Protein AF-A0AA95GCW8-F1 (afdb_monomer)

Mean predicted aligned error: 17.27 Å

Nearest PDB structures (foldseek):
  6ozd-assembly1_A  TM=7.312E-01  e=1.052E-19  Burkholderia pseudomallei K96243
  6ozd-assembly2_B  TM=7.166E-01  e=9.510E-20  Burkholderia pseudomallei K96243
  6pku-assembly2_D  TM=6.906E-01  e=1.943E-10  Cavia porcellus
  6pky-assembly1_B  TM=6.686E-01  e=2.449E-09  Cavia porcellus
  6pki-assembly2_D  TM=6.800E-01  e=7.855E-09  Danio rerio

Structure (mmCIF, N/CA/C/O backbone):
data_AF-A0AA95GCW8-F1
#
_entry.id   AF-A0AA95GCW8-F1
#
loop_
_atom_site.group_PDB
_atom_site.id
_atom_site.type_symbol
_atom_site.label_atom_id
_atom_site.label_alt_id
_atom_site.label_comp_id
_atom_site.label_asym_id
_atom_site.label_entity_id
_atom_site.label_seq_id
_atom_site.pdbx_PDB_ins_code
_atom_site.Cartn_x
_atom_site.Cartn_y
_atom_site.Cartn_z
_atom_site.occupancy
_atom_site.B_iso_or_equiv
_atom_site.auth_seq_id
_atom_site.auth_comp_id
_atom_site.auth_asym_id
_atom_site.auth_atom_id
_atom_site.pdbx_PDB_model_num
ATOM 1 N N . MET A 1 1 ? 47.501 -15.859 42.195 1.00 42.69 1 MET A N 1
ATOM 2 C CA . MET A 1 1 ? 47.018 -15.136 43.402 1.00 42.69 1 MET A CA 1
ATOM 3 C C . MET A 1 1 ? 46.128 -13.966 42.983 1.00 42.69 1 MET A C 1
ATOM 5 O O . MET A 1 1 ? 46.457 -13.317 42.006 1.00 42.69 1 MET A O 1
ATOM 9 N N . ARG A 1 2 ? 45.044 -13.702 43.737 1.00 41.59 2 ARG A N 1
ATOM 10 C CA . ARG A 1 2 ? 44.017 -12.636 43.564 1.00 41.59 2 ARG A CA 1
ATOM 11 C C . ARG A 1 2 ? 42.906 -12.855 42.510 1.00 41.59 2 ARG A C 1
ATOM 13 O O . ARG A 1 2 ? 42.769 -12.095 41.566 1.00 41.59 2 ARG A O 1
ATOM 20 N N . ARG A 1 3 ? 42.019 -13.822 42.785 1.00 39.72 3 ARG A N 1
ATOM 21 C CA . ARG A 1 3 ? 40.562 -13.732 42.491 1.00 39.72 3 ARG A CA 1
ATOM 22 C C . ARG A 1 3 ? 39.679 -14.242 43.648 1.00 39.72 3 ARG A C 1
ATOM 24 O O . ARG A 1 3 ? 38.550 -13.799 43.781 1.00 39.72 3 ARG A O 1
ATOM 31 N N . GLY A 1 4 ? 40.224 -15.042 44.574 1.00 39.69 4 GLY A N 1
ATOM 32 C CA . GLY A 1 4 ? 39.495 -15.536 45.757 1.00 39.69 4 GLY A CA 1
ATOM 33 C C . GLY A 1 4 ? 39.339 -14.570 46.947 1.00 39.69 4 GLY A C 1
ATOM 34 O O . GLY A 1 4 ? 38.547 -14.845 47.836 1.00 39.69 4 GLY A O 1
ATOM 35 N N . LYS A 1 5 ? 40.046 -13.427 46.990 1.00 41.91 5 LYS A N 1
ATOM 36 C CA . LYS A 1 5 ? 39.961 -12.479 48.128 1.00 41.91 5 LYS A CA 1
ATOM 37 C C . LYS A 1 5 ? 38.855 -11.419 48.003 1.00 41.91 5 LYS A C 1
ATOM 39 O O . LYS A 1 5 ? 38.508 -10.816 49.007 1.00 41.91 5 LYS A O 1
ATOM 44 N N . LEU A 1 6 ? 38.277 -11.215 46.815 1.00 40.84 6 LEU A N 1
ATOM 45 C CA . LEU A 1 6 ? 37.196 -10.235 46.621 1.00 40.84 6 LEU A CA 1
ATOM 46 C C . LEU A 1 6 ? 35.815 -10.812 46.994 1.00 40.84 6 LEU A C 1
ATOM 48 O O . LEU A 1 6 ? 34.949 -10.085 47.464 1.00 40.84 6 LEU A O 1
ATOM 52 N N . PHE A 1 7 ? 35.639 -12.132 46.861 1.00 42.41 7 PHE A N 1
ATOM 53 C CA . PHE A 1 7 ? 34.380 -12.818 47.176 1.00 42.41 7 PHE A CA 1
ATOM 54 C C . PHE A 1 7 ? 34.143 -12.959 48.692 1.00 42.41 7 PHE A C 1
ATOM 56 O O . PHE A 1 7 ? 33.011 -12.865 49.156 1.00 42.41 7 PHE A O 1
ATOM 63 N N . LEU A 1 8 ? 35.217 -13.088 49.482 1.00 43.19 8 LEU A N 1
ATOM 64 C CA . LEU A 1 8 ? 35.139 -13.150 50.947 1.00 43.19 8 LEU A CA 1
ATOM 65 C C . LEU A 1 8 ? 34.804 -11.797 51.601 1.00 43.19 8 LEU A C 1
ATOM 67 O O . LEU A 1 8 ? 34.161 -11.778 52.646 1.00 43.19 8 LEU A O 1
ATOM 71 N N . ILE A 1 9 ? 35.181 -10.671 50.984 1.00 47.09 9 ILE A N 1
ATOM 72 C CA . ILE A 1 9 ? 34.886 -9.329 51.522 1.00 47.09 9 ILE A CA 1
ATOM 73 C C . ILE A 1 9 ? 33.407 -8.963 51.309 1.00 47.09 9 ILE A C 1
ATOM 75 O O . ILE A 1 9 ? 32.797 -8.346 52.177 1.00 47.09 9 ILE A O 1
ATOM 79 N N . ILE A 1 10 ? 32.794 -9.409 50.207 1.00 47.00 10 ILE A N 1
ATOM 80 C CA . ILE A 1 10 ? 31.376 -9.138 49.913 1.00 47.00 10 ILE A CA 1
ATOM 81 C C . ILE A 1 10 ? 30.446 -9.961 50.824 1.00 47.00 10 ILE A C 1
ATOM 83 O O . ILE A 1 10 ? 29.425 -9.449 51.274 1.00 47.00 10 ILE A O 1
ATOM 87 N N . ILE A 1 11 ? 30.828 -11.194 51.182 1.00 48.00 11 ILE A N 1
ATOM 88 C CA . ILE A 1 11 ? 30.060 -12.031 52.123 1.00 48.00 11 ILE A CA 1
ATOM 89 C C . ILE A 1 11 ? 30.168 -11.503 53.569 1.00 48.00 11 ILE A C 1
ATOM 91 O O . ILE A 1 11 ? 29.181 -11.526 54.301 1.00 48.00 11 ILE A O 1
ATOM 95 N N . MET A 1 12 ? 31.316 -10.937 53.964 1.00 38.81 12 MET A N 1
ATOM 96 C CA . MET A 1 12 ? 31.500 -10.311 55.286 1.00 38.81 12 MET A CA 1
ATOM 97 C C . MET A 1 12 ? 30.674 -9.025 55.478 1.00 38.81 12 MET A C 1
ATOM 99 O O . MET A 1 12 ? 30.195 -8.775 56.580 1.00 38.81 12 MET A O 1
ATOM 103 N N . ILE A 1 13 ? 30.437 -8.239 54.420 1.00 44.03 13 ILE A N 1
ATOM 104 C CA . ILE A 1 13 ? 29.620 -7.008 54.497 1.00 44.03 13 ILE A CA 1
ATOM 105 C C . ILE A 1 13 ? 28.116 -7.325 54.579 1.00 44.03 13 ILE A C 1
ATOM 107 O O . ILE A 1 13 ? 27.371 -6.614 55.250 1.00 44.03 13 ILE A O 1
ATOM 111 N N . ILE A 1 14 ? 27.666 -8.421 53.958 1.00 44.28 14 ILE A N 1
ATOM 112 C CA . ILE A 1 14 ? 26.260 -8.856 54.017 1.00 44.28 14 ILE A CA 1
ATOM 113 C C . ILE A 1 14 ? 25.927 -9.487 55.382 1.00 44.28 14 ILE A C 1
ATOM 115 O O . ILE A 1 14 ? 24.808 -9.331 55.865 1.00 44.28 14 ILE A O 1
ATOM 119 N N . LEU A 1 15 ? 26.898 -10.122 56.050 1.00 36.56 15 LEU A N 1
ATOM 120 C CA . LEU A 1 15 ? 26.720 -10.672 57.400 1.00 36.56 15 LEU A CA 1
ATOM 121 C C . LEU A 1 15 ? 26.756 -9.598 58.506 1.00 36.56 15 LEU A C 1
ATOM 123 O O . LEU A 1 15 ? 26.029 -9.730 59.483 1.00 36.56 15 LEU A O 1
ATOM 127 N N . PHE A 1 16 ? 27.496 -8.494 58.332 1.00 34.75 16 PHE A N 1
ATOM 128 C CA . PHE A 1 16 ? 27.528 -7.393 59.315 1.00 34.75 16 PHE A CA 1
ATOM 129 C C . PHE A 1 16 ? 26.266 -6.509 59.330 1.00 34.75 16 PHE A C 1
ATOM 131 O O . PHE A 1 16 ? 25.994 -5.855 60.333 1.00 34.75 16 PHE A O 1
ATOM 138 N N . LEU A 1 17 ? 25.469 -6.500 58.255 1.00 34.25 17 LEU A N 1
ATOM 139 C CA . LEU A 1 17 ? 24.197 -5.760 58.195 1.00 34.25 17 LEU A CA 1
ATOM 140 C C . LEU A 1 17 ? 22.994 -6.568 58.713 1.00 34.25 17 LEU A C 1
ATOM 142 O O . LEU A 1 17 ? 21.935 -5.994 58.957 1.00 34.25 17 LEU A O 1
ATOM 146 N N . ALA A 1 18 ? 23.150 -7.880 58.909 1.00 33.72 18 ALA A N 1
ATOM 147 C CA . ALA A 1 18 ? 22.100 -8.753 59.435 1.00 33.72 18 ALA A CA 1
ATOM 148 C C . ALA A 1 18 ? 22.102 -8.863 60.975 1.00 33.72 18 ALA A C 1
ATOM 150 O O . ALA A 1 18 ? 21.113 -9.324 61.542 1.00 33.72 18 ALA A O 1
ATOM 151 N N . ASP A 1 19 ? 23.162 -8.398 61.651 1.00 29.95 19 ASP A N 1
ATOM 152 C CA . ASP A 1 19 ? 23.365 -8.590 63.099 1.00 29.95 19 ASP A CA 1
ATOM 153 C C . ASP A 1 19 ? 23.065 -7.347 63.968 1.00 29.95 19 ASP A C 1
ATOM 155 O O . ASP A 1 19 ? 23.176 -7.404 65.190 1.00 29.95 19 ASP A O 1
ATOM 159 N N . SER A 1 20 ? 22.626 -6.218 63.385 1.00 28.41 20 SER A N 1
ATOM 160 C CA . SER A 1 20 ? 22.320 -4.988 64.151 1.00 28.41 20 SER A CA 1
ATOM 161 C C . SER A 1 20 ? 20.828 -4.743 64.434 1.00 28.41 20 SER A C 1
ATOM 163 O O . SER A 1 20 ? 20.446 -3.634 64.811 1.00 28.41 20 SER A O 1
ATOM 165 N N . CYS A 1 21 ? 19.956 -5.739 64.264 1.00 28.12 21 CYS A N 1
ATOM 166 C CA . CYS A 1 21 ? 18.523 -5.600 64.553 1.00 28.12 21 CYS A CA 1
ATOM 167 C C . CYS A 1 21 ? 17.952 -6.830 65.269 1.00 28.12 21 CYS A C 1
ATOM 169 O O . CYS A 1 21 ? 17.068 -7.513 64.755 1.00 28.12 21 CYS A O 1
ATOM 171 N N . LYS A 1 22 ? 18.428 -7.107 66.488 1.00 29.67 22 LYS A N 1
ATOM 172 C CA . LYS A 1 22 ? 17.650 -7.846 67.496 1.00 29.67 22 LYS A CA 1
ATOM 173 C C . LYS A 1 22 ? 18.167 -7.555 68.909 1.00 29.67 22 LYS A C 1
ATOM 175 O O . LYS A 1 22 ? 19.343 -7.763 69.172 1.00 29.67 22 LYS A O 1
ATOM 180 N N . LYS A 1 23 ? 17.228 -7.197 69.803 1.00 25.53 23 LYS A N 1
ATOM 181 C CA . LYS A 1 23 ? 17.359 -6.801 71.230 1.00 25.53 23 LYS A CA 1
ATOM 182 C C . LYS A 1 23 ? 17.804 -5.335 71.403 1.00 25.53 23 LYS A C 1
ATOM 184 O O . LYS A 1 23 ? 18.790 -4.937 70.812 1.00 25.53 23 LYS A O 1
ATOM 189 N N . ASN A 1 24 ? 17.127 -4.453 72.139 1.00 24.19 24 ASN A N 1
ATOM 190 C CA . ASN A 1 24 ? 16.296 -4.622 73.333 1.00 24.19 24 ASN A CA 1
ATOM 191 C C . ASN A 1 24 ? 15.103 -3.647 73.389 1.00 24.19 24 ASN A C 1
ATOM 193 O O . ASN A 1 24 ? 15.145 -2.554 72.829 1.00 24.19 24 ASN A O 1
ATOM 197 N N . SER A 1 25 ? 14.068 -4.091 74.101 1.00 25.70 25 SER A N 1
ATOM 198 C CA . SER A 1 25 ? 12.883 -3.357 74.538 1.00 25.70 25 SER A CA 1
ATOM 199 C C . SER A 1 25 ? 13.189 -2.295 75.606 1.00 25.70 25 SER A C 1
ATOM 201 O O . SER A 1 25 ? 14.221 -2.341 76.270 1.00 25.70 25 SER A O 1
ATOM 203 N N . ASP A 1 26 ? 12.201 -1.413 75.784 1.00 25.06 26 ASP A N 1
ATOM 204 C CA . ASP A 1 26 ? 11.915 -0.578 76.959 1.00 25.06 26 ASP A CA 1
ATOM 205 C C . ASP A 1 26 ? 12.568 0.810 77.047 1.00 25.06 26 ASP A C 1
ATOM 207 O O . ASP A 1 26 ? 13.562 1.040 77.726 1.00 25.06 26 ASP A O 1
ATOM 211 N N . SER A 1 27 ? 11.888 1.804 76.468 1.00 23.03 27 SER A N 1
ATOM 212 C CA . SER A 1 27 ? 11.419 2.964 77.246 1.00 23.03 27 SER A CA 1
ATOM 213 C C . SER A 1 27 ? 10.354 3.758 76.481 1.00 23.03 27 SER A C 1
ATOM 215 O O . SER A 1 27 ? 10.439 3.989 75.278 1.00 23.03 27 SER A O 1
ATOM 217 N N . LYS A 1 28 ? 9.297 4.111 77.216 1.00 30.66 28 LYS A N 1
ATOM 218 C CA . LYS A 1 28 ? 8.117 4.864 76.785 1.00 30.66 28 LYS A CA 1
ATOM 219 C C . LYS A 1 28 ? 8.494 6.247 76.240 1.00 30.66 28 LYS A C 1
ATOM 221 O O . LYS A 1 28 ? 9.092 7.040 76.961 1.00 30.66 28 LYS A O 1
ATOM 226 N N . SER A 1 29 ? 7.996 6.585 75.055 1.00 23.03 29 SER A N 1
ATOM 227 C CA . SER A 1 29 ? 7.617 7.959 74.728 1.00 23.03 29 SER A CA 1
ATOM 228 C C . SER A 1 29 ? 6.318 7.949 73.924 1.00 23.03 29 SER A C 1
ATOM 230 O O . SER A 1 29 ? 6.184 7.317 72.877 1.00 23.03 29 SER A O 1
ATOM 232 N N . GLU A 1 30 ? 5.311 8.595 74.500 1.00 31.77 30 GLU A N 1
ATOM 233 C CA . GLU A 1 30 ? 4.017 8.844 73.889 1.00 31.77 30 GLU A CA 1
ATOM 234 C C . GLU A 1 30 ? 4.210 9.669 72.613 1.00 31.77 30 GLU A C 1
ATOM 236 O O . GLU A 1 30 ? 4.648 10.817 72.659 1.00 31.77 30 GLU A O 1
ATOM 241 N N . SER A 1 31 ? 3.832 9.116 71.463 1.00 24.28 31 SER A N 1
ATOM 242 C CA . SER A 1 31 ? 3.472 9.934 70.309 1.00 24.28 31 SER A CA 1
ATOM 243 C C . SER A 1 31 ? 2.151 9.421 69.751 1.00 24.28 31 SER A C 1
ATOM 245 O O . SER A 1 31 ? 1.978 8.250 69.422 1.00 24.28 31 SER A O 1
ATOM 247 N N . LYS A 1 32 ? 1.167 10.317 69.795 1.00 25.47 32 LYS A N 1
ATOM 248 C CA . LYS A 1 32 ? -0.233 10.095 69.452 1.00 25.47 32 LYS A CA 1
ATOM 249 C C . LYS A 1 32 ? -0.352 9.538 68.033 1.00 25.47 32 LYS A C 1
ATOM 251 O O . LYS A 1 32 ? -0.028 10.227 67.067 1.00 25.47 32 LYS A O 1
ATOM 256 N N . ASN A 1 33 ? -0.895 8.328 67.920 1.00 23.83 33 ASN A N 1
ATOM 257 C CA . ASN A 1 33 ? -1.507 7.833 66.693 1.00 23.83 33 ASN A CA 1
ATOM 258 C C . ASN A 1 33 ? -2.712 8.721 66.353 1.00 23.83 33 ASN A C 1
ATOM 260 O O . ASN A 1 33 ? -3.835 8.442 66.757 1.00 23.83 33 ASN A O 1
ATOM 264 N N . ASN A 1 34 ? -2.480 9.784 65.587 1.00 26.98 34 ASN A N 1
ATOM 265 C CA . ASN A 1 34 ? -3.530 10.443 64.818 1.00 26.98 34 ASN A CA 1
ATOM 266 C C . ASN A 1 34 ? -3.724 9.675 63.504 1.00 26.98 34 ASN A C 1
ATOM 268 O O . ASN A 1 34 ? -3.423 10.163 62.416 1.00 26.98 34 ASN A O 1
ATOM 272 N N . THR A 1 35 ? -4.241 8.453 63.596 1.00 27.02 35 THR A N 1
ATOM 273 C CA . THR A 1 35 ? -5.142 7.973 62.548 1.00 27.02 35 THR A CA 1
ATOM 274 C C . THR A 1 35 ? -6.392 8.842 62.635 1.00 27.02 35 THR A C 1
ATOM 276 O O . THR A 1 35 ? -6.965 8.912 63.723 1.00 27.02 35 THR A O 1
ATOM 279 N N . PRO A 1 36 ? -6.847 9.509 61.559 1.00 27.69 36 PRO A N 1
ATOM 280 C CA . PRO A 1 36 ? -8.197 10.029 61.574 1.00 27.69 36 PRO A CA 1
ATOM 281 C C . PRO A 1 36 ? -9.105 8.807 61.680 1.00 27.69 36 PRO A C 1
ATOM 283 O O . PRO A 1 36 ? -9.193 8.010 60.743 1.00 27.69 36 PRO A O 1
ATOM 286 N N . GLU A 1 37 ? -9.712 8.617 62.852 1.00 26.94 37 GLU A N 1
ATOM 287 C CA . GLU A 1 37 ? -10.877 7.761 62.998 1.00 26.94 37 GLU A CA 1
ATOM 288 C C . GLU A 1 37 ? -11.831 8.143 61.870 1.00 26.94 37 GLU A C 1
ATOM 290 O O . GLU A 1 37 ? -12.351 9.259 61.815 1.00 26.94 37 GLU A O 1
ATOM 295 N N . LYS A 1 38 ? -12.021 7.225 60.917 1.00 30.39 38 LYS A N 1
ATOM 296 C CA . LYS A 1 38 ? -13.175 7.285 60.032 1.00 30.39 38 LYS A CA 1
ATOM 297 C C . LYS A 1 38 ? -14.379 7.230 60.957 1.00 30.39 38 LYS A C 1
ATOM 299 O O . LYS A 1 38 ? -14.703 6.165 61.479 1.00 30.39 38 LYS A O 1
ATOM 304 N N . ILE A 1 39 ? -14.993 8.388 61.175 1.00 27.84 39 ILE A N 1
ATOM 305 C CA . ILE A 1 39 ? -16.308 8.520 61.784 1.00 27.84 39 ILE A CA 1
ATOM 306 C C . ILE A 1 39 ? -17.190 7.481 61.087 1.00 27.84 39 ILE A C 1
ATOM 308 O O . ILE A 1 39 ? -17.428 7.572 59.881 1.00 27.84 39 ILE A O 1
ATOM 312 N N . LYS A 1 40 ? -17.591 6.437 61.822 1.00 27.47 40 LYS A N 1
ATOM 313 C CA . LYS A 1 40 ? -18.615 5.503 61.351 1.00 27.47 40 LYS A CA 1
ATOM 314 C C . LYS A 1 40 ? -19.837 6.349 60.993 1.00 27.47 40 LYS A C 1
ATOM 316 O O . LYS A 1 40 ? -20.256 7.137 61.845 1.00 27.47 40 LYS A O 1
ATOM 321 N N . PRO A 1 41 ? -20.414 6.219 59.786 1.00 30.39 41 PRO A N 1
ATOM 322 C CA . PRO A 1 41 ? -21.684 6.858 59.519 1.00 30.39 41 PRO A CA 1
ATOM 323 C C . PRO A 1 41 ? -22.684 6.315 60.536 1.00 30.39 41 PRO A C 1
ATOM 325 O O . PRO A 1 41 ? -22.816 5.100 60.699 1.00 30.39 41 PRO A O 1
ATOM 328 N N . VAL A 1 42 ? -23.344 7.232 61.240 1.00 33.50 42 VAL A N 1
ATOM 329 C CA . VAL A 1 42 ? -24.625 6.986 61.903 1.00 33.50 42 VAL A CA 1
ATOM 330 C C . VAL A 1 42 ? -25.492 6.195 60.923 1.00 33.50 42 VAL A C 1
ATOM 332 O O . VAL A 1 42 ? -25.466 6.515 59.734 1.00 33.50 42 VAL A O 1
ATOM 335 N N . GLU A 1 43 ? -26.197 5.161 61.395 1.00 35.56 43 GLU A N 1
ATOM 336 C CA . GLU A 1 43 ? -27.165 4.381 60.614 1.00 35.56 43 GLU A CA 1
ATOM 337 C C . GLU A 1 43 ? -28.189 5.321 59.958 1.00 35.56 43 GLU A C 1
ATOM 339 O O . GLU A 1 43 ? -29.264 5.586 60.493 1.00 35.56 43 GLU A O 1
ATOM 344 N N . SER A 1 44 ? -27.845 5.868 58.794 1.00 45.88 44 SER A N 1
ATOM 345 C CA . SER A 1 44 ? -28.803 6.488 57.908 1.00 45.88 44 SER A CA 1
ATOM 346 C C . SER A 1 44 ? -29.569 5.334 57.285 1.00 45.88 44 SER A C 1
ATOM 348 O O . SER A 1 44 ? -29.001 4.375 56.757 1.00 45.88 44 SER A O 1
ATOM 350 N N . THR A 1 45 ? -30.887 5.379 57.416 1.00 54.31 45 THR A N 1
ATOM 351 C CA . THR A 1 45 ? -31.791 4.491 56.698 1.00 54.31 45 THR A CA 1
ATOM 352 C C . THR A 1 45 ? -31.355 4.440 55.230 1.00 54.31 45 THR A C 1
ATOM 354 O O . THR A 1 45 ? -31.258 5.478 54.568 1.00 54.31 45 THR A O 1
ATOM 357 N N . ILE A 1 46 ? -31.015 3.239 54.731 1.00 69.88 46 ILE A N 1
ATOM 358 C CA . ILE A 1 46 ? -30.633 3.024 53.326 1.00 69.88 46 ILE A CA 1
ATOM 359 C C . ILE A 1 46 ? -31.858 3.375 52.478 1.00 69.88 46 ILE A C 1
ATOM 361 O O . ILE A 1 46 ? -32.771 2.566 52.279 1.00 69.88 46 ILE A O 1
ATOM 365 N N . TRP A 1 47 ? -31.902 4.627 52.039 1.00 83.69 47 TRP A N 1
ATOM 366 C CA . TRP A 1 47 ? -32.993 5.179 51.258 1.00 83.69 47 TRP A CA 1
ATOM 367 C C . TRP A 1 47 ? -32.840 4.734 49.811 1.00 83.69 47 TRP A C 1
ATOM 369 O O . TRP A 1 47 ? -31.740 4.708 49.261 1.00 83.69 47 TRP A O 1
ATOM 379 N N . LYS A 1 48 ? -33.954 4.391 49.177 1.00 87.75 48 LYS A N 1
ATOM 380 C CA . LYS A 1 48 ? -33.978 3.964 47.780 1.00 87.75 48 LYS A CA 1
ATOM 381 C C . LYS A 1 48 ? -34.496 5.083 46.902 1.00 87.75 48 LYS A C 1
ATOM 383 O O . LYS A 1 48 ? -35.385 5.847 47.292 1.00 87.75 48 LYS A O 1
ATOM 388 N N . LEU A 1 49 ? -33.967 5.127 45.688 1.00 91.31 49 LEU A N 1
ATOM 389 C CA . LEU A 1 49 ? -34.377 6.067 44.665 1.00 91.31 49 LEU A CA 1
ATOM 390 C C . LEU A 1 49 ? -34.910 5.310 43.466 1.00 91.31 49 LEU A C 1
ATOM 392 O O . LEU A 1 49 ? -34.252 4.409 42.961 1.00 91.31 49 LEU A O 1
ATOM 396 N N . HIS A 1 50 ? -36.086 5.695 43.001 1.00 91.81 50 HIS A N 1
ATOM 397 C CA . HIS A 1 50 ? -36.667 5.191 41.772 1.00 91.81 50 HIS A CA 1
ATOM 398 C C . HIS A 1 50 ? -36.906 6.347 40.812 1.00 91.81 50 HIS A C 1
ATOM 400 O O . HIS A 1 50 ? -37.273 7.455 41.213 1.00 91.81 50 HIS A O 1
ATOM 406 N N . PHE A 1 51 ? -36.727 6.066 39.530 1.00 90.25 51 PHE A N 1
ATOM 407 C CA . PHE A 1 51 ? -37.164 6.931 38.451 1.00 90.25 51 PHE A CA 1
ATOM 408 C C . PHE A 1 51 ? -38.140 6.135 37.590 1.00 90.25 51 PHE A C 1
ATOM 410 O O . PHE A 1 51 ? -37.790 5.089 37.039 1.00 90.25 51 PHE A O 1
ATOM 417 N N . ASN A 1 52 ? -39.377 6.617 37.498 1.00 88.12 52 ASN A N 1
ATOM 418 C CA . ASN A 1 52 ? -40.523 5.825 37.065 1.00 88.12 52 ASN A CA 1
ATOM 419 C C . ASN A 1 52 ? -40.582 4.526 37.897 1.00 88.12 52 ASN A C 1
ATOM 421 O O . ASN A 1 52 ? -40.576 4.597 39.127 1.00 88.12 52 ASN A O 1
ATOM 425 N N . ASP A 1 53 ? -40.571 3.362 37.250 1.00 84.06 53 ASP A N 1
ATOM 426 C CA . ASP A 1 53 ? -40.598 2.060 37.928 1.00 84.06 53 ASP A CA 1
ATOM 427 C C . ASP A 1 53 ? -39.197 1.471 38.183 1.00 84.06 53 ASP A C 1
ATOM 429 O O . ASP A 1 53 ? -39.059 0.469 38.886 1.00 84.06 53 ASP A O 1
ATOM 433 N N . ASN A 1 54 ? -38.136 2.104 37.670 1.00 86.19 54 ASN A N 1
ATOM 434 C CA . ASN A 1 54 ? -36.771 1.585 37.758 1.00 86.19 54 ASN A CA 1
ATOM 435 C C . ASN A 1 54 ? -36.063 2.084 39.023 1.00 86.19 54 ASN A C 1
ATOM 437 O O . ASN A 1 54 ? -35.956 3.292 39.245 1.00 86.19 54 ASN A O 1
ATOM 441 N N . GLU A 1 55 ? -35.545 1.158 39.831 1.00 89.88 55 GLU A N 1
ATOM 442 C CA . GLU A 1 55 ? -34.654 1.464 40.958 1.00 89.88 55 GLU A CA 1
ATOM 443 C C . GLU A 1 55 ? -33.309 1.985 40.425 1.00 89.88 55 GLU A C 1
ATOM 445 O O . GLU A 1 55 ? -32.734 1.414 39.499 1.00 89.88 55 GLU A O 1
ATOM 450 N N . ALA A 1 56 ? -32.813 3.084 40.989 1.00 92.50 56 ALA A N 1
ATOM 451 C CA . ALA A 1 56 ? -31.491 3.613 40.694 1.00 92.50 56 ALA A CA 1
ATOM 452 C C . ALA A 1 56 ? -30.419 2.865 41.498 1.00 92.50 56 ALA A C 1
ATOM 454 O O . ALA A 1 56 ? -30.642 2.442 42.632 1.00 92.50 56 ALA A O 1
ATOM 455 N N . HIS A 1 57 ? -29.226 2.762 40.927 1.00 93.31 57 HIS A N 1
ATOM 456 C CA . HIS A 1 57 ? -28.061 2.170 41.570 1.00 93.31 57 HIS A CA 1
ATOM 457 C C . HIS A 1 57 ? -27.294 3.259 42.318 1.00 93.31 57 HIS A C 1
ATOM 459 O O . HIS A 1 57 ? -26.903 4.256 41.711 1.00 93.31 57 HIS A O 1
ATOM 465 N N . ILE A 1 58 ? -27.104 3.090 43.627 1.00 91.69 58 ILE A N 1
ATOM 466 C CA . ILE A 1 58 ? -26.502 4.100 44.504 1.00 91.69 58 ILE A CA 1
ATOM 467 C C . ILE A 1 58 ? -25.223 3.537 45.123 1.00 91.69 58 ILE A C 1
ATOM 469 O O . ILE A 1 58 ? -25.262 2.510 45.796 1.00 91.69 58 ILE A O 1
ATOM 473 N N . ASP A 1 59 ? -24.113 4.244 44.926 1.00 91.38 59 ASP A N 1
ATOM 474 C CA . ASP A 1 59 ? -22.882 4.089 45.698 1.00 91.38 59 ASP A CA 1
ATOM 475 C C . ASP A 1 59 ? -22.786 5.249 46.696 1.00 91.38 59 ASP A C 1
ATOM 477 O O . ASP A 1 59 ? -22.434 6.380 46.340 1.00 91.38 59 ASP A O 1
ATOM 481 N N . TYR A 1 60 ? -23.111 4.953 47.954 1.00 86.62 60 TYR A N 1
ATOM 482 C CA . TYR A 1 60 ? -23.094 5.926 49.047 1.00 86.62 60 TYR A CA 1
ATOM 483 C C . TYR A 1 60 ? -21.683 6.371 49.445 1.00 86.62 60 TYR A C 1
ATOM 485 O O . TYR A 1 60 ? -21.522 7.439 50.019 1.00 86.62 60 TYR A O 1
ATOM 493 N N . SER A 1 61 ? -20.655 5.571 49.156 1.00 84.56 61 SER A N 1
ATOM 494 C CA . SER A 1 61 ? -19.278 5.876 49.561 1.00 84.56 61 SER A CA 1
ATOM 495 C C . SER A 1 61 ? -18.587 6.813 48.576 1.00 84.56 61 SER A C 1
ATOM 497 O O . SER A 1 61 ? -17.757 7.629 48.972 1.00 84.56 61 SER A O 1
ATOM 499 N N . ASN A 1 62 ? -18.937 6.718 47.292 1.00 83.62 62 ASN A N 1
ATOM 500 C CA . ASN A 1 62 ? -18.377 7.562 46.233 1.00 83.62 62 ASN A CA 1
ATOM 501 C C . ASN A 1 62 ? -19.344 8.651 45.750 1.00 83.62 62 ASN A C 1
ATOM 503 O O . ASN A 1 62 ? -19.001 9.402 44.835 1.00 83.62 62 ASN A O 1
ATOM 507 N N . ASN A 1 63 ? -20.525 8.764 46.366 1.00 90.44 63 ASN A N 1
ATOM 508 C CA . ASN A 1 63 ? -21.553 9.747 46.032 1.00 90.44 63 ASN A CA 1
ATOM 509 C C . ASN A 1 63 ? -21.984 9.686 44.553 1.00 90.44 63 ASN A C 1
ATOM 511 O O . ASN A 1 63 ? -22.083 10.710 43.866 1.00 90.44 63 ASN A O 1
ATOM 515 N N . ILE A 1 64 ? -22.224 8.475 44.043 1.00 92.31 64 ILE A N 1
ATOM 516 C CA . ILE A 1 64 ? -22.635 8.231 42.653 1.00 92.31 64 ILE A CA 1
ATOM 517 C C . ILE A 1 64 ? -24.017 7.586 42.640 1.00 92.31 64 ILE A C 1
ATOM 519 O O . ILE A 1 64 ? -24.268 6.611 43.342 1.00 92.31 64 ILE A O 1
ATOM 523 N N . ILE A 1 65 ? -24.903 8.113 41.797 1.00 94.50 65 ILE A N 1
ATOM 524 C CA . ILE A 1 65 ? -26.205 7.518 41.501 1.00 94.50 65 ILE A CA 1
ATOM 525 C C . ILE A 1 65 ? -26.306 7.300 39.994 1.00 94.50 65 ILE A C 1
ATOM 527 O O . ILE A 1 65 ? -26.084 8.228 39.216 1.00 94.50 65 ILE A O 1
ATOM 531 N N . ILE A 1 66 ? -26.675 6.093 39.575 1.00 94.69 66 ILE A N 1
ATOM 532 C CA . ILE A 1 66 ? -26.874 5.731 38.169 1.00 94.69 66 ILE A CA 1
ATOM 533 C C . ILE A 1 66 ? -28.311 5.259 37.976 1.00 94.69 66 ILE A C 1
ATOM 535 O O . ILE A 1 66 ? -28.774 4.327 38.628 1.00 94.69 66 ILE A O 1
ATOM 539 N N . SER A 1 67 ? -29.019 5.911 37.061 1.00 91.25 67 SER A N 1
ATOM 540 C CA . SER A 1 67 ? -30.363 5.540 36.636 1.00 91.25 67 SER A CA 1
ATOM 541 C C . SER A 1 67 ? -30.339 5.048 35.195 1.00 91.25 67 SER A C 1
ATOM 543 O O . SER A 1 67 ? -29.845 5.746 34.304 1.00 91.25 67 SER A O 1
ATOM 545 N N . ASN A 1 68 ? -30.916 3.870 34.956 1.00 87.44 68 ASN A N 1
ATOM 546 C CA . ASN A 1 68 ? -30.950 3.221 33.644 1.00 87.44 68 ASN A CA 1
ATOM 547 C C . ASN A 1 68 ? -32.077 3.773 32.747 1.00 87.44 68 ASN A C 1
ATOM 549 O O . ASN A 1 68 ? -32.888 3.023 32.203 1.00 87.44 68 ASN A O 1
ATOM 553 N N . ILE A 1 69 ? -32.162 5.100 32.613 1.00 82.31 69 ILE A N 1
ATOM 554 C CA . ILE A 1 69 ? -33.173 5.800 31.809 1.00 82.31 69 ILE A CA 1
ATOM 555 C C . ILE A 1 69 ? -32.517 6.596 30.684 1.00 82.31 69 ILE A C 1
ATOM 557 O O . ILE A 1 69 ? -31.577 7.365 30.887 1.00 82.31 69 ILE A O 1
ATOM 561 N N . LYS A 1 70 ? -33.093 6.484 29.483 1.00 77.31 70 LYS A N 1
ATOM 562 C CA . LYS A 1 70 ? -32.741 7.316 28.330 1.00 77.31 70 LYS A CA 1
ATOM 563 C C . LYS A 1 70 ? -33.520 8.626 28.353 1.00 77.31 70 LYS A C 1
ATOM 565 O O . LYS A 1 70 ? -34.696 8.661 27.997 1.00 77.31 70 LYS A O 1
ATOM 570 N N . ILE A 1 71 ? -32.847 9.717 28.715 1.00 74.00 71 ILE A N 1
ATOM 571 C CA . ILE A 1 71 ? -33.448 11.061 28.691 1.00 74.00 71 ILE A CA 1
ATOM 572 C C . ILE A 1 71 ? -33.967 11.467 27.298 1.00 74.00 71 ILE A C 1
ATOM 574 O O . ILE A 1 71 ? -35.091 11.952 27.247 1.00 74.00 71 ILE A O 1
ATOM 578 N N . PRO A 1 72 ? -33.248 11.267 26.169 1.00 61.22 72 PRO A N 1
ATOM 579 C CA . PRO A 1 72 ? -33.731 11.727 24.858 1.00 61.22 72 PRO A CA 1
ATOM 580 C C . PRO A 1 72 ? -35.067 11.109 24.418 1.00 61.22 72 PRO A C 1
ATOM 582 O O . PRO A 1 72 ? -35.795 11.724 23.647 1.00 61.22 72 PRO A O 1
ATOM 585 N N . ASP A 1 73 ? -35.388 9.920 24.933 1.00 66.06 73 ASP A N 1
ATOM 586 C CA . ASP A 1 73 ? -36.558 9.132 24.533 1.00 66.06 73 ASP A CA 1
ATOM 587 C C . ASP A 1 73 ? -37.731 9.274 25.525 1.00 66.06 73 ASP A C 1
ATOM 589 O O . ASP A 1 73 ? -38.815 8.731 25.305 1.00 66.06 73 ASP A O 1
ATOM 593 N N . SER A 1 74 ? -37.527 9.990 26.635 1.00 69.75 74 SER A N 1
ATOM 594 C CA . SER A 1 74 ? -38.507 10.113 27.717 1.00 69.75 74 SER A CA 1
ATOM 595 C C . SER A 1 74 ? -39.325 11.399 27.578 1.00 69.75 74 SER A C 1
ATOM 597 O O . SER A 1 74 ? -38.771 12.469 27.354 1.00 69.75 74 SER A O 1
ATOM 599 N N . LYS A 1 75 ? -40.651 11.317 27.751 1.00 77.25 75 LYS A N 1
ATOM 600 C CA . LYS A 1 75 ? -41.540 12.499 27.833 1.00 77.25 75 LYS A CA 1
ATOM 601 C C . LYS A 1 75 ? -41.795 12.953 29.278 1.00 77.25 75 LYS A C 1
ATOM 603 O O . LYS A 1 75 ? -42.194 14.089 29.512 1.00 77.25 75 LYS A O 1
ATOM 608 N N . GLU A 1 76 ? -41.559 12.064 30.239 1.00 87.31 76 GLU A N 1
ATOM 609 C CA . GLU A 1 76 ? -41.766 12.270 31.672 1.00 87.31 76 GLU A CA 1
ATOM 610 C C . GLU A 1 76 ? -40.804 11.374 32.472 1.00 87.31 76 GLU A C 1
ATOM 612 O O . GLU A 1 76 ? -40.534 10.236 32.083 1.00 87.31 76 GLU A O 1
ATOM 617 N N . ILE A 1 77 ? -40.281 11.898 33.587 1.00 89.12 77 ILE A N 1
ATOM 618 C CA . ILE A 1 77 ? -39.455 11.156 34.550 1.00 89.12 77 ILE A CA 1
ATOM 619 C C . ILE A 1 77 ? -39.991 11.467 35.947 1.00 89.12 77 ILE A C 1
ATOM 621 O O . ILE A 1 77 ? -39.712 12.538 36.487 1.00 89.12 77 ILE A O 1
ATOM 625 N N . LYS A 1 78 ? -40.763 10.551 36.534 1.00 90.88 78 LYS A N 1
ATOM 626 C CA . LYS A 1 78 ? -41.272 10.670 37.906 1.00 90.88 78 LYS A CA 1
ATOM 627 C C . LYS A 1 78 ? -40.218 10.182 38.887 1.00 90.88 78 LYS A C 1
ATOM 629 O O . LYS A 1 78 ? -39.790 9.037 38.798 1.00 90.88 78 LYS A O 1
ATOM 634 N N . ILE A 1 79 ? -39.801 11.025 39.823 1.00 91.69 79 ILE A N 1
ATOM 635 C CA . ILE A 1 79 ? -38.860 10.619 40.871 1.00 91.69 79 ILE A CA 1
ATOM 636 C C . ILE A 1 79 ? -39.613 10.083 42.086 1.00 91.69 79 ILE A C 1
ATOM 638 O O . ILE A 1 79 ? -40.594 10.685 42.516 1.00 91.69 79 ILE A O 1
ATOM 642 N N . LYS A 1 80 ? -39.167 8.964 42.654 1.00 91.19 80 LYS A N 1
ATOM 643 C CA . LYS A 1 80 ? -39.764 8.367 43.849 1.00 91.19 80 LYS A CA 1
ATOM 644 C C . LYS A 1 80 ? -38.694 8.023 44.880 1.00 91.19 80 LYS A C 1
ATOM 646 O O . LYS A 1 80 ? -37.774 7.263 44.598 1.00 91.19 80 LYS A O 1
ATOM 651 N N . PHE A 1 81 ? -38.853 8.549 46.088 1.00 88.44 81 PHE A N 1
ATOM 652 C CA . PHE A 1 81 ? -38.019 8.242 47.247 1.00 88.44 81 PHE A CA 1
ATOM 653 C C . PHE A 1 81 ? -38.732 7.222 48.137 1.00 88.44 81 PHE A C 1
ATOM 655 O O . PHE A 1 81 ? -39.928 7.359 48.412 1.00 88.44 81 PHE A O 1
ATOM 662 N N . LEU A 1 82 ? -38.004 6.198 48.576 1.00 84.75 82 LEU A N 1
ATOM 663 C CA . LEU A 1 82 ? -38.477 5.150 49.481 1.00 84.75 82 LEU A CA 1
ATOM 664 C C . LEU A 1 82 ? -37.524 5.021 50.673 1.00 84.75 82 LEU A C 1
ATOM 666 O O . LEU A 1 82 ? -36.325 5.253 50.531 1.00 84.75 82 LEU A O 1
ATOM 670 N N . ASN A 1 83 ? -38.055 4.611 51.828 1.00 75.94 83 ASN A N 1
ATOM 671 C CA . ASN A 1 83 ? -37.297 4.422 53.073 1.00 75.94 83 ASN A CA 1
ATOM 672 C C . ASN A 1 83 ? -36.477 5.660 53.495 1.00 75.94 83 ASN A C 1
ATOM 674 O O . ASN A 1 83 ? -35.378 5.518 54.018 1.00 75.94 83 ASN A O 1
ATOM 678 N N . ASN A 1 84 ? -36.988 6.867 53.232 1.00 68.75 84 ASN A N 1
ATOM 679 C CA . ASN A 1 84 ? -36.380 8.118 53.677 1.00 68.75 84 ASN A CA 1
ATOM 680 C C . ASN A 1 84 ? -36.999 8.599 55.000 1.00 68.75 84 ASN A C 1
ATOM 682 O O . ASN A 1 84 ? -38.158 8.309 55.307 1.00 68.75 84 ASN A O 1
ATOM 686 N N . ASP A 1 85 ? -36.238 9.365 55.780 1.00 65.19 85 ASP A N 1
ATOM 687 C CA . ASP A 1 85 ? -36.758 9.984 56.997 1.00 65.19 85 ASP A CA 1
ATOM 688 C C . ASP A 1 85 ? -37.819 11.038 56.647 1.00 65.19 85 ASP A C 1
ATOM 690 O O . ASP A 1 85 ? -37.642 11.831 55.720 1.00 65.19 85 ASP A O 1
ATOM 694 N N . LYS A 1 86 ? -38.912 11.098 57.426 1.00 61.84 86 LYS A N 1
ATOM 695 C CA . LYS A 1 86 ? -40.069 11.993 57.182 1.00 61.84 86 LYS A CA 1
ATOM 696 C C . LYS A 1 86 ? -39.725 13.493 57.070 1.00 61.84 86 LYS A C 1
ATOM 698 O O . LYS A 1 86 ? -40.560 14.250 56.588 1.00 61.84 86 LYS A O 1
ATOM 703 N N . ASN A 1 87 ? -38.522 13.909 57.481 1.00 66.88 87 ASN A N 1
ATOM 704 C CA . ASN A 1 87 ? -38.062 15.303 57.478 1.00 66.88 87 ASN A CA 1
ATOM 705 C C . ASN A 1 87 ? -36.874 15.574 56.530 1.00 66.88 87 ASN A C 1
ATOM 707 O O . ASN A 1 87 ? -36.325 16.673 56.569 1.00 66.88 87 ASN A O 1
ATOM 711 N N . SER A 1 88 ? -36.445 14.613 55.704 1.00 80.12 88 SER A N 1
ATOM 712 C CA . SER A 1 88 ? -35.404 14.870 54.699 1.00 80.12 88 SER A CA 1
ATOM 713 C C . SER A 1 88 ? -35.962 15.672 53.523 1.00 80.12 88 SER A C 1
ATOM 715 O O . SER A 1 88 ? -37.042 15.364 53.015 1.00 80.12 88 SER A O 1
ATOM 717 N N . SER A 1 89 ? -35.209 16.663 53.043 1.00 87.56 89 SER A N 1
ATOM 718 C CA . SER A 1 89 ? -35.534 17.393 51.813 1.00 87.56 89 SER A CA 1
ATOM 719 C C . SER A 1 89 ? -34.544 17.057 50.704 1.00 87.56 89 SER A C 1
ATOM 721 O O . SER A 1 89 ? -33.384 16.726 50.952 1.00 87.56 89 SER A O 1
ATOM 723 N N . PHE A 1 90 ? -35.020 17.106 49.463 1.00 91.06 90 PHE A N 1
ATOM 724 C CA . PHE A 1 90 ? -34.220 16.782 48.291 1.00 91.06 90 PHE A CA 1
ATOM 725 C C . PHE A 1 90 ? -34.215 17.966 47.336 1.00 91.06 90 PHE A C 1
ATOM 727 O O . PHE A 1 90 ? -35.232 18.637 47.145 1.00 91.06 90 PHE A O 1
ATOM 734 N N . SER A 1 91 ? -33.072 18.209 46.707 1.00 92.06 91 SER A N 1
ATOM 735 C CA . SER A 1 91 ? -32.980 19.132 45.582 1.00 92.06 91 SER A CA 1
ATOM 736 C C . SER A 1 91 ? -32.174 18.523 44.447 1.00 92.06 91 SER A C 1
ATOM 738 O O . SER A 1 91 ? -31.239 17.757 44.676 1.00 92.06 91 SER A O 1
ATOM 740 N N . ILE A 1 92 ? -32.538 18.865 43.215 1.00 91.81 92 ILE A N 1
ATOM 741 C CA . ILE A 1 92 ? -31.738 18.570 42.029 1.00 91.81 92 ILE A CA 1
ATOM 742 C C . ILE A 1 92 ? -31.298 19.886 41.401 1.00 91.81 92 ILE A C 1
ATOM 744 O O . ILE A 1 92 ? -32.128 20.750 41.131 1.00 91.81 92 ILE A O 1
ATOM 748 N N . ASN A 1 93 ? -29.997 20.044 41.146 1.00 89.75 93 ASN A N 1
ATOM 749 C CA . ASN A 1 93 ? -29.414 21.268 40.579 1.00 89.75 93 ASN A CA 1
ATOM 750 C C . ASN A 1 93 ? -29.867 22.533 41.342 1.00 89.75 93 ASN A C 1
ATOM 752 O O . ASN A 1 93 ? -30.173 23.558 40.737 1.00 89.75 93 ASN A O 1
ATOM 756 N N . ASN A 1 94 ? -29.927 22.432 42.676 1.00 88.00 94 ASN A N 1
ATOM 757 C CA . ASN A 1 94 ? -30.413 23.454 43.614 1.00 88.00 94 ASN A CA 1
ATOM 758 C C . ASN A 1 94 ? -31.913 23.812 43.503 1.00 88.00 94 ASN A C 1
ATOM 760 O O . ASN A 1 94 ? -32.350 24.781 44.118 1.00 88.00 94 ASN A O 1
ATOM 764 N N . GLN A 1 95 ? -32.720 23.040 42.770 1.00 91.56 95 GLN A N 1
ATOM 765 C CA . GLN A 1 95 ? -34.181 23.153 42.777 1.00 91.56 95 GLN A CA 1
ATOM 766 C C . GLN A 1 95 ? -34.777 22.109 43.716 1.00 91.56 95 GLN A C 1
ATOM 768 O O . GLN A 1 95 ? -34.489 20.921 43.570 1.00 91.56 95 GLN A O 1
ATOM 773 N N . VAL A 1 96 ? -35.594 22.540 44.680 1.00 91.50 96 VAL A N 1
ATOM 774 C CA . VAL A 1 96 ? -36.298 21.634 45.600 1.00 91.50 96 VAL A CA 1
ATOM 775 C C . VAL A 1 96 ? -37.219 20.714 44.802 1.00 91.50 96 VAL A C 1
ATOM 777 O O . VAL A 1 96 ? -37.916 21.163 43.893 1.00 91.50 96 VAL A O 1
ATOM 780 N N . ILE A 1 97 ? -37.203 19.427 45.142 1.00 92.44 97 ILE A N 1
ATOM 781 C CA . ILE A 1 97 ? -38.021 18.407 44.493 1.00 92.44 97 ILE A CA 1
ATOM 782 C C . ILE A 1 97 ? -38.856 17.636 45.508 1.00 92.44 97 ILE A C 1
ATOM 784 O O . ILE A 1 97 ? -38.429 17.368 46.633 1.00 92.44 97 ILE A O 1
ATOM 788 N N . HIS A 1 98 ? -40.049 17.246 45.080 1.00 89.81 98 HIS A N 1
ATOM 789 C CA . HIS A 1 98 ? -40.997 16.484 45.878 1.00 89.81 98 HIS A CA 1
ATOM 790 C C . HIS A 1 98 ? -41.136 15.049 45.363 1.00 89.81 98 HIS A C 1
ATOM 792 O O . HIS A 1 98 ? -40.846 14.738 44.206 1.00 89.81 98 HIS A O 1
ATOM 798 N N . ASN A 1 99 ? -41.591 14.156 46.242 1.00 88.62 99 ASN A N 1
ATOM 799 C CA . ASN A 1 99 ? -41.845 12.765 45.883 1.00 88.62 99 ASN A CA 1
ATOM 800 C C . ASN A 1 99 ? -42.928 12.681 44.789 1.00 88.62 99 ASN A C 1
ATOM 802 O O . ASN A 1 99 ? -43.910 13.417 44.841 1.00 88.62 99 ASN A O 1
ATOM 806 N N . TYR A 1 100 ? -42.755 11.785 43.817 1.00 89.31 100 TYR A N 1
ATOM 807 C CA . TYR A 1 100 ? -43.593 11.610 42.618 1.00 89.31 100 TYR A CA 1
ATOM 808 C C . TYR A 1 100 ? -43.606 12.779 41.618 1.00 89.31 100 TYR A C 1
ATOM 810 O O . TYR A 1 100 ? -44.360 12.738 40.643 1.00 89.31 100 TYR A O 1
ATOM 818 N N . GLN A 1 101 ? -42.761 13.800 41.795 1.00 91.88 101 GLN A N 1
ATOM 819 C CA . GLN A 1 101 ? -42.674 14.922 40.859 1.00 91.88 101 GLN A CA 1
ATOM 820 C C . GLN A 1 101 ? -42.092 14.484 39.507 1.00 91.88 101 GLN A C 1
ATOM 822 O O . GLN A 1 101 ? -41.107 13.744 39.450 1.00 91.88 101 GLN A O 1
ATOM 827 N N . ASN A 1 102 ? -42.660 14.996 38.409 1.00 91.06 102 ASN A N 1
ATOM 828 C CA . ASN A 1 102 ? -42.022 14.916 37.098 1.00 91.06 102 ASN A CA 1
ATOM 829 C C . ASN A 1 102 ? -40.833 15.882 37.053 1.00 91.06 102 ASN A C 1
ATOM 831 O O . ASN A 1 102 ? -40.997 17.103 37.033 1.00 91.06 102 ASN A O 1
ATOM 835 N N . ILE A 1 103 ? -39.631 15.323 37.019 1.00 90.12 103 ILE A N 1
ATOM 836 C CA . ILE A 1 103 ? -38.378 16.073 37.022 1.00 90.12 103 ILE A CA 1
ATOM 837 C C . ILE A 1 103 ? -37.756 16.196 35.630 1.00 90.12 103 ILE A C 1
ATOM 839 O O . ILE A 1 103 ? -36.675 16.763 35.521 1.00 90.12 103 ILE A O 1
ATOM 843 N N . PHE A 1 104 ? -38.399 15.715 34.557 1.00 88.25 104 PHE A N 1
ATOM 844 C CA . PHE A 1 104 ? -37.817 15.707 33.205 1.00 88.25 104 PHE A CA 1
ATOM 845 C C . PHE A 1 104 ? -37.263 17.079 32.784 1.00 88.25 104 PHE A C 1
ATOM 847 O O . PHE A 1 104 ? -36.161 17.179 32.250 1.00 88.25 104 PHE A O 1
ATOM 854 N N . ASN A 1 105 ? -37.985 18.157 33.105 1.00 85.06 105 ASN A N 1
ATOM 855 C CA . ASN A 1 105 ? -37.547 19.521 32.806 1.00 85.06 105 ASN A CA 1
ATOM 856 C C . ASN A 1 105 ? -36.359 20.005 33.659 1.00 85.06 105 ASN A C 1
ATOM 858 O O . ASN A 1 105 ? -35.637 20.899 33.216 1.00 85.06 105 ASN A O 1
ATOM 862 N N . ILE A 1 106 ? -36.148 19.412 34.836 1.00 84.25 106 ILE A N 1
ATOM 863 C CA . ILE A 1 106 ? -35.037 19.686 35.762 1.00 84.25 106 ILE A CA 1
ATOM 864 C C . ILE A 1 106 ? -33.787 18.896 35.338 1.00 84.25 106 ILE A C 1
ATOM 866 O O . ILE A 1 106 ? -32.672 19.421 35.354 1.00 84.25 106 ILE A O 1
ATOM 870 N N . VAL A 1 107 ? -33.974 17.646 34.894 1.00 84.25 107 VAL A N 1
ATOM 871 C CA . VAL A 1 107 ? -32.911 16.720 34.463 1.00 84.25 107 VAL A CA 1
ATOM 872 C C . VAL A 1 107 ? -32.818 16.578 32.941 1.00 84.25 107 VAL A C 1
ATOM 874 O O . VAL A 1 107 ? -32.472 15.520 32.430 1.00 84.25 107 VAL A O 1
ATOM 877 N N . LYS A 1 108 ? -33.054 17.661 32.184 1.00 75.69 108 LYS A N 1
ATOM 878 C CA . LYS A 1 108 ? -32.854 17.676 30.714 1.00 75.69 108 LYS A CA 1
ATOM 879 C C . LYS A 1 108 ? -31.432 17.273 30.293 1.00 75.69 108 LYS A C 1
ATOM 881 O O . LYS A 1 108 ? -31.192 16.939 29.136 1.00 75.69 108 LYS A O 1
ATOM 886 N N . LYS A 1 109 ? -30.480 17.343 31.227 1.00 79.69 109 LYS A N 1
ATOM 887 C CA . LYS A 1 109 ? -29.088 16.925 31.065 1.00 79.69 109 LYS A CA 1
ATOM 888 C C . LYS A 1 109 ? -28.886 15.514 31.611 1.00 79.69 109 LYS A C 1
ATOM 890 O O . LYS A 1 109 ? -29.482 15.126 32.605 1.00 79.69 109 LYS A O 1
ATOM 895 N N . LYS A 1 110 ? -27.939 14.790 31.015 1.00 86.69 110 LYS A N 1
ATOM 896 C CA . LYS A 1 110 ? -27.554 13.421 31.409 1.00 86.69 110 LYS A CA 1
ATOM 897 C C . LYS A 1 110 ? -26.851 13.318 32.761 1.00 86.69 110 LYS A C 1
ATOM 899 O O . LYS A 1 110 ? -26.717 12.219 33.292 1.00 86.69 110 LYS A O 1
ATOM 904 N N . LYS A 1 111 ? -26.436 14.461 33.305 1.00 90.94 111 LYS A N 1
ATOM 905 C CA . LYS A 1 111 ? -25.897 14.618 34.648 1.00 90.94 111 LYS A CA 1
ATOM 906 C C . LYS A 1 111 ? -26.699 15.670 35.401 1.00 90.94 111 LYS A C 1
ATOM 908 O O . LYS A 1 111 ? -27.030 16.726 34.853 1.00 90.94 111 LYS A O 1
ATOM 913 N N . ALA A 1 112 ? -26.938 15.389 36.669 1.00 92.44 112 ALA A N 1
ATOM 914 C CA . ALA A 1 112 ? -27.509 16.303 37.632 1.00 92.44 112 ALA A CA 1
ATOM 915 C C . ALA A 1 112 ? -26.811 16.137 38.989 1.00 92.44 112 ALA A C 1
ATOM 917 O O . ALA A 1 112 ? -26.169 15.121 39.248 1.00 92.44 112 ALA A O 1
ATOM 918 N N . ILE A 1 113 ? -26.935 17.138 39.852 1.00 94.06 113 ILE A N 1
ATOM 919 C CA . ILE A 1 113 ? -26.482 17.055 41.241 1.00 94.06 113 ILE A CA 1
ATOM 920 C C . ILE A 1 113 ? -27.716 16.864 42.109 1.00 94.06 113 ILE A C 1
ATOM 922 O O . ILE A 1 113 ? -28.582 17.738 42.116 1.00 94.06 113 ILE A O 1
ATOM 926 N N . LEU A 1 114 ? -27.801 15.738 42.814 1.00 94.56 114 LEU A N 1
ATOM 927 C CA . LEU A 1 114 ? -28.854 15.470 43.789 1.00 94.56 114 LEU A CA 1
ATOM 928 C C . LEU A 1 114 ? -28.307 15.744 45.187 1.00 94.56 114 LEU A C 1
ATOM 930 O O . LEU A 1 114 ? -27.314 15.148 45.588 1.00 94.56 114 LEU A O 1
ATOM 934 N N . LYS A 1 115 ? -28.962 16.629 45.933 1.00 93.88 115 LYS A N 1
ATOM 935 C CA . LYS A 1 115 ? -28.642 16.912 47.334 1.00 93.88 115 LYS A CA 1
ATOM 936 C C . LYS A 1 115 ? -29.747 16.375 48.225 1.00 93.88 115 LYS A C 1
ATOM 938 O O . LYS A 1 115 ? -30.915 16.697 47.996 1.00 93.88 115 LYS A O 1
ATOM 943 N N . LYS A 1 116 ? -29.369 15.596 49.232 1.00 90.75 116 LYS A N 1
ATOM 944 C CA . LYS A 1 116 ? -30.233 15.161 50.330 1.00 90.75 116 LYS A CA 1
ATOM 945 C C . LYS A 1 116 ? -29.840 15.949 51.571 1.00 90.75 116 LYS A C 1
ATOM 947 O O . LYS A 1 116 ? -28.716 15.820 52.047 1.00 90.75 116 LYS A O 1
ATOM 952 N N . THR A 1 117 ? -30.762 16.749 52.085 1.00 89.44 117 THR A N 1
ATOM 953 C CA . THR A 1 117 ? -30.604 17.417 53.377 1.00 89.44 117 THR A CA 1
ATOM 954 C C . THR A 1 117 ? -31.262 16.550 54.441 1.00 89.44 117 THR A C 1
ATOM 956 O O . THR A 1 117 ? -32.469 16.297 54.397 1.00 89.44 117 THR A O 1
ATOM 959 N N . ASN A 1 118 ? -30.457 16.056 55.375 1.00 84.88 118 ASN A N 1
ATOM 960 C CA . ASN A 1 118 ? -30.894 15.220 56.484 1.00 84.88 118 ASN A CA 1
ATOM 961 C C . ASN A 1 118 ? -31.587 16.050 57.573 1.00 84.88 118 ASN A C 1
ATOM 963 O O . ASN A 1 118 ? -31.515 17.279 57.598 1.00 84.88 118 ASN A O 1
ATOM 967 N N . LYS A 1 119 ? -32.262 15.364 58.503 1.00 81.50 119 LYS A N 1
ATOM 968 C CA . LYS A 1 119 ? -32.994 16.000 59.612 1.00 81.50 119 LYS A CA 1
ATOM 969 C C . LYS A 1 119 ? -32.091 16.851 60.517 1.00 81.50 119 LYS A C 1
ATOM 971 O O . LYS A 1 119 ? -32.564 17.820 61.100 1.00 81.50 119 LYS A O 1
ATOM 976 N N . ASP A 1 120 ? -30.818 16.485 60.633 1.00 83.44 120 ASP A N 1
ATOM 977 C CA . ASP A 1 120 ? -29.792 17.193 61.407 1.00 83.44 120 ASP A CA 1
ATOM 978 C C . ASP A 1 120 ? -29.163 18.383 60.653 1.00 83.44 120 ASP A C 1
ATOM 980 O O . ASP A 1 120 ? -28.282 19.055 61.184 1.00 83.44 120 ASP A O 1
ATOM 984 N N . GLY A 1 121 ? -29.612 18.657 59.423 1.00 81.94 121 GLY A N 1
ATOM 985 C CA . GLY A 1 121 ? -29.087 19.720 58.569 1.00 81.94 121 GLY A CA 1
ATOM 986 C C . GLY A 1 121 ? -27.847 19.334 57.761 1.00 81.94 121 GLY A C 1
ATOM 987 O O . GLY A 1 121 ? -27.377 20.153 56.970 1.00 81.94 121 GLY A O 1
ATOM 988 N N . THR A 1 122 ? -27.325 18.109 57.900 1.00 87.69 122 THR A N 1
ATOM 989 C CA . THR A 1 122 ? -26.219 17.630 57.058 1.00 87.69 122 THR A CA 1
ATOM 990 C C . THR A 1 122 ? -26.675 17.470 55.607 1.00 87.69 122 THR A C 1
ATOM 992 O O . THR A 1 122 ? -27.813 17.082 55.337 1.00 87.69 122 THR A O 1
ATOM 995 N N . ILE A 1 123 ? -25.797 17.803 54.657 1.00 88.81 123 ILE A N 1
ATOM 996 C CA . ILE A 1 123 ? -26.091 17.733 53.221 1.00 88.81 123 ILE A CA 1
ATOM 997 C C . ILE A 1 123 ? -25.208 16.661 52.591 1.00 88.81 123 ILE A C 1
ATOM 999 O O . ILE A 1 123 ? -23.986 16.792 52.557 1.00 88.81 123 ILE A O 1
ATOM 1003 N N . GLU A 1 124 ? -25.842 15.627 52.050 1.00 90.19 124 GLU A N 1
ATOM 1004 C CA . GLU A 1 124 ? -25.202 14.635 51.193 1.00 90.19 124 GLU A CA 1
ATOM 1005 C C . GLU A 1 124 ? -25.397 15.053 49.730 1.00 90.19 124 GLU A C 1
ATOM 1007 O O . GLU A 1 124 ? -26.529 15.248 49.278 1.00 90.19 124 GLU A O 1
ATOM 1012 N N . GLU A 1 125 ? -24.307 15.200 48.977 1.00 93.50 125 GLU A N 1
ATOM 1013 C CA . GLU A 1 125 ? -24.343 15.576 47.562 1.00 93.50 125 GLU A CA 1
ATOM 1014 C C . GLU A 1 125 ? -23.918 14.398 46.684 1.00 93.50 125 GLU A C 1
ATOM 1016 O O . GLU A 1 125 ? -22.820 13.876 46.845 1.00 93.50 125 GLU A O 1
ATOM 1021 N N . TYR A 1 126 ? -24.769 14.023 45.729 1.00 93.44 126 TYR A N 1
ATOM 1022 C CA . TYR A 1 126 ? -24.577 12.904 44.815 1.00 93.44 126 TYR A CA 1
ATOM 1023 C C . TYR A 1 126 ? -24.518 13.369 43.361 1.00 93.44 126 TYR A C 1
ATOM 1025 O O . TYR A 1 126 ? -25.353 14.155 42.898 1.00 93.44 126 TYR A O 1
ATOM 1033 N N . ASN A 1 127 ? -23.585 12.800 42.598 1.00 93.88 127 ASN A N 1
ATOM 1034 C CA . ASN A 1 127 ? -23.605 12.897 41.144 1.00 93.88 127 ASN A CA 1
ATOM 1035 C C . ASN A 1 127 ? -24.637 11.907 40.589 1.00 93.88 127 ASN A C 1
ATOM 1037 O O . ASN A 1 127 ? -24.429 10.695 40.638 1.00 93.88 127 ASN A O 1
ATOM 1041 N N . LEU A 1 128 ? -25.739 12.431 40.054 1.00 94.25 128 LEU A N 1
ATOM 1042 C CA . LEU A 1 128 ? -26.819 11.660 39.446 1.00 94.25 128 LEU A CA 1
ATOM 1043 C C . LEU A 1 128 ? -26.627 11.576 37.929 1.00 94.25 128 LEU A C 1
ATOM 1045 O O . LEU A 1 128 ? -26.664 12.592 37.231 1.00 94.25 128 LEU A O 1
ATOM 1049 N N . TYR A 1 129 ? -26.476 10.356 37.422 1.00 94.12 129 TYR A N 1
ATOM 1050 C CA . TYR A 1 129 ? -26.297 10.054 36.008 1.00 94.12 129 TYR A CA 1
ATOM 1051 C C . TYR A 1 129 ? -27.492 9.300 35.440 1.00 94.12 129 TYR A C 1
ATOM 1053 O O . TYR A 1 129 ? -28.009 8.366 36.051 1.00 94.12 129 TYR A O 1
ATOM 1061 N N . PHE A 1 130 ? -27.869 9.661 34.218 1.00 91.56 130 PHE A N 1
ATOM 1062 C CA . PHE A 1 130 ? -28.851 8.936 33.421 1.00 91.56 130 PHE A CA 1
ATOM 1063 C C . PHE A 1 130 ? -28.130 8.239 32.267 1.00 91.56 130 PHE A C 1
ATOM 1065 O O . PHE A 1 130 ? -27.573 8.889 31.378 1.00 91.56 130 PHE A O 1
ATOM 1072 N N . SER A 1 131 ? -28.102 6.911 32.324 1.00 92.00 131 SER A N 1
ATOM 1073 C CA . SER A 1 131 ? -27.345 6.032 31.435 1.00 92.00 131 SER A CA 1
ATOM 1074 C C . SER A 1 131 ? -28.274 4.990 30.816 1.00 92.00 131 SER A C 1
ATOM 1076 O O . SER A 1 131 ? -29.332 4.662 31.334 1.00 92.00 131 SER A O 1
ATOM 1078 N N . SER A 1 132 ? -27.871 4.454 29.677 1.00 89.94 132 SER A N 1
ATOM 1079 C CA . SER A 1 132 ? -28.477 3.288 29.033 1.00 89.94 132 SER A CA 1
ATOM 1080 C C . SER A 1 132 ? -27.530 2.094 28.975 1.00 89.94 132 SER A C 1
ATOM 1082 O O . SER A 1 132 ? -27.874 1.067 28.382 1.00 89.94 132 SER A O 1
ATOM 1084 N N . LEU A 1 133 ? -26.337 2.225 29.567 1.00 93.19 133 LEU A N 1
ATOM 1085 C CA . LEU A 1 133 ? -25.456 1.086 29.775 1.00 93.19 133 LEU A CA 1
ATOM 1086 C C . LEU A 1 133 ? -26.123 0.111 30.756 1.00 93.19 133 LEU A C 1
ATOM 1088 O O . LEU A 1 133 ? -26.715 0.551 31.743 1.00 93.19 133 LEU A O 1
ATOM 1092 N N . PRO A 1 134 ? -26.050 -1.206 30.504 1.00 93.38 134 PRO A N 1
ATOM 1093 C CA . PRO A 1 134 ? -26.492 -2.189 31.480 1.00 93.38 134 PRO A CA 1
ATOM 1094 C C . PRO A 1 134 ? -25.687 -2.052 32.770 1.00 93.38 134 PRO A C 1
ATOM 1096 O O . PRO A 1 134 ? -24.482 -1.801 32.718 1.00 93.38 134 PRO A O 1
ATOM 1099 N N . VAL A 1 135 ? -26.345 -2.260 33.908 1.00 94.75 135 VAL A N 1
ATOM 1100 C CA . VAL A 1 135 ? -25.678 -2.300 35.210 1.00 94.75 135 VAL A CA 1
ATOM 1101 C C . VAL A 1 135 ? -25.599 -3.750 35.670 1.00 94.75 135 VAL A C 1
ATOM 1103 O O . VAL A 1 135 ? -26.627 -4.414 35.812 1.00 94.75 135 VAL A O 1
ATOM 1106 N N . LEU A 1 136 ? -24.384 -4.236 35.912 1.00 96.06 136 LEU A N 1
ATOM 1107 C CA . LEU A 1 136 ? -24.136 -5.547 36.508 1.00 96.06 136 LEU A CA 1
ATOM 1108 C C . LEU A 1 136 ? -23.761 -5.346 37.974 1.00 96.06 136 LEU A C 1
ATOM 1110 O O . LEU A 1 136 ? -22.741 -4.732 38.271 1.00 96.06 136 LEU A O 1
ATOM 1114 N N . ASN A 1 137 ? -24.574 -5.866 38.887 1.00 95.25 137 ASN A N 1
ATOM 1115 C CA . ASN A 1 137 ? -24.282 -5.846 40.318 1.00 95.25 137 ASN A CA 1
ATOM 1116 C C . ASN A 1 137 ? -23.820 -7.233 40.742 1.00 95.25 137 ASN A C 1
ATOM 1118 O O . ASN A 1 137 ? -24.574 -8.188 40.594 1.00 95.25 137 ASN A O 1
ATOM 1122 N N . ILE A 1 138 ? -22.621 -7.343 41.296 1.00 96.38 138 ILE A N 1
ATOM 1123 C CA . ILE A 1 138 ? -22.085 -8.585 41.844 1.00 96.38 138 ILE A CA 1
ATOM 1124 C C . ILE A 1 138 ? -22.010 -8.453 43.363 1.00 96.38 138 ILE A C 1
ATOM 1126 O O . ILE A 1 138 ? -21.521 -7.456 43.891 1.00 96.38 138 ILE A O 1
ATOM 1130 N N . LYS A 1 139 ? -22.501 -9.460 44.079 1.00 94.94 139 LYS A N 1
ATOM 1131 C CA . LYS A 1 139 ? -22.297 -9.609 45.523 1.00 94.94 139 LYS A CA 1
ATOM 1132 C C . LYS A 1 139 ? -21.433 -10.832 45.776 1.00 94.94 139 LYS A C 1
ATOM 1134 O O . LYS A 1 139 ? -21.763 -11.908 45.287 1.00 94.94 139 LYS A O 1
ATOM 1139 N N . THR A 1 140 ? -20.337 -10.656 46.500 1.00 93.44 140 THR A N 1
ATOM 1140 C CA . THR A 1 140 ? -19.359 -11.710 46.797 1.00 93.44 140 THR A CA 1
ATOM 1141 C C . THR A 1 140 ? -18.596 -11.368 48.071 1.00 93.44 140 THR A C 1
ATOM 1143 O O . THR A 1 140 ? -18.338 -10.192 48.331 1.00 93.44 140 THR A O 1
ATOM 1146 N N . ASP A 1 141 ? -18.210 -12.372 48.853 1.00 87.38 141 ASP A N 1
ATOM 1147 C CA . ASP A 1 141 ? -17.512 -12.154 50.126 1.00 87.38 141 ASP A CA 1
ATOM 1148 C C . ASP A 1 141 ? -16.046 -11.745 49.912 1.00 87.38 141 ASP A C 1
ATOM 1150 O O . ASP A 1 141 ? -15.528 -10.873 50.609 1.00 87.38 141 ASP A O 1
ATOM 1154 N N . ASN A 1 142 ? -15.389 -12.337 48.910 1.00 86.56 142 ASN A N 1
ATOM 1155 C CA . ASN A 1 142 ? -14.018 -12.022 48.513 1.00 86.56 142 ASN A CA 1
ATOM 1156 C C . ASN A 1 142 ? -13.834 -12.190 46.992 1.00 86.56 142 ASN A C 1
ATOM 1158 O O . ASN A 1 142 ? -14.669 -12.799 46.317 1.00 86.56 142 ASN A O 1
ATOM 1162 N N . ILE A 1 143 ? -12.750 -11.633 46.442 1.00 85.56 143 ILE A N 1
ATOM 1163 C CA . ILE A 1 143 ? -12.302 -11.891 45.068 1.00 85.56 143 ILE A CA 1
ATOM 1164 C C . ILE A 1 143 ? -10.783 -12.059 45.060 1.00 85.56 143 ILE A C 1
ATOM 1166 O O . ILE A 1 143 ? -10.030 -11.090 45.174 1.00 85.56 143 ILE A O 1
ATOM 1170 N N . ASP A 1 144 ? -10.342 -13.294 44.856 1.00 84.69 144 ASP A N 1
ATOM 1171 C CA . ASP A 1 144 ? -8.928 -13.645 44.776 1.00 84.69 144 ASP A CA 1
ATOM 1172 C C . ASP A 1 144 ? -8.384 -13.626 43.342 1.00 84.69 144 ASP A C 1
ATOM 1174 O O . ASP A 1 144 ? -9.120 -13.578 42.351 1.00 84.69 144 ASP A O 1
ATOM 1178 N N . ASN A 1 145 ? -7.054 -13.662 43.236 1.00 82.25 145 ASN A N 1
ATOM 1179 C CA . ASN A 1 145 ? -6.383 -13.898 41.965 1.00 82.25 145 ASN A CA 1
ATOM 1180 C C . ASN A 1 145 ? -6.558 -15.356 41.542 1.00 82.25 145 ASN A C 1
ATOM 1182 O O . ASN A 1 145 ? -6.506 -16.272 42.364 1.00 82.25 145 ASN A O 1
ATOM 1186 N N . PHE A 1 146 ? -6.674 -15.556 40.235 1.00 73.12 146 PHE A N 1
ATOM 1187 C CA . PHE A 1 146 ? -6.576 -16.869 39.620 1.00 73.12 146 PHE A CA 1
ATOM 1188 C C . PHE A 1 146 ? -5.360 -17.667 40.150 1.00 73.12 146 PHE A C 1
ATOM 1190 O O . PHE A 1 146 ? -4.276 -17.087 40.272 1.00 73.12 146 PHE A O 1
ATOM 1197 N N . PRO A 1 147 ? -5.490 -18.977 40.444 1.00 67.31 147 PRO A N 1
ATOM 1198 C CA . PRO A 1 147 ? -6.617 -19.859 40.120 1.00 67.31 147 PRO A CA 1
ATOM 1199 C C . PRO A 1 147 ? -7.741 -19.894 41.165 1.00 67.31 147 PRO A C 1
ATOM 1201 O O . PRO A 1 147 ? -8.694 -20.637 40.977 1.00 67.31 147 PRO A O 1
ATOM 1204 N N . ASN A 1 148 ? -7.666 -19.116 42.248 1.00 78.56 148 ASN A N 1
ATOM 1205 C CA . ASN A 1 148 ? -8.703 -19.137 43.279 1.00 78.56 148 ASN A CA 1
ATOM 1206 C C . ASN A 1 148 ? -9.973 -18.453 42.762 1.00 78.56 148 ASN A C 1
ATOM 1208 O O . ASN A 1 148 ? -9.935 -17.288 42.360 1.00 78.56 148 ASN A O 1
ATOM 1212 N N . ILE A 1 149 ? -11.096 -19.170 42.792 1.00 82.31 149 ILE A N 1
ATOM 1213 C CA . ILE A 1 149 ? -12.389 -18.680 42.314 1.00 82.31 149 ILE A CA 1
ATOM 1214 C C . ILE A 1 149 ? -13.361 -18.603 43.489 1.00 82.31 149 ILE A C 1
ATOM 1216 O O . ILE A 1 149 ? -13.443 -19.518 44.303 1.00 82.31 149 ILE A O 1
ATOM 1220 N N . ASN A 1 150 ? -14.095 -17.498 43.582 1.00 87.06 150 ASN A N 1
ATOM 1221 C CA . ASN A 1 150 ? -15.001 -17.217 44.688 1.00 87.06 150 ASN A CA 1
ATOM 1222 C C . ASN A 1 150 ? -16.453 -17.237 44.216 1.00 87.06 150 ASN A C 1
ATOM 1224 O O . ASN A 1 150 ? -16.758 -16.761 43.123 1.00 87.06 150 ASN A O 1
ATOM 1228 N N . LYS A 1 151 ? -17.351 -17.774 45.045 1.00 90.12 151 LYS A N 1
ATOM 1229 C CA . LYS A 1 151 ? -18.793 -17.774 44.780 1.00 90.12 151 LYS A CA 1
ATOM 1230 C C . LYS A 1 151 ? -19.366 -16.371 44.978 1.00 90.12 151 LYS A C 1
ATOM 1232 O O . LYS A 1 151 ? -19.055 -15.697 45.954 1.00 90.12 151 LYS A O 1
ATOM 1237 N N . GLY A 1 152 ? -20.262 -15.973 44.086 1.00 92.06 152 GLY A N 1
ATOM 1238 C CA . GLY A 1 152 ? -20.998 -14.722 44.171 1.00 92.06 152 GLY A CA 1
ATOM 1239 C C . GLY A 1 152 ? -22.359 -14.798 43.488 1.00 92.06 152 GLY A C 1
ATOM 1240 O O . GLY A 1 152 ? -22.773 -15.828 42.959 1.00 92.06 152 GLY A O 1
ATOM 1241 N N . TYR A 1 153 ? -23.064 -13.674 43.495 1.00 94.12 153 TYR A N 1
ATOM 1242 C CA . TYR A 1 153 ? -24.367 -13.522 42.855 1.00 94.12 153 TYR A CA 1
ATOM 1243 C C . TYR A 1 153 ? -24.361 -12.289 41.960 1.00 94.12 153 TYR A C 1
ATOM 1245 O O . TYR A 1 153 ? -24.061 -11.190 42.428 1.00 94.12 153 TYR A O 1
ATOM 1253 N N . ALA A 1 154 ? -24.719 -12.462 40.690 1.00 94.38 154 ALA A N 1
ATOM 1254 C CA . ALA A 1 154 ? -24.941 -11.369 39.755 1.00 94.38 154 ALA A CA 1
ATOM 1255 C C . ALA A 1 154 ? -26.421 -11.005 39.664 1.00 94.38 154 ALA A C 1
ATOM 1257 O O . ALA A 1 154 ? -27.280 -11.869 39.488 1.00 94.38 154 ALA A O 1
ATOM 1258 N N . LYS A 1 155 ? -26.690 -9.702 39.674 1.00 93.75 155 LYS A N 1
ATOM 1259 C CA . LYS A 1 155 ? -27.962 -9.100 39.293 1.00 93.75 155 LYS A CA 1
ATOM 1260 C C . LYS A 1 155 ? -27.763 -8.181 38.094 1.00 93.75 155 LYS A C 1
ATOM 1262 O O . LYS A 1 155 ? -26.979 -7.231 38.165 1.00 93.75 155 LYS A O 1
ATOM 1267 N N . ILE A 1 156 ? -28.511 -8.429 37.024 1.00 91.12 156 ILE A N 1
ATOM 1268 C CA . ILE A 1 156 ? -28.566 -7.579 35.831 1.00 91.12 156 ILE A CA 1
ATOM 1269 C C . ILE A 1 156 ? -30.013 -7.470 35.356 1.00 91.12 156 ILE A C 1
ATOM 1271 O O . ILE A 1 156 ? -30.676 -8.476 35.115 1.00 91.12 156 ILE A O 1
ATOM 1275 N N . ASP A 1 157 ? -30.519 -6.242 35.254 1.00 86.56 157 ASP A N 1
ATOM 1276 C CA . ASP A 1 157 ? -31.947 -5.971 35.059 1.00 86.56 157 ASP A CA 1
ATOM 1277 C C . ASP A 1 157 ? -32.814 -6.760 36.079 1.00 86.56 157 ASP A C 1
ATOM 1279 O O . ASP A 1 157 ? -32.699 -6.544 37.290 1.00 86.56 157 ASP A O 1
ATOM 1283 N N . SER A 1 158 ? -33.665 -7.681 35.611 1.00 84.06 158 SER A N 1
ATOM 1284 C CA . SER A 1 158 ? -34.497 -8.561 36.448 1.00 84.06 158 SER A CA 1
ATOM 1285 C C . SER A 1 158 ? -33.864 -9.921 36.757 1.00 84.06 158 SER A C 1
ATOM 1287 O O . SER A 1 158 ? -34.406 -10.660 37.578 1.00 84.06 158 SER A O 1
ATOM 1289 N N . LEU A 1 159 ? -32.759 -10.282 36.100 1.00 92.25 159 LEU A N 1
ATOM 1290 C CA . LEU A 1 159 ? -32.095 -11.565 36.308 1.00 92.25 159 LEU A CA 1
ATOM 1291 C C . LEU A 1 159 ? -31.269 -11.524 37.596 1.00 92.25 159 LEU A C 1
ATOM 1293 O O . LEU A 1 159 ? -30.452 -10.621 37.777 1.00 92.25 159 LEU A O 1
ATOM 1297 N N . ASN A 1 160 ? -31.429 -12.550 38.432 1.00 93.12 160 ASN A N 1
ATOM 1298 C CA . ASN A 1 160 ? -30.497 -12.890 39.501 1.00 93.12 160 ASN A CA 1
ATOM 1299 C C . ASN A 1 160 ? -29.933 -14.282 39.219 1.00 93.12 160 ASN A C 1
ATOM 1301 O O . ASN A 1 160 ? -30.704 -15.218 39.027 1.00 93.12 160 ASN A O 1
ATOM 1305 N N . SER A 1 161 ? -28.612 -14.416 39.211 1.00 92.56 161 SER A N 1
ATOM 1306 C CA . SER A 1 161 ? -27.935 -15.688 38.967 1.00 92.56 161 SER A CA 1
ATOM 1307 C C . SER A 1 161 ? -26.758 -15.860 39.911 1.00 92.56 161 SER A C 1
ATOM 1309 O O . SER A 1 161 ? -26.035 -14.905 40.197 1.00 92.56 161 SER A O 1
ATOM 1311 N N . GLU A 1 162 ? -26.533 -17.093 40.350 1.00 90.31 162 GLU A N 1
ATOM 1312 C CA . GLU A 1 162 ? -25.257 -17.481 40.943 1.00 90.31 162 GLU A CA 1
ATOM 1313 C C . GLU A 1 162 ? -24.144 -17.397 39.888 1.00 90.31 162 GLU A C 1
ATOM 1315 O O . GLU A 1 162 ? -24.381 -17.617 38.693 1.00 90.31 162 GLU A O 1
ATOM 1320 N N . LEU A 1 163 ? -22.943 -17.037 40.334 1.00 91.69 163 LEU A N 1
ATOM 1321 C CA . LEU A 1 163 ? -21.726 -17.082 39.538 1.00 91.69 163 LEU A CA 1
ATOM 1322 C C . LEU A 1 163 ? -20.511 -17.396 40.407 1.00 91.69 163 LEU A C 1
ATOM 1324 O O . LEU A 1 163 ? -20.553 -17.303 41.632 1.00 91.69 163 LEU A O 1
ATOM 1328 N N . TYR A 1 164 ? -19.401 -17.676 39.745 1.00 89.69 164 TYR A N 1
ATOM 1329 C CA . TYR A 1 164 ? -18.076 -17.678 40.337 1.00 89.69 164 TYR A CA 1
ATOM 1330 C C . TYR A 1 164 ? -17.220 -16.593 39.685 1.00 89.69 164 TYR A C 1
ATOM 1332 O O . TYR A 1 164 ? -17.395 -16.301 38.502 1.00 89.69 164 TYR A O 1
ATOM 1340 N N . ILE A 1 165 ? -16.317 -15.974 40.440 1.00 90.25 165 ILE A N 1
ATOM 1341 C CA . ILE A 1 165 ? -15.492 -14.849 39.987 1.00 90.25 165 ILE A CA 1
ATOM 1342 C C . ILE A 1 165 ? -14.048 -14.962 40.482 1.00 90.25 165 ILE A C 1
ATOM 1344 O O . ILE A 1 165 ? -13.794 -15.361 41.620 1.00 90.25 165 ILE A O 1
ATOM 1348 N N . ASN A 1 166 ? -13.098 -14.563 39.637 1.00 88.38 166 ASN A N 1
ATOM 1349 C CA . ASN A 1 166 ? -11.696 -14.366 40.011 1.00 88.38 166 ASN A CA 1
ATOM 1350 C C . ASN A 1 166 ? -11.081 -13.180 39.255 1.00 88.38 166 ASN A C 1
ATOM 1352 O O . ASN A 1 166 ? -11.530 -12.821 38.164 1.00 88.38 166 ASN A O 1
ATOM 1356 N N . VAL A 1 167 ? -10.009 -12.608 39.803 1.00 87.88 167 VAL A N 1
ATOM 1357 C CA . VAL A 1 167 ? -9.147 -11.649 39.093 1.00 87.88 167 VAL A CA 1
ATOM 1358 C C . VAL A 1 167 ? -8.284 -12.396 38.080 1.00 87.88 167 VAL A C 1
ATOM 1360 O O . VAL A 1 167 ? -7.727 -13.451 38.394 1.00 87.88 167 VAL A O 1
ATOM 1363 N N . THR A 1 168 ? -8.152 -11.845 36.875 1.00 78.06 168 THR A N 1
ATOM 1364 C CA . THR A 1 168 ? -7.411 -12.461 35.757 1.00 78.06 168 THR A CA 1
ATOM 1365 C C . THR A 1 168 ? -6.050 -11.821 35.495 1.00 78.06 168 THR A C 1
ATOM 1367 O O . THR A 1 168 ? -5.208 -12.418 34.827 1.00 78.06 168 THR A O 1
ATOM 1370 N N . ASP A 1 169 ? -5.806 -10.629 36.038 1.00 67.75 169 ASP A N 1
ATOM 1371 C CA . ASP A 1 169 ? -4.558 -9.897 35.834 1.00 67.75 169 ASP A CA 1
ATOM 1372 C C . ASP A 1 169 ? -3.431 -10.419 36.744 1.00 67.75 169 ASP A C 1
ATOM 1374 O O . ASP A 1 169 ? -3.556 -10.457 37.967 1.00 67.75 169 ASP A O 1
ATOM 1378 N N . ASN A 1 170 ? -2.266 -10.721 36.160 1.00 58.28 170 ASN A N 1
ATOM 1379 C CA . ASN A 1 170 ? -1.069 -11.178 36.889 1.00 58.28 170 ASN A CA 1
ATOM 1380 C C . ASN A 1 170 ? -0.311 -10.062 37.643 1.00 58.28 170 ASN A C 1
ATOM 1382 O O . ASN A 1 170 ? 0.743 -10.306 38.233 1.00 58.28 170 ASN A O 1
ATOM 1386 N N . LEU A 1 171 ? -0.795 -8.818 37.608 1.00 59.97 171 LEU A N 1
ATOM 1387 C CA . LEU A 1 171 ? -0.115 -7.666 38.201 1.00 59.97 171 LEU A CA 1
ATOM 1388 C C . LEU A 1 171 ? -0.757 -7.291 39.537 1.00 59.97 171 LEU A C 1
ATOM 1390 O O . LEU A 1 171 ? -1.781 -6.613 39.583 1.00 59.97 171 LEU A O 1
ATOM 1394 N N . SER A 1 172 ? -0.088 -7.658 40.632 1.00 55.28 172 SER A N 1
ATOM 1395 C CA . SER A 1 172 ? -0.530 -7.421 42.016 1.00 55.28 172 SER A CA 1
ATOM 1396 C C . SER A 1 172 ? -0.851 -5.959 42.356 1.00 55.28 172 SER A C 1
ATOM 1398 O O . SER A 1 172 ? -1.590 -5.704 43.301 1.00 55.28 172 SER A O 1
ATOM 1400 N N . ASN A 1 173 ? -0.308 -5.000 41.599 1.00 63.06 173 ASN A N 1
ATOM 1401 C CA . ASN A 1 173 ? -0.343 -3.574 41.936 1.00 63.06 173 ASN A CA 1
ATOM 1402 C C . ASN A 1 173 ? -1.430 -2.775 41.193 1.00 63.06 173 ASN A C 1
ATOM 1404 O O . ASN A 1 173 ? -1.508 -1.560 41.372 1.00 63.06 173 ASN A O 1
ATOM 1408 N N . LEU A 1 174 ? -2.235 -3.410 40.336 1.00 71.19 174 LEU A N 1
ATOM 1409 C CA . LEU A 1 174 ? -3.311 -2.725 39.618 1.00 71.19 174 LEU A CA 1
ATOM 1410 C C . LEU A 1 174 ? -4.502 -2.440 40.546 1.00 71.19 174 LEU A C 1
ATOM 1412 O O . LEU A 1 174 ? -5.008 -3.343 41.212 1.00 71.19 174 LEU A O 1
ATOM 1416 N N . GLN A 1 175 ? -4.949 -1.178 40.579 1.00 79.12 175 GLN A N 1
ATOM 1417 C CA . GLN A 1 175 ? -6.117 -0.763 41.369 1.00 79.12 175 GLN A CA 1
ATOM 1418 C C . GLN A 1 175 ? -7.442 -1.164 40.705 1.00 79.12 175 GLN A C 1
ATOM 1420 O O . GLN A 1 175 ? -8.337 -1.663 41.380 1.00 79.12 175 GLN A O 1
ATOM 1425 N N . LYS A 1 176 ? -7.553 -0.973 39.385 1.00 86.88 176 LYS A N 1
ATOM 1426 C CA . LYS A 1 176 ? -8.644 -1.502 38.560 1.00 86.88 176 LYS A CA 1
ATOM 1427 C C . LYS A 1 176 ? -8.192 -2.848 37.986 1.00 86.88 176 LYS A C 1
ATOM 1429 O O . LYS A 1 176 ? -7.045 -2.953 37.560 1.00 86.88 176 LYS A O 1
ATOM 1434 N N . LYS A 1 177 ? -9.033 -3.881 38.046 1.00 87.12 177 LYS A N 1
ATOM 1435 C CA . LYS A 1 177 ? -8.665 -5.273 37.734 1.00 87.12 177 LYS A CA 1
ATOM 1436 C C . LYS A 1 177 ? -9.691 -5.890 36.800 1.00 87.12 177 LYS A C 1
ATOM 1438 O O . LYS A 1 177 ? -10.877 -5.651 36.980 1.00 87.12 177 LYS A O 1
ATOM 1443 N N . SER A 1 178 ? -9.244 -6.690 35.841 1.00 90.00 178 SER A N 1
ATOM 1444 C CA . SER A 1 178 ? -10.128 -7.511 35.014 1.00 90.00 178 SER A CA 1
ATOM 1445 C C . SER A 1 178 ? -10.556 -8.769 35.768 1.00 90.00 178 SER A C 1
ATOM 1447 O O . SER A 1 178 ? -9.822 -9.281 36.622 1.00 90.00 178 SER A O 1
ATOM 1449 N N . PHE A 1 179 ? -11.748 -9.266 35.442 1.00 91.44 179 PHE A N 1
ATOM 1450 C CA . PHE A 1 179 ? -12.320 -10.448 36.083 1.00 91.44 179 PHE A CA 1
ATOM 1451 C C . PHE A 1 179 ? -12.768 -11.479 35.051 1.00 91.44 179 PHE A C 1
ATOM 1453 O O . PHE A 1 179 ? -13.297 -11.124 33.998 1.00 91.44 179 PHE A O 1
ATOM 1460 N N . ALA A 1 180 ? -12.631 -12.756 35.389 1.00 88.62 180 ALA A N 1
ATOM 1461 C CA . ALA A 1 180 ? -13.371 -13.828 34.735 1.00 88.62 180 ALA A CA 1
ATOM 1462 C C . ALA A 1 180 ? -14.579 -14.168 35.605 1.00 88.62 180 ALA A C 1
ATOM 1464 O O . ALA A 1 180 ? -14.452 -14.253 36.829 1.00 88.62 180 ALA A O 1
ATOM 1465 N N . ILE A 1 181 ? -15.737 -14.349 34.971 1.00 90.56 181 ILE A N 1
ATOM 1466 C CA . ILE A 1 181 ? -16.944 -14.845 35.629 1.00 90.56 181 ILE A CA 1
ATOM 1467 C C . ILE A 1 181 ? -17.412 -16.144 34.972 1.00 90.56 181 ILE A C 1
ATOM 1469 O O . ILE A 1 181 ? -17.468 -16.247 33.744 1.00 90.56 181 ILE A O 1
ATOM 1473 N N . TYR A 1 182 ? -17.772 -17.114 35.805 1.00 88.19 182 TYR A N 1
ATOM 1474 C CA . TYR A 1 182 ? -18.287 -18.427 35.422 1.00 88.19 182 TYR A CA 1
ATOM 1475 C C . TYR A 1 182 ? -19.726 -18.511 35.906 1.00 88.19 182 TYR A C 1
ATOM 1477 O O . TYR A 1 182 ? -20.012 -18.245 37.071 1.00 88.19 182 TYR A O 1
ATOM 1485 N N . THR A 1 183 ? -20.644 -18.811 35.003 1.00 89.38 183 THR A N 1
ATOM 1486 C CA . THR A 1 183 ? -22.081 -18.607 35.214 1.00 89.38 183 THR A CA 1
ATOM 1487 C C . THR A 1 183 ? -22.869 -19.863 34.849 1.00 89.38 183 THR A C 1
ATOM 1489 O O . THR A 1 183 ? -22.291 -20.874 34.455 1.00 89.38 183 THR A O 1
ATOM 1492 N N . ASN A 1 184 ? -24.190 -19.828 35.002 1.00 88.31 184 ASN A N 1
ATOM 1493 C CA . ASN A 1 184 ? -25.077 -20.917 34.598 1.00 88.31 184 ASN A CA 1
ATOM 1494 C C . ASN A 1 184 ? -25.745 -20.631 33.234 1.00 88.31 184 ASN A C 1
ATOM 1496 O O . ASN A 1 184 ? -25.527 -19.586 32.614 1.00 88.31 184 ASN A O 1
ATOM 1500 N N . ASN A 1 185 ? -26.578 -21.569 32.773 1.00 89.00 185 ASN A N 1
ATOM 1501 C CA . ASN A 1 185 ? -27.294 -21.430 31.503 1.00 89.00 185 ASN A CA 1
ATOM 1502 C C . ASN A 1 185 ? -28.286 -20.257 31.518 1.00 89.00 185 ASN A C 1
ATOM 1504 O O . ASN A 1 185 ? -28.362 -19.547 30.524 1.00 89.00 185 ASN A O 1
ATOM 1508 N N . ASP A 1 186 ? -28.967 -19.990 32.639 1.00 90.56 186 ASP A N 1
ATOM 1509 C CA . ASP A 1 186 ? -29.935 -18.886 32.741 1.00 90.56 186 ASP A CA 1
ATOM 1510 C C . ASP A 1 186 ? -29.275 -17.526 32.470 1.00 90.56 186 ASP A C 1
ATOM 1512 O O . ASP A 1 186 ? -29.802 -16.693 31.723 1.00 90.56 186 ASP A O 1
ATOM 1516 N N . PHE A 1 187 ? -28.086 -17.302 33.040 1.00 92.38 187 PHE A N 1
ATOM 1517 C CA . PHE A 1 187 ? -27.299 -16.103 32.770 1.00 92.38 187 PHE A CA 1
ATOM 1518 C C . PHE A 1 187 ? -26.873 -16.031 31.306 1.00 92.38 187 PHE A C 1
ATOM 1520 O O . PHE A 1 187 ? -27.030 -14.988 30.668 1.00 92.38 187 PHE A O 1
ATOM 1527 N N . THR A 1 188 ? -26.375 -17.134 30.750 1.00 89.50 188 THR A N 1
ATOM 1528 C CA . THR A 1 188 ? -25.967 -17.191 29.344 1.00 89.50 188 THR A CA 1
ATOM 1529 C C . THR A 1 188 ? -27.120 -16.937 28.383 1.00 89.50 188 THR A C 1
ATOM 1531 O O . THR A 1 188 ? -26.962 -16.148 27.449 1.00 89.50 188 THR A O 1
ATOM 1534 N N . ASP A 1 189 ? -28.283 -17.534 28.617 1.00 91.44 189 ASP A N 1
ATOM 1535 C CA . ASP A 1 189 ? -29.473 -17.359 27.790 1.00 91.44 189 ASP A CA 1
ATOM 1536 C C . ASP A 1 189 ? -29.952 -15.908 27.838 1.00 91.44 189 ASP A C 1
ATOM 1538 O O . ASP A 1 189 ? -30.234 -15.309 26.794 1.00 91.44 189 ASP A O 1
ATOM 1542 N N . TYR A 1 190 ? -29.940 -15.290 29.023 1.00 93.00 190 TYR A N 1
ATOM 1543 C CA . TYR A 1 190 ? -30.278 -13.878 29.181 1.00 93.00 190 TYR A CA 1
ATOM 1544 C C . TYR A 1 190 ? -29.303 -12.954 28.444 1.00 93.00 190 TYR A C 1
ATOM 1546 O O . TYR A 1 190 ? -29.722 -12.092 27.667 1.00 93.00 190 TYR A O 1
ATOM 1554 N N . ILE A 1 191 ? -27.997 -13.123 28.660 1.00 91.69 191 ILE A N 1
ATOM 1555 C CA . ILE A 1 191 ? -26.949 -12.303 28.036 1.00 91.69 191 ILE A CA 1
ATOM 1556 C C . ILE A 1 191 ? -26.944 -12.483 26.509 1.00 91.69 191 ILE A C 1
ATOM 1558 O O . ILE A 1 191 ? -26.804 -11.504 25.764 1.00 91.69 191 ILE A O 1
ATOM 1562 N N . SER A 1 192 ? -27.172 -13.705 26.031 1.00 90.12 192 SER A N 1
ATOM 1563 C CA . SER A 1 192 ? -27.337 -14.030 24.614 1.00 90.12 192 SER A CA 1
ATOM 1564 C C . SER A 1 192 ? -28.560 -13.331 24.022 1.00 90.12 192 SER A C 1
ATOM 1566 O O . SER A 1 192 ? -28.433 -12.603 23.038 1.00 90.12 192 SER A O 1
ATOM 1568 N N . TYR A 1 193 ? -29.728 -13.453 24.653 1.00 91.94 193 TYR A N 1
ATOM 1569 C CA . TYR A 1 193 ? -30.961 -12.825 24.179 1.00 91.94 193 TYR A CA 1
ATOM 1570 C C . TYR A 1 193 ? -30.883 -11.292 24.200 1.00 91.94 193 TYR A C 1
ATOM 1572 O O . TYR A 1 193 ? -31.198 -10.622 23.215 1.00 91.94 193 TYR A O 1
ATOM 1580 N N . LYS A 1 194 ? -30.433 -10.715 25.318 1.00 90.69 194 LYS A N 1
ATOM 1581 C CA . LYS A 1 194 ? -30.471 -9.268 25.557 1.00 90.69 194 LYS A CA 1
ATOM 1582 C C . LYS A 1 194 ? -29.334 -8.517 24.870 1.00 90.69 194 LYS A C 1
ATOM 1584 O O . LYS A 1 194 ? -29.532 -7.395 24.395 1.00 90.69 194 LYS A O 1
ATOM 1589 N N . PHE A 1 195 ? -28.132 -9.093 24.849 1.00 89.19 195 PHE A N 1
ATOM 1590 C CA . PHE A 1 195 ? -26.918 -8.418 24.377 1.00 89.19 195 PHE A CA 1
ATOM 1591 C C . PHE A 1 195 ? -26.257 -9.098 23.181 1.00 89.19 195 PHE A C 1
ATOM 1593 O O . PHE A 1 195 ? -25.298 -8.541 22.641 1.00 89.19 195 PHE A O 1
ATOM 1600 N N . ASN A 1 196 ? -26.781 -10.239 22.719 1.00 88.38 196 ASN A N 1
ATOM 1601 C CA . ASN A 1 196 ? -26.211 -11.022 21.623 1.00 88.38 196 ASN A CA 1
ATOM 1602 C C . ASN A 1 196 ? -24.764 -11.446 21.916 1.00 88.38 196 ASN A C 1
ATOM 1604 O O . ASN A 1 196 ? -23.937 -11.469 21.010 1.00 88.38 196 ASN A O 1
ATOM 1608 N N . ILE A 1 197 ? -24.435 -11.739 23.176 1.00 87.56 197 ILE A N 1
ATOM 1609 C CA . ILE A 1 197 ? -23.125 -12.264 23.582 1.00 87.56 197 ILE A CA 1
ATOM 1610 C C . ILE A 1 197 ? -23.324 -13.739 23.919 1.00 87.56 197 ILE A C 1
ATOM 1612 O O . ILE A 1 197 ? -24.111 -14.062 24.798 1.00 87.56 197 ILE A O 1
ATOM 1616 N N . ILE A 1 198 ? -22.645 -14.633 23.201 1.00 79.88 198 ILE A N 1
ATOM 1617 C CA . ILE A 1 198 ? -22.884 -16.076 23.310 1.00 79.88 198 ILE A CA 1
ATOM 1618 C C . ILE A 1 198 ? -21.626 -16.755 23.845 1.00 79.88 198 ILE A C 1
ATOM 1620 O O . ILE A 1 198 ? -20.580 -16.677 23.201 1.00 79.88 198 ILE A O 1
ATOM 1624 N N . SER A 1 199 ? -21.748 -17.473 24.961 1.00 81.00 199 SER A N 1
ATOM 1625 C CA . SER A 1 199 ? -20.690 -18.312 25.534 1.00 81.00 199 SER A CA 1
ATOM 1626 C C . SER A 1 199 ? -21.197 -19.746 25.705 1.00 81.00 199 SER A C 1
ATOM 1628 O O . SER A 1 199 ? -22.218 -19.947 26.345 1.00 81.00 199 SER A O 1
ATOM 1630 N N . LYS A 1 200 ? -20.532 -20.750 25.107 1.00 73.88 200 LYS A N 1
ATOM 1631 C CA . LYS A 1 200 ? -20.936 -22.171 25.253 1.00 73.88 200 LYS A CA 1
ATOM 1632 C C . LYS A 1 200 ? -20.530 -22.775 26.597 1.00 73.88 200 LYS A C 1
ATOM 1634 O O . LYS A 1 200 ? -21.137 -23.743 27.026 1.00 73.88 200 LYS A O 1
ATOM 1639 N N . GLU A 1 201 ? -19.494 -22.223 27.216 1.00 75.44 201 GLU A N 1
ATOM 1640 C CA . GLU A 1 201 ? -18.948 -22.705 28.489 1.00 75.44 201 GLU A CA 1
ATOM 1641 C C . GLU A 1 201 ? -19.505 -21.921 29.686 1.00 75.44 201 GLU A C 1
ATOM 1643 O O . GLU A 1 201 ? -19.124 -22.183 30.818 1.00 75.44 201 GLU A O 1
ATOM 1648 N N . ASN A 1 202 ? -20.409 -20.961 29.446 1.00 84.81 202 ASN A N 1
ATOM 1649 C CA . ASN A 1 202 ? -20.932 -20.028 30.450 1.00 84.81 202 ASN A CA 1
ATOM 1650 C C . ASN A 1 202 ? -19.859 -19.141 31.102 1.00 84.81 202 ASN A C 1
ATOM 1652 O O . ASN A 1 202 ? -19.986 -18.736 32.258 1.00 84.81 202 ASN A O 1
ATOM 1656 N N . ILE A 1 203 ? -18.815 -18.808 30.341 1.00 84.06 203 ILE A N 1
ATOM 1657 C CA . ILE A 1 203 ? -17.668 -18.026 30.815 1.00 84.06 203 ILE A CA 1
ATOM 1658 C C . ILE A 1 203 ? -17.623 -16.695 30.091 1.00 84.06 203 ILE A C 1
ATOM 1660 O O . ILE A 1 203 ? -17.722 -16.637 28.858 1.00 84.06 203 ILE A O 1
ATOM 1664 N N . TYR A 1 204 ? -17.463 -15.632 30.869 1.00 88.62 204 TYR A N 1
ATOM 1665 C CA . TYR A 1 204 ? -17.377 -14.269 30.375 1.00 88.62 204 TYR A CA 1
ATOM 1666 C C . TYR A 1 204 ? -16.182 -13.556 30.991 1.00 88.62 204 TYR A C 1
ATOM 1668 O O . TYR A 1 204 ? -15.778 -13.818 32.123 1.00 88.62 204 TYR A O 1
ATOM 1676 N N . TYR A 1 205 ? -15.642 -12.619 30.227 1.00 88.75 205 TYR A N 1
ATOM 1677 C CA . TYR A 1 205 ? -14.581 -11.733 30.660 1.00 88.75 205 TYR A CA 1
ATOM 1678 C C . TYR A 1 205 ? -15.163 -10.353 30.940 1.00 88.75 205 TYR A C 1
ATOM 1680 O O . TYR A 1 205 ? -15.888 -9.808 30.109 1.00 88.75 205 TYR A O 1
ATOM 1688 N N . LEU A 1 206 ? -14.855 -9.795 32.106 1.00 93.12 206 LEU A N 1
ATOM 1689 C CA . LEU A 1 206 ? -15.096 -8.400 32.450 1.00 93.12 206 LEU A CA 1
ATOM 1690 C C . LEU A 1 206 ? -13.778 -7.655 32.255 1.00 93.12 206 LEU A C 1
ATOM 1692 O O . LEU A 1 206 ? -12.970 -7.534 33.178 1.00 93.12 206 LEU A O 1
ATOM 1696 N N . LEU A 1 207 ? -13.557 -7.179 31.031 1.00 90.06 207 LEU A N 1
ATOM 1697 C CA . LEU A 1 207 ? -12.349 -6.449 30.674 1.00 90.06 207 LEU A CA 1
ATOM 1698 C C . LEU A 1 207 ? -12.402 -5.048 31.279 1.00 90.06 207 LEU A C 1
ATOM 1700 O O . LEU A 1 207 ? -13.339 -4.277 31.042 1.00 90.06 207 LEU A O 1
ATOM 1704 N N . ALA A 1 208 ? -11.372 -4.724 32.049 1.00 88.69 208 ALA A N 1
ATOM 1705 C CA . ALA A 1 208 ? -11.304 -3.472 32.775 1.00 88.69 208 ALA A CA 1
ATOM 1706 C C . ALA A 1 208 ? -10.755 -2.303 31.945 1.00 88.69 208 ALA A C 1
ATOM 1708 O O . ALA A 1 208 ? -10.987 -1.151 32.310 1.00 88.69 208 ALA A O 1
ATOM 1709 N N . ASN A 1 209 ? -10.051 -2.570 30.836 1.00 85.25 209 ASN A N 1
ATOM 1710 C CA . ASN A 1 209 ? -9.377 -1.546 30.022 1.00 85.25 209 ASN A CA 1
ATOM 1711 C C . ASN A 1 209 ? -8.473 -0.634 30.872 1.00 85.25 209 ASN A C 1
ATOM 1713 O O . ASN A 1 209 ? -8.481 0.586 30.725 1.00 85.25 209 ASN A O 1
ATOM 1717 N N . ASN A 1 210 ? -7.719 -1.238 31.796 1.00 76.69 210 ASN A N 1
ATOM 1718 C CA . ASN A 1 210 ? -6.988 -0.543 32.861 1.00 76.69 210 ASN A CA 1
ATOM 1719 C C . ASN A 1 210 ? -6.024 0.540 32.367 1.00 76.69 210 ASN A C 1
ATOM 1721 O O . ASN A 1 210 ? -5.717 1.454 33.118 1.00 76.69 210 ASN A O 1
ATOM 1725 N N . ASP A 1 211 ? -5.547 0.436 31.130 1.00 75.06 211 ASP A N 1
ATOM 1726 C CA . ASP A 1 211 ? -4.565 1.350 30.549 1.00 75.06 211 ASP A CA 1
ATOM 1727 C C . ASP A 1 211 ? -5.121 2.106 29.321 1.00 75.06 211 ASP A C 1
ATOM 1729 O O . ASP A 1 211 ? -4.380 2.804 28.622 1.00 75.06 211 ASP A O 1
ATOM 1733 N N . ASP A 1 212 ? -6.428 1.981 29.051 1.00 87.38 212 ASP A N 1
ATOM 1734 C CA . ASP A 1 212 ? -7.117 2.622 27.931 1.00 87.38 212 ASP A CA 1
ATOM 1735 C C . ASP A 1 212 ? -8.196 3.603 28.430 1.00 87.38 212 ASP A C 1
ATOM 1737 O O . ASP A 1 212 ? -9.354 3.220 28.611 1.00 87.38 212 ASP A O 1
ATOM 1741 N N . PRO A 1 213 ? -7.879 4.905 28.556 1.00 87.75 213 PRO A N 1
ATOM 1742 C CA . PRO A 1 213 ? -8.852 5.901 28.999 1.00 87.75 213 PRO A CA 1
ATOM 1743 C C . PRO A 1 213 ? -9.991 6.128 27.996 1.00 87.75 213 PRO A C 1
ATOM 1745 O O . PRO A 1 213 ? -11.018 6.704 28.347 1.00 87.75 213 PRO A O 1
ATOM 1748 N N . SER A 1 214 ? -9.828 5.678 26.747 1.00 92.00 214 SER A N 1
ATOM 1749 C CA . SER A 1 214 ? -10.882 5.752 25.735 1.00 92.00 214 SER A CA 1
ATOM 1750 C C . SER A 1 214 ? -11.890 4.608 25.850 1.00 92.00 214 SER A C 1
ATOM 1752 O O . SER A 1 214 ? -12.983 4.726 25.297 1.00 92.00 214 SER A O 1
ATOM 1754 N N . LEU A 1 215 ? -11.541 3.519 26.551 1.00 93.38 215 LEU A N 1
ATOM 1755 C CA . LEU A 1 215 ? -12.326 2.290 26.723 1.00 93.38 215 LEU A CA 1
ATOM 1756 C C . LEU A 1 215 ? -12.749 1.595 25.410 1.00 93.38 215 LEU A C 1
ATOM 1758 O O . LEU A 1 215 ? -13.599 0.701 25.438 1.00 93.38 215 LEU A O 1
ATOM 1762 N N . ILE A 1 216 ? -12.227 2.018 24.255 1.00 94.69 216 ILE A N 1
ATOM 1763 C CA . ILE A 1 216 ? -12.703 1.600 22.927 1.00 94.69 216 ILE A CA 1
ATOM 1764 C C . ILE A 1 216 ? -11.608 0.991 22.051 1.00 94.69 216 ILE A C 1
ATOM 1766 O O . ILE A 1 216 ? -11.940 0.459 20.990 1.00 94.69 216 ILE A O 1
ATOM 1770 N N . ARG A 1 217 ? -10.330 1.034 22.455 1.00 93.62 217 ARG A N 1
ATOM 1771 C CA . ARG A 1 217 ? -9.199 0.598 21.619 1.00 93.62 217 ARG A CA 1
ATOM 1772 C C . ARG A 1 217 ? -9.285 -0.872 21.242 1.00 93.62 217 ARG A C 1
ATOM 1774 O O . ARG A 1 217 ? -9.289 -1.181 20.051 1.00 93.62 217 ARG A O 1
ATOM 1781 N N . ASP A 1 218 ? -9.432 -1.759 22.227 1.00 90.31 218 ASP A N 1
ATOM 1782 C CA . ASP A 1 218 ? -9.576 -3.194 21.961 1.00 90.31 218 ASP A CA 1
ATOM 1783 C C . ASP A 1 218 ? -10.801 -3.450 21.076 1.00 90.31 218 ASP A C 1
ATOM 1785 O O . ASP A 1 218 ? -10.684 -4.028 19.998 1.00 90.31 218 ASP A O 1
ATOM 1789 N N . ARG A 1 219 ? -11.963 -2.892 21.437 1.00 90.69 219 ARG A N 1
ATOM 1790 C CA . ARG A 1 219 ? -13.200 -3.085 20.671 1.00 90.69 219 ARG A CA 1
ATOM 1791 C C . ARG A 1 219 ? -13.061 -2.677 19.204 1.00 90.69 219 ARG A C 1
ATOM 1793 O O . ARG A 1 219 ? -13.509 -3.404 18.317 1.00 90.69 219 ARG A O 1
ATOM 1800 N N . VAL A 1 220 ? -12.462 -1.522 18.926 1.00 94.12 220 VAL A N 1
ATOM 1801 C CA . VAL A 1 220 ? -12.252 -1.067 17.547 1.00 94.12 220 VAL A CA 1
ATOM 1802 C C . VAL A 1 220 ? -11.255 -1.969 16.821 1.00 94.12 220 VAL A C 1
ATOM 1804 O O . VAL A 1 220 ? -11.508 -2.315 15.667 1.00 94.12 220 VAL A O 1
ATOM 1807 N N . SER A 1 221 ? -10.185 -2.411 17.483 1.00 93.12 221 SER A N 1
ATOM 1808 C CA . SER A 1 221 ? -9.224 -3.377 16.933 1.00 93.12 221 SER A CA 1
ATOM 1809 C C . SER A 1 221 ? -9.888 -4.707 16.562 1.00 93.12 221 SER A C 1
ATOM 1811 O O . SER A 1 221 ? -9.697 -5.205 15.450 1.00 93.12 221 SER A O 1
ATOM 1813 N N . GLN A 1 222 ? -10.761 -5.228 17.427 1.00 88.31 222 GLN A N 1
ATOM 1814 C CA . GLN A 1 222 ? -11.560 -6.424 17.150 1.00 88.31 222 GLN A CA 1
ATOM 1815 C C . GLN A 1 222 ? -12.518 -6.212 15.967 1.00 88.31 222 GLN A C 1
ATOM 1817 O O . GLN A 1 222 ? -12.655 -7.092 15.117 1.00 88.31 222 GLN A O 1
ATOM 1822 N N . ASN A 1 223 ? -13.153 -5.038 15.855 1.00 89.56 223 ASN A N 1
ATOM 1823 C CA . ASN A 1 223 ? -14.021 -4.716 14.716 1.00 89.56 223 ASN A CA 1
ATOM 1824 C C . ASN A 1 223 ? -13.235 -4.669 13.393 1.00 89.56 223 ASN A C 1
ATOM 1826 O O . ASN A 1 223 ? -13.722 -5.147 12.370 1.00 89.56 223 ASN A O 1
ATOM 1830 N N . ILE A 1 224 ? -12.010 -4.132 13.391 1.00 92.06 224 ILE A N 1
ATOM 1831 C CA . ILE A 1 224 ? -11.144 -4.139 12.201 1.00 92.06 224 ILE A CA 1
ATOM 1832 C C . ILE A 1 224 ? -10.874 -5.574 11.757 1.00 92.06 224 ILE A C 1
ATOM 1834 O O . ILE A 1 224 ? -11.134 -5.927 10.605 1.00 92.06 224 ILE A O 1
ATOM 1838 N N . PHE A 1 225 ? -10.386 -6.402 12.678 1.00 89.00 225 PHE A N 1
ATOM 1839 C CA . PHE A 1 225 ? -9.976 -7.759 12.355 1.00 89.00 225 PHE A CA 1
ATOM 1840 C C . PHE A 1 225 ? -11.162 -8.637 11.938 1.00 89.00 225 PHE A C 1
ATOM 1842 O O . PHE A 1 225 ? -11.121 -9.262 10.879 1.00 89.00 225 PHE A O 1
ATOM 1849 N N . TYR A 1 226 ? -12.241 -8.649 12.726 1.00 81.75 226 TYR A N 1
ATOM 1850 C CA . TYR A 1 226 ? -13.351 -9.582 12.532 1.00 81.75 226 TYR A CA 1
ATOM 1851 C C . TYR A 1 226 ? -14.472 -9.066 11.633 1.00 81.75 226 TYR A C 1
ATOM 1853 O O . TYR A 1 226 ? -15.042 -9.855 10.883 1.00 81.75 226 TYR A O 1
ATOM 1861 N N . GLU A 1 227 ? -14.813 -7.775 11.685 1.00 83.38 227 GLU A N 1
ATOM 1862 C CA . GLU A 1 227 ? -15.925 -7.237 10.886 1.00 83.38 227 GLU A CA 1
ATOM 1863 C C . GLU A 1 227 ? -15.454 -6.730 9.527 1.00 83.38 227 GLU A C 1
ATOM 1865 O O . GLU A 1 227 ? -16.103 -6.992 8.516 1.00 83.38 227 GLU A O 1
ATOM 1870 N N . LYS A 1 228 ? -14.334 -5.997 9.489 1.00 88.44 228 LYS A N 1
ATOM 1871 C CA . LYS A 1 228 ? -13.874 -5.352 8.255 1.00 88.44 228 LYS A CA 1
ATOM 1872 C C . LYS A 1 228 ? -13.016 -6.264 7.386 1.00 88.44 228 LYS A C 1
ATOM 1874 O O . LYS A 1 228 ? -13.185 -6.257 6.169 1.00 88.44 228 LYS A O 1
ATOM 1879 N N . LEU A 1 229 ? -12.099 -7.016 7.990 1.00 87.69 229 LEU A N 1
ATOM 1880 C CA . LEU A 1 229 ? -11.116 -7.835 7.271 1.00 87.69 229 LEU A CA 1
ATOM 1881 C C . LEU A 1 229 ? -11.413 -9.344 7.355 1.00 87.69 229 LEU A C 1
ATOM 1883 O O . LEU A 1 229 ? -10.765 -10.149 6.690 1.00 87.69 229 LEU A O 1
ATOM 1887 N N . GLY A 1 230 ? -12.379 -9.750 8.177 1.00 69.56 230 GLY A N 1
ATOM 1888 C CA . GLY A 1 230 ? -12.521 -11.124 8.648 1.00 69.56 230 GLY A CA 1
ATOM 1889 C C . GLY A 1 230 ? -13.112 -12.153 7.680 1.00 69.56 230 GLY A C 1
ATOM 1890 O O . GLY A 1 230 ? -13.255 -13.288 8.105 1.00 69.56 230 GLY A O 1
ATOM 1891 N N . ASN A 1 231 ? -13.473 -11.839 6.429 1.00 64.38 231 ASN A N 1
ATOM 1892 C CA . ASN A 1 231 ? -13.950 -12.788 5.393 1.00 64.38 231 ASN A CA 1
ATOM 1893 C C . ASN A 1 231 ? -14.762 -14.022 5.904 1.00 64.38 231 ASN A C 1
ATOM 1895 O O . ASN A 1 231 ? -14.291 -15.158 5.866 1.00 64.38 231 ASN A O 1
ATOM 1899 N N . ASN A 1 232 ? -16.007 -13.805 6.358 1.00 52.25 232 ASN A N 1
ATOM 1900 C CA . ASN A 1 232 ? -17.126 -14.777 6.396 1.00 52.25 232 ASN A CA 1
ATOM 1901 C C . ASN A 1 232 ? -17.057 -16.091 7.223 1.00 52.25 232 ASN A C 1
ATOM 1903 O O . ASN A 1 232 ? -17.931 -16.934 7.008 1.00 52.25 232 ASN A O 1
ATOM 1907 N N . LEU A 1 233 ? -16.156 -16.304 8.199 1.00 55.56 233 LEU A N 1
ATOM 1908 C CA . LEU A 1 233 ? -16.441 -17.403 9.158 1.00 55.56 233 LEU A CA 1
ATOM 1909 C C . LEU A 1 233 ? -17.505 -16.976 10.184 1.00 55.56 233 LEU A C 1
ATOM 1911 O O . LEU A 1 233 ? -17.550 -15.823 10.620 1.00 55.56 233 LEU A O 1
ATOM 1915 N N . LYS A 1 234 ? -18.407 -17.902 10.520 1.00 48.50 234 LYS A N 1
ATOM 1916 C CA . LYS A 1 234 ? -19.708 -17.604 11.136 1.00 48.50 234 LYS A CA 1
ATOM 1917 C C . LYS A 1 234 ? -19.646 -17.384 12.655 1.00 48.50 234 LYS A C 1
ATOM 1919 O O . LYS A 1 234 ? -20.554 -16.738 13.176 1.00 48.50 234 LYS A O 1
ATOM 1924 N N . SER A 1 235 ? -18.610 -17.839 13.374 1.00 50.66 235 SER A N 1
ATOM 1925 C CA . SER A 1 235 ? -18.492 -17.643 14.841 1.00 50.66 235 SER A CA 1
ATOM 1926 C C . SER A 1 235 ? -17.551 -16.530 15.304 1.00 50.66 235 SER A C 1
ATOM 1928 O O . SER A 1 235 ? -17.420 -16.293 16.501 1.00 50.66 235 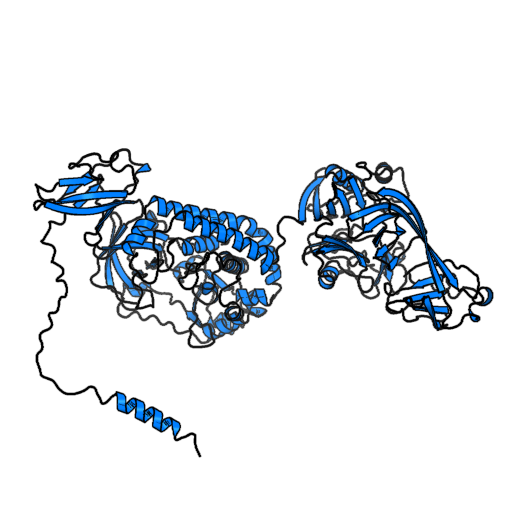SER A O 1
ATOM 1930 N N . LYS A 1 236 ? -16.985 -15.776 14.366 1.00 52.06 236 LYS A N 1
ATOM 1931 C CA . LYS A 1 236 ? -15.796 -14.923 14.514 1.00 52.06 236 LYS A CA 1
ATOM 1932 C C . LYS A 1 236 ? -15.786 -13.758 15.501 1.00 52.06 236 LYS A C 1
ATOM 1934 O O . LYS A 1 236 ? -14.749 -13.130 15.632 1.00 52.06 236 LYS A O 1
ATOM 1939 N N . LYS A 1 237 ? -16.875 -13.373 16.157 1.00 62.88 237 LYS A N 1
ATOM 1940 C CA . LYS A 1 237 ? -16.884 -12.101 16.899 1.00 62.88 237 LYS A CA 1
ATOM 1941 C C . LYS A 1 237 ? -16.758 -12.357 18.394 1.00 62.88 237 LYS A C 1
ATOM 1943 O O . LYS A 1 237 ? -17.694 -12.896 18.980 1.00 62.88 237 LYS A O 1
ATOM 1948 N N . ILE A 1 238 ? -15.672 -11.882 19.018 1.00 69.69 238 ILE A N 1
ATOM 1949 C CA . ILE A 1 238 ? -15.710 -11.548 20.448 1.00 69.69 238 ILE A CA 1
ATOM 1950 C C . ILE A 1 238 ? -16.770 -10.457 20.570 1.00 69.69 238 ILE A C 1
ATOM 1952 O O . ILE A 1 238 ? -16.592 -9.296 20.178 1.00 69.69 238 ILE A O 1
ATOM 1956 N N . LYS A 1 239 ? -17.965 -10.871 20.969 1.00 79.06 239 LYS A N 1
ATOM 1957 C CA . LYS A 1 239 ? -19.081 -9.969 21.176 1.00 79.06 239 LYS A CA 1
ATOM 1958 C C . LYS A 1 239 ? -19.016 -9.533 22.616 1.00 79.06 239 LYS A C 1
ATOM 1960 O O . LYS A 1 239 ? -18.701 -10.305 23.511 1.00 79.06 239 LYS A O 1
ATOM 1965 N N . GLY A 1 240 ? -19.331 -8.275 22.817 1.00 88.19 240 GLY A N 1
ATOM 1966 C CA . GLY A 1 240 ? -19.351 -7.719 24.141 1.00 88.19 240 GLY A CA 1
ATOM 1967 C C . GLY A 1 240 ? -20.026 -6.371 24.156 1.00 88.19 240 GLY A C 1
ATOM 1968 O O . GLY A 1 240 ? -20.368 -5.810 23.100 1.00 88.19 240 GLY A O 1
ATOM 1969 N N . LYS A 1 241 ? -20.203 -5.855 25.363 1.00 92.12 241 LYS A N 1
ATOM 1970 C CA . LYS A 1 241 ? -20.904 -4.605 25.616 1.00 92.12 241 LYS A CA 1
ATOM 1971 C C . LYS A 1 241 ? -20.291 -3.893 26.813 1.00 92.12 241 LYS A C 1
ATOM 1973 O O . LYS A 1 241 ? -19.912 -4.534 27.786 1.00 92.12 241 LYS A O 1
ATOM 1978 N N . HIS A 1 242 ? -20.218 -2.567 26.747 1.00 95.31 242 HIS A N 1
ATOM 1979 C CA . HIS A 1 242 ? -19.865 -1.773 27.920 1.00 95.31 242 HIS A CA 1
ATOM 1980 C C . HIS A 1 242 ? -20.996 -1.795 28.940 1.00 95.31 242 HIS A C 1
ATOM 1982 O O . HIS A 1 242 ? -22.166 -1.672 28.564 1.00 95.31 242 HIS A O 1
ATOM 1988 N N . ILE A 1 243 ? -20.625 -1.931 30.206 1.00 95.81 243 ILE A N 1
ATOM 1989 C CA . ILE A 1 243 ? -21.514 -2.005 31.361 1.00 95.81 243 ILE A CA 1
ATOM 1990 C C . ILE A 1 243 ? -20.985 -1.117 32.487 1.00 95.81 243 ILE A C 1
ATOM 1992 O O . ILE A 1 243 ? -19.779 -0.887 32.590 1.00 95.81 243 ILE A O 1
ATOM 1996 N N . ASP A 1 244 ? -21.888 -0.654 33.341 1.00 95.94 244 ASP A N 1
ATOM 1997 C CA . ASP A 1 244 ? -21.557 -0.113 34.657 1.00 95.94 244 ASP A CA 1
ATOM 1998 C C . ASP A 1 244 ? -21.451 -1.304 35.635 1.00 95.94 244 ASP A C 1
ATOM 2000 O O . ASP A 1 244 ? -22.399 -2.082 35.781 1.00 95.94 244 ASP A O 1
ATOM 2004 N N . LEU A 1 245 ? -20.293 -1.491 36.276 1.00 96.12 245 LEU A N 1
ATOM 2005 C CA . 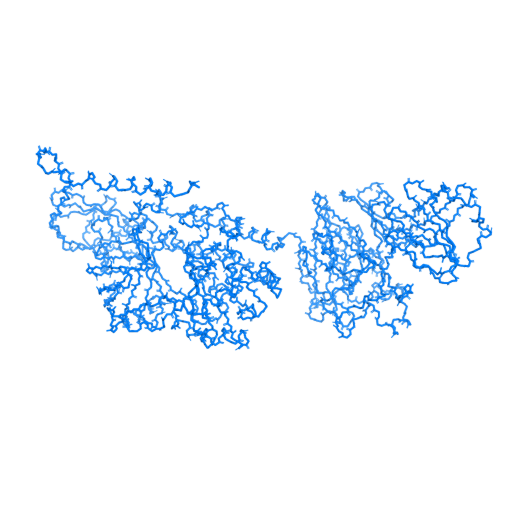LEU A 1 245 ? -20.063 -2.596 37.214 1.00 96.12 245 LEU A CA 1
ATOM 2006 C C . LEU A 1 245 ? -20.192 -2.111 38.657 1.00 96.12 245 LEU A C 1
ATOM 2008 O O . LEU A 1 245 ? -19.537 -1.145 39.052 1.00 96.12 245 LEU A O 1
ATOM 2012 N N . PHE A 1 246 ? -20.977 -2.827 39.456 1.00 94.81 246 PHE A N 1
ATOM 2013 C CA . PHE A 1 246 ? -21.004 -2.693 40.907 1.00 94.81 246 PHE A CA 1
ATOM 2014 C C . PHE A 1 246 ? -20.556 -3.997 41.553 1.00 94.81 246 PHE A C 1
ATOM 2016 O O . PHE A 1 246 ? -21.009 -5.069 41.154 1.00 94.81 246 PHE A O 1
ATOM 2023 N N . ILE A 1 247 ? -19.713 -3.911 42.577 1.00 93.62 247 ILE A N 1
ATOM 2024 C CA . ILE A 1 247 ? -19.342 -5.056 43.415 1.00 93.62 247 ILE A CA 1
ATOM 2025 C C . ILE A 1 247 ? -19.584 -4.656 44.864 1.00 93.62 247 ILE A C 1
ATOM 2027 O O . ILE A 1 247 ? -19.086 -3.626 45.311 1.00 93.62 247 ILE A O 1
ATOM 2031 N N . ASN A 1 248 ? -20.379 -5.446 45.585 1.00 92.56 248 ASN A N 1
ATOM 2032 C CA . ASN A 1 248 ? -20.761 -5.187 46.977 1.00 92.56 248 ASN A CA 1
ATOM 2033 C C . ASN A 1 248 ? -21.357 -3.781 47.188 1.00 92.56 248 ASN A C 1
ATOM 2035 O O . ASN A 1 248 ? -21.083 -3.118 48.182 1.00 92.56 248 ASN A O 1
ATOM 2039 N N . ASN A 1 249 ? -22.204 -3.350 46.243 1.00 89.00 249 ASN A N 1
ATOM 2040 C CA . ASN A 1 249 ? -22.847 -2.028 46.174 1.00 89.00 249 ASN A CA 1
ATOM 2041 C C . ASN A 1 249 ? -21.893 -0.831 45.986 1.00 89.00 249 ASN A C 1
ATOM 2043 O O . ASN A 1 249 ? -22.353 0.308 45.982 1.00 89.00 249 ASN A O 1
ATOM 2047 N N . GLU A 1 250 ? -20.599 -1.057 45.775 1.00 92.06 250 GLU A N 1
ATOM 2048 C CA . GLU A 1 250 ? -19.679 -0.007 45.341 1.00 92.06 250 GLU A CA 1
ATOM 2049 C C . GLU A 1 250 ? -19.609 0.034 43.818 1.00 92.06 250 GLU A C 1
ATOM 2051 O O . GLU A 1 250 ? -19.607 -1.010 43.164 1.00 92.06 250 GLU A O 1
ATOM 2056 N N . TYR A 1 251 ? -19.512 1.227 43.241 1.00 93.69 251 TYR A N 1
ATOM 2057 C CA . TYR A 1 251 ? -19.321 1.410 41.811 1.00 93.69 251 TYR A CA 1
ATOM 2058 C C . TYR A 1 251 ? -17.854 1.180 41.442 1.00 93.69 251 TYR A C 1
ATOM 2060 O O . TYR A 1 251 ? -16.955 1.861 41.934 1.00 93.69 251 TYR A O 1
ATOM 2068 N N . TRP A 1 252 ? -17.597 0.235 40.541 1.00 91.81 252 TRP A N 1
ATOM 2069 C CA . TRP A 1 252 ? -16.251 -0.136 40.092 1.00 91.81 252 TRP A CA 1
ATOM 2070 C C . TRP A 1 252 ? -15.845 0.511 38.765 1.00 91.81 252 TRP A C 1
ATOM 2072 O O . TRP A 1 252 ? -14.693 0.387 38.356 1.00 91.81 252 TRP A O 1
ATOM 2082 N N . GLY A 1 253 ? -16.735 1.247 38.104 1.00 93.06 253 GLY A N 1
ATOM 2083 C CA . GLY A 1 253 ? -16.444 1.888 36.822 1.00 93.06 253 GLY A CA 1
ATOM 2084 C C . GLY A 1 253 ? -17.069 1.166 35.633 1.00 93.06 253 GLY A C 1
ATOM 2085 O O . GLY A 1 253 ? -17.923 0.287 35.772 1.00 93.06 253 GLY A O 1
ATOM 2086 N N . ILE A 1 254 ? -16.605 1.549 34.450 1.00 95.38 254 ILE A N 1
ATOM 2087 C CA . ILE A 1 254 ? -17.047 1.016 33.169 1.00 95.38 254 ILE A CA 1
ATOM 2088 C C . ILE A 1 254 ? -16.194 -0.197 32.810 1.00 95.38 254 ILE A C 1
ATOM 2090 O O . ILE A 1 254 ? -14.964 -0.121 32.774 1.00 95.38 254 ILE A O 1
ATOM 2094 N N . TYR A 1 255 ? -16.854 -1.314 32.521 1.00 95.12 255 TYR A N 1
ATOM 2095 C CA . TYR A 1 255 ? -16.227 -2.566 32.094 1.00 95.12 255 TYR A CA 1
ATOM 2096 C C . TYR A 1 255 ? -16.790 -3.007 30.752 1.00 95.12 255 TYR A C 1
ATOM 2098 O O . TYR A 1 255 ? -17.875 -2.587 30.352 1.00 95.12 255 TYR A O 1
ATOM 2106 N N . TYR A 1 256 ? -16.063 -3.872 30.056 1.00 93.12 256 TYR A N 1
ATOM 2107 C CA . TYR A 1 256 ? -16.529 -4.507 28.833 1.00 93.12 256 TYR A CA 1
ATOM 2108 C C . TYR A 1 256 ? -16.768 -5.994 29.090 1.00 93.12 256 TYR A C 1
ATOM 2110 O O . TYR A 1 256 ? -15.816 -6.748 29.272 1.00 93.12 256 TYR A O 1
ATOM 2118 N N . ILE A 1 257 ? -18.039 -6.411 29.134 1.00 93.19 257 ILE A N 1
ATOM 2119 C CA . ILE A 1 257 ? -18.389 -7.831 29.251 1.00 93.19 257 ILE A CA 1
ATOM 2120 C C . ILE A 1 257 ? -18.317 -8.482 27.873 1.00 93.19 257 ILE A C 1
ATOM 2122 O O . ILE A 1 257 ? -18.982 -8.011 26.949 1.00 93.19 257 ILE A O 1
ATOM 2126 N N . SER A 1 258 ? -17.545 -9.555 27.726 1.00 88.25 258 SER A N 1
ATOM 2127 C CA . SER A 1 258 ? -17.422 -10.313 26.478 1.00 88.25 258 SER A CA 1
ATOM 2128 C C . SER A 1 258 ? -17.351 -11.818 26.702 1.00 88.25 258 SER A C 1
ATOM 2130 O O . SER A 1 258 ? -17.089 -12.289 27.806 1.00 88.25 258 SER A O 1
ATOM 2132 N N . ASN A 1 259 ? -17.578 -12.594 25.643 1.00 81.06 259 ASN A N 1
ATOM 2133 C CA . ASN A 1 259 ? -17.190 -14.003 25.638 1.00 81.06 259 ASN A CA 1
ATOM 2134 C C . ASN A 1 259 ? -15.656 -14.139 25.572 1.00 81.06 259 ASN A C 1
ATOM 2136 O O . ASN A 1 259 ? -14.971 -13.250 25.059 1.00 81.06 259 ASN A O 1
ATOM 2140 N N . ILE A 1 260 ? -15.124 -15.254 26.072 1.00 75.50 260 ILE A N 1
ATOM 2141 C CA . ILE A 1 260 ? -13.693 -15.573 25.981 1.00 75.50 260 ILE A CA 1
ATOM 2142 C C . ILE A 1 260 ? -13.341 -16.217 24.634 1.00 75.50 260 ILE A C 1
ATOM 2144 O O . ILE A 1 260 ? -14.188 -16.838 23.986 1.00 75.50 260 ILE A O 1
ATOM 2148 N N . VAL A 1 261 ? -12.080 -16.077 24.218 1.00 70.56 261 VAL A N 1
ATOM 2149 C CA . VAL A 1 261 ? -11.510 -16.898 23.141 1.00 70.56 261 VAL A CA 1
ATOM 2150 C C . VAL A 1 261 ? -11.080 -18.229 23.747 1.00 70.56 261 VAL A C 1
ATOM 2152 O O . VAL A 1 261 ? -10.137 -18.290 24.529 1.00 70.56 261 VAL A O 1
ATOM 2155 N N . ASN A 1 262 ? -11.795 -19.289 23.392 1.00 65.56 262 ASN A N 1
ATOM 2156 C CA . ASN A 1 262 ? -11.506 -20.669 23.769 1.00 65.56 262 ASN A CA 1
ATOM 2157 C C . ASN A 1 262 ? -11.815 -21.600 22.587 1.00 65.56 262 ASN A C 1
ATOM 2159 O O . ASN A 1 262 ? -12.382 -21.196 21.566 1.00 65.56 262 ASN A O 1
ATOM 2163 N N . THR A 1 263 ? -11.465 -22.872 22.720 1.00 59.69 263 THR A N 1
ATOM 2164 C CA . THR A 1 263 ? -11.742 -23.878 21.689 1.00 59.69 263 THR A CA 1
ATOM 2165 C C . THR A 1 263 ? -13.220 -24.124 21.462 1.00 59.69 263 THR A C 1
ATOM 2167 O O . THR A 1 263 ? -13.587 -24.383 20.326 1.00 59.69 263 THR A O 1
ATOM 2170 N N . SER A 1 264 ? -14.116 -23.997 22.445 1.00 60.94 264 SER A N 1
ATOM 2171 C CA . SER A 1 264 ? -15.555 -24.145 22.166 1.00 60.94 264 SER A CA 1
ATOM 2172 C C . SER A 1 264 ? -16.121 -23.012 21.299 1.00 60.94 264 SER A C 1
ATOM 2174 O O . SER A 1 264 ? -17.015 -23.256 20.475 1.00 60.94 264 SER A O 1
ATOM 2176 N N . ALA A 1 265 ? -15.592 -21.792 21.435 1.00 61.16 265 ALA A N 1
ATOM 2177 C CA . ALA A 1 265 ? -15.883 -20.674 20.545 1.00 61.16 265 ALA A CA 1
ATOM 2178 C C . ALA A 1 265 ? -15.324 -20.925 19.136 1.00 61.16 265 ALA A C 1
ATOM 2180 O O . ALA A 1 265 ? -16.021 -20.641 18.162 1.00 61.16 265 ALA A O 1
ATOM 2181 N N . LEU A 1 266 ? -14.131 -21.521 19.031 1.00 61.25 266 LEU A N 1
ATOM 2182 C CA . LEU A 1 266 ? -13.435 -21.797 17.765 1.00 61.25 266 LEU A CA 1
ATOM 2183 C C . LEU A 1 266 ? -13.902 -23.084 17.055 1.00 61.25 266 LEU A C 1
ATOM 2185 O O . LEU A 1 266 ? -13.886 -23.146 15.829 1.00 61.25 266 LEU A O 1
ATOM 2189 N N . ASN A 1 267 ? -14.439 -24.065 17.783 1.00 58.59 267 ASN A N 1
ATOM 2190 C CA . ASN A 1 267 ? -15.037 -25.296 17.247 1.00 58.59 267 ASN A CA 1
ATOM 2191 C C . ASN A 1 267 ? -16.229 -24.998 16.326 1.00 58.59 267 ASN A C 1
ATOM 2193 O O . ASN A 1 267 ? -16.540 -25.776 15.432 1.00 58.59 267 ASN A O 1
ATOM 2197 N N . ARG A 1 268 ? -16.912 -23.862 16.516 1.00 59.50 268 ARG A N 1
ATOM 2198 C CA . ARG A 1 268 ? -17.977 -23.403 15.607 1.00 59.50 268 ARG A CA 1
ATOM 2199 C C . ARG A 1 268 ? -17.453 -23.045 14.206 1.00 59.50 268 ARG A C 1
ATOM 2201 O O . ARG A 1 268 ? -18.238 -23.055 13.260 1.00 59.50 268 ARG A O 1
ATOM 2208 N N . ASP A 1 269 ? -16.156 -22.774 14.082 1.00 62.34 269 ASP A N 1
ATOM 2209 C CA . ASP A 1 269 ? -15.447 -22.552 12.821 1.00 62.34 269 ASP A CA 1
ATOM 2210 C C . ASP A 1 269 ? -14.725 -23.826 12.328 1.00 62.34 269 ASP A C 1
ATOM 2212 O O . ASP A 1 269 ? -13.939 -23.751 11.386 1.00 62.34 269 ASP A O 1
ATOM 2216 N N . ASN A 1 270 ? -14.999 -24.993 12.937 1.00 68.00 270 ASN A N 1
ATOM 2217 C CA . ASN A 1 270 ? -14.307 -26.270 12.706 1.00 68.00 270 ASN A CA 1
ATOM 2218 C C . ASN A 1 270 ? -12.782 -26.196 12.914 1.00 68.00 270 ASN A C 1
ATOM 2220 O O . ASN A 1 270 ? -12.044 -26.958 12.298 1.00 68.00 270 ASN A O 1
ATOM 2224 N N . LEU A 1 271 ? -12.308 -25.279 13.762 1.00 74.44 271 LEU A N 1
ATOM 2225 C CA . LEU A 1 271 ? -10.898 -25.186 14.135 1.00 74.44 271 LEU A CA 1
ATOM 2226 C C . LEU A 1 271 ? -10.594 -26.142 15.290 1.00 74.44 271 LEU A C 1
ATOM 2228 O O . LEU A 1 271 ? -11.433 -26.348 16.165 1.00 74.44 271 LEU A O 1
ATOM 2232 N N . SER A 1 272 ? -9.386 -26.689 15.311 1.00 73.00 272 SER A N 1
ATOM 2233 C CA . SER A 1 272 ? -8.869 -27.549 16.376 1.00 73.00 272 SER A CA 1
ATOM 2234 C C . SER A 1 272 ? -7.626 -26.931 17.014 1.00 73.00 272 SER A C 1
ATOM 2236 O O . SER A 1 272 ? -7.026 -26.029 16.435 1.00 73.00 272 SER A O 1
ATOM 2238 N N . ASP A 1 273 ? -7.265 -27.406 18.211 1.00 73.75 273 ASP A N 1
ATOM 2239 C CA . ASP A 1 273 ? -6.043 -27.055 18.951 1.00 73.75 273 ASP A CA 1
ATOM 2240 C C . ASP A 1 273 ? -5.660 -25.568 18.916 1.00 73.75 273 ASP A C 1
ATOM 2242 O O . ASP A 1 273 ? -4.988 -25.070 18.013 1.00 73.75 273 ASP A O 1
ATOM 2246 N N . THR A 1 274 ? -6.085 -24.841 19.947 1.00 73.62 274 THR A N 1
ATOM 2247 C CA . THR A 1 274 ? -5.771 -23.418 20.097 1.00 73.62 274 THR A CA 1
ATOM 2248 C C . THR A 1 274 ? -4.589 -23.230 21.033 1.00 73.62 274 THR A C 1
ATOM 2250 O O . THR A 1 274 ? -4.590 -23.711 22.167 1.00 73.62 274 THR A O 1
ATOM 2253 N N . LEU A 1 275 ? -3.595 -22.491 20.556 1.00 74.88 275 LEU A N 1
ATOM 2254 C CA . LEU A 1 275 ? -2.402 -22.127 21.298 1.00 74.88 275 LEU A CA 1
ATOM 2255 C C . LEU A 1 275 ? -2.385 -20.619 21.561 1.00 74.88 275 LEU A C 1
ATOM 2257 O O . LEU A 1 275 ? -2.557 -19.816 20.644 1.00 74.88 275 LEU A O 1
ATOM 2261 N N . GLU A 1 276 ? -2.152 -20.229 22.808 1.00 75.31 276 GLU A N 1
ATOM 2262 C CA . GLU A 1 276 ? -1.910 -18.844 23.213 1.00 75.31 276 GLU A CA 1
ATOM 2263 C C . GLU A 1 276 ? -0.448 -18.478 22.930 1.00 75.31 276 GLU A C 1
ATOM 2265 O O . GLU A 1 276 ? 0.470 -19.143 23.419 1.00 75.31 276 GLU A O 1
ATOM 2270 N N . LEU A 1 277 ? -0.229 -17.408 22.159 1.00 72.56 277 LEU A N 1
ATOM 2271 C CA . LEU A 1 277 ? 1.086 -16.789 21.993 1.00 72.56 277 LEU A CA 1
ATOM 2272 C C . LEU A 1 277 ? 1.406 -15.975 23.240 1.00 72.56 277 LEU A C 1
ATOM 2274 O O . LEU A 1 277 ? 0.727 -14.986 23.532 1.00 72.56 277 LEU A O 1
ATOM 2278 N N . ASN A 1 278 ? 2.451 -16.373 23.962 1.00 69.81 278 ASN A N 1
ATOM 2279 C CA . ASN A 1 278 ? 2.870 -15.662 25.157 1.00 69.81 278 ASN A CA 1
ATOM 2280 C C . ASN A 1 278 ? 4.398 -15.670 25.295 1.00 69.81 278 ASN A C 1
ATOM 2282 O O . ASN A 1 278 ? 5.064 -16.707 25.352 1.00 69.81 278 ASN A O 1
ATOM 2286 N N . TRP A 1 279 ? 4.968 -14.476 25.348 1.00 63.34 279 TRP A N 1
ATOM 2287 C CA . TRP A 1 279 ? 6.390 -14.261 25.517 1.00 63.34 279 TRP A CA 1
ATOM 2288 C C . TRP A 1 279 ? 6.761 -14.154 27.000 1.00 63.34 279 TRP A C 1
ATOM 2290 O O . TRP A 1 279 ? 6.181 -13.372 27.756 1.00 63.34 279 TRP A O 1
ATOM 2300 N N . GLN A 1 280 ? 7.810 -14.875 27.411 1.00 59.44 280 GLN A N 1
ATOM 2301 C CA . GLN A 1 280 ? 8.370 -14.762 28.756 1.00 59.44 280 GLN A CA 1
ATOM 2302 C C . GLN A 1 280 ? 9.723 -14.043 28.765 1.00 59.44 280 GLN A C 1
ATOM 2304 O O . GLN A 1 280 ? 10.667 -14.407 28.074 1.00 59.44 280 GLN A O 1
ATOM 2309 N N . LYS A 1 281 ? 9.858 -13.071 29.673 1.00 48.31 281 LYS A N 1
ATOM 2310 C CA . LYS A 1 281 ? 11.045 -12.212 29.845 1.00 48.31 281 LYS A CA 1
ATOM 2311 C C . LYS A 1 281 ? 12.335 -12.941 30.272 1.00 48.31 281 LYS A C 1
ATOM 2313 O O . LYS A 1 281 ? 13.386 -12.309 30.320 1.00 48.31 281 LYS A O 1
ATOM 2318 N N . LYS A 1 282 ? 12.273 -14.233 30.625 1.00 42.34 282 LYS A N 1
ATOM 2319 C CA . LYS A 1 282 ? 13.383 -14.997 31.237 1.00 42.34 282 LYS A CA 1
ATOM 2320 C C . LYS A 1 282 ? 14.170 -15.912 30.285 1.00 42.34 282 LYS A C 1
ATOM 2322 O O . LYS A 1 282 ? 15.119 -16.542 30.736 1.00 42.34 282 LYS A O 1
ATOM 2327 N N . GLY A 1 283 ? 13.842 -15.943 28.998 1.00 50.09 283 GLY A N 1
ATOM 2328 C CA . GLY A 1 283 ? 14.578 -16.682 27.970 1.00 50.09 283 GLY A CA 1
ATOM 2329 C C . GLY A 1 283 ? 14.444 -15.965 26.632 1.00 50.09 283 GLY A C 1
ATOM 2330 O O . GLY A 1 283 ? 13.564 -15.125 26.463 1.00 50.09 283 GLY A O 1
ATOM 2331 N N . ASN A 1 284 ? 15.322 -16.250 25.675 1.00 51.00 284 ASN A N 1
ATOM 2332 C CA . ASN A 1 284 ? 15.285 -15.594 24.364 1.00 51.00 284 ASN A CA 1
ATOM 2333 C C . ASN A 1 284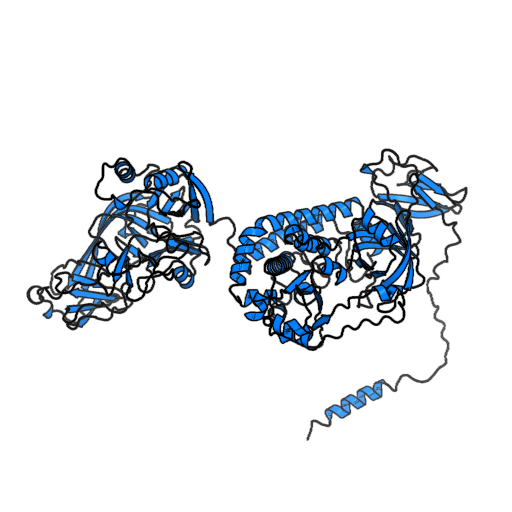 ? 14.101 -16.039 23.478 1.00 51.00 284 ASN A C 1
ATOM 2335 O O . ASN A 1 284 ? 14.003 -15.559 22.342 1.00 51.00 284 ASN A O 1
ATOM 2339 N N . ASP A 1 285 ? 13.203 -16.870 24.016 1.00 59.94 285 ASP A N 1
ATOM 2340 C CA . ASP A 1 285 ? 12.255 -17.701 23.283 1.00 59.94 285 ASP A CA 1
ATOM 2341 C C . ASP A 1 285 ? 10.800 -17.278 23.546 1.00 59.94 285 ASP A C 1
ATOM 2343 O O . ASP A 1 285 ? 10.399 -16.972 24.674 1.00 59.94 285 ASP A O 1
ATOM 2347 N N . ASN A 1 286 ? 10.002 -17.247 22.479 1.00 65.94 286 ASN A N 1
ATOM 2348 C CA . ASN A 1 286 ? 8.546 -17.167 22.574 1.00 65.94 286 ASN A CA 1
ATOM 2349 C C . ASN A 1 286 ? 8.010 -18.558 22.920 1.00 65.94 286 ASN A C 1
ATOM 2351 O O . ASN A 1 286 ? 8.512 -19.545 22.382 1.00 65.94 286 ASN A O 1
ATOM 2355 N N . TYR A 1 287 ? 6.958 -18.645 23.730 1.00 71.69 287 TYR A N 1
ATOM 2356 C CA . TYR A 1 287 ? 6.325 -19.921 24.053 1.00 71.69 287 TYR A CA 1
ATOM 2357 C C . TYR A 1 287 ? 4.869 -19.921 23.589 1.00 71.69 287 TYR A C 1
ATOM 2359 O O . TYR A 1 287 ? 4.142 -18.936 23.736 1.00 71.69 287 TYR A O 1
ATOM 2367 N N . LEU A 1 288 ? 4.448 -21.046 23.016 1.00 73.50 288 LEU A N 1
ATOM 2368 C CA . LEU A 1 288 ? 3.051 -21.315 22.707 1.00 73.50 288 LEU A CA 1
ATOM 2369 C C . LEU A 1 288 ? 2.479 -22.226 23.788 1.00 73.50 288 LEU A C 1
ATOM 2371 O O . LEU A 1 288 ? 2.981 -23.331 23.999 1.00 73.50 288 LEU A O 1
ATOM 2375 N N . TYR A 1 289 ? 1.422 -21.772 24.451 1.00 73.38 289 TYR A N 1
ATOM 2376 C CA . TYR A 1 289 ? 0.758 -22.523 25.514 1.00 73.38 289 TYR A CA 1
ATOM 2377 C C . TYR A 1 289 ? -0.539 -23.117 24.991 1.00 73.38 289 TYR A C 1
ATOM 2379 O O . TYR A 1 289 ? -1.343 -22.405 24.393 1.00 73.38 289 TYR A O 1
ATOM 2387 N N . SER A 1 290 ? -0.773 -24.403 25.240 1.00 67.12 290 SER A N 1
ATOM 2388 C CA . SER A 1 290 ? -2.069 -25.009 24.945 1.00 67.12 290 SER A CA 1
ATOM 2389 C C . SER A 1 290 ? -3.160 -24.359 25.788 1.00 67.12 290 SER A C 1
ATOM 2391 O O . SER A 1 290 ? -3.054 -24.306 27.016 1.00 67.12 290 SER A O 1
ATOM 2393 N N . VAL A 1 291 ? -4.225 -23.896 25.141 1.00 65.06 291 VAL A N 1
ATOM 2394 C CA . VAL A 1 291 ? -5.442 -23.484 25.840 1.00 65.06 291 VAL A CA 1
ATOM 2395 C C . VAL A 1 291 ? -6.199 -24.764 26.202 1.00 65.06 291 VAL A C 1
ATOM 2397 O O . VAL A 1 291 ? -6.556 -25.528 25.313 1.00 65.06 291 VAL A O 1
ATOM 2400 N N . ILE A 1 292 ? -6.392 -25.050 27.494 1.00 57.56 292 ILE A N 1
ATOM 2401 C CA . ILE A 1 292 ? -7.132 -26.246 27.937 1.00 57.56 292 ILE A CA 1
ATOM 2402 C C . ILE A 1 292 ? -8.640 -26.035 27.710 1.00 57.56 292 ILE A C 1
ATOM 2404 O O . ILE A 1 292 ? -9.194 -24.989 28.051 1.00 57.56 292 ILE A O 1
ATOM 2408 N N . ASN A 1 293 ? -9.279 -27.060 27.135 1.00 52.03 293 ASN A N 1
ATOM 2409 C CA . ASN A 1 293 ? -10.550 -26.992 26.400 1.00 52.03 293 ASN A CA 1
ATOM 2410 C C . ASN A 1 293 ? -11.820 -27.324 27.194 1.00 52.03 293 ASN A C 1
ATOM 2412 O O . ASN A 1 293 ? -12.903 -27.225 26.627 1.00 52.03 293 ASN A O 1
ATOM 2416 N N . ASN A 1 294 ? -11.726 -27.761 28.451 1.00 53.88 294 ASN A N 1
ATOM 2417 C CA . ASN A 1 294 ? -12.905 -28.232 29.181 1.00 53.88 294 ASN A CA 1
ATOM 2418 C C . ASN A 1 294 ? -13.068 -27.495 30.509 1.00 53.88 294 ASN A C 1
ATOM 2420 O O . ASN A 1 294 ? -12.653 -27.962 31.564 1.00 53.88 294 ASN A O 1
ATOM 2424 N N . GLN A 1 295 ? -13.640 -26.295 30.433 1.00 56.41 295 GLN A N 1
ATOM 2425 C CA . GLN A 1 295 ? -13.919 -25.463 31.605 1.00 56.41 295 GLN A CA 1
ATOM 2426 C C . GLN A 1 295 ? -15.305 -25.752 32.211 1.00 56.41 295 GLN A C 1
ATOM 2428 O O . GLN A 1 295 ? -15.669 -25.147 33.216 1.00 56.41 295 GLN A O 1
ATOM 2433 N N . SER A 1 296 ? -16.054 -26.722 31.662 1.00 54.44 296 SER A N 1
ATOM 2434 C CA . SER A 1 296 ? -17.270 -27.264 32.290 1.00 54.44 296 SER A CA 1
ATOM 2435 C C . SER A 1 296 ? -17.004 -27.778 33.703 1.00 54.44 296 SER A C 1
ATOM 2437 O O . SER A 1 296 ? -17.852 -27.641 34.582 1.00 54.44 296 SER A O 1
ATOM 2439 N N . ASP A 1 297 ? -15.803 -28.312 33.934 1.00 58.25 297 ASP A N 1
ATOM 2440 C CA . ASP A 1 297 ? -15.416 -28.904 35.211 1.00 58.25 297 ASP A CA 1
ATOM 2441 C C . ASP A 1 297 ? -15.183 -27.839 36.294 1.00 58.25 297 ASP A C 1
ATOM 2443 O O . ASP A 1 297 ? -15.294 -28.151 37.475 1.00 58.25 297 ASP A O 1
ATOM 2447 N N . ILE A 1 298 ? -14.960 -26.567 35.920 1.00 65.00 298 ILE A N 1
ATOM 2448 C CA . ILE A 1 298 ? -14.856 -25.450 36.876 1.00 65.00 298 ILE A CA 1
ATOM 2449 C C . ILE A 1 298 ? -16.171 -25.271 37.639 1.00 65.00 298 ILE A C 1
ATOM 2451 O O . ILE A 1 298 ? -16.152 -25.018 38.837 1.00 65.00 298 ILE A O 1
ATOM 2455 N N . LEU A 1 299 ? -17.321 -25.428 36.975 1.00 63.75 299 LEU A N 1
ATOM 2456 C CA . LEU A 1 299 ? -18.627 -25.321 37.637 1.00 63.75 299 LEU A CA 1
ATOM 2457 C C . LEU A 1 299 ? -18.967 -26.564 38.474 1.00 63.75 299 LEU A C 1
ATOM 2459 O O . LEU A 1 299 ? -19.844 -26.494 39.331 1.00 63.75 299 LEU A O 1
ATOM 2463 N N . ILE A 1 300 ? -18.289 -27.691 38.231 1.00 65.25 300 ILE A N 1
ATOM 2464 C CA . ILE A 1 300 ? -18.502 -28.959 38.945 1.00 65.25 300 ILE A CA 1
ATOM 2465 C C . ILE A 1 300 ? -17.602 -29.035 40.187 1.00 65.25 300 ILE A C 1
ATOM 2467 O O . ILE A 1 300 ? -18.071 -29.411 41.259 1.00 65.25 300 ILE A O 1
ATOM 2471 N N . ASN A 1 301 ? -16.321 -28.672 40.058 1.00 66.50 301 ASN A N 1
ATOM 2472 C CA . ASN A 1 301 ? -15.355 -28.648 41.154 1.00 66.50 301 ASN A CA 1
ATOM 2473 C C . ASN A 1 301 ? -14.340 -27.487 40.998 1.00 66.50 301 ASN A C 1
ATOM 2475 O O . ASN A 1 301 ? -13.200 -27.698 40.572 1.00 66.50 301 ASN A O 1
ATOM 2479 N N . PRO A 1 302 ? -14.735 -26.249 41.352 1.00 63.44 302 PRO A N 1
ATOM 2480 C CA . PRO A 1 302 ? -13.915 -25.054 41.133 1.00 63.44 302 PRO A CA 1
ATOM 2481 C C . PRO A 1 302 ? -12.628 -25.022 41.967 1.00 63.44 302 PRO A C 1
ATOM 2483 O O . PRO A 1 302 ? -11.681 -24.339 41.585 1.00 63.44 302 PRO A O 1
ATOM 2486 N N . PHE A 1 303 ? -12.576 -25.743 43.092 1.00 59.62 303 PHE A N 1
ATOM 2487 C CA . PHE A 1 303 ? -11.443 -25.709 44.024 1.00 59.62 303 PHE A CA 1
ATOM 2488 C C . PHE A 1 303 ? -10.300 -26.661 43.638 1.00 59.62 303 PHE A C 1
ATOM 2490 O O . PHE A 1 303 ? -9.150 -26.390 43.981 1.00 59.62 303 PHE A O 1
ATOM 2497 N N . ASP A 1 304 ? -10.589 -27.729 42.884 1.00 55.25 304 ASP A N 1
ATOM 2498 C CA . ASP A 1 304 ? -9.584 -28.706 42.432 1.00 55.25 304 ASP A CA 1
ATOM 2499 C C . ASP A 1 304 ? -9.096 -28.468 40.991 1.00 55.25 304 ASP A C 1
ATOM 2501 O O . ASP A 1 304 ? -8.181 -29.151 40.515 1.00 55.25 304 ASP A O 1
ATOM 2505 N N . PHE A 1 305 ? -9.670 -27.495 40.275 1.00 55.69 305 PHE A N 1
ATOM 2506 C CA . PHE A 1 305 ? -9.318 -27.228 38.882 1.00 55.69 305 PHE A CA 1
ATOM 2507 C C . PHE A 1 305 ? -7.920 -26.596 38.761 1.00 55.69 305 PHE A C 1
ATOM 2509 O O . PHE A 1 305 ? -7.698 -25.431 39.095 1.00 55.69 305 PHE A O 1
ATOM 2516 N N . LYS A 1 306 ? -6.949 -27.356 38.237 1.00 52.38 306 LYS A N 1
ATOM 2517 C CA . LYS A 1 306 ? -5.583 -26.873 37.981 1.00 52.38 306 LYS A CA 1
ATOM 2518 C C . LYS A 1 306 ? -5.396 -26.502 36.515 1.00 52.38 306 LYS A C 1
ATOM 2520 O O . LYS A 1 306 ? -5.335 -27.369 35.648 1.00 52.38 306 LYS A O 1
ATOM 2525 N N . PHE A 1 307 ? -5.190 -25.217 36.247 1.00 53.16 307 PHE A N 1
ATOM 2526 C CA . PHE A 1 307 ? -4.685 -24.777 34.950 1.00 53.16 307 PHE A CA 1
ATOM 2527 C C . PHE A 1 307 ? -3.196 -25.111 34.821 1.00 53.16 307 PHE A C 1
ATOM 2529 O O . PHE A 1 307 ? -2.364 -24.567 35.547 1.00 53.16 307 PHE A O 1
ATOM 2536 N N . SER A 1 308 ? -2.842 -25.976 33.870 1.00 52.50 308 SER A N 1
ATOM 2537 C CA . SER A 1 308 ? -1.455 -26.128 33.430 1.00 52.50 308 SER A CA 1
ATOM 2538 C C . SER A 1 308 ? -1.203 -25.195 32.245 1.00 52.50 308 SER A C 1
ATOM 2540 O O . SER A 1 308 ? -1.770 -25.374 31.171 1.00 52.50 308 SER A O 1
ATOM 2542 N N . LYS A 1 309 ? -0.351 -24.182 32.446 1.00 60.62 309 LYS A N 1
ATOM 2543 C CA . LYS A 1 309 ? 0.305 -23.435 31.362 1.00 60.62 309 LYS A CA 1
ATOM 2544 C C . LYS A 1 309 ? 1.730 -23.962 31.206 1.00 60.62 309 LYS A C 1
ATOM 2546 O O . LYS A 1 309 ? 2.691 -23.251 31.490 1.00 60.62 309 LYS A O 1
ATOM 2551 N N . THR A 1 310 ? 1.873 -25.218 30.800 1.00 66.50 310 THR A N 1
ATOM 2552 C CA . THR A 1 310 ? 3.180 -25.780 30.439 1.00 66.50 310 THR A CA 1
ATOM 2553 C C . THR A 1 310 ? 3.202 -26.000 28.929 1.00 66.50 310 THR A C 1
ATOM 2555 O O . THR A 1 310 ? 2.314 -26.688 28.424 1.00 66.50 310 THR A O 1
ATOM 2558 N N . PRO A 1 311 ? 4.142 -25.388 28.187 1.00 72.81 311 PRO A N 1
ATOM 2559 C CA . PRO A 1 311 ? 4.265 -25.654 26.763 1.00 72.81 311 PRO A CA 1
ATOM 2560 C C . PRO A 1 311 ? 4.667 -27.122 26.558 1.00 72.81 311 PRO A C 1
ATOM 2562 O O . PRO A 1 311 ? 5.399 -27.696 27.367 1.00 72.81 311 PRO A O 1
ATOM 2565 N N . THR A 1 312 ? 4.152 -27.748 25.503 1.00 80.56 312 THR A N 1
ATOM 2566 C CA . THR A 1 312 ? 4.611 -29.077 25.088 1.00 80.56 312 THR A CA 1
ATOM 2567 C C . THR A 1 312 ? 5.865 -28.925 24.234 1.00 80.56 312 THR A C 1
ATOM 2569 O O . THR A 1 312 ? 6.099 -27.867 23.649 1.00 80.56 312 THR A O 1
ATOM 2572 N N . PHE A 1 313 ? 6.659 -29.988 24.102 1.00 83.44 313 PHE A N 1
ATOM 2573 C CA . PHE A 1 313 ? 7.843 -29.968 23.238 1.00 83.44 313 PHE A CA 1
ATOM 2574 C C . PHE A 1 313 ? 7.505 -29.521 21.800 1.00 83.44 313 PHE A C 1
ATOM 2576 O O . PHE A 1 313 ? 8.226 -28.734 21.186 1.00 83.44 313 PHE A O 1
ATOM 2583 N N . GLU A 1 314 ? 6.371 -29.970 21.261 1.00 87.00 314 GLU A N 1
ATOM 2584 C CA . GLU A 1 314 ? 5.922 -29.598 19.922 1.00 87.00 314 GLU A CA 1
ATOM 2585 C C . GLU A 1 314 ? 5.425 -28.153 19.839 1.00 87.00 314 GLU A C 1
ATOM 2587 O O . GLU A 1 314 ? 5.659 -27.500 18.820 1.00 87.00 314 GLU A O 1
ATOM 2592 N N . SER A 1 315 ? 4.798 -27.610 20.890 1.00 82.12 315 SER A N 1
ATOM 2593 C CA . SER A 1 315 ? 4.403 -26.197 20.906 1.00 82.12 315 SER A CA 1
ATOM 2594 C C . SER A 1 315 ? 5.620 -25.267 21.010 1.00 82.12 315 SER A C 1
ATOM 2596 O O . SER A 1 315 ? 5.642 -24.219 20.359 1.00 82.12 315 SER A O 1
ATOM 2598 N N . GLU A 1 316 ? 6.670 -25.668 21.735 1.00 82.75 316 GLU A N 1
ATOM 2599 C CA . GLU A 1 316 ? 7.967 -24.975 21.749 1.00 82.75 316 GLU A CA 1
ATOM 2600 C C . GLU A 1 316 ? 8.626 -24.994 20.369 1.00 82.75 316 GLU A C 1
ATOM 2602 O O . GLU A 1 316 ? 9.007 -23.942 19.847 1.00 82.75 316 GLU A O 1
ATOM 2607 N N . LYS A 1 317 ? 8.697 -26.171 19.735 1.00 85.50 317 LYS A N 1
ATOM 2608 C CA . LYS A 1 317 ? 9.256 -26.312 18.386 1.00 85.50 317 LYS A CA 1
ATOM 2609 C C . LYS A 1 317 ? 8.504 -25.448 17.372 1.00 85.50 317 LYS A C 1
ATOM 2611 O O . LYS A 1 317 ? 9.132 -24.686 16.639 1.00 85.50 317 LYS A O 1
ATOM 2616 N N . LEU A 1 318 ? 7.169 -25.490 17.375 1.00 85.75 318 LEU A N 1
ATOM 2617 C CA . LEU A 1 318 ? 6.347 -24.648 16.502 1.00 85.75 318 LEU A CA 1
ATOM 2618 C C . LEU A 1 318 ? 6.611 -23.154 16.729 1.00 85.75 318 LEU A C 1
ATOM 2620 O O . LEU A 1 318 ? 6.695 -22.400 15.764 1.00 85.75 318 LEU A O 1
ATOM 2624 N N . SER A 1 319 ? 6.769 -22.718 17.980 1.00 81.25 319 SER A N 1
ATOM 2625 C CA . SER A 1 319 ? 7.072 -21.321 18.309 1.00 81.25 319 SER A CA 1
ATOM 2626 C C . SER A 1 319 ? 8.417 -20.862 17.728 1.00 81.25 319 SER A C 1
ATOM 2628 O O . SER A 1 319 ? 8.519 -19.781 17.137 1.00 81.25 319 SER A O 1
ATOM 2630 N N . ILE A 1 320 ? 9.445 -21.710 17.829 1.00 80.69 320 ILE A N 1
ATOM 2631 C CA . ILE A 1 320 ? 10.766 -21.452 17.241 1.00 80.69 320 ILE A CA 1
ATOM 2632 C C . ILE A 1 320 ? 10.667 -21.356 15.716 1.00 80.69 320 ILE A C 1
ATOM 2634 O O . ILE A 1 320 ? 11.219 -20.426 15.126 1.00 80.69 320 ILE A O 1
ATOM 2638 N N . ASP A 1 321 ? 9.958 -22.271 15.064 1.00 83.81 321 ASP A N 1
ATOM 2639 C CA . ASP A 1 321 ? 9.865 -22.285 13.601 1.00 83.81 321 ASP A CA 1
ATOM 2640 C C . ASP A 1 321 ? 9.031 -21.105 13.074 1.00 83.81 321 ASP A C 1
ATOM 2642 O O . ASP A 1 321 ? 9.417 -20.448 12.101 1.00 83.81 321 ASP A O 1
ATOM 2646 N N . LEU A 1 322 ? 7.976 -20.720 13.800 1.00 81.94 322 LEU A N 1
ATOM 2647 C CA . LEU A 1 322 ? 7.215 -19.492 13.561 1.00 81.94 322 LEU A CA 1
ATOM 2648 C C . LEU A 1 322 ? 8.108 -18.251 13.587 1.00 81.94 322 LEU A C 1
ATOM 2650 O O . LEU A 1 322 ? 7.956 -17.395 12.723 1.00 81.94 322 LEU A O 1
ATOM 2654 N N . SER A 1 323 ? 9.077 -18.166 14.501 1.00 79.19 323 SER A N 1
ATOM 2655 C CA . SER A 1 323 ? 9.998 -17.021 14.589 1.00 79.19 323 SER A CA 1
ATOM 2656 C C . SER A 1 323 ? 10.944 -16.873 13.388 1.00 79.19 323 SER A C 1
ATOM 2658 O O . SER A 1 323 ? 11.418 -15.770 13.114 1.00 79.19 323 SER A O 1
ATOM 2660 N N . LYS A 1 324 ? 11.212 -17.966 12.661 1.00 78.44 324 LYS A N 1
ATOM 2661 C CA . LYS A 1 324 ? 12.078 -17.979 11.471 1.00 78.44 324 LYS A CA 1
ATOM 2662 C C . LYS A 1 324 ? 11.285 -17.755 10.188 1.00 78.44 324 LYS A C 1
ATOM 2664 O O . LYS A 1 324 ? 11.797 -17.101 9.282 1.00 78.44 324 LYS A O 1
ATOM 2669 N N . CYS A 1 325 ? 10.058 -18.282 10.149 1.00 81.94 325 CYS A N 1
ATOM 2670 C CA . CYS A 1 325 ? 9.183 -18.357 8.984 1.00 81.94 325 CYS A CA 1
ATOM 2671 C C . CYS A 1 325 ? 9.897 -18.883 7.730 1.00 81.94 325 CYS A C 1
ATOM 2673 O O . CYS A 1 325 ? 10.443 -18.117 6.940 1.00 81.94 325 CYS A O 1
ATOM 2675 N N . ASP A 1 326 ? 9.886 -20.197 7.529 1.00 85.69 326 ASP A N 1
ATOM 2676 C CA . ASP A 1 326 ? 10.438 -20.812 6.323 1.00 85.69 326 ASP A CA 1
ATOM 2677 C C . ASP A 1 326 ? 9.376 -21.087 5.242 1.00 85.69 326 ASP A C 1
ATOM 2679 O O . ASP A 1 326 ? 8.184 -20.805 5.394 1.00 85.69 326 ASP A O 1
ATOM 2683 N N . TYR A 1 327 ? 9.841 -21.641 4.120 1.00 86.19 327 TYR A N 1
ATOM 2684 C CA . TYR A 1 327 ? 9.024 -21.971 2.955 1.00 86.19 327 TYR A CA 1
ATOM 2685 C C . TYR A 1 327 ? 7.850 -22.915 3.264 1.00 86.19 327 TYR A C 1
ATOM 2687 O O . TYR A 1 327 ? 6.777 -22.750 2.680 1.00 86.19 327 TYR A O 1
ATOM 2695 N N . ASN A 1 328 ? 8.050 -23.918 4.125 1.00 87.31 328 ASN A N 1
ATOM 2696 C CA . ASN A 1 328 ? 7.035 -24.929 4.427 1.00 87.31 328 ASN A CA 1
ATOM 2697 C C . ASN A 1 328 ? 5.995 -24.359 5.383 1.00 87.31 328 ASN A C 1
ATOM 2699 O O . ASN A 1 328 ? 4.795 -24.530 5.170 1.00 87.31 328 ASN A O 1
ATOM 2703 N N . LEU A 1 329 ? 6.456 -23.621 6.391 1.00 87.94 329 LEU A N 1
ATOM 2704 C CA . LEU A 1 329 ? 5.588 -23.027 7.389 1.00 87.94 329 LEU A CA 1
ATOM 2705 C C . LEU A 1 329 ? 4.700 -21.928 6.800 1.00 87.94 329 LEU A C 1
ATOM 2707 O O . LEU A 1 329 ? 3.504 -21.912 7.086 1.00 87.94 329 LEU A O 1
ATOM 2711 N N . GLU A 1 330 ? 5.234 -21.055 5.937 1.00 91.12 330 GLU A N 1
ATOM 2712 C CA . GLU A 1 330 ? 4.451 -19.970 5.323 1.00 91.12 330 GLU A CA 1
ATOM 2713 C C . GLU A 1 330 ? 3.219 -20.494 4.573 1.00 91.12 330 GLU A C 1
ATOM 2715 O O . GLU A 1 330 ? 2.125 -19.949 4.725 1.00 91.12 330 GLU A O 1
ATOM 2720 N N . LYS A 1 331 ? 3.352 -21.621 3.864 1.00 90.50 331 LYS A N 1
ATOM 2721 C CA . LYS A 1 331 ? 2.244 -22.252 3.127 1.00 90.50 331 LYS A CA 1
ATOM 2722 C C . LYS A 1 331 ? 1.108 -22.738 4.015 1.00 90.50 331 LYS A C 1
ATOM 2724 O O . LYS A 1 331 ? -0.007 -22.954 3.520 1.00 90.50 331 LYS A O 1
ATOM 2729 N N . THR A 1 332 ? 1.377 -22.971 5.295 1.00 92.06 332 THR A N 1
ATOM 2730 C CA . THR A 1 332 ? 0.347 -23.395 6.242 1.00 92.06 332 THR A CA 1
ATOM 2731 C C . THR A 1 332 ? -0.514 -22.231 6.701 1.00 92.06 332 THR A C 1
ATOM 2733 O O . THR A 1 332 ? -1.629 -22.463 7.145 1.00 92.06 332 THR A O 1
ATOM 2736 N N . PHE A 1 333 ? -0.092 -20.975 6.557 1.00 91.75 333 PHE A N 1
ATOM 2737 C CA . PHE A 1 333 ? -0.951 -19.863 6.950 1.00 91.75 333 PHE A CA 1
ATOM 2738 C C . PHE A 1 333 ? -2.191 -19.793 6.065 1.00 91.75 333 PHE A C 1
ATOM 2740 O O . PHE A 1 333 ? -2.099 -19.834 4.836 1.00 91.75 333 PHE A O 1
ATOM 2747 N N . GLU A 1 334 ? -3.369 -19.664 6.678 1.00 89.50 334 GLU A N 1
ATOM 2748 C CA . GLU A 1 334 ? -4.556 -19.325 5.905 1.00 89.50 334 GLU A CA 1
ATOM 2749 C C . GLU A 1 334 ? -4.385 -17.881 5.378 1.00 89.50 334 GLU A C 1
ATOM 2751 O O . GLU A 1 334 ? -4.244 -16.945 6.179 1.00 89.50 334 GLU A O 1
ATOM 2756 N N . PRO A 1 335 ? -4.350 -17.661 4.046 1.00 86.06 335 PRO A N 1
ATOM 2757 C CA . PRO A 1 335 ? -3.903 -16.384 3.485 1.00 86.06 335 PRO A CA 1
ATOM 2758 C C . PRO A 1 335 ? -4.805 -15.192 3.807 1.00 86.06 335 PRO A C 1
ATOM 2760 O O . PRO A 1 335 ? -4.339 -14.050 3.853 1.00 86.06 335 PRO A O 1
ATOM 2763 N N . ASN A 1 336 ? -6.110 -15.405 3.993 1.00 83.62 336 ASN A N 1
ATOM 2764 C CA . ASN A 1 336 ? -7.018 -14.328 4.368 1.00 83.62 336 ASN A CA 1
ATOM 2765 C C . ASN A 1 336 ? -6.746 -13.870 5.789 1.00 83.62 336 ASN A C 1
ATOM 2767 O O . ASN A 1 336 ? -6.552 -12.681 6.006 1.00 83.62 336 ASN A O 1
ATOM 2771 N N . TYR A 1 337 ? -6.651 -14.800 6.724 1.00 84.38 337 TYR A N 1
ATOM 2772 C CA . TYR A 1 337 ? -6.411 -14.518 8.127 1.00 84.38 337 TYR A CA 1
ATOM 2773 C C . TYR A 1 337 ? -5.035 -13.956 8.405 1.00 84.38 337 TYR A C 1
ATOM 2775 O O . TYR A 1 337 ? -4.926 -12.976 9.136 1.00 84.38 337 TYR A O 1
ATOM 2783 N N . ALA A 1 338 ? -3.997 -14.531 7.802 1.00 89.38 338 ALA A N 1
ATOM 2784 C CA . ALA A 1 338 ? -2.648 -14.001 7.916 1.00 89.38 338 ALA A CA 1
ATOM 2785 C C . ALA A 1 338 ? -2.594 -12.545 7.439 1.00 89.38 338 ALA A C 1
ATOM 2787 O O . ALA A 1 338 ? -2.081 -11.670 8.137 1.00 89.38 338 ALA A O 1
ATOM 2788 N N . ASN A 1 339 ? -3.211 -12.262 6.287 1.00 90.19 339 ASN A N 1
ATOM 2789 C CA . ASN A 1 339 ? -3.290 -10.907 5.763 1.00 90.19 339 ASN A CA 1
ATOM 2790 C C . ASN A 1 339 ? -4.120 -9.979 6.660 1.00 90.19 339 ASN A C 1
ATOM 2792 O O . ASN A 1 339 ? -3.698 -8.853 6.914 1.00 90.19 339 ASN A O 1
ATOM 2796 N N . SER A 1 340 ? -5.279 -10.423 7.146 1.00 90.19 340 SER A N 1
ATOM 2797 C CA . SER A 1 340 ? -6.153 -9.625 8.013 1.00 90.19 340 SER A CA 1
ATOM 2798 C C . SER A 1 340 ? -5.494 -9.325 9.354 1.00 90.19 340 SER A C 1
ATOM 2800 O O . SER A 1 340 ? -5.585 -8.198 9.840 1.00 90.19 340 SER A O 1
ATOM 2802 N N . PHE A 1 341 ? -4.774 -10.291 9.924 1.00 91.56 341 PHE A N 1
ATOM 2803 C CA . PHE A 1 341 ? -4.060 -10.133 11.185 1.00 91.56 341 PHE A CA 1
ATOM 2804 C C . PHE A 1 341 ? -2.913 -9.145 11.007 1.00 91.56 341 PHE A C 1
ATOM 2806 O O . PHE A 1 341 ? -2.890 -8.125 11.692 1.00 91.56 341 PHE A O 1
ATOM 2813 N N . LEU A 1 342 ? -2.037 -9.377 10.018 1.00 93.38 342 LEU A N 1
ATOM 2814 C CA . LEU A 1 342 ? -0.912 -8.489 9.713 1.00 93.38 342 LEU A CA 1
ATOM 2815 C C . LEU A 1 342 ? -1.384 -7.066 9.371 1.00 93.38 342 LEU A C 1
ATOM 2817 O O . LEU A 1 342 ? -0.822 -6.088 9.863 1.00 93.38 342 LEU A O 1
ATOM 2821 N N . THR A 1 343 ? -2.457 -6.939 8.585 1.00 94.75 343 THR A N 1
ATOM 2822 C CA . THR A 1 343 ? -3.078 -5.642 8.276 1.00 94.75 343 THR A CA 1
ATOM 2823 C C . THR A 1 343 ? -3.549 -4.943 9.547 1.00 94.75 343 THR A C 1
ATOM 2825 O O . THR A 1 343 ? -3.266 -3.760 9.732 1.00 94.75 343 THR A O 1
ATOM 2828 N N . THR A 1 344 ? -4.238 -5.667 10.435 1.00 94.62 344 THR A N 1
ATOM 2829 C CA . THR A 1 344 ? -4.773 -5.098 11.677 1.00 94.62 344 THR A CA 1
ATOM 2830 C C . THR A 1 344 ? -3.650 -4.614 12.583 1.00 94.62 344 THR A C 1
ATOM 2832 O O . THR A 1 344 ? -3.654 -3.445 12.958 1.00 94.62 344 THR A O 1
ATOM 2835 N N . ILE A 1 345 ? -2.651 -5.453 12.883 1.00 93.62 345 ILE A N 1
ATOM 2836 C CA . ILE A 1 345 ? -1.548 -5.073 13.781 1.00 93.62 345 ILE A CA 1
ATOM 2837 C C . ILE A 1 345 ? -0.752 -3.884 13.234 1.00 93.62 345 ILE A C 1
ATOM 2839 O O . ILE A 1 345 ? -0.371 -3.003 14.006 1.00 93.62 345 ILE A O 1
ATOM 2843 N N . LEU A 1 346 ? -0.555 -3.792 11.912 1.00 94.38 346 LEU A N 1
ATOM 2844 C CA . LEU A 1 346 ? 0.083 -2.634 11.286 1.00 94.38 346 LEU A CA 1
ATOM 2845 C C . LEU A 1 346 ? -0.780 -1.382 11.452 1.00 94.38 346 LEU A C 1
ATOM 2847 O O . LEU A 1 346 ? -0.273 -0.361 11.926 1.00 94.38 346 LEU A O 1
ATOM 2851 N N . ALA A 1 347 ? -2.071 -1.465 11.117 1.00 95.62 347 ALA A N 1
ATOM 2852 C CA . ALA A 1 347 ? -3.013 -0.350 11.189 1.00 95.62 347 ALA A CA 1
ATOM 2853 C C . ALA A 1 347 ? -3.138 0.221 12.609 1.00 95.62 347 ALA A C 1
ATOM 2855 O O . ALA A 1 347 ? -3.123 1.438 12.785 1.00 95.62 347 ALA A O 1
ATOM 2856 N N . ILE A 1 348 ? -3.210 -0.646 13.621 1.00 95.00 348 ILE A N 1
ATOM 2857 C CA . ILE A 1 348 ? -3.418 -0.241 15.018 1.00 95.00 348 ILE A CA 1
ATOM 2858 C C . ILE A 1 348 ? -2.106 -0.010 15.788 1.00 95.00 348 ILE A C 1
ATOM 2860 O O . ILE A 1 348 ? -2.151 0.472 16.918 1.00 95.00 348 ILE A O 1
ATOM 2864 N N . LYS A 1 349 ? -0.948 -0.332 15.185 1.00 93.56 349 LYS A N 1
ATOM 2865 C CA . LYS A 1 349 ? 0.377 -0.408 15.839 1.00 93.56 349 LYS A CA 1
ATOM 2866 C C . LYS A 1 349 ? 0.358 -1.350 17.056 1.00 93.56 349 LYS A C 1
ATOM 2868 O O . LYS A 1 349 ? 0.810 -0.998 18.140 1.00 93.56 349 LYS A O 1
ATOM 2873 N N . GLY A 1 350 ? -0.168 -2.559 16.862 1.00 90.88 350 GLY A N 1
ATOM 2874 C CA . GLY A 1 350 ? -0.305 -3.589 17.898 1.00 90.88 350 GLY A CA 1
ATOM 2875 C C . GLY A 1 350 ? 1.018 -4.287 18.212 1.00 90.88 350 GLY A C 1
ATOM 2876 O O . GLY A 1 350 ? 1.162 -5.475 17.939 1.00 90.88 350 GLY A O 1
ATOM 2877 N N . SER A 1 351 ? 2.002 -3.554 18.749 1.00 87.38 351 SER A N 1
ATOM 2878 C CA . SER A 1 351 ? 3.356 -4.068 19.024 1.00 87.38 351 SER A CA 1
ATOM 2879 C C . SER A 1 351 ? 3.333 -5.308 19.928 1.00 87.38 351 SER A C 1
ATOM 2881 O O . SER A 1 351 ? 4.079 -6.254 19.692 1.00 87.38 351 SER A O 1
ATOM 2883 N N . ASN A 1 352 ? 2.460 -5.322 20.945 1.00 85.12 352 ASN A N 1
ATOM 2884 C CA . ASN A 1 352 ? 2.360 -6.442 21.882 1.00 85.12 352 ASN A CA 1
ATOM 2885 C C . ASN A 1 352 ? 1.724 -7.685 21.238 1.00 85.12 352 ASN A C 1
ATOM 2887 O O . ASN A 1 352 ? 2.153 -8.796 21.530 1.00 85.12 352 ASN A O 1
ATOM 2891 N N . ASN A 1 353 ? 0.778 -7.498 20.308 1.00 88.56 353 ASN A N 1
ATOM 2892 C CA . ASN A 1 353 ? 0.052 -8.579 19.628 1.00 88.56 353 ASN A CA 1
ATOM 2893 C C . ASN A 1 353 ? 0.937 -9.419 18.685 1.00 88.56 353 ASN A C 1
ATOM 2895 O O . ASN A 1 353 ? 0.497 -10.415 18.125 1.00 88.56 353 ASN A O 1
ATOM 2899 N N . ILE A 1 354 ? 2.192 -9.013 18.472 1.00 85.56 354 ILE A N 1
ATOM 2900 C CA . ILE A 1 354 ? 3.143 -9.739 17.622 1.00 85.56 354 ILE A CA 1
ATOM 2901 C C . ILE A 1 354 ? 3.724 -10.958 18.341 1.00 85.56 354 ILE A C 1
ATOM 2903 O O . ILE A 1 354 ? 3.992 -11.974 17.704 1.00 85.56 354 ILE A O 1
ATOM 2907 N N . THR A 1 355 ? 3.945 -10.850 19.651 1.00 79.81 355 THR A N 1
ATOM 2908 C CA . THR A 1 355 ? 4.591 -11.893 20.469 1.00 79.81 355 THR A CA 1
ATOM 2909 C C . THR A 1 355 ? 3.761 -12.314 21.681 1.00 79.81 355 THR A C 1
ATOM 2911 O O . THR A 1 355 ? 4.098 -13.293 22.336 1.00 79.81 355 THR A O 1
ATOM 2914 N N . ASN A 1 356 ? 2.699 -11.575 21.995 1.00 80.94 356 ASN A N 1
ATOM 2915 C CA . ASN A 1 356 ? 1.773 -11.798 23.105 1.00 80.94 356 ASN A CA 1
ATOM 2916 C C . ASN A 1 356 ? 0.342 -11.550 22.625 1.00 80.94 356 ASN A C 1
ATOM 2918 O O . ASN A 1 356 ? 0.149 -11.120 21.492 1.00 80.94 356 ASN A O 1
ATOM 2922 N N . ASN A 1 357 ? -0.652 -11.733 23.498 1.00 82.12 357 ASN A N 1
ATOM 2923 C CA . ASN A 1 357 ? -2.024 -11.257 23.284 1.00 82.12 357 ASN A CA 1
ATOM 2924 C C . ASN A 1 357 ? -2.570 -11.641 21.900 1.00 82.12 357 ASN A C 1
ATOM 2926 O O . ASN A 1 357 ? -3.068 -10.813 21.140 1.00 82.12 357 ASN A O 1
ATOM 2930 N N . SER A 1 358 ? -2.370 -12.891 21.503 1.00 84.56 358 SER A N 1
ATOM 2931 C CA . SER A 1 358 ? -2.847 -13.450 20.240 1.00 84.56 358 SER A CA 1
ATOM 2932 C C . SER A 1 358 ? -2.884 -14.963 20.354 1.00 84.56 358 SER A C 1
ATOM 2934 O O . SER A 1 358 ? -2.201 -15.548 21.194 1.00 84.56 358 SER A O 1
ATOM 2936 N N . PHE A 1 359 ? -3.676 -15.603 19.504 1.00 83.00 359 PHE A N 1
ATOM 2937 C CA . PHE A 1 359 ? -3.744 -17.058 19.442 1.00 83.00 359 PHE A CA 1
ATOM 2938 C C . PHE A 1 359 ? -3.427 -17.556 18.040 1.00 83.00 359 PHE A C 1
ATOM 2940 O O . PHE A 1 359 ? -3.618 -16.847 17.046 1.00 83.00 359 PHE A O 1
ATOM 2947 N N . VAL A 1 360 ? -2.971 -18.802 17.978 1.00 83.44 360 VAL A N 1
ATOM 2948 C CA . VAL A 1 360 ? -2.827 -19.572 16.748 1.00 83.44 360 VAL A CA 1
ATOM 2949 C C . VAL A 1 360 ? -3.657 -20.842 16.887 1.00 83.44 360 VAL A C 1
ATOM 2951 O O . VAL A 1 360 ? -3.564 -21.530 17.900 1.00 83.44 360 VAL A O 1
ATOM 2954 N N . ALA A 1 361 ? -4.477 -21.144 15.887 1.00 83.88 361 ALA A N 1
ATOM 2955 C CA . ALA A 1 361 ? -5.305 -22.348 15.846 1.00 83.88 361 ALA A CA 1
ATOM 2956 C C . ALA A 1 361 ? -5.063 -23.148 14.562 1.00 83.88 361 ALA A C 1
ATOM 2958 O O . ALA A 1 361 ? -4.634 -22.587 13.548 1.00 83.88 361 ALA A O 1
ATOM 2959 N N . LEU A 1 362 ? -5.358 -24.447 14.595 1.00 85.25 362 LEU A N 1
ATOM 2960 C CA . LEU A 1 362 ? -5.250 -25.347 13.448 1.00 85.25 362 LEU A CA 1
ATOM 2961 C C . LEU A 1 362 ? -6.606 -25.548 12.763 1.00 85.25 362 LEU A C 1
ATOM 2963 O O . LEU A 1 362 ? -7.663 -25.488 13.382 1.00 85.25 362 LEU A O 1
ATOM 2967 N N . SER A 1 363 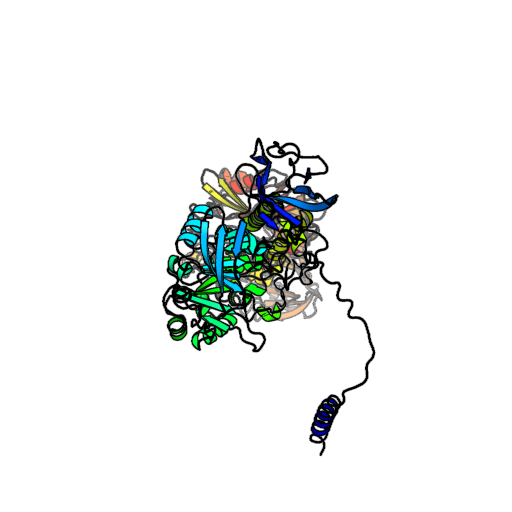? -6.584 -25.835 11.461 1.00 86.00 363 SER A N 1
ATOM 2968 C CA . SER A 1 363 ? -7.790 -26.202 10.706 1.00 86.00 363 SER A CA 1
ATOM 2969 C C . SER A 1 363 ? -8.371 -27.564 11.093 1.00 86.00 363 SER A C 1
ATOM 2971 O O . SER A 1 363 ? -9.540 -27.810 10.832 1.00 86.00 363 SER A O 1
ATOM 2973 N N . LYS A 1 364 ? -7.528 -28.491 11.564 1.00 84.69 364 LYS A N 1
ATOM 2974 C CA . LYS A 1 364 ? -7.868 -29.867 11.970 1.00 84.69 364 LYS A CA 1
ATOM 2975 C C . LYS A 1 364 ? -6.656 -30.517 12.656 1.00 84.69 364 LYS A C 1
ATOM 2977 O O . LYS A 1 364 ? -5.525 -30.079 12.452 1.00 84.69 364 LYS A O 1
ATOM 2982 N N . GLY A 1 365 ? -6.883 -31.599 13.401 1.00 82.56 365 GLY A N 1
ATOM 2983 C CA . GLY A 1 365 ? -5.825 -32.356 14.083 1.00 82.56 365 GLY A CA 1
ATOM 2984 C C . GLY A 1 365 ? -5.246 -31.640 15.307 1.00 82.56 365 GLY A C 1
ATOM 2985 O O . GLY A 1 365 ? -5.851 -30.698 15.819 1.00 82.56 365 GLY A O 1
ATOM 2986 N N . ASN A 1 366 ? -4.088 -32.102 15.776 1.00 83.75 366 ASN A N 1
ATOM 2987 C CA . ASN A 1 366 ? -3.401 -31.534 16.935 1.00 83.75 366 ASN A CA 1
ATOM 2988 C C . ASN A 1 366 ? -2.007 -30.989 16.575 1.00 83.75 366 ASN A C 1
ATOM 2990 O O . ASN A 1 366 ? -1.479 -31.223 15.482 1.00 83.75 366 ASN A O 1
ATOM 2994 N N . VAL A 1 367 ? -1.413 -30.241 17.503 1.00 85.00 367 VAL A N 1
ATOM 2995 C CA . VAL A 1 367 ? -0.096 -29.601 17.331 1.00 85.00 367 VAL A CA 1
ATOM 2996 C C . VAL A 1 367 ? 1.022 -30.624 17.159 1.00 85.00 367 VAL A C 1
ATOM 2998 O O . VAL A 1 367 ? 1.929 -30.388 16.360 1.00 85.00 367 VAL A O 1
ATOM 3001 N N . SER A 1 368 ? 0.947 -31.762 17.855 1.00 87.56 368 SER A N 1
ATOM 3002 C CA . SER A 1 368 ? 1.966 -32.811 17.759 1.00 87.56 368 SER A CA 1
ATOM 3003 C C . SER A 1 368 ? 2.018 -33.389 16.342 1.00 87.56 368 SER A C 1
ATOM 3005 O O . SER A 1 368 ? 3.066 -33.346 15.699 1.00 87.56 368 SER A O 1
ATOM 3007 N N . ASP A 1 369 ? 0.877 -33.793 15.778 1.00 88.06 369 ASP A N 1
ATOM 3008 C CA . ASP A 1 369 ? 0.779 -34.306 14.405 1.00 88.06 369 ASP A CA 1
ATOM 3009 C C . ASP A 1 369 ? 1.216 -33.264 13.368 1.00 88.06 369 ASP A C 1
ATOM 3011 O O . ASP A 1 369 ? 1.905 -33.578 12.392 1.00 88.06 369 ASP A O 1
ATOM 3015 N N . PHE A 1 370 ? 0.840 -31.999 13.576 1.00 89.56 370 PHE A N 1
ATOM 3016 C CA . PHE A 1 370 ? 1.216 -30.898 12.693 1.00 89.56 370 PHE A CA 1
ATOM 3017 C C . PHE A 1 370 ? 2.734 -30.708 12.620 1.00 89.56 370 PHE A C 1
ATOM 3019 O O . PHE A 1 370 ? 3.302 -30.668 11.525 1.00 89.56 370 PHE A O 1
ATOM 3026 N N . VAL A 1 371 ? 3.401 -30.673 13.772 1.00 89.69 371 VAL A N 1
ATOM 3027 C CA . VAL A 1 371 ? 4.855 -30.498 13.874 1.00 89.69 371 VAL A CA 1
ATOM 3028 C C . VAL A 1 371 ? 5.614 -31.751 13.427 1.00 89.69 371 VAL A C 1
ATOM 3030 O O . VAL A 1 371 ? 6.632 -31.638 12.740 1.00 89.69 371 VAL A O 1
ATOM 3033 N N . ASN A 1 372 ? 5.121 -32.945 13.762 1.00 90.25 372 ASN A N 1
ATOM 3034 C CA . ASN A 1 372 ? 5.759 -34.216 13.406 1.00 90.25 372 ASN A CA 1
ATOM 3035 C C . ASN A 1 372 ? 5.647 -34.534 11.909 1.00 90.25 372 ASN A C 1
ATOM 3037 O O . ASN A 1 372 ? 6.550 -35.149 11.346 1.00 90.25 372 ASN A O 1
ATOM 3041 N N . SER A 1 373 ? 4.607 -34.037 11.229 1.00 88.94 373 SER A N 1
ATOM 3042 C CA . SER A 1 373 ? 4.488 -34.114 9.763 1.00 88.94 373 SER A CA 1
ATOM 3043 C C . SER A 1 373 ? 5.420 -33.160 9.002 1.00 88.94 373 SER A C 1
ATOM 3045 O O . SER A 1 373 ? 5.399 -33.128 7.768 1.00 88.94 373 SER A O 1
ATOM 3047 N N . ASN A 1 374 ? 6.212 -32.353 9.719 1.00 87.94 374 ASN A N 1
ATOM 3048 C CA . ASN A 1 374 ? 7.017 -31.276 9.151 1.00 87.94 374 ASN A CA 1
ATOM 3049 C C . ASN A 1 374 ? 6.174 -30.326 8.275 1.00 87.94 374 ASN A C 1
ATOM 3051 O O . ASN A 1 374 ? 6.590 -29.939 7.183 1.00 87.94 374 ASN A O 1
ATOM 3055 N N . TYR A 1 375 ? 4.959 -30.009 8.746 1.00 90.56 375 TYR A N 1
ATOM 3056 C CA . TYR A 1 375 ? 4.017 -29.076 8.115 1.00 90.56 375 TYR A CA 1
ATOM 3057 C C . TYR A 1 375 ? 3.444 -29.518 6.752 1.00 90.56 375 TYR A C 1
ATOM 3059 O O . TYR A 1 375 ? 2.912 -28.693 6.012 1.00 90.56 375 TYR A O 1
ATOM 3067 N N . ASN A 1 376 ? 3.505 -30.815 6.421 1.00 84.00 376 ASN A N 1
ATOM 3068 C CA . ASN A 1 376 ? 3.071 -31.358 5.122 1.00 84.00 376 ASN A CA 1
ATOM 3069 C C . ASN A 1 376 ? 1.680 -32.024 5.130 1.00 84.00 376 ASN A C 1
ATOM 3071 O O . ASN A 1 376 ? 1.323 -32.711 4.179 1.00 84.00 376 ASN A O 1
ATOM 3075 N N . ASN A 1 377 ? 0.882 -31.856 6.186 1.00 81.56 377 ASN A N 1
ATOM 3076 C CA . ASN A 1 377 ? -0.386 -32.576 6.379 1.00 81.56 377 ASN A CA 1
ATOM 3077 C C . ASN A 1 377 ? -1.653 -31.808 5.924 1.00 81.56 377 ASN A C 1
ATOM 3079 O O . ASN A 1 377 ? -2.752 -32.073 6.416 1.00 81.56 377 ASN A O 1
ATOM 3083 N N . ASP A 1 378 ? -1.505 -30.845 5.006 1.00 84.19 378 ASP A N 1
ATOM 3084 C CA . ASP A 1 378 ? -2.550 -29.930 4.503 1.00 84.19 378 ASP A CA 1
ATOM 3085 C C . ASP A 1 378 ? -3.243 -29.044 5.559 1.00 84.19 378 ASP A C 1
ATOM 3087 O O . ASP A 1 378 ? -4.157 -28.281 5.224 1.00 84.19 378 ASP A O 1
ATOM 3091 N N . ASN A 1 379 ? -2.822 -29.094 6.826 1.00 88.31 379 ASN A N 1
ATOM 3092 C CA . ASN A 1 379 ? -3.396 -28.254 7.872 1.00 88.31 379 ASN A CA 1
ATOM 3093 C C . ASN A 1 379 ? -3.056 -26.781 7.653 1.00 88.31 379 ASN A C 1
ATOM 3095 O O . ASN A 1 379 ? -1.960 -26.426 7.208 1.00 88.31 379 ASN A O 1
ATOM 3099 N N . LYS A 1 380 ? -4.002 -25.914 8.022 1.00 89.19 380 LYS A N 1
ATOM 3100 C CA . LYS A 1 380 ? -3.820 -24.466 8.001 1.00 89.19 380 LYS A CA 1
ATOM 3101 C C . LYS A 1 380 ? -3.758 -23.873 9.401 1.00 89.19 380 LYS A C 1
ATOM 3103 O O . LYS A 1 380 ? -4.512 -24.284 10.278 1.00 89.19 380 LYS A O 1
ATOM 3108 N N . LEU A 1 381 ? -2.886 -22.887 9.576 1.00 89.31 381 LEU A N 1
ATOM 3109 C CA . LEU A 1 381 ? -2.761 -22.060 10.768 1.00 89.31 381 LEU A CA 1
ATOM 3110 C C . LEU A 1 381 ? -3.607 -20.791 10.626 1.00 89.31 381 LEU A C 1
ATOM 3112 O O . LEU A 1 381 ? -3.534 -20.078 9.619 1.00 89.31 381 LEU A O 1
ATOM 3116 N N . PHE A 1 382 ? -4.357 -20.485 11.679 1.00 87.50 382 PHE A N 1
ATOM 3117 C CA . PHE A 1 382 ? -5.215 -19.314 11.803 1.00 87.50 382 PHE A CA 1
ATOM 3118 C C . PHE A 1 382 ? -4.716 -18.423 12.933 1.00 87.50 382 PHE A C 1
ATOM 3120 O O . PHE A 1 382 ? -4.655 -18.861 14.078 1.00 87.50 382 PHE A O 1
ATOM 3127 N N . TYR A 1 383 ? -4.402 -17.166 12.621 1.00 86.69 383 TYR A N 1
ATOM 3128 C CA . TYR A 1 383 ? -4.092 -16.154 13.632 1.00 86.69 383 TYR A CA 1
ATOM 3129 C C . TYR A 1 383 ? -5.373 -15.517 14.146 1.00 86.69 383 TYR A C 1
ATOM 3131 O O . TYR A 1 383 ? -6.284 -15.227 13.370 1.00 86.69 383 TYR A O 1
ATOM 3139 N N . ILE A 1 384 ? -5.431 -15.281 15.450 1.00 83.06 384 ILE A N 1
ATOM 3140 C CA . ILE A 1 384 ? -6.609 -14.774 16.149 1.00 83.06 384 ILE A CA 1
ATOM 3141 C C . ILE A 1 384 ? -6.158 -13.615 17.037 1.00 83.06 384 ILE A C 1
ATOM 3143 O O . ILE A 1 384 ? -5.288 -13.777 17.893 1.00 83.06 384 ILE A O 1
ATOM 3147 N N . LEU A 1 385 ? -6.752 -12.440 16.821 1.00 85.88 385 LEU A N 1
ATOM 3148 C CA . LEU A 1 385 ? -6.468 -11.243 17.607 1.00 85.88 385 LEU A CA 1
ATOM 3149 C C . LEU A 1 385 ? -7.141 -11.323 18.984 1.00 85.88 385 LEU A C 1
ATOM 3151 O O . LEU A 1 385 ? -8.321 -11.667 19.090 1.00 85.88 385 LEU A O 1
ATOM 3155 N N . TRP A 1 386 ? -6.406 -10.935 20.023 1.00 82.69 386 TRP A N 1
ATOM 3156 C CA . TRP A 1 386 ? -6.877 -10.830 21.403 1.00 82.69 386 TRP A CA 1
ATOM 3157 C C . TRP A 1 386 ? -6.245 -9.613 22.081 1.00 82.69 386 TRP A C 1
ATOM 3159 O O . TRP A 1 386 ? -5.168 -9.209 21.672 1.00 82.69 386 TRP A O 1
ATOM 3169 N N . ASP A 1 387 ? -6.902 -9.030 23.085 1.00 82.12 387 ASP A N 1
ATOM 3170 C CA . ASP A 1 387 ? -6.335 -8.000 23.975 1.00 82.12 387 ASP A CA 1
ATOM 3171 C C . ASP A 1 387 ? -5.453 -6.951 23.257 1.00 82.12 387 ASP A C 1
ATOM 3173 O O . ASP A 1 387 ? -4.221 -6.904 23.381 1.00 82.12 387 ASP A O 1
ATOM 3177 N N . ALA A 1 388 ? -6.105 -6.170 22.394 1.00 88.62 388 ALA A N 1
ATOM 3178 C CA . ALA A 1 388 ? -5.505 -5.176 21.506 1.00 88.62 388 ALA A CA 1
ATOM 3179 C C . ALA A 1 388 ? -5.776 -3.739 21.991 1.00 88.62 388 ALA A C 1
ATOM 3181 O O . ALA A 1 388 ? -5.975 -2.813 21.193 1.00 88.62 388 ALA A O 1
ATOM 3182 N N . ASP A 1 389 ? -5.809 -3.549 23.308 1.00 84.88 389 ASP A N 1
ATOM 3183 C CA . ASP A 1 389 ? -6.010 -2.266 23.987 1.00 84.88 389 ASP A CA 1
ATOM 3184 C C . ASP A 1 389 ? -4.777 -1.341 23.891 1.00 84.88 389 ASP A C 1
ATOM 3186 O O . ASP A 1 389 ? -4.916 -0.118 23.820 1.00 84.88 389 ASP A O 1
ATOM 3190 N N . GLN A 1 390 ? -3.569 -1.902 23.766 1.00 87.88 390 GLN A N 1
ATOM 3191 C CA . GLN A 1 390 ? -2.322 -1.182 23.467 1.00 87.88 390 GLN A CA 1
ATOM 3192 C C . GLN A 1 390 ? -2.193 -0.848 21.977 1.00 87.88 390 GLN A C 1
ATOM 3194 O O . GLN A 1 390 ? -1.314 -1.338 21.264 1.00 87.88 390 GLN A O 1
ATOM 3199 N N . SER A 1 391 ? -3.109 -0.010 21.506 1.00 92.50 391 SER A N 1
ATOM 3200 C CA . SER A 1 391 ? -3.224 0.395 20.109 1.00 92.50 391 SER A CA 1
ATOM 3201 C C . SER A 1 391 ? -3.502 1.893 19.955 1.00 92.50 391 SER A C 1
ATOM 3203 O O . SER A 1 391 ? -3.648 2.636 20.931 1.00 92.50 391 SER A O 1
ATOM 3205 N N . PHE A 1 392 ? -3.536 2.374 18.709 1.00 93.31 392 PHE A N 1
ATOM 3206 C CA . PHE A 1 392 ? -3.900 3.755 18.366 1.00 93.31 392 PHE A CA 1
ATOM 3207 C C . PHE A 1 392 ? -3.087 4.803 19.141 1.00 93.31 392 PHE A C 1
ATOM 3209 O O . PHE A 1 392 ? -3.632 5.687 19.804 1.00 93.31 392 PHE A O 1
ATOM 3216 N N . GLY A 1 393 ? -1.760 4.659 19.114 1.00 86.81 393 GLY A N 1
ATOM 3217 C CA . GLY A 1 393 ? -0.833 5.567 19.793 1.00 86.81 393 GLY A CA 1
ATOM 3218 C C . GLY A 1 393 ? -0.630 5.297 21.289 1.00 86.81 393 GLY A C 1
ATOM 3219 O O . GLY A 1 393 ? 0.098 6.058 21.924 1.00 86.81 393 GLY A O 1
ATOM 3220 N N . SER A 1 394 ? -1.220 4.235 21.850 1.00 86.50 394 SER A N 1
ATOM 3221 C CA . SER A 1 394 ? -0.909 3.736 23.198 1.00 86.50 394 SER A CA 1
ATOM 3222 C C . SER A 1 394 ? 0.123 2.603 23.148 1.00 86.50 394 SER A C 1
ATOM 3224 O O . SER A 1 394 ? 0.028 1.724 22.295 1.00 86.50 394 SER A O 1
ATOM 3226 N N . TYR A 1 395 ? 1.109 2.613 24.049 1.00 80.38 395 TYR A N 1
ATOM 3227 C CA . TYR A 1 395 ? 2.047 1.501 24.259 1.00 80.38 395 TYR A CA 1
ATOM 3228 C C . TYR A 1 395 ? 2.602 1.521 25.687 1.00 80.38 395 TYR A C 1
ATOM 3230 O O . TYR A 1 395 ? 2.962 2.590 26.185 1.00 80.38 395 TYR A O 1
ATOM 3238 N N . GLN A 1 396 ? 2.688 0.358 26.351 1.00 74.81 396 GLN A N 1
ATOM 3239 C CA . GLN A 1 396 ? 3.174 0.239 27.739 1.00 74.81 396 GLN A CA 1
ATOM 3240 C C . GLN A 1 396 ? 2.550 1.282 28.682 1.00 74.81 396 GLN A C 1
ATOM 3242 O O . GLN A 1 396 ? 3.246 1.920 29.475 1.00 74.81 396 GLN A O 1
ATOM 3247 N N . ARG A 1 397 ? 1.224 1.457 28.594 1.00 70.94 397 ARG A N 1
ATOM 3248 C CA . ARG A 1 397 ? 0.451 2.372 29.457 1.00 70.94 397 ARG A CA 1
ATOM 3249 C C . ARG A 1 397 ? 0.776 3.856 29.264 1.00 70.94 397 ARG A C 1
ATOM 3251 O O . ARG A 1 397 ? 0.532 4.672 30.147 1.00 70.94 397 ARG A O 1
ATOM 3258 N N . LYS A 1 398 ? 1.357 4.227 28.118 1.00 78.88 398 LYS A N 1
ATOM 3259 C CA . LYS A 1 398 ? 1.642 5.618 27.749 1.00 78.88 398 LYS A CA 1
ATOM 3260 C C . LYS A 1 398 ? 1.000 5.952 26.414 1.00 78.88 398 LYS A C 1
ATOM 3262 O O . LYS A 1 398 ? 1.185 5.232 25.435 1.00 78.88 398 LYS A O 1
ATOM 3267 N N . ILE A 1 399 ? 0.305 7.084 26.366 1.00 86.19 399 ILE A N 1
ATOM 3268 C CA . ILE A 1 399 ? -0.296 7.614 25.141 1.00 86.19 399 ILE A CA 1
ATOM 3269 C C . ILE A 1 399 ? 0.669 8.613 24.506 1.00 86.19 399 ILE A C 1
ATOM 3271 O O . ILE A 1 399 ? 1.094 9.578 25.139 1.00 86.19 399 ILE A O 1
ATOM 3275 N N . ASN A 1 400 ? 1.011 8.387 23.240 1.00 88.44 400 ASN A N 1
ATOM 3276 C CA . ASN A 1 400 ? 1.789 9.312 22.429 1.00 88.44 400 ASN A CA 1
ATOM 3277 C C . ASN A 1 400 ? 1.332 9.269 20.963 1.00 88.44 400 ASN A C 1
ATOM 3279 O O . ASN A 1 400 ? 1.832 8.488 20.148 1.00 88.44 400 ASN A O 1
ATOM 3283 N N . TYR A 1 401 ? 0.421 10.178 20.613 1.00 90.31 401 TYR A N 1
ATOM 3284 C CA . TYR A 1 401 ? -0.116 10.312 19.256 1.00 90.31 401 TYR A CA 1
ATOM 3285 C C . TYR A 1 401 ? 0.879 10.898 18.233 1.00 90.31 401 TYR A C 1
ATOM 3287 O O . TYR A 1 401 ? 0.552 11.004 17.053 1.00 90.31 401 TYR A O 1
ATOM 3295 N N . ASN A 1 402 ? 2.105 11.250 18.628 1.00 88.94 402 ASN A N 1
ATOM 3296 C CA . ASN A 1 402 ? 3.138 11.650 17.669 1.00 88.94 402 ASN A CA 1
ATOM 3297 C C . ASN A 1 402 ? 3.896 10.449 17.091 1.00 88.94 402 ASN A C 1
ATOM 3299 O O . ASN A 1 402 ? 4.514 10.582 16.046 1.00 88.94 402 ASN A O 1
ATOM 3303 N N . ARG A 1 403 ? 3.813 9.264 17.714 1.00 88.38 403 ARG A N 1
ATOM 3304 C CA . ARG A 1 403 ? 4.528 8.052 17.269 1.00 88.38 403 ARG A CA 1
ATOM 3305 C C . ARG A 1 403 ? 3.724 7.212 16.273 1.00 88.38 403 ARG A C 1
ATOM 3307 O O . ARG A 1 403 ? 3.530 6.012 16.477 1.00 88.38 403 ARG A O 1
ATOM 3314 N N . PHE A 1 404 ? 3.203 7.844 15.225 1.00 91.19 404 PHE A N 1
ATOM 3315 C CA . PHE A 1 404 ? 2.501 7.164 14.122 1.00 91.19 404 PHE A CA 1
ATOM 3316 C C . PHE A 1 404 ? 3.472 6.563 13.085 1.00 91.19 404 PHE A C 1
ATOM 3318 O O . PHE A 1 404 ? 3.135 5.590 12.410 1.00 91.19 404 PHE A O 1
ATOM 3325 N N . ASP A 1 405 ? 4.679 7.121 13.007 1.00 88.25 405 ASP A N 1
ATOM 3326 C CA . ASP A 1 405 ? 5.764 6.896 12.042 1.00 88.25 405 ASP A CA 1
ATOM 3327 C C . ASP A 1 405 ? 6.738 5.771 12.432 1.00 88.25 405 ASP A C 1
ATOM 3329 O O . ASP A 1 405 ? 7.774 5.556 11.809 1.00 88.25 405 ASP A O 1
ATOM 3333 N N . VAL A 1 406 ? 6.414 5.026 13.484 1.00 87.38 406 VAL A N 1
ATOM 3334 C CA . VAL A 1 406 ? 7.198 3.872 13.926 1.00 87.38 406 VAL A CA 1
ATOM 3335 C C . VAL A 1 406 ? 6.424 2.612 13.579 1.00 87.38 406 VAL A C 1
ATOM 3337 O O . VAL A 1 406 ? 5.290 2.461 14.032 1.00 87.38 406 VAL A O 1
ATOM 3340 N N . VAL A 1 407 ? 7.019 1.690 12.811 1.00 85.94 407 VAL A N 1
ATOM 3341 C CA . VAL A 1 407 ? 6.358 0.437 12.388 1.00 85.94 407 VAL A CA 1
ATOM 3342 C C . VAL A 1 407 ? 5.813 -0.316 13.603 1.00 85.94 407 VAL A C 1
ATOM 3344 O O . VAL A 1 407 ? 4.601 -0.494 13.693 1.00 85.94 407 VAL A O 1
ATOM 3347 N N . PHE A 1 408 ? 6.684 -0.639 14.563 1.00 86.81 408 PHE A N 1
ATOM 3348 C CA . PHE A 1 408 ? 6.345 -1.194 15.875 1.00 86.81 408 PHE A CA 1
ATOM 3349 C C . PHE A 1 408 ? 7.365 -0.744 16.927 1.00 86.81 408 PHE A C 1
ATOM 3351 O O . PHE A 1 408 ? 8.505 -0.402 16.602 1.00 86.81 408 PHE A O 1
ATOM 3358 N N . ASP A 1 409 ? 6.974 -0.759 18.198 1.00 83.94 409 ASP A N 1
ATOM 3359 C CA . ASP A 1 409 ? 7.903 -0.510 19.301 1.00 83.94 409 ASP A CA 1
ATOM 3360 C C . ASP A 1 409 ? 8.859 -1.698 19.465 1.00 83.94 409 ASP A C 1
ATOM 3362 O O . ASP A 1 409 ? 8.448 -2.849 19.359 1.00 83.94 409 ASP A O 1
ATOM 3366 N N . HIS A 1 410 ? 10.144 -1.418 19.704 1.00 81.06 410 HIS A N 1
ATOM 3367 C CA . HIS A 1 410 ? 11.210 -2.431 19.741 1.00 81.06 410 HIS A CA 1
ATOM 3368 C C . HIS A 1 410 ? 11.269 -3.299 18.470 1.00 81.06 410 HIS A C 1
ATOM 3370 O O . HIS A 1 410 ? 11.449 -4.511 18.540 1.00 81.06 410 HIS A O 1
ATOM 3376 N N . PHE A 1 411 ? 11.137 -2.681 17.292 1.00 80.81 411 PHE A N 1
ATOM 3377 C CA . PHE A 1 411 ? 11.090 -3.391 16.011 1.00 80.81 411 PHE A CA 1
ATOM 3378 C C . PHE A 1 411 ? 12.231 -4.404 15.806 1.00 80.81 411 PHE A C 1
ATOM 3380 O O . PHE A 1 411 ? 11.989 -5.539 15.400 1.00 80.81 411 PHE A O 1
ATOM 3387 N N . ASP A 1 412 ? 13.466 -4.031 16.155 1.00 79.00 412 ASP A N 1
ATOM 3388 C CA . ASP A 1 412 ? 14.627 -4.923 16.048 1.00 79.00 412 ASP A CA 1
ATOM 3389 C C . ASP A 1 412 ? 14.517 -6.189 16.898 1.00 79.00 412 ASP A C 1
ATOM 3391 O O . ASP A 1 412 ? 15.104 -7.216 16.559 1.00 79.00 412 ASP A O 1
ATOM 3395 N N . TYR A 1 413 ? 13.752 -6.128 17.984 1.00 75.75 413 TYR A N 1
ATOM 3396 C CA . TYR A 1 413 ? 13.504 -7.261 18.859 1.00 75.75 413 TYR A CA 1
ATOM 3397 C C . TYR A 1 413 ? 12.461 -8.217 18.271 1.00 75.75 413 TYR A C 1
ATOM 3399 O O . TYR A 1 413 ? 12.647 -9.436 18.297 1.00 75.75 413 TYR A O 1
ATOM 3407 N N . ILE A 1 414 ? 11.376 -7.670 17.721 1.00 77.50 414 ILE A N 1
ATOM 3408 C CA . ILE A 1 414 ? 10.220 -8.453 17.266 1.00 77.50 414 ILE A CA 1
ATOM 3409 C C . ILE A 1 414 ? 10.348 -8.965 15.824 1.00 77.50 414 ILE A C 1
ATOM 3411 O O . ILE A 1 414 ? 9.682 -9.935 15.469 1.00 77.50 414 ILE A O 1
ATOM 3415 N N . LYS A 1 415 ? 11.215 -8.364 14.992 1.00 77.31 415 LYS A N 1
ATOM 3416 C CA . LYS A 1 415 ? 11.374 -8.723 13.566 1.00 77.31 415 LYS A CA 1
ATOM 3417 C C . LYS A 1 415 ? 11.762 -10.185 13.311 1.00 77.31 415 LYS A C 1
ATOM 3419 O O . LYS A 1 415 ? 11.461 -10.698 12.240 1.00 77.31 415 LYS A O 1
ATOM 3424 N N . ASN A 1 416 ? 12.365 -10.848 14.301 1.00 75.56 416 ASN A N 1
ATOM 3425 C CA . ASN A 1 416 ? 12.776 -12.260 14.260 1.00 75.56 416 ASN A CA 1
ATOM 3426 C C . ASN A 1 416 ? 12.005 -13.120 15.279 1.00 75.56 416 ASN A C 1
ATOM 3428 O O . ASN A 1 416 ? 12.530 -14.106 15.783 1.00 75.56 416 ASN A O 1
ATOM 3432 N N . ARG A 1 417 ? 10.822 -12.664 15.704 1.00 74.25 417 ARG A N 1
ATOM 3433 C CA . ARG A 1 417 ? 10.005 -13.298 16.755 1.00 74.25 417 ARG A CA 1
ATOM 3434 C C . ARG A 1 417 ? 8.523 -13.335 16.400 1.00 74.25 417 ARG A C 1
ATOM 3436 O O . ARG A 1 417 ? 7.814 -14.221 16.858 1.00 74.25 417 ARG A O 1
ATOM 3443 N N . GLY A 1 418 ? 8.058 -12.389 15.590 1.00 76.50 418 GLY A N 1
ATOM 3444 C CA . GLY A 1 418 ? 6.700 -12.363 15.067 1.00 76.50 418 GLY A CA 1
ATOM 3445 C C . GLY A 1 418 ? 6.614 -13.024 13.707 1.00 76.50 418 GLY A C 1
ATOM 3446 O O . GLY A 1 418 ? 6.988 -12.403 12.719 1.00 76.50 418 GLY A O 1
ATOM 3447 N N . SER A 1 419 ? 6.054 -14.224 13.641 1.00 76.75 419 SER A N 1
ATOM 3448 C CA . SER A 1 419 ? 5.984 -15.043 12.427 1.00 76.75 419 SER A CA 1
ATOM 3449 C C . SER A 1 419 ? 5.586 -14.296 11.162 1.00 76.75 419 SER A C 1
ATOM 3451 O O . SER A 1 419 ? 6.395 -14.181 10.247 1.00 76.75 419 SER A O 1
ATOM 3453 N N . LEU A 1 420 ? 4.389 -13.710 11.109 1.00 88.69 420 LEU A N 1
ATOM 3454 C CA . LEU A 1 420 ? 3.903 -13.017 9.908 1.00 88.69 420 LEU A CA 1
ATOM 3455 C C . LEU A 1 420 ? 4.741 -11.783 9.543 1.00 88.69 420 LEU A C 1
ATOM 3457 O O . LEU A 1 420 ? 4.913 -11.475 8.362 1.00 88.69 420 LEU A O 1
ATOM 3461 N N . VAL A 1 421 ? 5.290 -11.087 10.544 1.00 88.75 421 VAL A N 1
ATOM 3462 C CA . VAL A 1 421 ? 6.195 -9.947 10.330 1.00 88.75 421 VAL A CA 1
ATOM 3463 C C . VAL A 1 421 ? 7.517 -10.437 9.745 1.00 88.75 421 VAL A C 1
ATOM 3465 O O . VAL A 1 421 ? 8.012 -9.847 8.787 1.00 88.75 421 VAL A O 1
ATOM 3468 N N . THR A 1 422 ? 8.060 -11.538 10.262 1.00 86.88 422 THR A N 1
ATOM 3469 C CA . THR A 1 422 ? 9.278 -12.168 9.751 1.00 86.88 422 THR A CA 1
ATOM 3470 C C . THR A 1 422 ? 9.088 -12.646 8.311 1.00 86.88 422 THR A C 1
ATOM 3472 O O . THR A 1 422 ? 9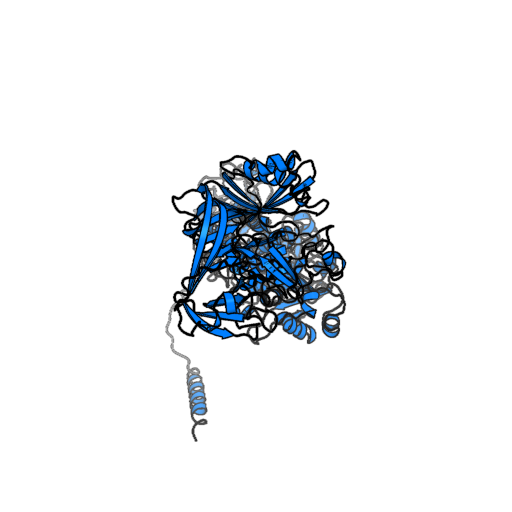.902 -12.300 7.455 1.00 86.88 422 THR A O 1
ATOM 3475 N N . CYS A 1 423 ? 7.979 -13.326 7.990 1.00 88.75 423 CYS A N 1
ATOM 3476 C CA . CYS A 1 423 ? 7.666 -13.738 6.614 1.00 88.75 423 CYS A CA 1
ATOM 3477 C C . CYS A 1 423 ? 7.617 -12.548 5.652 1.00 88.75 423 CYS A C 1
ATOM 3479 O O . CYS A 1 423 ? 8.155 -12.605 4.545 1.00 88.75 423 CYS A O 1
ATOM 3481 N N . TYR A 1 424 ? 6.982 -11.453 6.084 1.00 91.06 424 TYR A N 1
ATOM 3482 C CA . TYR A 1 424 ? 6.902 -10.217 5.314 1.00 91.06 424 TYR A CA 1
ATOM 3483 C C . TYR A 1 424 ? 8.284 -9.596 5.091 1.00 91.06 424 TYR A C 1
ATOM 3485 O O . TYR A 1 424 ? 8.629 -9.236 3.965 1.00 91.06 424 TYR A O 1
ATOM 3493 N N . LEU A 1 425 ? 9.099 -9.485 6.140 1.00 87.25 425 LEU A N 1
ATOM 3494 C CA . LEU A 1 425 ? 10.421 -8.865 6.059 1.00 87.25 425 LEU A CA 1
ATOM 3495 C C . LEU A 1 425 ? 11.398 -9.660 5.199 1.00 87.25 425 LEU A C 1
ATOM 3497 O O . LEU A 1 425 ? 12.144 -9.065 4.423 1.00 87.25 425 LEU A O 1
ATOM 3501 N N . HIS A 1 426 ? 11.360 -10.986 5.299 1.00 85.50 426 HIS A N 1
ATOM 3502 C CA . HIS A 1 426 ? 12.205 -11.881 4.510 1.00 85.50 426 HIS A CA 1
ATOM 3503 C C . HIS A 1 426 ? 11.625 -12.184 3.121 1.00 85.50 426 HIS A C 1
ATOM 3505 O O . HIS A 1 426 ? 12.278 -12.844 2.318 1.00 85.50 426 HIS A O 1
ATOM 3511 N N . ASN A 1 427 ? 10.421 -11.686 2.816 1.00 87.50 427 ASN A N 1
ATOM 3512 C CA . ASN A 1 427 ? 9.697 -11.944 1.570 1.00 87.50 427 ASN A CA 1
ATOM 3513 C C . ASN A 1 427 ? 9.637 -13.441 1.199 1.00 87.50 427 ASN A C 1
ATOM 3515 O O . ASN A 1 427 ? 9.794 -13.824 0.036 1.00 87.50 427 ASN A O 1
ATOM 3519 N N . VAL A 1 428 ? 9.407 -14.292 2.197 1.00 88.31 428 VAL A N 1
ATOM 3520 C CA . VAL A 1 428 ? 9.282 -15.746 2.022 1.00 88.31 428 VAL A CA 1
ATOM 3521 C C . VAL A 1 428 ? 8.141 -16.011 1.044 1.00 88.31 428 VAL A C 1
ATOM 3523 O O . VAL A 1 428 ? 7.075 -15.435 1.203 1.00 88.31 428 VAL A O 1
ATOM 3526 N N . ASN A 1 429 ? 8.341 -16.814 -0.003 1.00 86.00 429 ASN A N 1
ATOM 3527 C CA . ASN A 1 429 ? 7.290 -17.146 -0.985 1.00 86.00 429 ASN A CA 1
ATOM 3528 C C . ASN A 1 429 ? 6.570 -15.957 -1.637 1.00 86.00 429 ASN A C 1
ATOM 3530 O O . ASN A 1 429 ? 5.394 -16.050 -1.990 1.00 86.00 429 ASN A O 1
ATOM 3534 N N . ASN A 1 430 ? 7.264 -14.833 -1.835 1.00 82.50 430 ASN A N 1
ATOM 3535 C CA . ASN A 1 430 ? 6.649 -13.589 -2.311 1.00 82.50 430 ASN A CA 1
ATOM 3536 C C . ASN A 1 430 ? 5.553 -13.050 -1.369 1.00 82.50 430 ASN A C 1
ATOM 3538 O O . ASN A 1 430 ? 4.715 -12.254 -1.799 1.00 82.50 430 ASN A O 1
ATOM 3542 N N . PHE A 1 431 ? 5.552 -13.446 -0.090 1.00 86.44 431 PHE A N 1
ATOM 3543 C CA . PHE A 1 431 ? 4.561 -13.035 0.906 1.00 86.44 431 PHE A CA 1
ATOM 3544 C C . PHE A 1 431 ? 4.442 -11.512 0.982 1.00 86.44 431 PHE A C 1
ATOM 3546 O O . PHE A 1 431 ? 3.331 -10.987 0.984 1.00 86.44 431 PHE A O 1
ATOM 3553 N N . LYS A 1 432 ? 5.568 -10.781 0.947 1.00 85.69 432 LYS A N 1
ATOM 3554 C CA . LYS A 1 432 ? 5.574 -9.308 0.935 1.00 85.69 432 LYS A CA 1
ATOM 3555 C C . LYS A 1 432 ? 4.811 -8.752 -0.262 1.00 85.69 432 LYS A C 1
ATOM 3557 O O . LYS A 1 432 ? 3.980 -7.863 -0.103 1.00 85.69 432 LYS A O 1
ATOM 3562 N N . ILE A 1 433 ? 5.100 -9.267 -1.455 1.00 76.00 433 ILE A N 1
ATOM 3563 C CA . ILE A 1 433 ? 4.493 -8.802 -2.709 1.00 76.00 433 ILE A CA 1
ATOM 3564 C C . ILE A 1 433 ? 2.989 -9.093 -2.696 1.00 76.00 433 ILE A C 1
ATOM 3566 O O . ILE A 1 433 ? 2.182 -8.203 -2.965 1.00 76.00 433 ILE A O 1
ATOM 3570 N N . ASN A 1 434 ? 2.608 -10.312 -2.311 1.00 80.62 434 ASN A N 1
ATOM 3571 C CA . ASN A 1 434 ? 1.212 -10.736 -2.222 1.00 80.62 434 ASN A CA 1
ATOM 3572 C C . ASN A 1 434 ? 0.428 -9.906 -1.195 1.00 80.62 434 ASN A C 1
ATOM 3574 O O . ASN A 1 434 ? -0.679 -9.452 -1.488 1.00 80.62 434 ASN A O 1
ATOM 3578 N N . PHE A 1 435 ? 1.022 -9.655 -0.026 1.00 87.69 435 PHE A N 1
ATOM 3579 C CA . PHE A 1 435 ? 0.450 -8.803 1.014 1.00 87.69 435 PHE A CA 1
ATOM 3580 C C . PHE A 1 435 ? 0.233 -7.370 0.515 1.00 87.69 435 PHE A C 1
ATOM 3582 O O . PHE A 1 435 ? -0.865 -6.836 0.650 1.00 87.69 435 PHE A O 1
ATOM 3589 N N . VAL A 1 436 ? 1.239 -6.753 -0.118 1.00 82.56 436 VAL A N 1
ATOM 3590 C CA . VAL A 1 436 ? 1.127 -5.381 -0.645 1.00 82.56 436 VAL A CA 1
ATOM 3591 C C . VAL A 1 436 ? 0.056 -5.288 -1.735 1.00 82.56 436 VAL A C 1
ATOM 3593 O O . VAL A 1 436 ? -0.763 -4.371 -1.705 1.00 82.56 436 VAL A O 1
ATOM 3596 N N . HIS A 1 437 ? -0.013 -6.251 -2.660 1.00 72.19 437 HIS A N 1
ATOM 3597 C CA . HIS A 1 437 ? -1.082 -6.297 -3.665 1.00 72.19 437 HIS A CA 1
ATOM 3598 C C . HIS A 1 437 ? -2.470 -6.382 -3.027 1.00 72.19 437 HIS A C 1
ATOM 3600 O O . HIS A 1 437 ? -3.391 -5.673 -3.442 1.00 72.19 437 HIS A O 1
ATOM 3606 N N . LYS A 1 438 ? -2.624 -7.225 -2.002 1.00 78.44 438 LYS A N 1
ATOM 3607 C CA . LYS A 1 438 ? -3.887 -7.362 -1.280 1.00 78.44 438 LYS A CA 1
ATOM 3608 C C . LYS A 1 438 ? -4.243 -6.091 -0.513 1.00 78.44 438 LYS A C 1
ATOM 3610 O O . LYS A 1 438 ? -5.387 -5.652 -0.596 1.00 78.44 438 LYS A O 1
ATOM 3615 N N . TRP A 1 439 ? -3.269 -5.445 0.134 1.00 84.94 439 TRP A N 1
ATOM 3616 C CA . TRP A 1 439 ? -3.463 -4.153 0.794 1.00 84.94 439 TRP A CA 1
ATOM 3617 C C . TRP A 1 439 ? -4.022 -3.108 -0.174 1.00 84.94 439 TRP A C 1
ATOM 3619 O O . TRP A 1 439 ? -5.067 -2.521 0.100 1.00 84.94 439 TRP A O 1
ATOM 3629 N N . ILE A 1 440 ? -3.377 -2.925 -1.331 1.00 71.19 440 ILE A N 1
ATOM 3630 C CA . ILE A 1 440 ? -3.793 -1.951 -2.356 1.00 71.19 440 ILE A CA 1
ATOM 3631 C C . ILE A 1 440 ? -5.217 -2.234 -2.854 1.00 71.19 440 ILE A C 1
ATOM 3633 O O . ILE A 1 440 ? -5.998 -1.312 -3.102 1.00 71.19 440 ILE A O 1
ATOM 3637 N N . LYS A 1 441 ? -5.562 -3.513 -3.023 1.00 69.25 441 LYS A N 1
ATOM 3638 C CA . LYS A 1 441 ? -6.856 -3.931 -3.567 1.00 69.25 441 LYS A CA 1
ATOM 3639 C C . LYS A 1 441 ? -7.998 -3.787 -2.558 1.00 69.25 441 LYS A C 1
ATOM 3641 O O . LYS A 1 441 ? -9.101 -3.413 -2.949 1.00 69.25 441 LYS A O 1
ATOM 3646 N N . GLU A 1 442 ? -7.757 -4.102 -1.287 1.00 75.62 442 GLU A N 1
ATOM 3647 C CA . GLU A 1 442 ? -8.831 -4.367 -0.317 1.00 75.62 442 GLU A CA 1
ATOM 3648 C C . GLU A 1 442 ? -8.935 -3.317 0.804 1.00 75.62 442 GLU A C 1
ATOM 3650 O O . GLU A 1 442 ? -10.019 -3.126 1.363 1.00 75.62 442 GLU A O 1
ATOM 3655 N N . ASN A 1 443 ? -7.866 -2.563 1.098 1.00 77.25 443 ASN A N 1
ATOM 3656 C CA . ASN A 1 443 ? -7.793 -1.746 2.318 1.00 77.25 443 ASN A CA 1
ATOM 3657 C C . ASN A 1 443 ? -8.022 -0.239 2.120 1.00 77.25 443 ASN A C 1
ATOM 3659 O O . ASN A 1 443 ? -8.026 0.498 3.101 1.00 77.25 443 ASN A O 1
ATOM 3663 N N . ASN A 1 444 ? -8.328 0.237 0.908 1.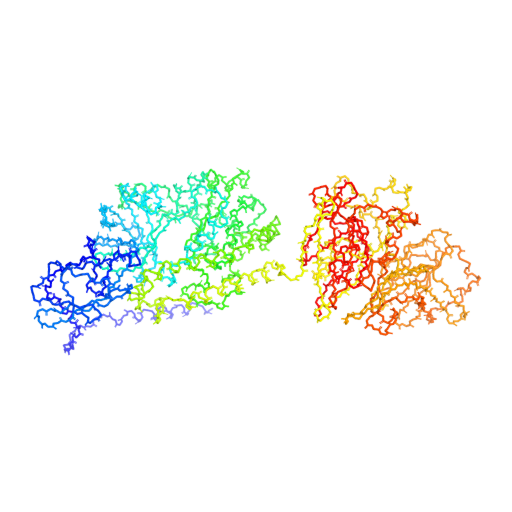00 73.00 444 ASN A N 1
ATOM 3664 C CA . ASN A 1 444 ? -8.543 1.674 0.641 1.00 73.00 444 ASN A CA 1
ATOM 3665 C C . ASN A 1 444 ? -9.662 2.313 1.492 1.00 73.00 444 ASN A C 1
ATOM 3667 O O . ASN A 1 444 ? -9.663 3.514 1.743 1.00 73.00 444 ASN A O 1
ATOM 3671 N N . SER A 1 445 ? -10.635 1.516 1.947 1.00 81.06 445 SER A N 1
ATOM 3672 C CA . SER A 1 445 ? -11.739 1.975 2.810 1.00 81.06 445 SER A CA 1
ATOM 3673 C C . SER A 1 445 ? -11.481 1.769 4.307 1.00 81.06 445 SER A C 1
ATOM 3675 O O . SER A 1 445 ? -12.322 2.131 5.134 1.00 81.06 445 SER A O 1
ATOM 3677 N N . LEU A 1 446 ? -10.342 1.177 4.674 1.00 87.31 446 LEU A N 1
ATOM 3678 C CA . LEU A 1 446 ? -10.020 0.823 6.051 1.00 87.31 446 LEU A CA 1
ATOM 3679 C C . LEU A 1 446 ? -9.850 2.053 6.966 1.00 87.31 446 LEU A C 1
ATOM 3681 O O . LEU A 1 446 ? -10.478 2.046 8.024 1.00 87.31 446 LEU A O 1
ATOM 3685 N N . PRO A 1 447 ? -9.140 3.140 6.586 1.00 88.00 447 PRO A N 1
ATOM 3686 C CA . PRO A 1 447 ? -9.040 4.333 7.435 1.00 88.00 447 PRO A CA 1
ATOM 3687 C C . PRO A 1 447 ? -10.410 4.930 7.771 1.00 88.00 447 PRO A C 1
ATOM 3689 O O . PRO A 1 447 ? -10.689 5.271 8.919 1.00 88.00 447 PRO A O 1
ATOM 3692 N N . GLY A 1 448 ? -11.298 5.007 6.772 1.00 82.06 448 GLY A N 1
ATOM 3693 C CA . GLY A 1 448 ? -12.669 5.486 6.949 1.00 82.06 448 GLY A CA 1
ATOM 3694 C C . GLY A 1 448 ? -13.458 4.619 7.930 1.00 82.06 448 GLY A C 1
ATOM 3695 O O . GLY A 1 448 ? -14.057 5.147 8.863 1.00 82.06 448 GLY A O 1
ATOM 3696 N N . PHE A 1 449 ? -13.388 3.292 7.776 1.00 91.62 449 PHE A N 1
ATOM 3697 C CA . PHE A 1 449 ? -14.019 2.347 8.702 1.00 91.62 449 PHE A CA 1
ATOM 3698 C C . PHE A 1 449 ? -13.518 2.525 10.142 1.00 91.62 449 PHE A C 1
ATOM 3700 O O . PHE A 1 449 ? -14.328 2.607 11.065 1.00 91.62 449 PHE A O 1
ATOM 3707 N N . ILE A 1 450 ? -12.198 2.628 10.336 1.00 96.44 450 ILE A N 1
ATOM 3708 C CA . ILE A 1 450 ? -11.581 2.802 11.658 1.00 96.44 450 ILE A CA 1
ATOM 3709 C C . ILE A 1 450 ? -12.096 4.076 12.321 1.00 96.44 450 ILE A C 1
ATOM 3711 O O . ILE A 1 450 ? -12.584 4.027 13.449 1.00 96.44 450 ILE A O 1
ATOM 3715 N N . LYS A 1 451 ? -12.048 5.206 11.608 1.00 95.06 451 LYS A N 1
ATOM 3716 C CA . LYS A 1 451 ? -12.513 6.496 12.131 1.00 95.06 451 LYS A CA 1
ATOM 3717 C C . LYS A 1 451 ? -13.998 6.464 12.483 1.00 95.06 451 LYS A C 1
ATOM 3719 O O . LYS A 1 451 ? -14.371 6.891 13.572 1.00 95.06 451 LYS A O 1
ATOM 3724 N N . SER A 1 452 ? -14.843 5.901 11.619 1.00 94.31 452 SER A N 1
ATOM 3725 C CA . SER A 1 452 ? -16.271 5.733 11.914 1.00 94.31 452 SER A CA 1
ATOM 3726 C C . SER A 1 452 ? -16.511 4.843 13.136 1.00 94.31 452 SER A C 1
ATOM 3728 O O . SER A 1 452 ? -17.349 5.172 13.972 1.00 94.31 452 SER A O 1
ATOM 3730 N N . SER A 1 453 ? -15.760 3.748 13.278 1.00 95.81 453 SER A N 1
ATOM 3731 C CA . SER A 1 453 ? -15.849 2.850 14.433 1.00 95.81 453 SER A CA 1
ATOM 3732 C C . SER A 1 453 ? -15.444 3.561 15.731 1.00 95.81 453 SER A C 1
ATOM 3734 O O . SER A 1 453 ? -16.186 3.495 16.712 1.00 95.81 453 SER A O 1
ATOM 3736 N N . LEU A 1 454 ? -14.339 4.318 15.729 1.00 97.25 454 LEU A N 1
ATOM 3737 C CA . LEU A 1 454 ? -13.905 5.133 16.873 1.00 97.25 454 LEU A CA 1
ATOM 3738 C C . LEU A 1 454 ? -14.972 6.162 17.268 1.00 97.25 454 LEU A C 1
ATOM 3740 O O . LEU A 1 454 ? -15.379 6.207 18.426 1.00 97.25 454 LEU A O 1
ATOM 3744 N N . ILE A 1 455 ? -15.485 6.932 16.303 1.00 97.31 455 ILE A N 1
ATOM 3745 C CA . ILE A 1 455 ? -16.514 7.958 16.539 1.00 97.31 455 ILE A CA 1
ATOM 3746 C C . ILE A 1 455 ? -17.790 7.340 17.113 1.00 97.31 455 ILE A C 1
ATOM 3748 O O . ILE A 1 455 ? -18.368 7.887 18.050 1.00 97.31 455 ILE A O 1
ATOM 3752 N N . ASN A 1 456 ? -18.248 6.216 16.562 1.00 96.69 456 ASN A N 1
ATOM 3753 C CA . ASN A 1 456 ? -19.492 5.584 16.996 1.00 96.69 456 ASN A CA 1
ATOM 3754 C C . ASN A 1 456 ? -19.383 5.031 18.420 1.00 96.69 456 ASN A C 1
ATOM 3756 O O . ASN A 1 456 ? -20.290 5.249 19.224 1.00 96.69 456 ASN A O 1
ATOM 3760 N N . ASN A 1 457 ? -18.274 4.360 18.752 1.00 96.00 457 ASN A N 1
ATOM 3761 C CA . ASN A 1 457 ? -18.056 3.845 20.104 1.00 96.00 457 ASN A CA 1
ATOM 3762 C C . ASN A 1 457 ? -17.839 4.985 21.114 1.00 96.00 457 ASN A C 1
ATOM 3764 O O . ASN A 1 457 ? -18.443 4.954 22.185 1.00 96.00 457 ASN A O 1
ATOM 3768 N N . PHE A 1 458 ? -17.083 6.029 20.752 1.00 97.50 458 PHE A N 1
ATOM 3769 C CA . PHE A 1 458 ? -16.946 7.234 21.576 1.00 97.50 458 PHE A CA 1
ATOM 3770 C C . PHE A 1 458 ? -18.305 7.879 21.847 1.00 97.50 458 PHE A C 1
ATOM 3772 O O . PHE A 1 458 ? -18.677 8.070 22.999 1.00 97.50 458 PHE A O 1
ATOM 3779 N N . LYS A 1 459 ? -19.095 8.151 20.799 1.00 96.25 459 LYS A N 1
ATOM 3780 C CA . LYS A 1 459 ? -20.432 8.745 20.944 1.00 96.25 459 LYS A CA 1
ATOM 3781 C C . LYS A 1 459 ? -21.340 7.882 21.803 1.00 96.25 459 LYS A C 1
ATOM 3783 O O . LYS A 1 459 ? -22.131 8.435 22.552 1.00 96.25 459 LYS A O 1
ATOM 3788 N N . TYR A 1 460 ? -21.263 6.557 21.698 1.00 94.81 460 TYR A N 1
ATOM 3789 C CA . TYR A 1 460 ? -22.039 5.662 22.552 1.00 94.81 460 TYR A CA 1
ATOM 3790 C C . TYR A 1 460 ? -21.683 5.850 24.033 1.00 94.81 460 TYR A C 1
ATOM 3792 O O . TYR A 1 460 ? -22.587 6.031 24.845 1.00 94.81 460 TYR A O 1
ATOM 3800 N N . LEU A 1 461 ? -20.399 5.878 24.391 1.00 96.00 461 LEU A N 1
ATOM 3801 C CA . LEU A 1 461 ? -19.951 6.056 25.777 1.00 96.00 461 LEU A CA 1
ATOM 3802 C C . LEU A 1 461 ? -20.172 7.479 26.304 1.00 96.00 461 LEU A C 1
ATOM 3804 O O . LEU A 1 461 ? -20.715 7.654 27.397 1.00 96.00 461 LEU A O 1
ATOM 3808 N N . GLU A 1 462 ? -19.855 8.490 25.499 1.00 94.94 462 GLU A N 1
ATOM 3809 C CA . GLU A 1 462 ? -20.104 9.905 25.790 1.00 94.94 462 GLU A CA 1
ATOM 3810 C C . GLU A 1 462 ? -21.600 10.160 25.999 1.00 94.94 462 GLU A C 1
ATOM 3812 O O . GLU A 1 462 ? -22.023 10.786 26.970 1.00 94.94 462 GLU A O 1
ATOM 3817 N N . ASN A 1 463 ? -22.450 9.566 25.152 1.00 91.69 463 ASN A N 1
ATOM 3818 C CA . ASN A 1 463 ? -23.894 9.677 25.305 1.00 91.69 463 ASN A CA 1
ATOM 3819 C C . ASN A 1 463 ? -24.429 9.046 26.588 1.00 91.69 463 ASN A C 1
ATOM 3821 O O . ASN A 1 463 ? -25.579 9.320 26.926 1.00 91.69 463 ASN A O 1
ATOM 3825 N N . ASN A 1 464 ? -23.634 8.228 27.266 1.00 93.06 464 ASN A N 1
ATOM 3826 C CA . ASN A 1 464 ? -23.968 7.613 28.535 1.00 93.06 464 ASN A CA 1
ATOM 3827 C C . ASN A 1 464 ? -23.183 8.219 29.703 1.00 93.06 464 ASN A C 1
ATOM 3829 O O . ASN A 1 464 ? -23.232 7.643 30.782 1.00 93.06 464 ASN A O 1
ATOM 3833 N N . MET A 1 465 ? -22.472 9.344 29.529 1.00 93.56 465 MET A N 1
ATOM 3834 C CA . MET A 1 465 ? -21.608 9.963 30.554 1.00 93.56 465 MET A CA 1
ATOM 3835 C C . MET A 1 465 ? -20.566 8.989 31.138 1.00 93.56 465 MET A C 1
ATOM 3837 O O . MET A 1 465 ? -20.181 9.097 32.304 1.00 93.56 465 MET A O 1
ATOM 3841 N N . ALA A 1 466 ? -20.147 7.994 30.351 1.00 95.06 466 ALA A N 1
ATOM 3842 C CA . ALA A 1 466 ? -19.296 6.908 30.824 1.00 95.06 466 ALA A CA 1
ATOM 3843 C C . ALA A 1 466 ? -17.888 7.409 31.182 1.00 95.06 466 ALA A C 1
ATOM 3845 O O . ALA A 1 466 ? -17.367 7.051 32.232 1.00 95.06 466 ALA A O 1
ATOM 3846 N N . TYR A 1 467 ? -17.309 8.294 30.361 1.00 94.81 467 TYR A N 1
ATOM 3847 C CA . TYR A 1 467 ? -15.963 8.838 30.573 1.00 94.81 467 TYR A CA 1
ATOM 3848 C C . TYR A 1 467 ? -15.834 9.653 31.859 1.00 94.81 467 TYR A C 1
ATOM 3850 O O . TYR A 1 467 ? -14.843 9.527 32.574 1.00 94.81 467 TYR A O 1
ATOM 3858 N N . GLU A 1 468 ? -16.847 10.455 32.191 1.00 91.81 468 GLU A N 1
ATOM 3859 C CA . GLU A 1 468 ? -16.853 11.220 33.437 1.00 91.81 468 GLU A CA 1
ATOM 3860 C C . GLU A 1 468 ? -16.955 10.302 34.660 1.00 91.81 468 GLU A C 1
ATOM 3862 O O . GLU A 1 468 ? -16.198 10.468 35.618 1.00 91.81 468 GLU A O 1
ATOM 3867 N N . ARG A 1 469 ? -17.847 9.301 34.625 1.00 91.69 469 ARG A N 1
ATOM 3868 C CA . ARG A 1 469 ? -17.964 8.324 35.719 1.00 91.69 469 ARG A CA 1
ATOM 3869 C C . ARG A 1 469 ? -16.689 7.511 35.899 1.00 91.69 469 ARG A C 1
ATOM 3871 O O . ARG A 1 469 ? -16.256 7.300 37.030 1.00 91.69 469 ARG A O 1
ATOM 3878 N N . GLU A 1 470 ? -16.104 7.066 34.794 1.00 91.56 470 GLU A N 1
ATOM 3879 C CA . GLU A 1 470 ? -14.844 6.331 34.776 1.00 91.56 470 GLU A CA 1
ATOM 3880 C C . GLU A 1 470 ? -13.719 7.158 35.408 1.00 91.56 470 GLU A C 1
ATOM 3882 O O . GLU A 1 470 ? -13.038 6.693 36.323 1.00 91.56 470 GLU A O 1
ATOM 3887 N N . PHE A 1 471 ? -13.588 8.418 34.988 1.00 89.44 471 PHE A N 1
ATOM 3888 C CA . PHE A 1 471 ? -12.622 9.354 35.546 1.00 89.44 471 PHE A CA 1
ATOM 3889 C C . PHE A 1 471 ? -12.833 9.574 37.045 1.00 89.44 471 PHE A C 1
ATOM 3891 O O . PHE A 1 471 ? -11.888 9.457 37.813 1.00 89.44 471 PHE A O 1
ATOM 3898 N N . ILE A 1 472 ? -14.059 9.851 37.501 1.00 86.62 472 ILE A N 1
ATOM 3899 C CA . ILE A 1 472 ? -14.325 10.120 38.924 1.00 86.62 472 ILE A CA 1
ATOM 3900 C C . ILE A 1 472 ? -13.928 8.935 39.805 1.00 86.62 472 ILE A C 1
ATOM 3902 O O . ILE A 1 472 ? -13.330 9.153 40.862 1.00 86.62 472 ILE A O 1
ATOM 3906 N N . ARG A 1 473 ? -14.224 7.702 39.373 1.00 87.50 473 ARG A N 1
ATOM 3907 C CA . ARG A 1 473 ? -13.865 6.495 40.128 1.00 87.50 473 ARG A CA 1
ATOM 3908 C C . ARG A 1 473 ? -12.353 6.276 40.164 1.00 87.50 473 ARG A C 1
ATOM 3910 O O . ARG A 1 473 ? -11.827 5.903 41.209 1.00 87.50 473 ARG A O 1
ATOM 3917 N N . TRP A 1 474 ? -11.655 6.528 39.058 1.00 86.06 474 TRP A N 1
ATOM 3918 C CA . TRP A 1 474 ? -10.250 6.143 38.900 1.00 86.06 474 TRP A CA 1
ATOM 3919 C C . TRP A 1 474 ? -9.247 7.308 38.870 1.00 86.06 474 TRP A C 1
ATOM 3921 O O . TRP A 1 474 ? -8.062 7.062 38.682 1.00 86.06 474 TRP A O 1
ATOM 3931 N N . LYS A 1 475 ? -9.654 8.556 39.139 1.00 81.06 475 LYS A N 1
ATOM 3932 C CA . LYS A 1 475 ? -8.777 9.753 39.114 1.00 81.06 475 LYS A CA 1
ATOM 3933 C C . LYS A 1 475 ? -7.547 9.677 40.026 1.00 81.06 475 LYS A C 1
ATOM 3935 O O . LYS A 1 475 ? -6.549 10.329 39.763 1.00 81.06 475 LYS A O 1
ATOM 3940 N N . ASN A 1 476 ? -7.613 8.890 41.101 1.00 76.81 476 ASN A N 1
ATOM 3941 C CA . ASN A 1 476 ? -6.498 8.706 42.040 1.00 76.81 476 ASN A CA 1
ATOM 3942 C C . ASN A 1 476 ? -5.600 7.507 41.668 1.00 76.81 476 ASN A C 1
ATOM 3944 O O . ASN A 1 476 ? -4.692 7.148 42.425 1.00 76.81 476 ASN A O 1
ATOM 3948 N N . ASN A 1 477 ? -5.861 6.855 40.531 1.00 73.31 477 ASN A N 1
ATOM 3949 C CA . ASN A 1 477 ? -5.098 5.708 40.071 1.00 73.31 477 ASN A CA 1
ATOM 3950 C C . ASN A 1 477 ? -3.765 6.157 39.466 1.00 73.31 477 ASN A C 1
ATOM 3952 O O . ASN A 1 477 ? -3.712 6.789 38.416 1.00 73.31 477 ASN A O 1
ATOM 3956 N N . LYS A 1 478 ? -2.662 5.761 40.109 1.00 64.56 478 LYS A N 1
ATOM 3957 C CA . LYS A 1 478 ? -1.294 6.149 39.725 1.00 64.56 478 LYS A CA 1
ATOM 3958 C C . LYS A 1 478 ? -0.879 5.705 38.315 1.00 64.56 478 LYS A C 1
ATOM 3960 O O . LYS A 1 478 ? 0.094 6.237 37.790 1.00 64.56 478 LYS A O 1
ATOM 3965 N N . PHE A 1 479 ? -1.556 4.719 37.725 1.00 60.78 479 PHE A N 1
ATOM 3966 C CA . PHE A 1 479 ? -1.217 4.188 36.399 1.00 60.78 479 PHE A CA 1
ATOM 3967 C C . PHE A 1 479 ? -1.875 4.949 35.246 1.00 60.78 479 PHE A C 1
ATOM 3969 O O . PHE A 1 479 ? -1.395 4.870 34.119 1.00 60.78 479 PHE A O 1
ATOM 3976 N N . ILE A 1 480 ? -2.918 5.728 35.535 1.00 59.16 480 ILE A N 1
ATOM 3977 C CA . ILE A 1 480 ? -3.659 6.518 34.558 1.00 59.16 480 ILE A CA 1
ATOM 3978 C C . ILE A 1 480 ? -3.569 7.975 35.019 1.00 59.16 480 ILE A C 1
ATOM 3980 O O . ILE A 1 480 ? -4.432 8.462 35.742 1.00 59.16 480 ILE A O 1
ATOM 3984 N N . ASN A 1 481 ? -2.486 8.668 34.654 1.00 56.31 481 ASN A N 1
ATOM 3985 C CA . ASN A 1 481 ? -2.310 10.076 35.016 1.00 56.31 481 ASN A CA 1
ATOM 3986 C C . ASN A 1 481 ? -3.194 10.951 34.111 1.00 56.31 481 ASN A C 1
ATOM 3988 O O . ASN A 1 481 ? -2.729 11.519 33.123 1.00 56.31 481 ASN A O 1
ATOM 3992 N N . LEU A 1 482 ? -4.496 10.957 34.391 1.00 66.06 482 LEU A N 1
ATOM 3993 C CA . LEU A 1 482 ? -5.470 11.814 33.732 1.00 66.06 482 LEU A CA 1
ATOM 3994 C C . LEU A 1 482 ? -5.802 12.977 34.656 1.00 66.06 482 LEU A C 1
ATOM 3996 O O . LEU A 1 482 ? -6.290 12.770 35.762 1.00 66.06 482 LEU A O 1
ATOM 4000 N N . ASP A 1 483 ? -5.632 14.194 34.155 1.00 81.19 483 ASP A N 1
ATOM 4001 C CA . ASP A 1 483 ? -6.108 15.399 34.840 1.00 81.19 483 ASP A CA 1
ATOM 4002 C C . ASP A 1 483 ? -7.591 15.689 34.528 1.00 81.19 483 ASP A C 1
ATOM 4004 O O . ASP A 1 483 ? -8.226 16.518 35.180 1.00 81.19 483 ASP A O 1
ATOM 4008 N N . ARG A 1 484 ? -8.159 15.014 33.514 1.00 89.69 484 ARG A N 1
ATOM 4009 C CA . ARG A 1 484 ? -9.546 15.176 33.048 1.00 89.69 484 ARG A CA 1
ATOM 4010 C C . ARG A 1 484 ? -10.097 13.896 32.390 1.00 89.69 484 ARG A C 1
ATOM 4012 O O . ARG A 1 484 ? -9.300 13.063 31.955 1.00 89.69 484 ARG A O 1
ATOM 4019 N N . PRO A 1 485 ? -11.432 13.743 32.265 1.00 91.31 485 PRO A N 1
ATOM 4020 C CA . PRO A 1 485 ? -12.044 12.668 31.483 1.00 91.31 485 PRO A CA 1
ATOM 4021 C C . PRO A 1 485 ? -11.587 12.668 30.019 1.00 91.31 485 PRO A C 1
ATOM 4023 O O . PRO A 1 485 ? -11.300 13.727 29.459 1.00 91.31 485 PRO A O 1
ATOM 4026 N N . PHE A 1 486 ? -11.584 11.486 29.395 1.00 92.88 486 PHE A N 1
ATOM 4027 C CA . PHE A 1 486 ? -11.403 11.361 27.949 1.00 92.88 486 PHE A CA 1
ATOM 4028 C C . PHE A 1 486 ? -12.546 12.076 27.222 1.00 92.88 486 PHE A C 1
ATOM 4030 O O . PHE A 1 486 ? -13.713 11.850 27.540 1.00 92.88 486 PHE A O 1
ATOM 4037 N N . ASP A 1 487 ? -12.222 12.929 26.252 1.00 94.44 487 ASP A N 1
ATOM 4038 C CA . ASP A 1 487 ? -13.215 13.747 25.555 1.00 94.44 487 ASP A CA 1
ATOM 4039 C C . ASP A 1 487 ? -12.976 13.824 24.035 1.00 94.44 487 ASP A C 1
ATOM 4041 O O . ASP A 1 487 ? -12.122 13.148 23.456 1.00 94.44 487 ASP A O 1
ATOM 4045 N N . SER A 1 488 ? -13.770 14.663 23.365 1.00 95.19 488 SER A N 1
ATOM 4046 C CA . SER A 1 488 ? -13.682 14.877 21.915 1.00 95.19 488 SER A CA 1
ATOM 4047 C C . SER A 1 488 ? -12.299 15.321 21.419 1.00 95.19 488 SER A C 1
ATOM 4049 O O . SER A 1 488 ? -11.909 14.925 20.324 1.00 95.19 488 SER A O 1
ATOM 4051 N N . LYS A 1 489 ? -11.519 16.072 22.211 1.00 94.25 489 LYS A N 1
ATOM 4052 C CA . LYS A 1 489 ? -10.171 16.508 21.813 1.00 94.25 489 LYS A CA 1
ATOM 4053 C C . LYS A 1 489 ? -9.217 15.322 21.756 1.00 94.25 489 LYS A C 1
ATOM 4055 O O . LYS A 1 489 ? -8.388 15.238 20.853 1.00 94.25 489 LYS A O 1
ATOM 4060 N N . ASP A 1 490 ? -9.343 14.390 22.698 1.00 93.38 490 ASP A N 1
ATOM 4061 C CA . ASP A 1 490 ? -8.534 13.171 22.704 1.00 93.38 490 ASP A CA 1
ATOM 4062 C C . ASP A 1 490 ? -8.919 12.239 21.551 1.00 93.38 490 ASP A C 1
ATOM 4064 O O . ASP A 1 490 ? -8.045 11.631 20.926 1.00 93.38 490 ASP A O 1
ATOM 4068 N N . LEU A 1 491 ? -10.217 12.163 21.230 1.00 95.69 491 LEU A N 1
ATOM 4069 C CA . LEU A 1 491 ? -10.692 11.471 20.035 1.00 95.69 491 LEU A CA 1
ATOM 4070 C C . LEU A 1 491 ? -10.094 12.092 18.768 1.00 95.69 491 LEU A C 1
ATOM 4072 O O . LEU A 1 491 ? -9.573 11.352 17.939 1.00 95.69 491 LEU A O 1
ATOM 4076 N N . ASP A 1 492 ? -10.114 13.417 18.620 1.00 94.12 492 ASP A N 1
ATOM 4077 C CA . ASP A 1 492 ? -9.567 14.101 17.443 1.00 94.12 492 ASP A CA 1
ATOM 4078 C C . ASP A 1 492 ? -8.070 13.815 17.256 1.00 94.12 492 ASP A C 1
ATOM 4080 O O . ASP A 1 492 ? -7.617 13.554 16.137 1.00 94.12 492 ASP A O 1
ATOM 4084 N N . LEU A 1 493 ? -7.297 13.776 18.349 1.00 95.00 493 LEU A N 1
ATOM 4085 C CA . LEU A 1 493 ? -5.890 13.362 18.312 1.00 95.00 493 LEU A CA 1
ATOM 4086 C C . LEU A 1 493 ? -5.731 11.919 17.818 1.00 95.00 493 LEU A C 1
ATOM 4088 O O . LEU A 1 493 ? -4.854 11.644 16.997 1.00 95.00 493 LEU A O 1
ATOM 4092 N N . MET A 1 494 ? -6.591 11.009 18.272 1.00 95.19 494 MET A N 1
ATOM 4093 C CA . MET A 1 494 ? -6.587 9.606 17.856 1.00 95.19 494 MET A CA 1
ATOM 4094 C C . MET A 1 494 ? -7.028 9.426 16.393 1.00 95.19 494 MET A C 1
ATOM 4096 O O . MET A 1 494 ? -6.430 8.633 15.668 1.00 95.19 494 MET A O 1
ATOM 4100 N N . LEU A 1 495 ? -8.013 10.191 15.914 1.00 94.31 495 LEU A N 1
ATOM 4101 C CA . LEU A 1 495 ? -8.436 10.195 14.507 1.00 94.31 495 LEU A CA 1
ATOM 4102 C C . LEU A 1 495 ? -7.323 10.724 13.593 1.00 94.31 495 LEU A C 1
ATOM 4104 O O . LEU A 1 495 ? -7.019 10.110 12.571 1.00 94.31 495 LEU A O 1
ATOM 4108 N N . ASN A 1 496 ? -6.665 11.817 13.990 1.00 88.94 496 ASN A N 1
ATOM 4109 C CA . ASN A 1 496 ? -5.508 12.360 13.278 1.00 88.94 496 ASN A CA 1
ATOM 4110 C C . ASN A 1 496 ? -4.325 11.378 13.285 1.00 88.94 496 ASN A C 1
ATOM 4112 O O . ASN A 1 496 ? -3.624 11.238 12.283 1.00 88.94 496 ASN A O 1
ATOM 4116 N N . TRP A 1 497 ? -4.115 10.659 14.393 1.00 95.50 497 TRP A N 1
ATOM 4117 C CA . TRP A 1 497 ? -3.123 9.587 14.460 1.00 95.50 497 TRP A CA 1
ATOM 4118 C C . TRP A 1 497 ? -3.400 8.503 13.415 1.00 95.50 497 TRP A C 1
ATOM 4120 O O . TRP A 1 497 ? -2.464 8.094 12.735 1.00 95.50 497 TRP A O 1
ATOM 4130 N N . VAL A 1 498 ? -4.660 8.083 13.226 1.00 95.00 498 VAL A N 1
ATOM 4131 C CA . VAL A 1 498 ? -5.036 7.091 12.197 1.00 95.00 498 VAL A CA 1
ATOM 4132 C C . VAL A 1 498 ? -4.681 7.594 10.797 1.00 95.00 498 VAL A C 1
ATOM 4134 O O . VAL A 1 498 ? -4.052 6.863 10.034 1.00 95.00 498 VAL A O 1
ATOM 4137 N N . ASP A 1 499 ? -5.020 8.841 10.466 1.00 83.75 499 ASP A N 1
ATOM 4138 C CA . ASP A 1 499 ? -4.720 9.410 9.145 1.00 83.75 499 ASP A CA 1
ATOM 4139 C C . ASP A 1 499 ? -3.207 9.460 8.877 1.00 83.75 499 ASP A C 1
ATOM 4141 O O . ASP A 1 499 ? -2.732 9.000 7.835 1.00 83.75 499 ASP A O 1
ATOM 4145 N N . LYS A 1 500 ? -2.423 9.941 9.849 1.00 88.25 500 LYS A N 1
ATOM 4146 C CA . LYS A 1 500 ? -0.957 9.972 9.743 1.00 88.25 500 LYS A CA 1
ATOM 4147 C C . LYS A 1 500 ? -0.346 8.572 9.703 1.00 88.25 500 LYS A C 1
ATOM 4149 O O . LYS A 1 500 ? 0.614 8.349 8.968 1.00 88.25 500 LYS A O 1
ATOM 4154 N N . ARG A 1 501 ? -0.907 7.624 10.458 1.00 94.00 501 ARG A N 1
ATOM 4155 C CA . ARG A 1 501 ? -0.459 6.229 10.496 1.00 94.00 501 ARG A CA 1
ATOM 4156 C C . ARG A 1 501 ? -0.623 5.559 9.143 1.00 94.00 501 ARG A C 1
ATOM 4158 O O . ARG A 1 501 ? 0.325 4.944 8.673 1.00 94.00 501 ARG A O 1
ATOM 4165 N N . PHE A 1 502 ? -1.790 5.674 8.515 1.00 89.62 502 PHE A N 1
ATOM 4166 C CA . PHE A 1 502 ? -2.016 5.075 7.199 1.00 89.62 502 PHE A CA 1
ATOM 4167 C C . PHE A 1 502 ? -1.149 5.715 6.127 1.00 89.62 502 PHE A C 1
ATOM 4169 O O . PHE A 1 502 ? -0.566 4.992 5.325 1.00 89.62 502 PHE A O 1
ATOM 4176 N N . LYS A 1 503 ? -0.970 7.038 6.181 1.00 81.56 503 LYS A N 1
ATOM 4177 C CA . LYS A 1 503 ? -0.024 7.723 5.303 1.00 81.56 503 LYS A CA 1
ATOM 4178 C C . LYS A 1 503 ? 1.392 7.158 5.447 1.00 81.56 503 LYS A C 1
ATOM 4180 O O . LYS A 1 503 ? 1.974 6.767 4.447 1.00 81.56 503 LYS A O 1
ATOM 4185 N N . PHE A 1 504 ? 1.912 7.046 6.670 1.00 90.00 504 PHE A N 1
ATOM 4186 C CA . PHE A 1 504 ? 3.224 6.439 6.928 1.00 90.00 504 PHE A CA 1
ATOM 4187 C C . PHE A 1 504 ? 3.301 4.981 6.449 1.00 90.00 504 PHE A C 1
ATOM 4189 O O . PHE A 1 504 ? 4.262 4.577 5.796 1.00 90.00 504 PHE A O 1
ATOM 4196 N N . LEU A 1 505 ? 2.289 4.169 6.771 1.00 89.38 505 LEU A N 1
ATOM 4197 C CA . LEU A 1 505 ? 2.268 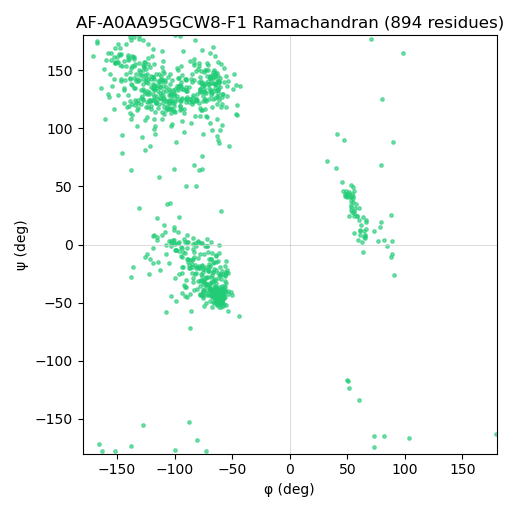2.765 6.374 1.00 89.38 505 LEU A CA 1
ATOM 4198 C C . LEU A 1 505 ? 2.326 2.633 4.860 1.00 89.38 505 LEU A C 1
ATOM 4200 O O . LEU A 1 505 ? 3.118 1.850 4.356 1.00 89.38 505 LEU A O 1
ATOM 4204 N N . GLU A 1 506 ? 1.523 3.399 4.135 1.00 83.94 506 GLU A N 1
ATOM 4205 C CA . GLU A 1 506 ? 1.478 3.330 2.683 1.00 83.94 506 GLU A CA 1
ATOM 4206 C C . GLU A 1 506 ? 2.730 3.948 2.062 1.00 83.94 506 GLU A C 1
ATOM 4208 O O . GLU A 1 506 ? 3.398 3.281 1.281 1.00 83.94 506 GLU A O 1
ATOM 4213 N N . GLU A 1 507 ? 3.120 5.164 2.438 1.00 76.44 507 GLU A N 1
ATOM 4214 C CA . GLU A 1 507 ? 4.222 5.879 1.785 1.00 76.44 507 GLU A CA 1
ATOM 4215 C C . GLU A 1 507 ? 5.609 5.352 2.165 1.00 76.44 507 GLU A C 1
ATOM 4217 O O . GLU A 1 507 ? 6.456 5.175 1.281 1.00 76.44 507 GLU A O 1
ATOM 4222 N N . ASP A 1 508 ? 5.842 5.086 3.451 1.00 78.69 508 ASP A N 1
ATOM 4223 C CA . ASP A 1 508 ? 7.181 4.851 3.995 1.00 78.69 508 ASP A CA 1
ATOM 4224 C C . ASP A 1 508 ? 7.459 3.365 4.245 1.00 78.69 508 ASP A C 1
ATOM 4226 O O . ASP A 1 508 ? 8.527 2.864 3.877 1.00 78.69 508 ASP A O 1
ATOM 4230 N N . PHE A 1 509 ? 6.501 2.638 4.836 1.00 84.62 509 PHE A N 1
ATOM 4231 C CA . PHE A 1 509 ? 6.703 1.234 5.214 1.00 84.62 509 PHE A CA 1
ATOM 4232 C C . PHE A 1 509 ? 6.414 0.249 4.071 1.00 84.62 509 PHE A C 1
ATOM 4234 O O . PHE A 1 509 ? 7.282 -0.537 3.681 1.00 84.62 509 PHE A O 1
ATOM 4241 N N . LEU A 1 510 ? 5.199 0.280 3.524 1.00 82.81 510 LEU A N 1
ATOM 4242 C CA . LEU A 1 510 ? 4.750 -0.575 2.421 1.00 82.81 510 LEU A CA 1
ATOM 4243 C C . LEU A 1 510 ? 5.232 -0.045 1.067 1.00 82.81 510 LEU A C 1
ATOM 4245 O O . LEU A 1 510 ? 5.285 -0.797 0.095 1.00 82.81 510 LEU A O 1
ATOM 4249 N N . LYS A 1 511 ? 5.600 1.242 1.009 1.00 73.44 511 LYS A N 1
ATOM 4250 C CA . LYS A 1 511 ? 6.007 1.965 -0.206 1.00 73.44 511 LYS A CA 1
ATOM 4251 C C . LYS A 1 511 ? 4.961 1.914 -1.324 1.00 73.44 511 LYS A C 1
ATOM 4253 O O . LYS A 1 511 ? 5.290 2.018 -2.509 1.00 73.44 511 LYS A O 1
ATOM 4258 N N . ILE A 1 512 ? 3.697 1.803 -0.926 1.00 61.03 512 ILE A N 1
ATOM 4259 C CA . ILE A 1 512 ? 2.515 1.912 -1.765 1.00 61.03 512 ILE A CA 1
ATOM 4260 C C . ILE A 1 512 ? 2.469 3.326 -2.364 1.00 61.03 512 ILE A C 1
ATOM 4262 O O . ILE A 1 512 ? 2.694 4.324 -1.675 1.00 61.03 512 ILE A O 1
ATOM 4266 N N . PRO A 1 513 ? 2.222 3.447 -3.673 1.00 48.72 513 PRO A N 1
ATOM 4267 C CA . PRO A 1 513 ? 2.076 4.741 -4.322 1.00 48.72 513 PRO A CA 1
ATOM 4268 C C . PRO A 1 513 ? 0.934 5.562 -3.712 1.00 48.72 513 PRO A C 1
ATOM 4270 O O . PRO A 1 513 ? -0.223 5.154 -3.797 1.00 48.72 513 PRO A O 1
ATOM 4273 N N . THR A 1 514 ? 1.217 6.755 -3.182 1.00 45.75 514 THR A N 1
ATOM 4274 C CA . THR A 1 514 ? 0.155 7.721 -2.895 1.00 45.75 514 THR A CA 1
ATOM 4275 C C . THR A 1 514 ? -0.498 8.223 -4.182 1.00 45.75 514 THR A C 1
ATOM 4277 O O . THR A 1 514 ? 0.145 8.388 -5.224 1.00 45.75 514 THR A O 1
ATOM 4280 N N . THR A 1 515 ? -1.810 8.441 -4.087 1.00 41.72 515 THR A N 1
ATOM 4281 C CA . THR A 1 515 ? -2.848 8.651 -5.116 1.00 41.72 515 THR A CA 1
ATOM 4282 C C . THR A 1 515 ? -2.681 9.846 -6.069 1.00 41.72 515 THR A C 1
ATOM 4284 O O . THR A 1 515 ? -3.670 10.360 -6.592 1.00 41.72 515 THR A O 1
ATOM 4287 N N . THR A 1 516 ? -1.463 10.289 -6.370 1.00 42.78 516 THR A N 1
ATOM 4288 C CA . THR A 1 516 ? -1.239 11.464 -7.230 1.00 42.78 516 THR A CA 1
ATOM 4289 C C . THR A 1 516 ? -0.552 11.139 -8.555 1.00 42.78 516 THR A C 1
ATOM 4291 O O . THR A 1 516 ? -0.633 11.946 -9.476 1.00 42.78 516 THR A O 1
ATOM 4294 N N . TYR A 1 517 ? 0.048 9.956 -8.723 1.00 47.47 517 TYR A N 1
ATOM 4295 C CA . TYR A 1 517 ? 0.924 9.731 -9.880 1.00 47.47 517 TYR A CA 1
ATOM 4296 C C . TYR A 1 517 ? 0.509 8.636 -10.850 1.00 47.47 517 TYR A C 1
ATOM 4298 O O . TYR A 1 517 ? 0.998 8.668 -11.967 1.00 47.47 517 TYR A O 1
ATOM 4306 N N . ASN A 1 518 ? -0.404 7.723 -10.515 1.00 42.72 518 ASN A N 1
ATOM 4307 C CA . ASN A 1 518 ? -0.903 6.767 -11.503 1.00 42.72 518 ASN A CA 1
ATOM 4308 C C . ASN A 1 518 ? -2.414 6.579 -11.361 1.00 42.72 518 ASN A C 1
ATOM 4310 O O . ASN A 1 518 ? -2.892 6.074 -10.347 1.00 42.72 518 ASN A O 1
ATOM 4314 N N . LYS A 1 519 ? -3.174 7.026 -12.365 1.00 51.62 519 LYS A N 1
ATOM 4315 C CA . LYS A 1 519 ? -4.610 6.743 -12.478 1.00 51.62 519 LYS A CA 1
ATOM 4316 C C . LYS A 1 519 ? -4.778 5.678 -13.552 1.00 51.62 519 LYS A C 1
ATOM 4318 O O . LYS A 1 519 ? -4.365 5.917 -14.687 1.00 51.62 519 LYS A O 1
ATOM 4323 N N . TYR A 1 520 ? -5.402 4.551 -13.216 1.00 54.94 520 TYR A N 1
ATOM 4324 C CA . TYR A 1 520 ? -5.966 3.675 -14.238 1.00 54.94 520 TYR A CA 1
ATOM 4325 C C . TYR A 1 520 ? -7.449 4.019 -14.430 1.00 54.94 520 TYR A C 1
ATOM 4327 O O . TYR A 1 520 ? -8.174 4.279 -13.467 1.00 54.94 520 TYR A O 1
ATOM 4335 N N . LYS A 1 521 ? -7.894 4.093 -15.682 1.00 68.69 521 LYS A N 1
ATOM 4336 C CA . LYS A 1 521 ? -9.274 4.408 -16.074 1.00 68.69 521 LYS A CA 1
ATOM 4337 C C . LYS A 1 521 ? -9.744 3.337 -17.045 1.00 68.69 521 LYS A C 1
ATOM 4339 O O . LYS A 1 521 ? -9.031 3.011 -17.989 1.00 68.69 521 LYS A O 1
ATOM 4344 N N . ILE A 1 522 ? -10.947 2.815 -16.828 1.00 70.19 522 ILE A N 1
ATOM 4345 C CA . ILE A 1 522 ? -11.614 1.932 -17.788 1.00 70.19 522 ILE A CA 1
ATOM 4346 C C . ILE A 1 522 ? -12.638 2.778 -18.543 1.00 70.19 522 ILE A C 1
ATOM 4348 O O . ILE A 1 522 ? -13.536 3.360 -17.934 1.00 70.19 522 ILE A O 1
ATOM 4352 N N . LYS A 1 523 ? -12.492 2.881 -19.866 1.00 76.50 523 LYS A N 1
ATOM 4353 C CA . LYS A 1 523 ? -13.435 3.578 -20.757 1.00 76.50 523 LYS A CA 1
ATOM 4354 C C . LYS A 1 523 ? -14.024 2.570 -21.736 1.00 76.50 523 LYS A C 1
ATOM 4356 O O . LYS A 1 523 ? -13.308 1.696 -22.209 1.00 76.50 523 LYS A O 1
ATOM 4361 N N . LYS A 1 524 ? -15.311 2.696 -22.065 1.00 78.06 524 LYS A N 1
ATOM 4362 C CA . LYS A 1 524 ? -15.898 1.949 -23.183 1.00 78.06 524 LYS A CA 1
ATOM 4363 C C . LYS A 1 524 ? -15.703 2.739 -24.474 1.00 78.06 524 LYS A C 1
ATOM 4365 O O . LYS A 1 524 ? -16.131 3.889 -24.549 1.00 78.06 524 LYS A O 1
ATOM 4370 N N . LEU A 1 525 ? -15.060 2.138 -25.471 1.00 76.75 525 LEU A N 1
ATOM 4371 C CA . LEU A 1 525 ? -14.924 2.690 -26.820 1.00 76.75 525 LEU A CA 1
ATOM 4372 C C . LEU A 1 525 ? -15.628 1.753 -27.801 1.00 76.75 525 LEU A C 1
ATOM 4374 O O . LEU A 1 525 ? -15.190 0.621 -27.991 1.00 76.75 525 LEU A O 1
ATOM 4378 N N . ASN A 1 526 ? -16.708 2.229 -28.425 1.00 78.69 526 ASN A N 1
ATOM 4379 C CA . ASN A 1 526 ? -17.592 1.432 -29.288 1.00 78.69 526 ASN A CA 1
ATOM 4380 C C . ASN A 1 526 ? -18.138 0.168 -28.592 1.00 78.69 526 ASN A C 1
ATOM 4382 O O . ASN A 1 526 ? -18.203 -0.895 -29.190 1.00 78.69 526 ASN A O 1
ATOM 4386 N N . GLY A 1 527 ? -18.495 0.281 -27.307 1.00 75.25 527 GLY A N 1
ATOM 4387 C CA . GLY A 1 527 ? -19.039 -0.823 -26.502 1.00 75.25 527 GLY A CA 1
ATOM 4388 C C . GLY A 1 527 ? -17.992 -1.655 -25.752 1.00 75.25 527 GLY A C 1
ATOM 4389 O O . GLY A 1 527 ? -18.295 -2.151 -24.667 1.00 75.25 527 GLY A O 1
ATOM 4390 N N . ASP A 1 528 ? -16.753 -1.708 -26.243 1.00 80.44 528 ASP A N 1
ATOM 4391 C CA . ASP A 1 528 ? -15.681 -2.528 -25.667 1.00 80.44 528 ASP A CA 1
ATOM 4392 C C . ASP A 1 528 ? -14.859 -1.790 -24.599 1.00 80.44 528 ASP A C 1
ATOM 4394 O O . ASP A 1 528 ? -14.560 -0.601 -24.767 1.00 80.44 528 ASP A O 1
ATOM 4398 N N . PRO A 1 529 ? -14.432 -2.471 -23.519 1.00 81.44 529 PRO A N 1
ATOM 4399 C CA . PRO A 1 529 ? -13.586 -1.869 -22.499 1.00 81.44 529 PRO A CA 1
ATOM 4400 C C . PRO A 1 529 ? -12.174 -1.589 -23.027 1.00 81.44 529 PRO A C 1
ATOM 4402 O O . PRO A 1 529 ? -11.598 -2.357 -23.802 1.00 81.44 529 PRO A O 1
ATOM 4405 N N . VAL A 1 530 ? -11.607 -0.480 -22.560 1.00 83.31 530 VAL A N 1
ATOM 4406 C CA . VAL A 1 530 ? -10.212 -0.091 -22.753 1.00 83.31 530 VAL A CA 1
ATOM 4407 C C . VAL A 1 530 ? -9.646 0.370 -21.418 1.00 83.31 530 VAL A C 1
ATOM 4409 O O . VAL A 1 530 ? -10.185 1.296 -20.804 1.00 83.31 530 VAL A O 1
ATOM 4412 N N . VAL A 1 531 ? -8.565 -0.273 -20.976 1.00 85.44 531 VAL A N 1
ATOM 4413 C CA . VAL A 1 531 ? -7.843 0.074 -19.746 1.00 85.44 531 VAL A CA 1
ATOM 4414 C C . VAL A 1 531 ? -6.694 1.017 -20.084 1.00 85.44 531 VAL A C 1
ATOM 4416 O O . VAL A 1 531 ? -5.871 0.746 -20.959 1.00 85.44 531 VAL A O 1
ATOM 4419 N N . ILE A 1 532 ? -6.672 2.151 -19.393 1.00 89.81 532 ILE A N 1
ATOM 4420 C CA . ILE A 1 532 ? -5.805 3.291 -19.674 1.00 89.81 532 ILE A CA 1
ATOM 4421 C C . ILE A 1 532 ? -5.026 3.616 -18.413 1.00 89.81 532 ILE A C 1
ATOM 4423 O O . ILE A 1 532 ? -5.629 3.998 -17.413 1.00 89.81 532 ILE A O 1
ATOM 4427 N N . HIS A 1 533 ? -3.706 3.524 -18.477 1.00 90.19 533 HIS A N 1
ATOM 4428 C CA . HIS A 1 533 ? -2.786 3.914 -17.414 1.00 90.19 533 HIS A CA 1
ATOM 4429 C C . HIS A 1 533 ? -2.195 5.273 -17.750 1.00 90.19 533 HIS A C 1
ATOM 4431 O O . HIS A 1 533 ? -1.760 5.500 -18.879 1.00 90.19 533 HIS A O 1
ATOM 4437 N N . ARG A 1 534 ? -2.187 6.184 -16.779 1.00 90.38 534 ARG A N 1
ATOM 4438 C CA . ARG A 1 534 ? -1.662 7.539 -16.944 1.00 90.38 534 ARG A CA 1
ATOM 4439 C C . ARG A 1 534 ? -0.789 7.911 -15.764 1.00 90.38 534 ARG A C 1
ATOM 4441 O O . ARG A 1 534 ? -1.292 8.006 -14.642 1.00 90.38 534 ARG A O 1
ATOM 4448 N N . THR A 1 535 ? 0.450 8.288 -16.059 1.00 89.31 535 THR A N 1
ATOM 4449 C CA . THR A 1 535 ? 1.344 8.934 -15.103 1.00 89.31 535 THR A CA 1
ATOM 4450 C C . THR A 1 535 ? 1.598 10.389 -15.460 1.00 89.31 535 THR A C 1
ATOM 4452 O O . THR A 1 535 ? 2.222 10.676 -16.477 1.00 89.31 535 THR A O 1
ATOM 4455 N N . GLN A 1 536 ? 1.128 11.306 -14.609 1.00 89.19 536 GLN A N 1
ATOM 4456 C CA . GLN A 1 536 ? 1.371 12.745 -14.741 1.00 89.19 536 GLN A CA 1
ATOM 4457 C C . GLN A 1 536 ? 2.581 13.174 -13.907 1.00 89.19 536 GLN A C 1
ATOM 4459 O O . GLN A 1 536 ? 2.703 12.771 -12.755 1.00 89.19 536 GLN A O 1
ATOM 4464 N N . PHE A 1 537 ? 3.409 14.067 -14.439 1.00 85.88 537 PHE A N 1
ATOM 4465 C CA . PHE A 1 537 ? 4.479 14.740 -13.707 1.00 85.88 537 PHE A CA 1
ATOM 4466 C C . PHE A 1 537 ? 4.728 16.151 -14.266 1.00 85.88 537 PHE A C 1
ATOM 4468 O O . PHE A 1 537 ? 4.164 16.548 -15.289 1.00 85.88 537 PHE A O 1
ATOM 4475 N N . ASN A 1 538 ? 5.573 16.918 -13.580 1.00 86.69 538 ASN A N 1
ATOM 4476 C CA . ASN A 1 538 ? 6.096 18.194 -14.058 1.00 86.69 538 ASN A CA 1
ATOM 4477 C C . ASN A 1 538 ? 7.595 18.295 -13.768 1.00 86.69 538 ASN A C 1
ATOM 4479 O O . ASN A 1 538 ? 8.125 17.588 -12.907 1.00 86.69 538 ASN A O 1
ATOM 4483 N N . PHE A 1 539 ? 8.260 19.207 -14.471 1.00 86.50 539 PHE A N 1
ATOM 4484 C CA . PHE A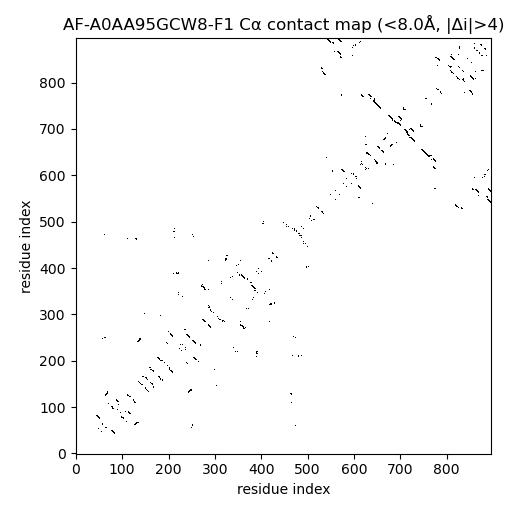 1 539 ? 9.703 19.395 -14.369 1.00 86.50 539 PHE A CA 1
ATOM 4485 C C . PHE A 1 539 ? 10.132 20.209 -13.141 1.00 86.50 539 PHE A C 1
ATOM 4487 O O . PHE A 1 539 ? 11.321 20.431 -12.952 1.00 86.50 539 PHE A O 1
ATOM 4494 N N . ASN A 1 540 ? 9.220 20.615 -12.250 1.00 81.88 540 ASN A N 1
ATOM 4495 C CA . ASN A 1 540 ? 9.618 21.288 -11.006 1.00 81.88 540 ASN A CA 1
ATOM 4496 C C . ASN A 1 540 ? 10.259 20.303 -10.019 1.00 81.88 540 ASN A C 1
ATOM 4498 O O . ASN A 1 540 ? 11.191 20.662 -9.311 1.00 81.88 540 ASN A O 1
ATOM 4502 N N . HIS A 1 541 ? 9.781 19.055 -9.996 1.00 77.75 541 HIS A N 1
ATOM 4503 C CA . HIS A 1 541 ? 10.204 18.041 -9.018 1.00 77.75 541 HIS A CA 1
ATOM 4504 C C . HIS A 1 541 ? 10.796 16.781 -9.656 1.00 77.75 541 HIS A C 1
ATOM 4506 O O . HIS A 1 541 ? 11.353 15.935 -8.956 1.00 77.75 541 HIS A O 1
ATOM 4512 N N . PHE A 1 542 ? 10.644 16.623 -10.972 1.00 88.44 542 PHE A N 1
ATOM 4513 C CA . PHE A 1 542 ? 11.009 15.404 -11.679 1.00 88.44 542 PHE A CA 1
ATOM 4514 C C . PHE A 1 542 ? 11.772 15.700 -12.970 1.00 88.44 542 PHE A C 1
ATOM 4516 O O . PHE A 1 542 ? 11.709 16.805 -13.506 1.00 88.44 542 PHE A O 1
ATOM 4523 N N . LYS A 1 543 ? 12.474 14.685 -13.469 1.00 90.75 543 LYS A N 1
ATOM 4524 C CA . LYS A 1 543 ? 13.096 14.642 -14.795 1.00 90.75 543 LYS A CA 1
ATOM 4525 C C . LYS A 1 543 ? 12.491 13.491 -15.588 1.00 90.75 543 LYS A C 1
ATOM 4527 O O . LYS A 1 543 ? 12.198 12.443 -15.009 1.00 90.75 543 LYS A O 1
ATOM 4532 N N . LEU A 1 544 ? 12.331 13.686 -16.894 1.00 95.94 544 LEU A N 1
ATOM 4533 C CA . LEU A 1 544 ? 12.066 12.608 -17.844 1.00 95.94 544 LEU A CA 1
ATOM 4534 C C . LEU A 1 544 ? 13.384 12.266 -18.535 1.00 95.94 544 LEU A C 1
ATOM 4536 O O . LEU A 1 544 ? 13.922 13.111 -19.242 1.00 95.94 544 LEU A O 1
ATOM 4540 N N . ILE A 1 545 ? 13.893 11.056 -18.327 1.00 96.56 545 ILE A N 1
ATOM 4541 C CA . ILE A 1 545 ? 15.177 10.616 -18.877 1.00 96.56 545 ILE A CA 1
ATOM 4542 C C . ILE A 1 545 ? 14.919 9.397 -19.768 1.00 96.56 545 ILE A C 1
ATOM 4544 O O . ILE A 1 545 ? 14.440 8.374 -19.257 1.00 96.56 545 ILE A O 1
ATOM 4548 N N . PRO A 1 546 ? 15.192 9.484 -21.082 1.00 96.69 546 PRO A N 1
ATOM 4549 C CA . PRO A 1 546 ? 15.178 8.319 -21.944 1.00 96.69 546 PRO A CA 1
ATOM 4550 C C . PRO A 1 546 ? 16.456 7.516 -21.694 1.00 96.69 546 PRO A C 1
ATOM 4552 O O . PRO A 1 546 ? 17.546 8.080 -21.683 1.00 96.69 546 PRO A O 1
ATOM 4555 N N . ILE A 1 547 ? 16.329 6.210 -21.486 1.00 96.00 547 ILE A N 1
ATOM 4556 C CA . ILE A 1 547 ? 17.470 5.333 -21.205 1.00 96.00 547 ILE A CA 1
ATOM 4557 C C . ILE A 1 547 ? 17.511 4.183 -22.202 1.00 96.00 547 ILE A C 1
ATOM 4559 O O . ILE A 1 547 ? 16.470 3.638 -22.576 1.00 96.00 547 ILE A O 1
ATOM 4563 N N . ILE A 1 548 ? 18.716 3.786 -22.598 1.00 95.50 548 ILE A N 1
ATOM 4564 C CA . ILE A 1 548 ? 18.924 2.575 -23.389 1.00 95.50 548 ILE A CA 1
ATOM 4565 C C . ILE A 1 548 ? 18.820 1.322 -22.502 1.00 95.50 548 ILE A C 1
ATOM 4567 O O . ILE A 1 548 ? 19.119 1.347 -21.299 1.00 95.50 548 ILE A O 1
ATOM 4571 N N . ALA A 1 549 ? 18.359 0.225 -23.093 1.00 95.50 549 ALA A N 1
ATOM 4572 C CA . ALA A 1 549 ? 18.317 -1.085 -22.466 1.00 95.50 549 ALA A CA 1
ATOM 4573 C C . ALA A 1 549 ? 19.726 -1.603 -22.172 1.00 95.50 549 ALA A C 1
ATOM 4575 O O . ALA A 1 549 ? 20.625 -1.523 -23.014 1.00 95.50 549 ALA A O 1
ATOM 4576 N N . LYS A 1 550 ? 19.903 -2.198 -20.990 1.00 92.19 550 LYS A N 1
ATOM 4577 C CA . LYS A 1 550 ? 21.132 -2.929 -20.678 1.00 92.19 550 LYS A CA 1
ATOM 4578 C C . LYS A 1 550 ? 21.295 -4.106 -21.647 1.00 92.19 550 LYS A C 1
ATOM 4580 O O . LYS A 1 550 ? 20.318 -4.763 -22.003 1.00 92.19 550 LYS A O 1
ATOM 4585 N N . ASP A 1 551 ? 22.526 -4.337 -22.099 1.00 88.12 551 ASP A N 1
ATOM 4586 C CA . ASP A 1 551 ? 22.892 -5.409 -23.034 1.00 88.12 551 ASP A CA 1
ATOM 4587 C C . ASP A 1 551 ? 22.094 -5.389 -24.353 1.00 88.12 551 ASP A C 1
ATOM 4589 O O . ASP A 1 551 ? 21.962 -6.424 -25.017 1.00 88.12 551 ASP A O 1
ATOM 4593 N N . ARG A 1 552 ? 21.573 -4.207 -24.729 1.00 90.88 552 ARG A N 1
ATOM 4594 C CA . ARG A 1 552 ? 20.672 -3.957 -25.867 1.00 90.88 552 ARG A CA 1
ATOM 4595 C C . ARG A 1 552 ? 19.340 -4.703 -25.806 1.00 90.88 552 ARG A C 1
ATOM 4597 O O . ARG A 1 552 ? 18.642 -4.768 -26.806 1.00 90.88 552 ARG A O 1
ATOM 4604 N N . MET A 1 553 ? 18.962 -5.321 -24.693 1.00 91.06 553 MET A N 1
ATOM 4605 C CA . MET A 1 553 ? 17.680 -6.021 -24.602 1.00 91.06 553 MET A CA 1
ATOM 4606 C C . MET A 1 553 ? 17.296 -6.215 -23.141 1.00 91.06 553 MET A C 1
ATOM 4608 O O . MET A 1 553 ? 17.868 -7.043 -22.441 1.00 91.06 553 MET A O 1
ATOM 4612 N N . GLU A 1 554 ? 16.291 -5.476 -22.682 1.00 93.75 554 GLU A N 1
ATOM 4613 C CA . GLU A 1 554 ? 15.928 -5.442 -21.264 1.00 93.75 554 GLU A CA 1
ATOM 4614 C C . GLU A 1 554 ? 14.409 -5.370 -21.096 1.00 93.75 554 GLU A C 1
ATOM 4616 O O . GLU A 1 554 ? 13.711 -4.789 -21.925 1.00 93.75 554 GLU A O 1
ATOM 4621 N N . THR A 1 555 ? 13.869 -5.975 -20.038 1.00 92.06 555 THR A N 1
ATOM 4622 C CA . THR A 1 555 ? 12.441 -5.859 -19.704 1.00 92.06 555 THR A CA 1
ATOM 4623 C C . THR A 1 555 ? 12.179 -4.623 -18.846 1.00 92.06 555 THR A C 1
ATOM 4625 O O . THR A 1 555 ? 13.069 -4.158 -18.137 1.00 92.06 555 THR A O 1
ATOM 4628 N N . HIS A 1 556 ? 10.942 -4.114 -18.821 1.00 92.69 556 HIS A N 1
ATOM 4629 C CA . HIS A 1 556 ? 10.580 -3.027 -17.897 1.00 92.69 556 HIS A CA 1
ATOM 4630 C C . HIS A 1 556 ? 10.832 -3.400 -16.435 1.00 92.69 556 HIS A C 1
ATOM 4632 O O . HIS A 1 556 ? 11.249 -2.547 -15.657 1.00 92.69 556 HIS A O 1
ATOM 4638 N N . ASP A 1 557 ? 10.618 -4.664 -16.062 1.00 87.00 557 ASP A N 1
ATOM 4639 C CA . ASP A 1 557 ? 10.822 -5.144 -14.693 1.00 87.00 557 ASP A CA 1
ATOM 4640 C C . ASP A 1 557 ? 12.306 -5.080 -14.297 1.00 87.00 557 ASP A C 1
ATOM 4642 O O . ASP A 1 557 ? 12.640 -4.631 -13.198 1.00 87.00 557 ASP A O 1
ATOM 4646 N N . ASP A 1 558 ? 13.209 -5.463 -15.202 1.00 91.50 558 ASP A N 1
ATOM 4647 C CA . ASP A 1 558 ? 14.654 -5.424 -14.956 1.00 91.50 558 ASP A CA 1
ATOM 4648 C C . ASP A 1 558 ? 15.213 -3.999 -15.029 1.00 91.50 558 ASP A C 1
ATOM 4650 O O . ASP A 1 558 ? 15.950 -3.590 -14.129 1.00 91.50 558 ASP A O 1
ATOM 4654 N N . ALA A 1 559 ? 14.753 -3.193 -15.991 1.00 93.50 559 ALA A N 1
ATOM 4655 C CA . ALA A 1 559 ? 15.083 -1.771 -16.065 1.00 93.50 559 ALA A CA 1
ATOM 4656 C C . ALA A 1 559 ? 14.641 -1.019 -14.802 1.00 93.50 559 ALA A C 1
ATOM 4658 O O . ALA A 1 559 ? 15.347 -0.130 -14.319 1.00 93.50 559 ALA A O 1
ATOM 4659 N N . THR A 1 560 ? 13.507 -1.405 -14.211 1.00 87.69 560 THR A N 1
ATOM 4660 C CA . THR A 1 560 ? 13.037 -0.823 -12.947 1.00 87.69 560 THR A CA 1
ATOM 4661 C C . THR A 1 560 ? 13.972 -1.154 -11.789 1.00 87.69 560 THR A C 1
ATOM 4663 O O . THR A 1 560 ? 14.331 -0.259 -11.025 1.00 87.69 560 THR A O 1
ATOM 4666 N N . LYS A 1 561 ? 14.419 -2.413 -11.675 1.00 84.62 561 LYS A N 1
ATOM 4667 C CA . LYS A 1 561 ? 15.399 -2.818 -10.652 1.00 84.62 561 LYS A CA 1
ATOM 4668 C C . LYS A 1 561 ? 16.736 -2.100 -10.835 1.00 84.62 561 LYS A C 1
ATOM 4670 O O . LYS A 1 561 ? 17.337 -1.691 -9.849 1.00 84.62 561 LYS A O 1
ATOM 4675 N N . ARG A 1 562 ? 17.191 -1.943 -12.084 1.00 92.69 562 ARG A N 1
ATOM 4676 C CA . ARG A 1 562 ? 18.485 -1.333 -12.421 1.00 92.69 562 ARG A CA 1
ATOM 4677 C C . ARG A 1 562 ? 18.522 0.168 -12.156 1.00 92.69 562 ARG A C 1
ATOM 4679 O O . ARG A 1 562 ? 19.522 0.672 -11.663 1.00 92.69 562 ARG A O 1
ATOM 4686 N N . THR A 1 563 ? 17.467 0.884 -12.529 1.00 84.38 563 THR A N 1
ATOM 4687 C CA . THR A 1 563 ? 17.480 2.358 -12.543 1.00 84.38 563 THR A CA 1
ATOM 4688 C C . THR A 1 563 ? 16.965 2.978 -11.255 1.00 84.38 563 THR A C 1
ATOM 4690 O O . THR A 1 563 ? 17.217 4.154 -11.010 1.00 84.38 563 THR A O 1
ATOM 4693 N N . ASN A 1 564 ? 16.217 2.217 -10.447 1.00 76.62 564 ASN A N 1
ATOM 4694 C CA . ASN A 1 564 ? 15.482 2.734 -9.291 1.00 76.62 564 ASN A CA 1
ATOM 4695 C C . ASN A 1 564 ? 14.595 3.954 -9.643 1.00 76.62 564 ASN A C 1
ATOM 4697 O O . ASN A 1 564 ? 14.296 4.795 -8.792 1.00 76.62 564 ASN A O 1
ATOM 4701 N N . ALA A 1 565 ? 14.189 4.073 -10.913 1.00 81.69 565 ALA A N 1
ATOM 4702 C CA . ALA A 1 565 ? 13.338 5.155 -11.373 1.00 81.69 565 ALA A CA 1
ATOM 4703 C C . ALA A 1 565 ? 11.948 5.061 -10.729 1.00 81.69 565 ALA A C 1
ATOM 4705 O O . ALA A 1 565 ? 11.438 3.977 -10.431 1.00 81.69 565 ALA A O 1
ATOM 4706 N N . LEU A 1 566 ? 11.298 6.214 -10.547 1.00 83.88 566 LEU A N 1
ATOM 4707 C CA . LEU A 1 566 ? 9.927 6.257 -10.041 1.00 83.88 566 LEU A CA 1
ATOM 4708 C C . LEU A 1 566 ? 8.968 5.583 -11.025 1.00 83.88 566 LEU A C 1
ATOM 4710 O O . LEU A 1 566 ? 8.027 4.919 -10.599 1.00 83.88 566 LEU A O 1
ATOM 4714 N N . VAL A 1 567 ? 9.216 5.764 -12.322 1.00 92.19 567 VAL A N 1
ATOM 4715 C CA . VAL A 1 567 ? 8.449 5.175 -13.421 1.00 92.19 567 VAL A CA 1
ATOM 4716 C C . VAL A 1 567 ? 9.408 4.684 -14.486 1.00 92.19 567 VAL A C 1
ATOM 4718 O O . VAL A 1 567 ? 10.340 5.411 -14.825 1.00 92.19 567 VAL A O 1
ATOM 4721 N N . VAL A 1 568 ? 9.137 3.506 -15.045 1.00 95.69 568 VAL A N 1
ATOM 4722 C CA . VAL A 1 568 ? 9.759 3.023 -16.284 1.00 95.69 568 VAL A CA 1
ATOM 4723 C C . VAL A 1 568 ? 8.645 2.697 -17.268 1.00 95.69 568 VAL A C 1
ATOM 4725 O O . VAL A 1 568 ? 7.893 1.745 -17.074 1.00 95.69 568 VAL A O 1
ATOM 4728 N N . ALA A 1 569 ? 8.514 3.502 -18.316 1.00 95.94 569 ALA A N 1
ATOM 4729 C CA . ALA A 1 569 ? 7.565 3.290 -19.399 1.00 95.94 569 ALA A CA 1
ATOM 4730 C C . ALA A 1 569 ? 8.288 2.924 -20.697 1.00 95.94 569 ALA A C 1
ATOM 4732 O O . ALA A 1 569 ? 9.500 3.078 -20.835 1.00 95.94 569 ALA A O 1
ATOM 4733 N N . THR A 1 570 ? 7.518 2.450 -21.664 1.00 95.38 570 THR A N 1
ATOM 4734 C CA . THR A 1 570 ? 8.021 2.087 -22.997 1.00 95.38 570 THR A CA 1
ATOM 4735 C C . THR A 1 570 ? 8.594 3.302 -23.724 1.00 95.38 570 THR A C 1
ATOM 4737 O O . THR A 1 570 ? 7.969 4.365 -23.725 1.00 95.38 570 THR A O 1
ATOM 4740 N N . GLY A 1 571 ? 9.777 3.132 -24.318 1.00 94.12 571 GLY A N 1
ATOM 4741 C CA . GLY A 1 571 ? 10.437 4.122 -25.164 1.00 94.12 571 GLY A CA 1
ATOM 4742 C C . GLY A 1 571 ? 10.026 4.035 -26.635 1.00 94.12 571 GLY A C 1
ATOM 4743 O O . GLY A 1 571 ? 8.908 3.648 -26.976 1.00 94.12 571 GLY A O 1
ATOM 4744 N N . GLY A 1 572 ? 10.916 4.456 -27.527 1.00 92.00 572 GLY A N 1
ATOM 4745 C CA . GLY A 1 572 ? 10.644 4.488 -28.961 1.00 92.00 572 GLY A CA 1
ATOM 4746 C C . GLY A 1 572 ? 10.813 3.133 -29.657 1.00 92.00 572 GLY A C 1
ATOM 4747 O O . GLY A 1 572 ? 10.908 2.077 -29.041 1.00 92.00 572 GLY A O 1
ATOM 4748 N N . PHE A 1 573 ? 10.810 3.173 -30.988 1.00 90.94 573 PHE A N 1
ATOM 4749 C CA . PHE A 1 573 ? 10.870 1.980 -31.832 1.00 90.94 573 PHE A CA 1
ATOM 4750 C C . PHE A 1 573 ? 12.282 1.419 -31.948 1.00 90.94 573 PHE A C 1
ATOM 4752 O O . PHE A 1 573 ? 13.276 2.149 -31.839 1.00 90.94 573 PHE A O 1
ATOM 4759 N N . PHE A 1 574 ? 12.367 0.130 -32.261 1.00 90.88 574 PHE A N 1
ATOM 4760 C CA . PHE A 1 574 ? 13.621 -0.603 -32.316 1.00 90.88 574 PHE A CA 1
ATOM 4761 C C . PHE A 1 574 ? 13.536 -1.825 -33.251 1.00 90.88 574 PHE A C 1
ATOM 4763 O O . PHE A 1 574 ? 12.449 -2.244 -33.650 1.00 90.88 574 PHE A O 1
ATOM 4770 N N . LYS A 1 575 ? 14.694 -2.383 -33.611 1.00 88.50 575 LYS A N 1
ATOM 4771 C CA . LYS A 1 575 ? 14.871 -3.570 -34.466 1.00 88.50 575 LYS A CA 1
ATOM 4772 C C . LYS A 1 575 ? 15.426 -4.728 -33.642 1.00 88.50 575 LYS A C 1
ATOM 4774 O O . LYS A 1 575 ? 16.310 -4.504 -32.820 1.00 88.50 575 LYS A O 1
ATOM 4779 N N . TYR A 1 576 ? 14.975 -5.953 -33.910 1.00 86.81 576 TYR A N 1
ATOM 4780 C CA . TYR A 1 576 ? 15.585 -7.154 -33.335 1.00 86.81 576 TYR A CA 1
ATOM 4781 C C . TYR A 1 576 ? 16.639 -7.764 -34.251 1.00 86.81 576 TYR A C 1
ATOM 4783 O O . TYR A 1 576 ? 16.475 -7.808 -35.473 1.00 86.81 576 TYR A O 1
ATOM 4791 N N . TYR A 1 577 ? 17.659 -8.321 -33.610 1.00 86.12 577 TYR A N 1
ATOM 4792 C CA . TYR A 1 577 ? 18.733 -9.079 -34.226 1.00 86.12 577 TYR A CA 1
ATOM 4793 C C . TYR A 1 577 ? 18.871 -10.432 -33.533 1.00 86.12 577 TYR A C 1
ATOM 4795 O O . TYR A 1 577 ? 18.730 -10.518 -32.312 1.00 86.12 577 TYR A O 1
ATOM 4803 N N . TYR A 1 578 ? 19.167 -11.474 -34.301 1.00 85.75 578 TYR A N 1
ATOM 4804 C CA . TYR A 1 578 ? 19.546 -12.798 -33.813 1.00 85.75 578 TYR A CA 1
ATOM 4805 C C . TYR A 1 578 ? 20.925 -13.132 -34.366 1.00 85.75 578 TYR A C 1
ATOM 4807 O O . TYR A 1 578 ? 21.114 -13.064 -35.578 1.00 85.75 578 TYR A O 1
ATOM 4815 N N . ASN A 1 579 ? 21.897 -13.445 -33.504 1.00 84.12 579 ASN A N 1
ATOM 4816 C CA . ASN A 1 579 ? 23.299 -13.623 -33.917 1.00 84.12 579 ASN A CA 1
ATOM 4817 C C . ASN A 1 579 ? 23.799 -12.463 -34.810 1.00 84.12 579 ASN A C 1
ATOM 4819 O O . ASN A 1 579 ? 24.420 -12.688 -35.845 1.00 84.12 579 ASN A O 1
ATOM 4823 N N . ASN A 1 580 ? 23.466 -11.220 -34.437 1.00 79.19 580 ASN A N 1
ATOM 4824 C CA . ASN A 1 580 ? 23.765 -9.989 -35.187 1.00 79.19 580 ASN A CA 1
ATOM 4825 C C . ASN A 1 580 ? 23.151 -9.881 -36.598 1.00 79.19 580 ASN A C 1
ATOM 4827 O O . ASN A 1 580 ? 23.421 -8.908 -37.294 1.00 79.19 580 ASN A O 1
ATOM 4831 N N . GLN A 1 581 ? 22.266 -10.794 -36.999 1.00 80.69 581 GLN A N 1
ATOM 4832 C CA . GLN A 1 581 ? 21.486 -10.683 -38.232 1.00 80.69 581 GLN A CA 1
ATOM 4833 C C . GLN A 1 581 ? 20.106 -10.102 -37.945 1.00 80.69 581 GLN A C 1
ATOM 4835 O O . GLN A 1 581 ? 19.451 -10.481 -36.974 1.00 80.69 581 GLN A O 1
ATOM 4840 N N . PHE A 1 582 ? 19.655 -9.174 -38.783 1.00 82.19 582 PHE A N 1
ATOM 4841 C CA . PHE A 1 582 ? 18.337 -8.565 -38.654 1.00 82.19 582 PHE A CA 1
ATOM 4842 C C . PHE A 1 582 ? 17.227 -9.588 -38.945 1.00 82.19 582 PHE A C 1
ATOM 4844 O O . PHE A 1 582 ? 17.260 -10.272 -39.964 1.00 82.19 582 PHE A O 1
ATOM 4851 N N . ILE A 1 583 ? 16.225 -9.692 -38.063 1.00 75.31 583 ILE A N 1
ATOM 4852 C CA . ILE A 1 583 ? 15.199 -10.759 -38.132 1.00 75.31 583 ILE A CA 1
ATOM 4853 C C . ILE A 1 583 ? 13.760 -10.268 -38.319 1.00 75.31 583 ILE A C 1
ATOM 4855 O O . ILE A 1 583 ? 12.821 -11.059 -38.240 1.00 75.31 583 ILE A O 1
ATOM 4859 N N . HIS A 1 584 ? 13.553 -8.976 -38.560 1.00 60.91 584 HIS A N 1
ATOM 4860 C CA . HIS A 1 584 ? 12.202 -8.410 -38.638 1.00 60.91 584 HIS A CA 1
ATOM 4861 C C . HIS A 1 584 ? 11.553 -8.560 -40.033 1.00 60.91 584 HIS A C 1
ATOM 4863 O O . HIS A 1 584 ? 10.451 -8.052 -40.264 1.00 60.91 584 HIS A O 1
ATOM 4869 N N . ASP A 1 585 ? 12.203 -9.259 -40.970 1.00 48.41 585 ASP A N 1
ATOM 4870 C CA . ASP A 1 585 ? 11.607 -9.573 -42.267 1.00 48.41 585 ASP A CA 1
ATOM 4871 C C . ASP A 1 585 ? 10.763 -10.861 -42.198 1.00 48.41 585 ASP A C 1
ATOM 4873 O O . ASP A 1 585 ? 11.095 -11.827 -41.497 1.00 48.41 585 ASP A O 1
ATOM 4877 N N . LYS A 1 586 ? 9.629 -10.881 -42.909 1.00 47.06 586 LYS A N 1
ATOM 4878 C CA . LYS A 1 586 ? 8.589 -11.924 -42.777 1.00 47.06 586 LYS A CA 1
ATOM 4879 C C . LYS A 1 586 ? 9.121 -13.336 -43.000 1.00 47.06 586 LYS A C 1
ATOM 4881 O O . LYS A 1 586 ? 8.541 -14.266 -42.469 1.00 47.06 586 LYS A O 1
ATOM 4886 N N . VAL A 1 587 ? 10.190 -13.502 -43.774 1.00 42.09 587 VAL A N 1
ATOM 4887 C CA . VAL A 1 587 ? 10.751 -14.811 -44.130 1.00 42.09 587 VAL A CA 1
ATOM 4888 C C . VAL A 1 587 ? 11.521 -15.438 -42.960 1.00 42.09 587 VAL A C 1
ATOM 4890 O O . VAL A 1 587 ? 11.312 -16.609 -42.666 1.00 42.09 587 VAL A O 1
ATOM 4893 N N . TYR A 1 588 ? 12.338 -14.669 -42.230 1.00 42.59 588 TYR A N 1
ATOM 4894 C CA . TYR A 1 588 ? 13.158 -15.185 -41.119 1.00 42.59 588 TYR A CA 1
ATOM 4895 C C . TYR A 1 588 ? 12.364 -15.418 -39.826 1.00 42.59 588 TYR A C 1
ATOM 4897 O O . TYR A 1 588 ? 12.646 -16.359 -39.082 1.00 42.59 588 TYR A O 1
ATOM 4905 N N . SER A 1 589 ? 11.322 -14.616 -39.591 1.00 48.12 589 SER A N 1
ATOM 4906 C CA . SER A 1 589 ? 10.424 -14.757 -38.433 1.00 48.12 589 SER A CA 1
ATOM 4907 C C . SER A 1 589 ? 9.582 -16.046 -38.431 1.00 48.12 589 SER A C 1
ATOM 4909 O O . SER A 1 589 ? 9.054 -16.418 -37.383 1.00 48.12 589 SER A O 1
ATOM 4911 N N . TYR A 1 590 ? 9.476 -16.758 -39.563 1.00 47.91 590 TYR A N 1
ATOM 4912 C CA . TYR A 1 590 ? 8.867 -18.097 -39.613 1.00 47.91 590 TYR A CA 1
ATOM 4913 C C . TYR A 1 590 ? 9.812 -19.211 -39.142 1.00 47.91 590 TYR A C 1
ATOM 4915 O O . TYR A 1 590 ? 9.335 -20.199 -38.585 1.00 47.91 590 TYR A O 1
ATOM 4923 N N . PHE A 1 591 ? 11.126 -19.069 -39.350 1.00 46.84 591 PHE A N 1
ATOM 4924 C CA . PHE A 1 591 ? 12.119 -20.105 -39.029 1.00 46.84 591 PHE A CA 1
ATOM 4925 C C . PHE A 1 591 ? 12.671 -19.987 -37.606 1.00 46.84 591 PHE A C 1
ATOM 4927 O O . PHE A 1 591 ? 12.987 -20.994 -36.975 1.00 46.84 591 PHE A O 1
ATOM 4934 N N . VAL A 1 592 ? 12.743 -18.766 -37.075 1.00 54.53 592 VAL A N 1
ATOM 4935 C CA . VAL A 1 592 ? 13.148 -18.482 -35.697 1.00 54.53 592 VAL A CA 1
ATOM 4936 C C . VAL A 1 592 ? 11.920 -17.929 -34.981 1.00 54.53 592 VAL A C 1
ATOM 4938 O O . VAL A 1 592 ? 11.382 -16.915 -35.416 1.00 54.53 592 VAL A O 1
ATOM 4941 N N . GLN A 1 593 ? 11.453 -18.560 -33.893 1.00 55.62 593 GLN A N 1
ATOM 4942 C CA . GLN A 1 593 ? 10.432 -17.956 -33.023 1.00 55.62 593 GLN A CA 1
ATOM 4943 C C . GLN A 1 593 ? 11.015 -16.657 -32.441 1.00 55.62 593 GLN A C 1
ATOM 4945 O O . GLN A 1 593 ? 11.668 -16.683 -31.404 1.00 55.62 593 GLN A O 1
ATOM 4950 N N . GLY A 1 594 ? 10.875 -15.537 -33.153 1.00 56.34 594 GLY A N 1
ATOM 4951 C CA . GLY A 1 594 ? 11.496 -14.274 -32.769 1.00 56.34 594 GLY A CA 1
ATOM 4952 C C . GLY A 1 594 ? 10.898 -13.714 -31.471 1.00 56.34 594 GLY A C 1
ATOM 4953 O O . GLY A 1 594 ? 9.834 -14.162 -31.045 1.00 56.34 594 GLY A O 1
ATOM 4954 N N . PRO A 1 595 ? 11.491 -12.669 -30.866 1.00 55.66 595 PRO A N 1
ATOM 4955 C CA . PRO A 1 595 ? 11.004 -12.052 -29.624 1.00 55.66 595 PRO A CA 1
ATOM 4956 C C . PRO A 1 595 ? 9.661 -11.314 -29.784 1.00 55.66 595 PRO A C 1
ATOM 4958 O O . PRO A 1 595 ? 9.172 -10.670 -28.859 1.00 55.66 595 PRO A O 1
ATOM 4961 N N . GLU A 1 596 ? 9.068 -11.345 -30.978 1.00 52.50 596 GLU A N 1
ATOM 4962 C CA . GLU A 1 596 ? 7.666 -10.996 -31.242 1.00 52.50 596 GLU A CA 1
ATOM 4963 C C . GLU A 1 596 ? 6.687 -12.091 -30.803 1.00 52.50 596 GLU A C 1
ATOM 4965 O O . GLU A 1 596 ? 5.532 -11.801 -30.478 1.00 52.50 596 GLU A O 1
ATOM 4970 N N . GLY A 1 597 ? 7.147 -13.343 -30.782 1.00 57.69 597 GLY A N 1
ATOM 4971 C CA . GLY A 1 597 ? 6.400 -14.533 -30.410 1.00 57.69 597 GLY A CA 1
ATOM 4972 C C . GLY A 1 597 ? 6.828 -15.070 -29.046 1.00 57.69 597 GLY A C 1
ATOM 4973 O O . GLY A 1 597 ? 8.004 -15.168 -28.717 1.00 57.69 597 GLY A O 1
ATOM 4974 N N . CYS A 1 598 ? 5.842 -15.434 -28.236 1.00 62.19 598 CYS A N 1
ATOM 4975 C CA . CYS A 1 598 ? 6.056 -16.108 -26.962 1.00 62.19 598 CYS A CA 1
ATOM 4976 C C . CYS A 1 598 ? 6.463 -17.570 -27.203 1.00 62.19 598 CYS A C 1
ATOM 4978 O O . CYS A 1 598 ? 5.752 -18.268 -27.938 1.00 62.19 598 CYS A O 1
ATOM 4980 N N . HIS A 1 599 ? 7.527 -18.050 -26.552 1.00 61.81 599 HIS A N 1
ATOM 4981 C CA . HIS A 1 599 ? 7.840 -19.481 -26.539 1.00 61.81 599 HIS A CA 1
ATOM 4982 C C . HIS A 1 599 ? 6.698 -20.260 -25.859 1.00 61.81 599 HIS A C 1
ATOM 4984 O O . HIS A 1 599 ? 5.959 -19.706 -25.040 1.00 61.81 599 HIS A O 1
ATOM 4990 N N . ALA A 1 600 ? 6.561 -21.560 -26.143 1.00 56.75 600 ALA A N 1
ATOM 4991 C CA . ALA A 1 600 ? 5.531 -22.411 -25.523 1.00 56.75 600 ALA A CA 1
ATOM 4992 C C . ALA A 1 600 ? 5.579 -22.401 -23.978 1.00 56.75 600 ALA A C 1
ATOM 4994 O O . ALA A 1 600 ? 4.568 -22.625 -23.322 1.00 56.75 600 ALA A O 1
ATOM 4995 N N . SER A 1 601 ? 6.740 -22.073 -23.405 1.00 59.31 601 SER A N 1
ATOM 4996 C CA . SER A 1 601 ? 6.986 -21.933 -21.966 1.00 59.31 601 SER A CA 1
ATOM 4997 C C . SER A 1 601 ? 6.524 -20.601 -21.352 1.00 59.31 601 SER A C 1
ATOM 4999 O O . SER A 1 601 ? 6.754 -20.373 -20.166 1.00 59.31 601 SER A O 1
ATOM 5001 N N . GLY A 1 602 ? 5.907 -19.697 -22.122 1.00 64.38 602 GLY A N 1
ATOM 5002 C CA . GLY A 1 602 ? 5.384 -18.432 -21.595 1.00 64.38 602 GLY A CA 1
ATOM 5003 C C . GLY A 1 602 ? 6.438 -17.339 -21.378 1.00 64.38 602 GLY A C 1
ATOM 5004 O O . GLY A 1 602 ? 6.193 -16.408 -20.617 1.00 64.38 602 GLY A O 1
ATOM 5005 N N . LYS A 1 603 ? 7.612 -17.437 -22.017 1.00 69.94 603 LYS A N 1
ATOM 5006 C CA . LYS A 1 603 ? 8.695 -16.440 -21.937 1.00 69.94 603 LYS A CA 1
ATOM 5007 C C . LYS A 1 603 ? 9.132 -15.984 -23.328 1.00 69.94 603 LYS A C 1
ATOM 5009 O O . LYS A 1 603 ? 9.012 -16.738 -24.296 1.00 69.94 603 LYS A O 1
ATOM 5014 N N . TYR A 1 604 ? 9.655 -14.763 -23.413 1.00 77.19 604 TYR A N 1
ATOM 5015 C CA . TYR A 1 604 ? 10.332 -14.288 -24.619 1.00 77.19 604 TYR A CA 1
ATOM 5016 C C . TYR A 1 604 ? 11.735 -14.899 -24.709 1.00 77.19 604 TYR A C 1
ATOM 5018 O O . TYR A 1 604 ? 12.418 -14.980 -23.684 1.00 77.19 604 TYR A O 1
ATOM 5026 N N . PRO A 1 605 ? 12.177 -15.321 -25.902 1.00 75.44 605 PRO A N 1
ATOM 5027 C CA . PRO A 1 605 ? 13.550 -15.750 -26.100 1.00 75.44 605 PRO A CA 1
ATOM 5028 C C . PRO A 1 605 ? 14.492 -14.544 -25.996 1.00 75.44 605 PRO A C 1
ATOM 5030 O O . PRO A 1 605 ? 14.243 -13.493 -26.584 1.00 75.44 605 PRO A O 1
ATOM 5033 N N . THR A 1 606 ? 15.563 -14.700 -25.221 1.00 78.25 606 THR A N 1
ATOM 5034 C CA . THR A 1 606 ? 16.585 -13.660 -24.998 1.00 78.25 606 THR A CA 1
ATOM 5035 C C . THR A 1 606 ? 17.985 -14.128 -25.386 1.00 78.25 606 THR A C 1
ATOM 5037 O O . THR A 1 606 ? 18.827 -13.312 -25.744 1.00 78.25 606 THR A O 1
ATOM 5040 N N . THR A 1 607 ? 18.246 -15.437 -25.372 1.00 83.50 607 THR A N 1
ATOM 5041 C CA . THR A 1 607 ? 19.535 -16.006 -25.782 1.00 83.50 607 THR A CA 1
ATOM 5042 C C . THR A 1 607 ? 19.817 -15.687 -27.247 1.00 83.50 607 THR A C 1
ATOM 5044 O O . THR A 1 607 ? 19.013 -16.026 -28.111 1.00 83.50 607 THR A O 1
ATOM 5047 N N . ASN A 1 608 ? 20.965 -15.059 -27.517 1.00 84.75 608 ASN A N 1
ATOM 5048 C CA . ASN A 1 608 ? 21.419 -14.621 -28.845 1.00 84.75 608 ASN A CA 1
ATOM 5049 C C . ASN A 1 608 ? 20.573 -13.526 -29.516 1.00 84.75 608 ASN A C 1
ATOM 5051 O O . ASN A 1 608 ? 20.846 -13.171 -30.666 1.00 84.75 608 ASN A O 1
ATOM 5055 N N . PHE A 1 609 ? 19.576 -12.976 -28.818 1.00 86.94 609 PHE A N 1
ATOM 5056 C CA . PHE A 1 609 ? 18.784 -11.854 -29.310 1.00 86.94 609 PHE A CA 1
ATOM 5057 C C . PHE A 1 609 ? 19.318 -10.530 -28.774 1.00 86.94 609 PHE A C 1
ATOM 5059 O O . PHE A 1 609 ? 19.743 -10.429 -27.623 1.00 86.94 609 PHE A O 1
ATOM 5066 N N . LYS A 1 610 ? 19.271 -9.504 -29.623 1.00 89.88 610 LYS A N 1
ATOM 5067 C CA . LYS A 1 610 ? 19.627 -8.118 -29.302 1.00 89.88 610 LYS A CA 1
ATOM 5068 C C . LYS A 1 610 ? 18.596 -7.173 -29.912 1.00 89.88 610 LYS A C 1
ATOM 5070 O O . LYS A 1 610 ? 17.956 -7.523 -30.907 1.00 89.88 610 LYS A O 1
ATOM 5075 N N . ALA A 1 611 ? 18.424 -5.990 -29.332 1.00 90.69 611 ALA A N 1
ATOM 5076 C CA . ALA A 1 611 ? 17.501 -4.976 -29.819 1.00 90.69 611 ALA A CA 1
ATOM 5077 C C . ALA A 1 611 ? 18.201 -3.613 -29.962 1.00 90.69 611 ALA A C 1
ATOM 5079 O O . ALA A 1 611 ? 18.705 -3.050 -28.997 1.00 90.69 611 ALA A O 1
ATOM 5080 N N . ASN A 1 612 ? 18.207 -3.046 -31.167 1.00 91.81 612 ASN A N 1
ATOM 5081 C CA . ASN A 1 612 ? 18.841 -1.748 -31.411 1.00 91.81 612 ASN A CA 1
ATOM 5082 C C . ASN A 1 612 ? 17.772 -0.696 -31.681 1.00 91.81 612 ASN A C 1
ATOM 5084 O O . ASN A 1 612 ? 16.816 -0.942 -32.423 1.00 91.81 612 ASN A O 1
ATOM 5088 N N . THR A 1 613 ? 17.926 0.479 -31.082 1.00 93.19 613 THR A N 1
ATOM 5089 C CA . THR A 1 613 ? 16.975 1.579 -31.230 1.00 93.19 613 THR A CA 1
ATOM 5090 C C . THR A 1 613 ? 16.966 2.106 -32.660 1.00 93.19 613 THR A C 1
ATOM 5092 O O . THR A 1 613 ? 17.976 2.093 -33.355 1.00 93.19 613 THR A O 1
ATOM 5095 N N . THR A 1 614 ? 15.807 2.581 -33.107 1.00 89.50 614 THR A N 1
ATOM 5096 C CA . THR A 1 614 ? 15.632 3.192 -34.433 1.00 89.50 614 THR A CA 1
ATOM 5097 C C . THR A 1 614 ? 15.193 4.640 -34.329 1.00 89.50 614 THR A C 1
ATOM 5099 O O . THR A 1 614 ? 14.577 5.049 -33.338 1.00 89.50 614 THR A O 1
ATOM 5102 N N . GLY A 1 615 ? 15.486 5.411 -35.376 1.00 92.69 615 GLY A N 1
ATOM 5103 C CA . GLY A 1 615 ? 15.331 6.858 -35.339 1.00 92.69 615 GLY A CA 1
ATOM 5104 C C . GLY A 1 615 ? 16.420 7.510 -34.489 1.00 92.69 615 GLY A C 1
ATOM 5105 O O . GLY A 1 615 ? 17.343 6.855 -34.004 1.00 92.69 615 GLY A O 1
ATOM 5106 N N . VAL A 1 616 ? 16.306 8.816 -34.286 1.00 95.88 616 VAL A N 1
ATOM 5107 C CA . VAL A 1 616 ? 17.228 9.553 -33.425 1.00 95.88 616 VAL A CA 1
ATOM 5108 C C . VAL A 1 616 ? 16.954 9.206 -31.962 1.00 95.88 616 VAL A C 1
ATOM 5110 O O . VAL A 1 616 ? 15.810 9.253 -31.497 1.00 95.88 616 VAL A O 1
ATOM 5113 N N . PHE A 1 617 ? 18.009 8.866 -31.229 1.00 97.06 617 PHE A N 1
ATOM 5114 C CA . PHE A 1 617 ? 17.987 8.756 -29.777 1.00 97.06 617 PHE A CA 1
ATOM 5115 C C . PHE A 1 617 ? 19.257 9.394 -29.210 1.00 97.06 617 PHE A C 1
ATOM 5117 O O . PHE A 1 617 ? 20.359 8.880 -29.396 1.00 97.06 617 PHE A O 1
ATOM 5124 N N . LYS A 1 618 ? 19.077 10.521 -28.518 1.00 96.75 618 LYS A N 1
ATOM 5125 C CA . LYS A 1 618 ? 20.119 11.268 -27.815 1.00 96.75 618 LYS A CA 1
ATOM 5126 C C . LYS A 1 618 ? 19.807 11.313 -26.321 1.00 96.75 618 LYS A C 1
ATOM 5128 O O . LYS A 1 618 ? 18.678 11.623 -25.933 1.00 96.75 618 LYS A O 1
ATOM 5133 N N . GLU A 1 619 ? 20.816 11.039 -25.507 1.00 96.00 619 GLU A N 1
ATOM 5134 C CA . GLU A 1 619 ? 20.805 11.206 -24.057 1.00 96.00 619 GLU A CA 1
ATOM 5135 C C . GLU A 1 619 ? 21.994 12.082 -23.647 1.00 96.00 619 GLU A C 1
ATOM 5137 O O . GLU A 1 619 ? 23.152 11.662 -23.695 1.00 96.00 619 GLU A O 1
ATOM 5142 N N . LYS A 1 620 ? 21.707 13.325 -23.257 1.00 94.12 620 LYS A N 1
ATOM 5143 C CA . LYS A 1 620 ? 22.700 14.382 -23.034 1.00 94.12 620 LYS A CA 1
ATOM 5144 C C . LYS A 1 620 ? 23.637 14.498 -24.236 1.00 94.12 620 LYS A C 1
ATOM 5146 O O . LYS A 1 620 ? 23.188 14.757 -25.343 1.00 94.12 620 LYS A O 1
ATOM 5151 N N . ASN A 1 621 ? 24.930 14.259 -24.053 1.00 88.81 621 ASN A N 1
ATOM 5152 C CA . ASN A 1 621 ? 25.917 14.378 -25.125 1.00 88.81 621 ASN A CA 1
ATOM 5153 C C . ASN A 1 621 ? 26.135 13.068 -25.898 1.00 88.81 621 ASN A C 1
ATOM 5155 O O . ASN A 1 621 ? 26.977 13.027 -26.790 1.00 88.81 621 ASN A O 1
ATOM 5159 N N . LYS A 1 622 ? 25.400 11.996 -25.573 1.00 93.00 622 LYS A N 1
ATOM 5160 C CA . LYS A 1 622 ? 25.572 10.680 -26.192 1.00 93.00 622 LYS A CA 1
ATOM 5161 C C . LYS A 1 622 ? 24.452 10.380 -27.181 1.00 93.00 622 LYS A C 1
ATOM 5163 O O . LYS A 1 622 ? 23.272 10.446 -26.839 1.00 93.00 622 LYS A O 1
ATOM 5168 N N . TYR A 1 623 ? 24.828 9.984 -28.392 1.00 94.88 623 TYR A N 1
ATOM 5169 C CA . TYR A 1 623 ? 23.900 9.457 -29.389 1.00 94.88 623 TYR A CA 1
ATOM 5170 C C . TYR A 1 623 ? 23.900 7.934 -29.309 1.00 94.88 623 TYR A C 1
ATOM 5172 O O . TYR A 1 623 ? 24.941 7.286 -29.416 1.00 94.88 623 TYR A O 1
ATOM 5180 N N . HIS A 1 624 ? 22.720 7.365 -29.101 1.00 95.31 624 HIS A N 1
ATOM 5181 C CA . HIS A 1 624 ? 22.501 5.922 -29.073 1.00 95.31 624 HIS A CA 1
ATOM 5182 C C . HIS A 1 624 ? 22.154 5.395 -30.468 1.00 95.31 624 HIS A C 1
ATOM 5184 O O . HIS A 1 624 ? 22.627 4.327 -30.848 1.00 95.31 624 HIS A O 1
ATOM 5190 N N . SER A 1 625 ? 21.392 6.174 -31.244 1.00 94.88 625 SER A N 1
ATOM 5191 C CA . SER A 1 625 ? 21.091 5.922 -32.658 1.00 94.88 625 SER A CA 1
ATOM 5192 C C . SER A 1 625 ? 20.817 7.225 -33.421 1.00 94.88 625 SER A C 1
ATOM 5194 O O . SER A 1 625 ? 20.413 8.234 -32.834 1.00 94.88 625 SER A O 1
ATOM 5196 N N . ILE A 1 626 ? 21.009 7.193 -34.742 1.00 93.62 626 ILE A N 1
ATOM 5197 C CA . ILE A 1 626 ? 20.727 8.300 -35.674 1.00 93.62 626 ILE A CA 1
ATOM 5198 C C . ILE A 1 626 ? 19.751 7.856 -36.771 1.00 93.62 626 ILE A C 1
ATOM 5200 O O . ILE A 1 626 ? 19.418 6.680 -36.892 1.00 93.62 626 ILE A O 1
ATOM 5204 N N . SER A 1 627 ? 19.287 8.800 -37.591 1.00 91.50 627 SER A N 1
ATOM 5205 C CA . SER A 1 627 ? 18.495 8.490 -38.782 1.00 91.50 627 SER A CA 1
ATOM 5206 C C . SER A 1 627 ? 18.718 9.517 -39.879 1.00 91.50 627 SER A C 1
ATOM 5208 O O . SER A 1 627 ? 18.503 10.706 -39.659 1.00 91.50 627 SER A O 1
ATOM 5210 N N . LYS A 1 628 ? 19.040 9.041 -41.087 1.00 90.75 628 LYS A N 1
ATOM 5211 C CA . LYS A 1 628 ? 19.102 9.863 -42.308 1.00 90.75 628 LYS A CA 1
ATOM 5212 C C . LYS A 1 628 ? 17.711 10.195 -42.866 1.00 90.75 628 LYS A C 1
ATOM 5214 O O . LYS A 1 628 ? 17.564 11.110 -43.667 1.00 90.75 628 LYS A O 1
ATOM 5219 N N . ILE A 1 629 ? 16.687 9.454 -42.441 1.00 89.00 629 ILE A N 1
ATOM 5220 C CA . ILE A 1 629 ? 15.287 9.702 -42.795 1.00 89.00 629 ILE A CA 1
ATOM 5221 C C . ILE A 1 629 ? 14.700 10.691 -41.792 1.00 89.00 629 ILE A C 1
ATOM 5223 O O . ILE A 1 629 ? 14.888 10.535 -40.583 1.00 89.00 629 ILE A O 1
ATOM 5227 N N . LEU A 1 630 ? 13.967 11.678 -42.305 1.00 89.88 630 LEU A N 1
ATOM 5228 C CA . LEU A 1 630 ? 13.262 12.669 -41.504 1.00 89.88 630 LEU A CA 1
ATOM 5229 C C . LEU A 1 630 ? 12.093 11.995 -40.758 1.00 89.88 630 LEU A C 1
ATOM 5231 O O . LEU A 1 630 ? 11.071 11.665 -41.361 1.00 89.88 630 LEU A O 1
ATOM 5235 N N . PHE A 1 631 ? 12.256 11.766 -39.454 1.00 89.31 631 PHE A N 1
ATOM 5236 C CA . PHE A 1 631 ? 11.239 11.157 -38.590 1.00 89.31 631 PHE A CA 1
ATOM 5237 C C . PHE A 1 631 ? 10.648 12.179 -37.627 1.00 89.31 631 PHE A C 1
ATOM 5239 O O . PHE A 1 631 ? 11.389 13.029 -37.133 1.00 89.31 631 PHE A O 1
ATOM 5246 N N . PRO A 1 632 ? 9.362 12.058 -37.262 1.00 94.00 632 PRO A N 1
ATOM 5247 C CA . PRO A 1 632 ? 8.828 12.804 -36.137 1.00 94.00 632 PRO A CA 1
ATOM 5248 C C . PRO A 1 632 ? 9.672 12.581 -34.877 1.00 94.00 632 PRO A C 1
ATOM 5250 O O . PRO A 1 632 ? 10.130 11.473 -34.611 1.00 94.00 632 PRO A O 1
ATOM 5253 N N . ALA A 1 633 ? 9.893 13.616 -34.081 1.00 96.38 633 ALA A N 1
ATOM 5254 C CA . ALA A 1 633 ? 10.733 13.562 -32.894 1.00 96.38 633 ALA A CA 1
ATOM 5255 C C . ALA A 1 633 ? 10.284 14.579 -31.847 1.00 96.38 633 ALA A C 1
ATOM 5257 O O . ALA A 1 633 ? 9.654 15.592 -32.160 1.00 96.38 633 ALA A O 1
ATOM 5258 N N . ILE A 1 634 ? 10.651 14.298 -30.600 1.00 97.69 634 ILE A N 1
ATOM 5259 C CA . ILE A 1 634 ? 10.615 15.261 -29.504 1.00 97.69 634 ILE A CA 1
ATOM 5260 C C . ILE A 1 634 ? 12.027 15.448 -28.958 1.00 97.69 634 ILE A C 1
ATOM 5262 O O . ILE A 1 634 ? 12.752 14.472 -28.754 1.00 97.69 634 ILE A O 1
ATOM 5266 N N . GLY A 1 635 ? 12.409 16.700 -28.738 1.00 97.94 635 GLY A N 1
ATOM 5267 C CA . GLY A 1 635 ? 13.594 17.087 -27.988 1.00 97.94 635 GLY A CA 1
ATOM 5268 C C . GLY A 1 635 ? 13.171 17.808 -26.714 1.00 97.94 635 GLY A C 1
ATOM 5269 O O . GLY A 1 635 ? 12.197 18.558 -26.749 1.00 97.94 635 GLY A O 1
ATOM 5270 N N . TRP A 1 636 ? 13.844 17.562 -25.592 1.00 97.88 636 TRP A N 1
ATOM 5271 C CA . TRP A 1 636 ? 13.561 18.239 -24.326 1.00 97.88 636 TRP A CA 1
ATOM 5272 C C . TRP A 1 636 ? 14.788 18.341 -23.424 1.00 97.88 636 TRP A C 1
ATOM 5274 O O . TRP A 1 636 ? 15.810 17.698 -23.663 1.00 97.88 636 TRP A O 1
ATOM 5284 N N . ASN A 1 637 ? 14.681 19.137 -22.364 1.00 96.62 637 ASN A N 1
ATOM 5285 C CA . ASN A 1 637 ? 15.724 19.265 -21.350 1.00 96.62 637 ASN A CA 1
ATOM 5286 C C . ASN A 1 637 ? 15.192 19.124 -19.920 1.00 96.62 637 ASN A C 1
ATOM 5288 O O . ASN A 1 637 ? 13.987 18.998 -19.684 1.00 96.62 637 ASN A O 1
ATOM 5292 N N . ASP A 1 638 ? 16.103 19.162 -18.948 1.00 93.31 638 ASP A N 1
ATOM 5293 C CA . ASP A 1 638 ? 15.778 19.010 -17.525 1.00 93.31 638 ASP A CA 1
ATOM 5294 C C . ASP A 1 638 ? 14.842 20.110 -16.973 1.00 93.31 638 ASP A C 1
ATOM 5296 O O . ASP A 1 638 ? 14.278 19.941 -15.889 1.00 93.31 638 ASP A O 1
ATOM 5300 N N . ASN A 1 639 ? 14.634 21.219 -17.690 1.00 91.94 639 ASN A N 1
ATOM 5301 C CA . ASN A 1 639 ? 13.735 22.311 -17.294 1.00 91.94 639 ASN A CA 1
ATOM 5302 C C . ASN A 1 639 ? 12.321 22.178 -17.880 1.00 91.94 639 ASN A C 1
ATOM 5304 O O . ASN A 1 639 ? 11.445 22.974 -17.546 1.00 91.94 639 ASN A O 1
ATOM 5308 N N . GLY A 1 640 ? 12.074 21.165 -18.714 1.00 92.75 640 GLY A N 1
ATOM 5309 C CA . GLY A 1 640 ? 10.788 20.973 -19.383 1.00 92.75 640 GLY A CA 1
ATOM 5310 C C . GLY A 1 640 ? 10.581 21.884 -20.594 1.00 92.75 640 GLY A C 1
ATOM 5311 O O . GLY A 1 640 ? 9.448 22.021 -21.066 1.00 92.75 640 GLY A O 1
ATOM 5312 N N . GLU A 1 641 ? 11.650 22.502 -21.106 1.00 96.75 641 GLU A N 1
ATOM 5313 C CA . GLU A 1 641 ? 11.636 23.066 -22.455 1.00 96.75 641 GLU A CA 1
ATOM 5314 C C . GLU A 1 641 ? 11.596 21.919 -23.468 1.00 96.75 641 GLU A C 1
ATOM 5316 O O . GLU A 1 641 ? 12.207 20.873 -23.238 1.00 96.75 641 GLU A O 1
ATOM 5321 N N . TYR A 1 642 ? 10.871 22.099 -24.569 1.00 97.25 642 TYR A N 1
ATOM 5322 C CA . TYR A 1 642 ? 10.729 21.089 -25.605 1.00 97.25 642 TYR A CA 1
ATOM 5323 C C . TYR A 1 642 ? 10.583 21.676 -27.007 1.00 97.25 642 TYR A C 1
ATOM 5325 O O . TYR A 1 642 ? 10.066 22.778 -27.203 1.00 97.25 642 TYR A O 1
ATOM 5333 N N . VAL A 1 643 ? 10.971 20.858 -27.981 1.00 97.88 643 VAL A N 1
ATOM 5334 C CA . VAL A 1 643 ? 10.724 21.026 -29.415 1.00 97.88 643 VAL A CA 1
ATOM 5335 C C . VAL A 1 643 ? 10.081 19.754 -29.957 1.00 97.88 643 VAL A C 1
ATOM 5337 O O . VAL A 1 643 ? 10.471 18.643 -29.594 1.00 97.88 643 VAL A O 1
ATOM 5340 N N . ILE A 1 644 ? 9.074 19.898 -30.813 1.00 97.75 644 ILE A N 1
ATOM 5341 C CA . ILE A 1 644 ? 8.444 18.787 -31.533 1.00 97.75 644 ILE A CA 1
ATOM 5342 C C . ILE A 1 644 ? 8.440 19.133 -33.018 1.00 97.75 644 ILE A C 1
ATOM 5344 O O . ILE A 1 644 ? 8.077 20.239 -33.422 1.00 97.75 644 ILE A O 1
ATOM 5348 N N . GLY A 1 645 ? 8.833 18.172 -33.840 1.00 95.88 645 GLY A N 1
ATOM 5349 C CA . GLY A 1 645 ? 8.962 18.359 -35.276 1.00 95.88 645 GLY A CA 1
ATOM 5350 C C . GLY A 1 645 ? 9.456 17.097 -35.956 1.00 95.88 645 GLY A C 1
ATOM 5351 O O . GLY A 1 645 ? 9.418 16.021 -35.363 1.00 95.88 645 GLY A O 1
ATOM 5352 N N . ASN A 1 646 ? 9.942 17.230 -37.185 1.00 95.62 646 ASN A N 1
ATOM 5353 C CA . ASN A 1 646 ? 10.615 16.142 -37.881 1.00 95.62 646 ASN A CA 1
ATOM 5354 C C . ASN A 1 646 ? 12.130 16.374 -37.874 1.00 95.62 646 ASN A C 1
ATOM 5356 O O . ASN A 1 646 ? 12.586 17.495 -38.086 1.00 95.62 646 ASN A O 1
ATOM 5360 N N . LEU A 1 647 ? 12.901 15.316 -37.648 1.00 96.50 647 LEU A N 1
ATOM 5361 C CA . LEU A 1 647 ? 14.346 15.371 -37.483 1.00 96.50 647 LEU A CA 1
ATOM 5362 C C . LEU A 1 647 ? 15.024 14.230 -38.243 1.00 96.50 647 LEU A C 1
ATOM 5364 O O . LEU A 1 647 ? 14.595 13.075 -38.186 1.00 96.50 647 LEU A O 1
ATOM 5368 N N . SER A 1 648 ? 16.120 14.567 -38.910 1.00 95.69 648 SER A N 1
ATOM 5369 C CA . SER A 1 648 ? 17.129 13.626 -39.389 1.00 95.69 648 SER A CA 1
ATOM 5370 C C . SER A 1 648 ? 18.503 14.121 -38.962 1.00 95.69 648 SER A C 1
ATOM 5372 O O . SER A 1 648 ? 18.740 15.327 -38.881 1.00 95.69 648 SER A O 1
ATOM 5374 N N . ILE A 1 649 ? 19.393 13.183 -38.663 1.00 95.19 649 ILE A N 1
ATOM 5375 C CA . ILE A 1 649 ? 20.781 13.456 -38.315 1.00 95.19 649 ILE A CA 1
ATOM 5376 C C . ILE A 1 649 ? 21.661 12.595 -39.211 1.00 95.19 649 ILE A C 1
ATOM 5378 O O . ILE A 1 649 ? 21.531 11.368 -39.231 1.00 95.19 649 ILE A O 1
ATOM 5382 N N . VAL A 1 650 ? 22.566 13.252 -39.930 1.00 93.00 650 VAL A N 1
ATOM 5383 C CA . VAL A 1 650 ? 23.641 12.598 -40.678 1.00 93.00 650 VAL A CA 1
ATOM 5384 C C . VAL A 1 650 ? 24.924 12.772 -39.887 1.00 93.00 650 VAL A C 1
ATOM 5386 O O . VAL A 1 650 ? 25.255 13.881 -39.477 1.00 93.00 650 VAL A O 1
ATOM 5389 N N . ASN A 1 651 ? 25.645 11.681 -39.665 1.00 92.56 651 ASN A N 1
ATOM 5390 C CA . ASN A 1 651 ? 26.925 11.729 -38.983 1.00 92.56 651 ASN A CA 1
ATOM 5391 C C . ASN A 1 651 ? 28.045 11.661 -40.025 1.00 92.56 651 ASN A C 1
ATOM 5393 O O . ASN A 1 651 ? 28.008 10.825 -40.930 1.00 92.56 651 ASN A O 1
ATOM 5397 N N . LYS A 1 652 ? 28.992 12.589 -39.931 1.00 94.69 652 LYS A N 1
ATOM 5398 C CA . LYS A 1 652 ? 30.159 12.676 -40.805 1.00 94.69 652 LYS A CA 1
ATOM 5399 C C . LYS A 1 652 ? 31.413 12.725 -39.960 1.00 94.69 652 LYS A C 1
ATOM 5401 O O . LYS A 1 652 ? 31.367 13.212 -38.831 1.00 94.69 652 LYS A O 1
ATOM 5406 N N . PHE A 1 653 ? 32.527 12.281 -40.514 1.00 94.44 653 PHE A N 1
ATOM 5407 C CA . PHE A 1 653 ? 33.822 12.454 -39.874 1.00 94.44 653 PHE A CA 1
ATOM 5408 C C . PHE A 1 653 ? 34.898 12.825 -40.881 1.00 94.44 653 PHE A C 1
ATOM 5410 O O . PHE A 1 653 ? 34.751 12.597 -42.081 1.00 94.44 653 PHE A O 1
ATOM 5417 N N . ASN A 1 654 ? 35.989 13.396 -40.392 1.00 93.88 654 ASN A N 1
ATOM 5418 C CA . ASN A 1 654 ? 37.172 13.662 -41.193 1.00 93.88 654 ASN A CA 1
ATOM 5419 C C . ASN A 1 654 ? 38.437 13.447 -40.367 1.00 93.88 654 ASN A C 1
ATOM 5421 O O . ASN A 1 654 ? 38.516 13.817 -39.196 1.00 93.88 654 ASN A O 1
ATOM 5425 N N . PHE A 1 655 ? 39.444 12.888 -41.028 1.00 91.62 655 PHE A N 1
ATOM 5426 C CA . PHE A 1 655 ? 40.819 12.867 -40.546 1.00 91.62 655 PHE A CA 1
ATOM 5427 C C . PHE A 1 655 ? 41.494 14.154 -41.005 1.00 91.62 655 PHE A C 1
ATOM 5429 O O . PHE A 1 655 ? 41.456 14.480 -42.198 1.00 91.62 655 PHE A O 1
ATOM 5436 N N . ARG A 1 656 ? 42.079 14.922 -40.079 1.00 85.50 656 ARG A N 1
ATOM 5437 C CA . ARG A 1 656 ? 42.660 16.230 -40.425 1.00 85.50 656 ARG A CA 1
ATOM 5438 C C . ARG A 1 656 ? 43.809 16.120 -41.426 1.00 85.50 656 ARG A C 1
ATOM 5440 O O . ARG A 1 656 ? 43.988 17.050 -42.207 1.00 85.50 656 ARG A O 1
ATOM 5447 N N . SER A 1 657 ? 44.551 15.010 -41.440 1.00 85.00 657 SER A N 1
ATOM 5448 C CA . SER A 1 657 ? 45.648 14.809 -42.395 1.00 85.00 657 SER A CA 1
ATOM 5449 C C . SER A 1 657 ? 45.170 14.504 -43.816 1.00 85.00 657 SER A C 1
ATOM 5451 O O . SER A 1 657 ? 45.817 14.916 -44.776 1.00 85.00 657 SER A O 1
ATOM 5453 N N . LEU A 1 658 ? 44.025 13.828 -43.966 1.00 85.75 658 LEU A N 1
ATOM 5454 C CA . LEU A 1 658 ? 43.537 13.370 -45.269 1.00 85.75 658 LEU A CA 1
ATOM 5455 C C . LEU A 1 658 ? 42.714 14.427 -46.013 1.00 85.75 658 LEU A C 1
ATOM 5457 O O . LEU A 1 658 ? 42.514 14.301 -47.220 1.00 85.75 658 LEU A O 1
ATOM 5461 N N . GLY A 1 659 ? 42.183 15.436 -45.311 1.00 81.25 659 GLY A N 1
ATOM 5462 C CA . GLY A 1 659 ? 41.349 16.491 -45.907 1.00 81.25 659 GLY A CA 1
ATOM 5463 C C . GLY A 1 659 ? 40.054 15.983 -46.565 1.00 81.25 659 GLY A C 1
ATOM 5464 O O . GLY A 1 659 ? 39.403 16.728 -47.296 1.00 81.25 659 GLY A O 1
ATOM 5465 N N . LYS A 1 660 ? 39.677 14.719 -46.323 1.00 84.69 660 LYS A N 1
ATOM 5466 C CA . LYS A 1 660 ? 38.465 14.066 -46.835 1.00 84.69 660 LYS A CA 1
ATOM 5467 C C . LYS A 1 660 ? 37.396 14.006 -45.745 1.00 84.69 660 LYS A C 1
ATOM 5469 O O . LYS A 1 660 ? 37.705 13.733 -44.586 1.00 84.69 660 LYS A O 1
ATOM 5474 N N . ILE A 1 661 ? 36.141 14.219 -46.138 1.00 91.06 661 ILE A N 1
ATOM 5475 C CA . ILE A 1 661 ? 34.967 14.031 -45.280 1.00 91.06 661 ILE A CA 1
ATOM 5476 C C . ILE A 1 661 ? 34.301 12.715 -45.672 1.00 91.06 661 ILE A C 1
ATOM 5478 O O . ILE A 1 661 ? 33.988 12.499 -46.841 1.00 91.06 661 ILE A O 1
ATOM 5482 N N . PHE A 1 662 ? 34.065 11.865 -44.685 1.00 92.69 662 PHE A N 1
ATOM 5483 C CA . PHE A 1 662 ? 33.441 10.560 -44.824 1.00 92.69 662 PHE A CA 1
ATOM 5484 C C . PHE A 1 662 ? 32.037 10.589 -44.225 1.00 92.69 662 PHE A C 1
ATOM 5486 O O . PHE A 1 662 ? 31.805 11.197 -43.174 1.00 92.69 662 PHE A O 1
ATOM 5493 N N . ASP A 1 663 ? 31.101 9.910 -44.882 1.00 92.06 663 ASP A N 1
ATOM 5494 C CA . ASP A 1 663 ? 29.756 9.711 -44.358 1.00 92.06 663 ASP A CA 1
ATOM 5495 C C . ASP A 1 663 ? 29.712 8.427 -43.524 1.00 92.06 663 ASP A C 1
ATOM 5497 O O . ASP A 1 663 ? 30.160 7.375 -43.970 1.00 92.06 663 ASP A O 1
ATOM 5501 N N . ILE A 1 664 ? 29.127 8.500 -42.327 1.00 92.81 664 ILE A N 1
ATOM 5502 C CA . ILE A 1 664 ? 28.802 7.307 -41.539 1.00 92.81 664 ILE A CA 1
ATOM 5503 C C . ILE A 1 664 ? 27.456 6.775 -42.020 1.00 92.81 664 ILE A C 1
ATOM 5505 O O . ILE A 1 664 ? 26.462 7.505 -42.137 1.00 92.81 664 ILE A O 1
ATOM 5509 N N . ASN A 1 665 ? 27.415 5.486 -42.333 1.00 91.38 665 ASN A N 1
ATOM 5510 C CA . ASN A 1 665 ? 26.221 4.776 -42.764 1.00 91.38 665 ASN A CA 1
ATOM 5511 C C . ASN A 1 665 ? 25.300 4.532 -41.573 1.00 91.38 665 ASN A C 1
ATOM 5513 O O . ASN A 1 665 ? 24.149 4.976 -41.611 1.00 91.38 665 ASN A O 1
ATOM 5517 N N . HIS A 1 666 ? 25.838 3.939 -40.502 1.00 90.06 666 HIS A N 1
ATOM 5518 C CA . HIS A 1 666 ? 25.072 3.531 -39.324 1.00 90.06 666 HIS A CA 1
ATOM 5519 C C . HIS A 1 666 ? 25.811 3.831 -38.013 1.00 90.06 666 HIS A C 1
ATOM 5521 O O . HIS A 1 666 ? 27.036 3.763 -37.951 1.00 90.06 666 HIS A O 1
ATOM 5527 N N . LEU A 1 667 ? 25.056 4.126 -36.949 1.00 94.62 667 LEU A N 1
ATOM 5528 C CA . LEU A 1 667 ? 25.563 4.238 -35.576 1.00 94.62 667 LEU A CA 1
ATOM 5529 C C . LEU A 1 667 ? 25.012 3.075 -34.752 1.00 94.62 667 LEU A C 1
ATOM 5531 O O . LEU A 1 667 ? 23.793 2.927 -34.666 1.00 94.62 667 LEU A O 1
ATOM 5535 N N . ASN A 1 668 ? 25.893 2.302 -34.117 1.00 94.31 668 ASN A N 1
ATOM 5536 C CA . ASN A 1 668 ? 25.534 1.171 -33.259 1.00 94.31 668 ASN A CA 1
ATOM 5537 C C . ASN A 1 668 ? 24.605 0.153 -33.955 1.00 94.31 668 ASN A C 1
ATOM 5539 O O . ASN A 1 668 ? 23.713 -0.409 -33.319 1.00 94.31 668 ASN A O 1
ATOM 5543 N N . GLU A 1 669 ? 24.794 -0.104 -35.252 1.00 90.38 669 GLU A N 1
ATOM 5544 C CA . GLU A 1 669 ? 24.153 -1.215 -35.971 1.00 90.38 669 GLU A CA 1
ATOM 5545 C C . GLU A 1 669 ? 25.214 -2.255 -36.378 1.00 90.38 669 GLU A C 1
ATOM 5547 O O . GLU A 1 669 ? 26.352 -1.874 -36.672 1.00 90.38 669 GLU A O 1
ATOM 5552 N N . PRO A 1 670 ? 24.887 -3.565 -36.381 1.00 87.75 670 PRO A N 1
ATOM 5553 C CA . PRO A 1 670 ? 25.817 -4.591 -36.842 1.00 87.75 670 PRO A CA 1
ATOM 5554 C C . PRO A 1 670 ? 26.283 -4.335 -38.278 1.00 87.75 670 PRO A C 1
ATOM 5556 O O . PRO A 1 670 ? 25.485 -3.955 -39.132 1.00 87.75 670 PRO A O 1
ATOM 5559 N N . LEU A 1 671 ? 27.568 -4.571 -38.542 1.00 87.19 671 LEU A N 1
ATOM 5560 C CA . LEU A 1 671 ? 28.123 -4.494 -39.890 1.00 87.19 671 LEU A CA 1
ATOM 5561 C C . LEU A 1 671 ? 27.838 -5.800 -40.638 1.00 87.19 671 LEU A C 1
ATOM 5563 O O . LEU A 1 671 ? 28.211 -6.881 -40.175 1.00 87.19 671 LEU A O 1
ATOM 5567 N N . GLU A 1 672 ? 27.182 -5.705 -41.792 1.00 80.25 672 GLU A N 1
ATOM 5568 C CA . GLU A 1 672 ? 26.955 -6.867 -42.649 1.00 80.25 672 GLU A CA 1
ATOM 5569 C C . GLU A 1 672 ? 28.269 -7.351 -43.279 1.00 80.25 672 GLU A C 1
ATOM 5571 O O . GLU A 1 672 ? 29.162 -6.567 -43.613 1.00 80.25 672 GLU A O 1
ATOM 5576 N N . LYS A 1 673 ? 28.391 -8.670 -43.454 1.00 78.44 673 LYS A N 1
ATOM 5577 C CA . LYS A 1 673 ? 29.519 -9.259 -44.179 1.00 78.44 673 LYS A CA 1
ATOM 5578 C C . LYS A 1 673 ? 29.489 -8.776 -45.632 1.00 78.44 673 LYS A C 1
ATOM 5580 O O . LYS A 1 673 ? 28.417 -8.704 -46.221 1.00 78.44 673 LYS A O 1
ATOM 5585 N N . ASP A 1 674 ? 30.658 -8.489 -46.204 1.00 83.94 674 ASP A N 1
ATOM 5586 C CA . ASP A 1 674 ? 30.789 -7.996 -47.580 1.00 83.94 674 ASP A CA 1
ATOM 5587 C C . ASP A 1 674 ? 30.130 -6.617 -47.819 1.00 83.94 674 ASP A C 1
ATOM 5589 O O . ASP A 1 674 ? 29.807 -6.272 -48.954 1.00 83.94 674 ASP A O 1
ATOM 5593 N N . SER A 1 675 ? 29.962 -5.808 -46.765 1.00 87.50 675 SER A N 1
ATOM 5594 C CA . SER A 1 675 ? 29.408 -4.452 -46.863 1.00 87.50 675 SER A CA 1
ATOM 5595 C C . SER A 1 675 ? 30.425 -3.413 -47.365 1.00 87.50 675 SER A C 1
ATOM 5597 O O . SER A 1 675 ? 31.635 -3.550 -47.160 1.00 87.50 675 SER A O 1
ATOM 5599 N N . PHE A 1 676 ? 29.906 -2.353 -47.993 1.00 92.06 676 PHE A N 1
ATOM 5600 C CA . PHE A 1 676 ? 30.612 -1.105 -48.324 1.00 92.06 676 PHE A CA 1
ATOM 5601 C C . PHE A 1 676 ? 30.356 0.005 -47.285 1.00 92.06 676 PHE A C 1
ATOM 5603 O O . PHE A 1 676 ? 30.812 1.133 -47.456 1.00 92.06 676 PHE A O 1
ATOM 5610 N N . ASP A 1 677 ? 29.584 -0.288 -46.238 1.00 92.12 677 ASP A N 1
ATOM 5611 C CA . ASP A 1 677 ? 29.198 0.691 -45.228 1.00 92.12 677 ASP A CA 1
ATOM 5612 C C . ASP A 1 677 ? 30.357 1.029 -44.280 1.00 92.12 677 ASP A C 1
ATOM 5614 O O . ASP A 1 677 ? 31.190 0.183 -43.944 1.00 92.12 677 ASP A O 1
ATOM 5618 N N . ILE A 1 678 ? 30.362 2.273 -43.799 1.00 93.75 678 ILE A N 1
ATOM 5619 C CA . ILE A 1 678 ? 31.203 2.735 -42.695 1.00 93.75 678 ILE A CA 1
ATOM 5620 C C . ILE A 1 678 ? 30.313 2.917 -41.464 1.00 93.75 678 ILE A C 1
ATOM 5622 O O . ILE A 1 678 ? 29.411 3.760 -41.456 1.00 93.75 678 ILE A O 1
ATOM 5626 N N . ASN A 1 679 ? 30.568 2.150 -40.407 1.00 94.12 679 ASN A N 1
ATOM 5627 C CA . ASN A 1 679 ? 29.786 2.188 -39.174 1.00 94.12 679 ASN A CA 1
ATOM 5628 C C . ASN A 1 679 ? 30.555 2.884 -38.055 1.00 94.12 679 ASN A C 1
ATOM 5630 O O . ASN A 1 679 ? 31.766 2.724 -37.919 1.00 94.12 679 ASN A O 1
ATOM 5634 N N . LEU A 1 680 ? 29.827 3.615 -37.216 1.00 96.12 680 LEU A N 1
ATOM 5635 C CA . LEU A 1 680 ? 30.335 4.147 -35.959 1.00 96.12 680 LEU A CA 1
ATOM 5636 C C . LEU A 1 680 ? 29.773 3.319 -34.804 1.00 96.12 680 LEU A C 1
ATOM 5638 O O . LEU A 1 680 ? 28.571 3.060 -34.741 1.00 96.12 680 LEU A O 1
ATOM 5642 N N . PHE A 1 681 ? 30.628 2.941 -33.867 1.00 96.44 681 PHE A N 1
ATOM 5643 C CA . PHE A 1 681 ? 30.244 2.258 -32.639 1.00 96.44 681 PHE A CA 1
ATOM 5644 C C . PHE A 1 681 ? 30.656 3.083 -31.429 1.00 96.44 681 PHE A C 1
ATOM 5646 O O . PHE A 1 681 ? 31.729 3.678 -31.414 1.00 96.44 681 PHE A O 1
ATOM 5653 N N . ASN A 1 682 ? 29.818 3.091 -30.399 1.00 95.44 682 ASN A N 1
ATOM 5654 C CA . ASN A 1 682 ? 30.157 3.578 -29.068 1.00 95.44 682 ASN A CA 1
ATOM 5655 C C . ASN A 1 682 ? 29.651 2.596 -28.005 1.00 95.44 682 ASN A C 1
ATOM 5657 O O . ASN A 1 682 ? 29.014 1.585 -28.315 1.00 95.44 682 ASN A O 1
ATOM 5661 N N . SER A 1 683 ? 29.920 2.900 -26.736 1.00 93.75 683 SER A N 1
ATOM 5662 C CA . SER A 1 683 ? 29.613 2.023 -25.597 1.00 93.75 683 SER A CA 1
ATOM 5663 C C . SER A 1 683 ? 28.120 1.707 -25.392 1.00 93.75 683 SER A C 1
ATOM 5665 O O . SER A 1 683 ? 27.761 0.987 -24.468 1.00 93.75 683 SER A O 1
ATOM 5667 N N . SER A 1 684 ? 27.218 2.234 -26.227 1.00 93.19 684 SER A N 1
ATOM 5668 C CA . SER A 1 684 ? 25.803 1.845 -26.253 1.00 93.19 684 SER A CA 1
ATOM 5669 C C . SER A 1 684 ? 25.520 0.580 -27.073 1.00 93.19 684 SER A C 1
ATOM 5671 O O . SER A 1 684 ? 24.406 0.060 -27.004 1.00 93.19 684 SER A O 1
ATOM 5673 N N . PHE A 1 685 ? 26.486 0.084 -27.853 1.00 93.69 685 PHE A N 1
ATOM 5674 C CA . PHE A 1 685 ? 26.326 -1.134 -28.648 1.00 93.69 685 PHE A CA 1
ATOM 5675 C C . PHE A 1 685 ? 26.655 -2.403 -27.850 1.00 93.69 685 PHE A C 1
ATOM 5677 O O . PHE A 1 685 ? 25.770 -3.191 -27.525 1.00 93.69 685 PHE A O 1
ATOM 5684 N N . ASP A 1 686 ? 27.927 -2.631 -27.555 1.00 91.50 686 ASP A N 1
ATOM 5685 C CA . ASP A 1 686 ? 28.421 -3.798 -26.824 1.00 91.50 686 ASP A CA 1
ATOM 5686 C C . ASP A 1 686 ? 29.842 -3.493 -26.320 1.00 91.50 686 ASP A C 1
ATOM 5688 O O . ASP A 1 686 ? 30.363 -2.404 -26.561 1.00 91.50 686 ASP A O 1
ATOM 5692 N N . ASN A 1 687 ? 30.498 -4.452 -25.666 1.00 93.44 687 ASN A N 1
ATOM 5693 C CA . ASN A 1 687 ? 31.907 -4.289 -25.275 1.00 93.44 687 ASN A CA 1
ATOM 5694 C C . ASN A 1 687 ? 32.869 -4.307 -26.483 1.00 93.44 687 ASN A C 1
ATOM 5696 O O . ASN A 1 687 ? 34.024 -3.908 -26.361 1.00 93.44 687 ASN A O 1
ATOM 5700 N N . SER A 1 688 ? 32.411 -4.789 -27.643 1.00 94.25 688 SER A N 1
ATOM 5701 C CA . SER A 1 688 ? 33.173 -4.862 -28.896 1.00 94.25 688 SER A CA 1
ATOM 5702 C C . SER A 1 688 ? 32.266 -4.678 -30.116 1.00 94.25 688 SER A C 1
ATOM 5704 O O . SER A 1 688 ? 31.039 -4.802 -30.023 1.00 94.25 688 SER A O 1
ATOM 5706 N N . THR A 1 689 ? 32.853 -4.371 -31.272 1.00 93.69 689 THR A N 1
ATOM 5707 C CA . THR A 1 689 ? 32.101 -4.085 -32.507 1.00 93.69 689 THR A CA 1
ATOM 5708 C C . THR A 1 689 ? 31.391 -5.308 -33.093 1.00 93.69 689 THR A C 1
ATOM 5710 O O . THR A 1 689 ? 30.437 -5.151 -33.853 1.00 93.69 689 THR A O 1
ATOM 5713 N N . ASN A 1 690 ? 31.783 -6.530 -32.711 1.00 91.12 690 ASN A N 1
ATOM 5714 C CA . ASN A 1 690 ? 31.254 -7.791 -33.243 1.00 91.12 690 ASN A CA 1
ATOM 5715 C C . ASN A 1 690 ? 31.303 -7.882 -34.780 1.00 91.12 690 ASN A C 1
ATOM 5717 O O . ASN A 1 690 ? 30.450 -8.526 -35.399 1.00 91.12 690 ASN A O 1
ATOM 5721 N N . THR A 1 691 ? 32.276 -7.217 -35.402 1.00 91.56 691 THR A N 1
ATOM 5722 C CA . THR A 1 691 ? 32.434 -7.175 -36.859 1.00 91.56 691 THR A CA 1
ATOM 5723 C C . THR A 1 691 ? 33.178 -8.405 -37.387 1.00 91.56 691 THR A C 1
ATOM 5725 O O . THR A 1 691 ? 33.912 -9.061 -36.639 1.00 91.56 691 THR A O 1
ATOM 5728 N N . PRO A 1 692 ? 32.985 -8.769 -38.670 1.00 88.25 692 PRO A N 1
ATOM 5729 C CA . PRO A 1 692 ? 33.682 -9.898 -39.280 1.00 88.25 692 PRO A CA 1
ATOM 5730 C C . PRO A 1 692 ? 35.207 -9.743 -39.253 1.00 88.25 692 PRO A C 1
ATOM 5732 O O . PRO A 1 692 ? 35.739 -8.633 -39.268 1.00 88.25 692 PRO A O 1
ATOM 5735 N N . SER A 1 693 ? 35.921 -10.869 -39.293 1.00 86.50 693 SER A N 1
ATOM 5736 C CA . SER A 1 693 ? 37.377 -10.836 -39.431 1.00 86.50 693 SER A CA 1
ATOM 5737 C C . SER A 1 693 ? 37.800 -10.189 -40.756 1.00 86.50 693 SER A C 1
ATOM 5739 O O . SER A 1 693 ? 37.156 -10.415 -41.781 1.00 86.50 693 SER A O 1
ATOM 5741 N N . GLY A 1 694 ? 38.873 -9.392 -40.730 1.00 83.31 694 GLY A N 1
ATOM 5742 C CA . GLY A 1 694 ? 39.363 -8.636 -41.891 1.00 83.31 694 GLY A CA 1
ATOM 5743 C C . GLY A 1 694 ? 38.748 -7.241 -42.047 1.00 83.31 694 GLY A C 1
ATOM 5744 O O . GLY A 1 694 ? 39.040 -6.553 -43.020 1.00 83.31 694 GLY A O 1
ATOM 5745 N N . THR A 1 695 ? 37.897 -6.820 -41.108 1.00 91.38 695 THR A N 1
ATOM 5746 C CA . THR A 1 695 ? 37.338 -5.462 -41.065 1.00 91.38 695 THR A CA 1
ATOM 5747 C C . THR A 1 695 ? 38.403 -4.475 -40.579 1.00 91.38 695 THR A C 1
ATOM 5749 O O . THR A 1 695 ? 39.071 -4.731 -39.573 1.00 91.38 695 THR A O 1
ATOM 5752 N N . PHE A 1 696 ? 38.559 -3.347 -41.278 1.00 94.31 696 PHE A N 1
ATOM 5753 C CA . PHE A 1 696 ? 39.466 -2.272 -40.874 1.00 94.31 696 PHE A CA 1
ATOM 5754 C C . PHE A 1 696 ? 38.761 -1.348 -39.879 1.00 94.31 696 PHE A C 1
ATOM 5756 O O . PHE A 1 696 ? 37.692 -0.814 -40.171 1.00 94.31 696 PHE A O 1
ATOM 5763 N N . GLU A 1 697 ? 39.339 -1.170 -38.696 1.00 96.38 697 GLU A N 1
ATOM 5764 C CA . GLU A 1 697 ? 38.723 -0.456 -37.582 1.00 96.38 697 GLU A CA 1
ATOM 5765 C C . GLU A 1 697 ? 39.691 0.527 -36.930 1.00 96.38 697 GLU A C 1
ATOM 5767 O O . GLU A 1 697 ? 40.873 0.240 -36.742 1.00 96.38 697 GLU A O 1
ATOM 5772 N N . ILE A 1 698 ? 39.169 1.693 -36.561 1.00 96.56 698 ILE A N 1
ATOM 5773 C CA . ILE A 1 698 ? 39.910 2.772 -35.913 1.00 96.56 698 ILE A CA 1
ATOM 5774 C C . ILE A 1 698 ? 39.224 3.089 -34.592 1.00 96.56 698 ILE A C 1
ATOM 5776 O O . ILE A 1 698 ? 38.075 3.531 -34.578 1.00 96.56 698 ILE A O 1
ATOM 5780 N N . THR A 1 699 ? 39.943 2.903 -33.490 1.00 97.44 699 THR A N 1
ATOM 5781 C CA . THR A 1 699 ? 39.479 3.273 -32.149 1.00 97.44 699 THR A CA 1
ATOM 5782 C C . THR A 1 699 ? 39.874 4.711 -31.850 1.00 97.44 699 THR A C 1
ATOM 5784 O O . THR A 1 699 ? 41.025 5.099 -32.057 1.00 97.44 699 THR A O 1
ATOM 5787 N N . ILE A 1 700 ? 38.924 5.499 -31.354 1.00 96.44 700 ILE A N 1
ATOM 5788 C CA . ILE A 1 700 ? 39.065 6.930 -31.089 1.00 96.44 700 ILE A CA 1
ATOM 5789 C C . ILE A 1 700 ? 38.772 7.195 -29.618 1.00 96.44 700 ILE A C 1
ATOM 5791 O O . ILE A 1 700 ? 37.709 6.826 -29.108 1.00 96.44 700 ILE A O 1
ATOM 5795 N N . ASN A 1 701 ? 39.680 7.909 -28.964 1.00 91.88 701 ASN A N 1
ATOM 5796 C CA . ASN A 1 701 ? 39.469 8.439 -27.626 1.00 91.88 701 ASN A CA 1
ATOM 5797 C C . ASN A 1 701 ? 38.660 9.748 -27.715 1.00 91.88 701 ASN A C 1
ATOM 5799 O O . ASN A 1 701 ? 39.057 10.667 -28.432 1.00 91.88 701 ASN A O 1
ATOM 5803 N N . SER A 1 702 ? 37.521 9.841 -27.014 1.00 87.94 702 SER A N 1
ATOM 5804 C CA . SER A 1 702 ? 36.655 11.036 -27.078 1.00 87.94 702 SER A CA 1
ATOM 5805 C C . SER A 1 702 ? 37.193 12.241 -26.306 1.00 87.94 702 SER A C 1
ATOM 5807 O O . SER A 1 702 ? 36.787 13.361 -26.597 1.00 87.94 702 SER A O 1
ATOM 5809 N N . ASP A 1 703 ? 38.086 12.043 -25.336 1.00 87.44 703 ASP A N 1
ATOM 5810 C CA . ASP A 1 703 ? 38.647 13.139 -24.542 1.00 87.44 703 ASP A CA 1
ATOM 5811 C C . ASP A 1 703 ? 39.687 13.921 -25.355 1.00 87.44 703 ASP A C 1
ATOM 5813 O O . ASP A 1 703 ? 39.724 15.152 -25.320 1.00 87.44 703 ASP A O 1
ATOM 5817 N N . SER A 1 704 ? 40.518 13.210 -26.124 1.00 89.31 704 SER A N 1
ATOM 5818 C CA . SER A 1 704 ? 41.525 13.808 -27.010 1.00 89.31 704 SER A CA 1
ATOM 5819 C C . SER A 1 704 ? 41.050 13.994 -28.454 1.00 89.31 704 SER A C 1
ATOM 5821 O O . SER A 1 704 ? 41.748 14.645 -29.233 1.00 89.31 704 SER A O 1
ATOM 5823 N N . ASN A 1 705 ? 39.894 13.425 -28.821 1.00 91.06 705 ASN A N 1
ATOM 5824 C CA . ASN A 1 705 ? 39.410 13.299 -30.201 1.00 91.06 705 ASN A CA 1
ATOM 5825 C C . ASN A 1 705 ? 40.487 12.756 -31.148 1.00 91.06 705 ASN A C 1
ATOM 5827 O O . ASN A 1 705 ? 40.656 13.262 -32.255 1.00 91.06 705 ASN A O 1
ATOM 5831 N N . SER A 1 706 ? 41.257 11.756 -30.713 1.00 94.31 706 SER A N 1
ATOM 5832 C CA . SER A 1 706 ? 42.376 11.228 -31.494 1.00 94.31 706 SER A CA 1
ATOM 5833 C C . SER A 1 706 ? 42.376 9.709 -31.617 1.00 94.31 706 SER A C 1
ATOM 5835 O O . SER A 1 706 ? 41.792 9.000 -30.795 1.00 94.31 706 SER A O 1
ATOM 5837 N N . ILE A 1 707 ? 43.029 9.215 -32.672 1.00 96.19 707 ILE A N 1
ATOM 5838 C CA . ILE A 1 707 ? 43.206 7.786 -32.937 1.00 96.19 707 ILE A CA 1
ATOM 5839 C C . ILE A 1 707 ? 44.033 7.163 -31.811 1.00 96.19 707 ILE A C 1
ATOM 5841 O O . ILE A 1 707 ? 45.185 7.536 -31.595 1.00 96.19 707 ILE A O 1
ATOM 5845 N N . GLU A 1 708 ? 43.458 6.176 -31.138 1.00 95.94 708 GLU A N 1
ATOM 5846 C CA . GLU A 1 708 ? 44.115 5.382 -30.100 1.00 95.94 708 GLU A CA 1
ATOM 5847 C C . GLU A 1 708 ? 44.721 4.100 -30.681 1.00 95.94 708 GLU A C 1
ATOM 5849 O O . GLU A 1 708 ? 45.848 3.732 -30.355 1.00 95.94 708 GLU A O 1
ATOM 5854 N N . SER A 1 709 ? 43.993 3.427 -31.576 1.00 96.19 709 SER A N 1
ATOM 5855 C CA . SER A 1 709 ? 44.471 2.217 -32.245 1.00 96.19 709 SER A CA 1
ATOM 5856 C C . SER A 1 709 ? 43.842 2.033 -33.623 1.00 96.19 709 SER A C 1
ATOM 5858 O O . SER A 1 709 ? 42.756 2.541 -33.902 1.00 96.19 709 SER A O 1
ATOM 5860 N N . ILE A 1 710 ? 44.546 1.293 -34.478 1.00 95.81 710 ILE A N 1
ATOM 5861 C CA . ILE A 1 710 ? 44.099 0.880 -35.810 1.00 95.81 710 ILE A CA 1
ATOM 5862 C C . ILE A 1 710 ? 44.236 -0.641 -35.872 1.00 95.81 710 ILE A C 1
ATOM 5864 O O . ILE A 1 710 ? 45.285 -1.180 -35.515 1.00 95.81 710 ILE A O 1
ATOM 5868 N N . SER A 1 711 ? 43.188 -1.330 -36.311 1.00 94.06 711 SER A N 1
ATOM 5869 C CA . SER A 1 711 ? 43.134 -2.787 -36.400 1.00 94.06 711 SER A CA 1
ATOM 5870 C C . SER A 1 711 ? 42.601 -3.241 -37.755 1.00 94.06 711 SER A C 1
ATOM 5872 O O . SER A 1 711 ? 41.675 -2.652 -38.297 1.00 94.06 711 SER A O 1
ATOM 5874 N N . THR A 1 712 ? 43.160 -4.324 -38.289 1.00 90.94 712 THR A N 1
ATOM 5875 C CA . THR A 1 712 ? 42.655 -5.032 -39.480 1.00 90.94 712 THR A CA 1
ATOM 5876 C C . THR A 1 712 ? 42.007 -6.372 -39.129 1.00 90.94 712 THR A C 1
ATOM 5878 O O . THR A 1 712 ? 41.553 -7.099 -40.012 1.00 90.94 712 THR A O 1
ATOM 5881 N N . SER A 1 713 ? 41.972 -6.742 -37.844 1.00 89.62 713 SER A N 1
ATOM 5882 C CA . SER A 1 713 ? 41.429 -8.032 -37.411 1.00 89.62 713 SER A CA 1
ATOM 5883 C C . SER A 1 713 ? 39.904 -8.055 -37.357 1.00 89.62 713 SER A C 1
ATOM 5885 O O . SER A 1 713 ? 39.337 -9.146 -37.376 1.00 89.62 713 SER A O 1
ATOM 5887 N N . GLY A 1 714 ? 39.254 -6.888 -37.281 1.00 90.44 714 GLY A N 1
ATOM 5888 C CA . GLY A 1 714 ? 37.861 -6.735 -36.858 1.00 90.44 714 GLY A CA 1
ATOM 5889 C C . GLY A 1 714 ? 37.653 -6.994 -35.359 1.00 90.44 714 GLY A C 1
ATOM 5890 O O . GLY A 1 714 ? 38.584 -7.380 -34.643 1.00 90.44 714 GLY A O 1
ATOM 5891 N N . ASN A 1 715 ? 36.410 -6.806 -34.910 1.00 94.31 715 ASN A N 1
ATOM 5892 C CA . ASN A 1 715 ? 35.926 -7.012 -33.543 1.00 94.31 715 ASN A CA 1
ATOM 5893 C C . ASN A 1 715 ? 36.695 -6.243 -32.449 1.00 94.31 715 ASN A C 1
ATOM 5895 O O . ASN A 1 715 ? 36.996 -6.784 -31.383 1.00 94.31 715 ASN A O 1
ATOM 5899 N N . SER A 1 716 ? 37.032 -4.982 -32.705 1.00 96.44 716 SER A N 1
ATOM 5900 C CA . SER A 1 716 ? 37.743 -4.135 -31.747 1.00 96.44 716 SER A CA 1
ATOM 5901 C C . SER A 1 716 ? 36.913 -3.892 -30.488 1.00 96.44 716 SER A C 1
ATOM 5903 O O . SER A 1 716 ? 35.682 -3.800 -30.535 1.00 96.44 716 SER A O 1
ATOM 5905 N N . ASN A 1 717 ? 37.596 -3.759 -29.349 1.00 96.56 717 ASN A N 1
ATOM 5906 C CA . ASN A 1 717 ? 36.963 -3.337 -28.103 1.00 96.56 717 ASN A CA 1
ATOM 5907 C C . ASN A 1 717 ? 36.445 -1.907 -28.252 1.00 96.56 717 ASN A C 1
ATOM 5909 O O . ASN A 1 717 ? 37.158 -1.035 -28.746 1.00 96.56 717 ASN A O 1
ATOM 5913 N N . ILE A 1 718 ? 35.219 -1.666 -27.796 1.00 96.38 718 ILE A N 1
ATOM 5914 C CA . ILE A 1 718 ? 34.633 -0.332 -27.824 1.00 96.38 718 ILE A CA 1
ATOM 5915 C C . ILE A 1 718 ? 34.954 0.361 -26.491 1.00 96.38 718 ILE A C 1
ATOM 5917 O O . ILE A 1 718 ? 34.508 -0.114 -25.444 1.00 96.38 718 ILE A O 1
ATOM 5921 N N . PRO A 1 719 ? 35.713 1.469 -26.493 1.00 93.75 719 PRO A N 1
ATOM 5922 C CA . PRO A 1 719 ? 36.031 2.206 -25.273 1.00 93.75 719 PRO A CA 1
ATOM 5923 C C . PRO A 1 719 ? 34.780 2.819 -24.624 1.00 93.75 719 PRO A C 1
ATOM 5925 O O . PRO A 1 719 ? 33.835 3.227 -25.303 1.00 93.75 719 PRO A O 1
ATOM 5928 N N . GLU A 1 720 ? 34.788 2.927 -23.291 1.00 89.56 720 GLU A N 1
ATOM 5929 C CA . GLU A 1 720 ? 33.662 3.480 -22.521 1.00 89.56 720 GLU A CA 1
ATOM 5930 C C . GLU A 1 720 ? 33.363 4.938 -22.918 1.00 89.56 720 GLU A C 1
ATOM 5932 O O . GLU A 1 720 ? 32.205 5.273 -23.194 1.00 89.56 720 GLU A O 1
ATOM 5937 N N . ASN A 1 721 ? 34.425 5.746 -23.046 1.00 86.31 721 ASN A N 1
ATOM 5938 C CA . ASN A 1 721 ? 34.422 7.153 -23.465 1.00 86.31 721 ASN A CA 1
ATOM 5939 C C . ASN A 1 721 ? 35.134 7.325 -24.819 1.00 86.31 721 ASN A C 1
ATOM 5941 O O . ASN A 1 721 ? 36.140 8.023 -24.951 1.00 86.31 721 ASN A O 1
ATOM 5945 N N . GLY A 1 722 ? 34.642 6.635 -25.841 1.00 93.19 722 GLY A N 1
ATOM 5946 C CA . GLY A 1 722 ? 35.254 6.653 -27.161 1.00 93.19 722 GLY A CA 1
ATOM 5947 C C . GLY A 1 722 ? 34.350 6.083 -28.242 1.00 93.19 722 GLY A C 1
ATOM 5948 O O . GLY A 1 722 ? 33.171 5.789 -28.018 1.00 93.19 722 GLY A O 1
ATOM 5949 N N . TYR A 1 723 ? 34.939 5.925 -29.419 1.00 96.19 723 TYR A N 1
ATOM 5950 C CA . TYR A 1 723 ? 34.269 5.381 -30.587 1.00 96.19 723 TYR A CA 1
ATOM 5951 C C . TYR A 1 723 ? 35.145 4.353 -31.294 1.00 96.19 723 TYR A C 1
ATOM 5953 O O . TYR A 1 723 ? 36.366 4.380 -31.170 1.00 96.19 723 TYR A O 1
ATOM 5961 N N . VAL 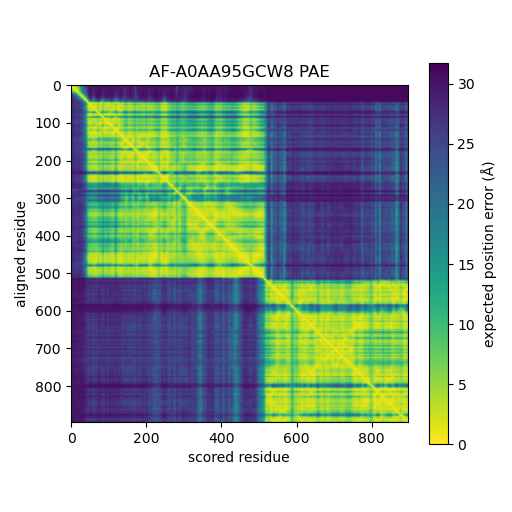A 1 724 ? 34.519 3.495 -32.092 1.00 97.69 724 VAL A N 1
ATOM 5962 C CA . VAL A 1 724 ? 35.205 2.723 -33.131 1.00 97.69 724 VAL A CA 1
ATOM 5963 C C . VAL A 1 724 ? 34.559 3.047 -34.473 1.00 97.69 724 VAL A C 1
ATOM 5965 O O . VAL A 1 724 ? 33.350 2.873 -34.631 1.00 97.69 724 VAL A O 1
ATOM 5968 N N . ILE A 1 725 ? 35.350 3.523 -35.432 1.00 96.69 725 ILE A N 1
ATOM 5969 C CA . ILE A 1 725 ? 34.945 3.622 -36.839 1.00 96.69 725 ILE A CA 1
ATOM 5970 C C . ILE A 1 725 ? 35.329 2.312 -37.509 1.00 96.69 725 ILE A C 1
ATOM 5972 O O . ILE A 1 725 ? 36.485 1.907 -37.444 1.00 96.69 725 ILE A O 1
ATOM 5976 N N . SER A 1 726 ? 34.371 1.659 -38.148 1.00 95.81 726 SER A N 1
ATOM 5977 C CA . SER A 1 726 ? 34.540 0.351 -38.769 1.00 95.81 726 SER A CA 1
ATOM 5978 C C . SER A 1 726 ? 34.189 0.425 -40.247 1.00 95.81 726 SER A C 1
ATOM 5980 O O . SER A 1 726 ? 33.096 0.867 -40.604 1.00 95.81 726 SER A O 1
ATOM 5982 N N . PHE A 1 727 ? 35.120 0.018 -41.104 1.00 94.62 727 PHE A N 1
ATOM 5983 C CA . PHE A 1 727 ? 34.985 0.061 -42.555 1.00 94.62 727 PHE A CA 1
ATOM 5984 C C . PHE A 1 727 ? 34.667 -1.337 -43.077 1.00 94.62 727 PHE A C 1
ATOM 5986 O O . PHE A 1 727 ? 35.432 -2.277 -42.852 1.00 94.62 727 PHE A O 1
ATOM 5993 N N . GLY A 1 728 ? 33.546 -1.466 -43.791 1.00 91.25 728 GLY A N 1
ATOM 5994 C CA . GLY A 1 728 ? 33.119 -2.702 -44.437 1.00 91.25 728 GLY A CA 1
ATOM 5995 C C . GLY A 1 728 ? 34.220 -3.373 -45.257 1.00 91.25 728 GLY A C 1
ATOM 5996 O O . GLY A 1 728 ? 35.054 -2.719 -45.877 1.00 91.25 728 GLY A O 1
ATOM 5997 N N . THR A 1 729 ? 34.207 -4.705 -45.302 1.00 89.88 729 THR A N 1
ATOM 5998 C CA . THR A 1 729 ? 35.249 -5.513 -45.964 1.00 89.88 729 THR A CA 1
ATOM 5999 C C . THR A 1 729 ? 35.347 -5.301 -47.482 1.00 89.88 729 THR A C 1
ATOM 6001 O O . THR A 1 729 ? 36.259 -5.837 -48.106 1.00 89.88 729 THR A O 1
ATOM 6004 N N . LYS A 1 730 ? 34.397 -4.584 -48.103 1.00 90.69 730 LYS A N 1
ATOM 6005 C CA . LYS A 1 730 ? 34.436 -4.201 -49.526 1.00 90.69 730 LYS A CA 1
ATOM 6006 C C . LYS A 1 730 ? 34.830 -2.742 -49.764 1.00 90.69 730 LYS A C 1
ATOM 6008 O O . LYS A 1 730 ? 34.904 -2.331 -50.917 1.00 90.69 730 LYS A O 1
ATOM 6013 N N . VAL A 1 731 ? 35.071 -1.966 -48.710 1.00 90.44 731 VAL A N 1
ATOM 6014 C CA . VAL A 1 731 ? 35.567 -0.595 -48.837 1.00 90.44 731 VAL A CA 1
ATOM 6015 C C . VAL A 1 731 ? 37.003 -0.619 -49.368 1.00 90.44 731 VAL A C 1
ATOM 6017 O O . VAL A 1 731 ? 37.848 -1.344 -48.846 1.00 90.44 731 VAL A O 1
ATOM 6020 N N . ASP A 1 732 ? 37.284 0.188 -50.391 1.00 90.50 732 ASP A N 1
ATOM 6021 C CA . ASP A 1 732 ? 38.627 0.332 -50.955 1.00 90.50 732 ASP A CA 1
ATOM 6022 C C . ASP A 1 732 ? 39.513 1.187 -50.030 1.00 90.50 732 ASP A C 1
ATOM 6024 O O . ASP A 1 732 ? 39.486 2.418 -50.044 1.00 90.50 732 ASP A O 1
ATOM 6028 N N . LEU A 1 733 ? 40.286 0.524 -49.167 1.00 89.50 733 LEU A N 1
ATOM 6029 C CA . LEU A 1 733 ? 41.131 1.199 -48.178 1.00 89.50 733 LEU A CA 1
ATOM 6030 C C . LEU A 1 733 ? 42.289 1.988 -48.823 1.00 89.50 733 LEU A C 1
ATOM 6032 O O . LEU A 1 733 ? 42.757 2.965 -48.225 1.00 89.50 733 LEU A O 1
ATOM 6036 N N . GLU A 1 734 ? 42.745 1.587 -50.019 1.00 87.56 734 GLU A N 1
ATOM 6037 C CA . GLU A 1 734 ? 43.825 2.257 -50.757 1.00 87.56 734 GLU A CA 1
ATOM 6038 C C . GLU A 1 734 ? 43.324 3.556 -51.391 1.00 87.56 734 GLU A C 1
ATOM 6040 O O . GLU A 1 734 ? 43.946 4.607 -51.207 1.00 87.56 734 GLU A O 1
ATOM 6045 N N . GLU A 1 735 ? 42.153 3.533 -52.039 1.00 88.38 735 GLU A N 1
ATOM 6046 C CA . GLU A 1 735 ? 41.498 4.738 -52.569 1.00 88.38 735 GLU A CA 1
ATOM 6047 C C . GLU A 1 735 ? 41.255 5.773 -51.456 1.00 88.38 735 GLU A C 1
ATOM 6049 O O . GLU A 1 735 ? 41.443 6.990 -51.624 1.00 88.38 735 GLU A O 1
ATOM 6054 N N . LEU A 1 736 ? 40.871 5.291 -50.272 1.00 86.81 736 LEU A N 1
ATOM 6055 C CA . LEU A 1 736 ? 40.625 6.130 -49.105 1.00 86.81 736 LEU A CA 1
ATOM 6056 C C . LEU A 1 736 ? 41.905 6.597 -48.395 1.00 86.81 736 LEU A C 1
ATOM 6058 O O . LEU A 1 736 ? 41.808 7.496 -47.559 1.00 86.81 736 LEU A O 1
ATOM 6062 N N . LYS A 1 737 ? 43.085 6.081 -48.772 1.00 88.75 737 LYS A N 1
ATOM 6063 C CA . LYS A 1 737 ? 44.398 6.394 -48.176 1.00 88.75 737 LYS A CA 1
ATOM 6064 C C . LYS A 1 737 ? 44.478 6.132 -46.667 1.00 88.75 737 LYS A C 1
ATOM 6066 O O . LYS A 1 737 ? 45.208 6.806 -45.945 1.00 88.75 737 LYS A O 1
ATOM 6071 N N . LEU A 1 738 ? 43.744 5.138 -46.168 1.00 87.56 738 LEU A N 1
ATOM 6072 C CA . LEU A 1 738 ? 43.656 4.883 -44.722 1.00 87.56 738 LEU A CA 1
ATOM 6073 C C . LEU A 1 738 ? 44.963 4.335 -44.123 1.00 87.56 738 LEU A C 1
ATOM 6075 O O . LEU A 1 738 ? 45.183 4.466 -42.923 1.00 87.56 738 LEU A O 1
ATOM 6079 N N . GLY A 1 739 ? 45.857 3.781 -44.950 1.00 82.69 739 GLY A N 1
ATOM 6080 C CA . GLY A 1 739 ? 47.198 3.354 -44.531 1.00 82.69 739 GLY A CA 1
ATOM 6081 C C . GLY A 1 739 ? 48.153 4.500 -44.163 1.00 82.69 739 GLY A C 1
ATOM 6082 O O . GLY A 1 739 ? 49.202 4.245 -43.580 1.00 82.69 739 GLY A O 1
ATOM 6083 N N . GLU A 1 740 ? 47.806 5.754 -44.479 1.00 87.00 740 GLU A N 1
ATOM 6084 C CA . GLU A 1 740 ? 48.602 6.941 -44.123 1.00 87.00 740 GLU A CA 1
ATOM 6085 C C . GLU A 1 740 ? 48.319 7.441 -42.688 1.00 87.00 740 GLU A C 1
ATOM 6087 O O . GLU A 1 740 ? 49.083 8.251 -42.155 1.00 87.00 740 GLU A O 1
ATOM 6092 N N . LEU A 1 741 ? 47.247 6.945 -42.054 1.00 91.06 741 LEU A N 1
ATOM 6093 C CA . LEU A 1 741 ? 46.792 7.369 -40.729 1.00 91.06 741 LEU A CA 1
ATOM 6094 C C . LEU A 1 741 ? 47.751 6.927 -39.619 1.00 91.06 741 LEU A C 1
ATOM 6096 O O . LEU A 1 741 ? 48.305 5.825 -39.637 1.00 91.06 741 LEU A O 1
ATOM 6100 N N . LYS A 1 742 ? 47.914 7.781 -38.605 1.00 91.69 742 LYS A N 1
ATOM 6101 C CA . LYS A 1 742 ? 48.804 7.525 -37.462 1.00 91.69 742 LYS A CA 1
ATOM 6102 C C . LYS A 1 742 ? 48.057 7.608 -36.139 1.00 91.69 742 LYS A C 1
ATOM 6104 O O . LYS A 1 742 ? 47.168 8.435 -35.957 1.00 91.69 742 LYS A O 1
ATOM 6109 N N . ILE A 1 743 ? 48.486 6.790 -35.178 1.00 95.31 743 ILE A N 1
ATOM 6110 C CA . ILE A 1 743 ? 48.063 6.925 -33.779 1.00 95.31 743 ILE A CA 1
ATOM 6111 C C . ILE A 1 743 ? 48.363 8.355 -33.304 1.00 95.31 743 ILE A C 1
ATOM 6113 O O . ILE A 1 743 ? 49.424 8.909 -33.599 1.00 95.31 743 ILE A O 1
ATOM 6117 N N . GLY A 1 744 ? 47.414 8.951 -32.584 1.00 93.75 744 GLY A N 1
ATOM 6118 C CA . GLY A 1 744 ? 47.456 10.335 -32.118 1.00 93.75 744 GLY A CA 1
ATOM 6119 C C . GLY A 1 744 ? 46.873 11.357 -33.096 1.00 93.75 744 GLY A C 1
ATOM 6120 O O . GLY A 1 744 ? 46.700 12.513 -32.713 1.00 93.75 744 GLY A O 1
ATOM 6121 N N . GLU A 1 745 ? 46.529 10.967 -34.326 1.00 93.38 745 GLU A N 1
ATOM 6122 C CA . GLU A 1 745 ? 45.865 11.865 -35.270 1.00 93.38 745 GLU A CA 1
ATOM 6123 C C . GLU A 1 745 ? 44.470 12.272 -34.788 1.00 93.38 745 GLU A C 1
ATOM 6125 O O . GLU A 1 745 ? 43.713 11.441 -34.294 1.00 93.38 745 GLU A O 1
ATOM 6130 N N . VAL A 1 746 ? 44.124 13.550 -34.961 1.00 92.00 746 VAL A N 1
ATOM 6131 C CA . VAL A 1 746 ? 42.822 14.098 -34.569 1.00 92.00 746 VAL A CA 1
ATOM 6132 C C . VAL A 1 746 ? 41.742 13.730 -35.588 1.00 92.00 746 VAL A C 1
ATOM 6134 O O . VAL A 1 746 ? 41.911 13.937 -36.794 1.00 92.00 746 VAL A O 1
ATOM 6137 N N . VAL A 1 747 ? 40.613 13.245 -35.077 1.00 93.56 747 VAL A N 1
ATOM 6138 C CA . VAL A 1 747 ? 39.412 12.891 -35.834 1.00 93.56 747 VAL A CA 1
ATOM 6139 C C . VAL A 1 747 ? 38.276 13.805 -35.400 1.00 93.56 747 VAL A C 1
ATOM 6141 O O . VAL A 1 747 ? 37.898 13.822 -34.230 1.00 93.56 747 VAL A O 1
ATOM 6144 N N . ASP A 1 748 ? 37.702 14.545 -36.342 1.00 91.69 748 ASP A N 1
ATOM 6145 C CA . ASP A 1 748 ? 36.528 15.371 -36.070 1.00 91.69 748 ASP A CA 1
ATOM 6146 C C . ASP A 1 748 ? 35.270 14.571 -36.454 1.00 91.69 748 ASP A C 1
ATOM 6148 O O . ASP A 1 748 ? 35.111 14.189 -37.614 1.00 91.69 748 ASP A O 1
ATOM 6152 N N . ILE A 1 749 ? 34.380 14.297 -35.492 1.00 91.75 749 ILE A N 1
ATOM 6153 C CA . ILE A 1 749 ? 33.088 13.623 -35.716 1.00 91.75 749 ILE A CA 1
ATOM 6154 C C . ILE A 1 749 ? 31.967 14.648 -35.539 1.00 91.75 749 ILE A C 1
ATOM 6156 O O . ILE A 1 749 ? 31.767 15.188 -34.453 1.00 91.75 749 ILE A O 1
ATOM 6160 N N . ASN A 1 750 ? 31.201 14.885 -36.601 1.00 92.69 750 ASN A N 1
ATOM 6161 C CA . ASN A 1 750 ? 30.180 15.926 -36.669 1.00 92.69 750 ASN A CA 1
ATOM 6162 C C . ASN A 1 750 ? 28.785 15.331 -36.895 1.00 92.69 750 ASN A C 1
ATOM 6164 O O . ASN A 1 750 ? 28.583 14.475 -37.761 1.00 92.69 750 ASN A O 1
ATOM 6168 N N . TYR A 1 751 ? 27.799 15.813 -36.141 1.00 94.38 751 TYR A N 1
ATOM 6169 C CA . TYR A 1 751 ? 26.389 15.463 -36.311 1.00 94.38 751 TYR A CA 1
ATOM 6170 C C . TYR A 1 751 ? 25.674 16.618 -37.004 1.00 94.38 751 TYR A C 1
ATOM 6172 O O . TYR A 1 751 ? 25.545 17.701 -36.447 1.00 94.38 751 TYR A O 1
ATOM 6180 N N . ILE A 1 752 ? 25.217 16.390 -38.231 1.00 95.44 752 ILE A N 1
ATOM 6181 C CA . ILE A 1 752 ? 24.540 17.397 -39.045 1.00 95.44 752 ILE A CA 1
ATOM 6182 C C . ILE A 1 752 ? 23.038 17.226 -38.867 1.00 95.44 752 ILE A C 1
ATOM 6184 O O . ILE A 1 752 ? 22.470 16.201 -39.255 1.00 95.44 752 ILE A O 1
ATOM 6188 N N . TYR A 1 753 ? 22.410 18.243 -38.287 1.00 96.38 753 TYR A N 1
ATOM 6189 C CA . TYR A 1 753 ? 20.980 18.292 -38.023 1.00 96.38 753 TYR A CA 1
ATOM 6190 C C . TYR A 1 753 ? 20.229 18.838 -39.236 1.00 96.38 753 TYR A C 1
ATOM 6192 O O . TYR A 1 753 ? 20.497 19.938 -39.710 1.00 96.38 753 TYR A O 1
ATOM 6200 N N . ASN A 1 754 ? 19.249 18.077 -39.713 1.00 96.50 754 ASN A N 1
ATOM 6201 C CA . ASN A 1 754 ? 18.230 18.566 -40.631 1.00 96.50 754 ASN A CA 1
ATOM 6202 C C . ASN A 1 754 ? 16.879 18.456 -39.921 1.00 96.50 754 ASN A C 1
ATOM 6204 O O . ASN A 1 754 ? 16.328 17.359 -39.763 1.00 96.50 754 ASN A O 1
ATOM 6208 N N . GLU A 1 755 ? 16.404 19.600 -39.434 1.00 95.75 755 GLU A N 1
ATOM 6209 C CA . GLU A 1 755 ? 15.234 19.725 -38.573 1.00 95.75 755 GLU A CA 1
ATOM 6210 C C . GLU A 1 755 ? 14.129 20.573 -39.213 1.00 95.75 755 GLU A C 1
ATOM 6212 O O . GLU A 1 755 ? 14.372 21.567 -39.891 1.00 95.75 755 GLU A O 1
ATOM 6217 N N . ASN A 1 756 ? 12.887 20.175 -38.955 1.00 95.38 756 ASN A N 1
ATOM 6218 C CA . ASN A 1 756 ? 11.685 20.945 -39.240 1.00 95.38 756 ASN A CA 1
ATOM 6219 C C . ASN A 1 756 ? 10.855 21.013 -37.954 1.00 95.38 756 ASN A C 1
ATOM 6221 O O . ASN A 1 756 ? 10.090 20.090 -37.651 1.00 95.38 756 ASN A O 1
ATOM 6225 N N . ILE A 1 757 ? 11.062 22.074 -37.171 1.00 96.56 757 ILE A N 1
ATOM 6226 C CA . ILE A 1 757 ? 10.366 22.303 -35.901 1.00 96.56 757 ILE A CA 1
ATOM 6227 C C . ILE A 1 757 ? 8.940 22.770 -36.192 1.00 96.56 757 ILE A C 1
ATOM 6229 O O . ILE A 1 757 ? 8.722 23.775 -36.861 1.00 96.56 757 ILE A O 1
ATOM 6233 N N . MET A 1 758 ? 7.959 22.050 -35.652 1.00 95.94 758 MET A N 1
ATOM 6234 C CA . MET A 1 758 ? 6.539 22.351 -35.845 1.00 95.94 758 MET A CA 1
ATOM 6235 C C . MET A 1 758 ? 5.929 23.099 -34.657 1.00 95.94 758 MET A C 1
ATOM 6237 O O . MET A 1 758 ? 4.950 23.827 -34.813 1.00 95.94 758 MET A O 1
ATOM 6241 N N . THR A 1 759 ? 6.459 22.884 -33.452 1.00 95.56 759 THR A N 1
ATOM 6242 C CA . THR A 1 759 ? 6.026 23.565 -32.227 1.00 95.56 759 THR A CA 1
ATOM 6243 C C . THR A 1 759 ? 7.097 23.455 -31.141 1.00 95.56 759 THR A C 1
ATOM 6245 O O . THR A 1 759 ? 7.860 22.485 -31.099 1.00 95.56 759 THR A O 1
ATOM 6248 N N . SER A 1 760 ? 7.148 24.442 -30.253 1.00 95.94 760 SER A N 1
ATOM 6249 C CA . SER A 1 760 ? 8.061 24.493 -29.115 1.00 95.94 760 SER A CA 1
ATOM 6250 C C . SER A 1 760 ? 7.519 25.433 -28.038 1.00 95.94 760 SER A C 1
ATOM 6252 O O . SER A 1 760 ? 6.631 26.250 -28.289 1.00 95.94 760 SER A O 1
ATOM 6254 N N . ASN A 1 761 ? 8.076 25.346 -26.831 1.00 95.50 761 ASN A N 1
ATOM 6255 C CA . ASN A 1 761 ? 7.916 26.370 -25.789 1.00 95.50 761 ASN A CA 1
ATOM 6256 C C . ASN A 1 761 ? 9.218 27.158 -25.534 1.00 95.50 761 ASN A C 1
ATOM 6258 O O . ASN A 1 761 ? 9.361 27.794 -24.492 1.00 95.50 761 ASN A O 1
ATOM 6262 N N . THR A 1 762 ? 10.173 27.082 -26.460 1.00 95.94 762 THR A N 1
ATOM 6263 C CA . THR A 1 762 ? 11.529 27.637 -26.353 1.00 95.94 762 THR A CA 1
ATOM 6264 C C . THR A 1 762 ? 12.042 28.052 -27.735 1.00 95.94 762 THR A C 1
ATOM 6266 O O . THR A 1 762 ? 11.493 27.632 -28.756 1.00 95.94 762 THR A O 1
ATOM 6269 N N . THR A 1 763 ? 13.098 28.865 -27.778 1.00 95.88 763 THR A N 1
ATOM 6270 C CA . THR A 1 763 ? 13.783 29.288 -29.015 1.00 95.88 763 THR A CA 1
ATOM 6271 C C . THR A 1 763 ? 14.910 28.344 -29.441 1.00 95.88 763 THR A C 1
ATOM 6273 O O . THR A 1 763 ? 15.537 28.569 -30.473 1.00 95.88 763 THR A O 1
ATOM 6276 N N . LYS A 1 764 ? 15.191 27.311 -28.641 1.00 96.56 764 LYS A N 1
ATOM 6277 C CA . LYS A 1 764 ? 16.259 26.338 -28.891 1.00 96.56 764 LYS A CA 1
ATOM 6278 C C . LYS A 1 764 ? 15.926 25.373 -30.039 1.00 96.56 764 LYS A C 1
ATOM 6280 O O . LYS A 1 764 ? 14.760 25.029 -30.223 1.00 96.56 764 LYS A O 1
ATOM 6285 N N . SER A 1 765 ? 16.951 24.894 -30.747 1.00 96.94 765 SER A N 1
ATOM 6286 C CA . SER A 1 765 ? 16.862 23.820 -31.756 1.00 96.94 765 SER A CA 1
ATOM 6287 C C . SER A 1 765 ? 16.873 22.418 -31.128 1.00 96.94 765 SER A C 1
ATOM 6289 O O . SER A 1 765 ? 17.068 22.277 -29.915 1.00 96.94 765 SER A O 1
ATOM 6291 N N . PHE A 1 766 ? 16.711 21.353 -31.929 1.00 97.38 766 PHE A N 1
ATOM 6292 C CA . PHE A 1 766 ? 16.905 19.981 -31.436 1.00 97.38 766 PHE A CA 1
ATOM 6293 C C . PHE A 1 766 ? 18.334 19.749 -30.940 1.00 97.38 766 PHE A C 1
ATOM 6295 O O . PHE A 1 766 ? 18.524 19.080 -29.927 1.00 97.38 766 PHE A O 1
ATOM 6302 N N . GLU A 1 767 ? 19.336 20.315 -31.614 1.00 95.88 767 GLU A N 1
ATOM 6303 C CA . GLU A 1 767 ? 20.749 20.168 -31.242 1.00 95.88 767 GLU A CA 1
ATOM 6304 C C . GLU A 1 767 ? 21.023 20.624 -29.802 1.00 95.88 767 GLU A C 1
ATOM 6306 O O . GLU A 1 767 ? 21.781 19.981 -29.074 1.00 95.88 767 GLU A O 1
ATOM 6311 N N . GLN A 1 768 ? 20.332 21.677 -29.363 1.00 96.69 768 GLN A N 1
ATOM 6312 C CA . GLN A 1 768 ? 20.467 22.280 -28.036 1.00 96.69 768 GLN A CA 1
ATOM 6313 C C . GLN A 1 768 ? 19.633 21.585 -26.944 1.00 96.69 768 GLN A C 1
ATOM 6315 O O . GLN A 1 768 ? 19.648 22.026 -25.792 1.00 96.69 768 GLN A O 1
ATOM 6320 N N . MET A 1 769 ? 18.883 20.530 -27.277 1.00 97.94 769 MET A N 1
ATOM 6321 C CA . MET A 1 769 ? 18.149 19.726 -26.295 1.00 97.94 769 MET A CA 1
ATOM 6322 C C . MET A 1 769 ? 19.049 18.670 -25.659 1.00 97.94 769 MET A C 1
ATOM 6324 O O . MET A 1 769 ? 19.843 18.027 -26.353 1.00 97.94 769 MET A O 1
ATOM 6328 N N . ASP A 1 770 ? 18.873 18.446 -24.354 1.00 97.69 770 ASP A N 1
ATOM 6329 C CA . ASP A 1 770 ? 19.592 17.397 -23.623 1.00 97.69 770 ASP A CA 1
ATOM 6330 C C . ASP A 1 770 ? 19.175 16.015 -24.127 1.00 97.69 770 ASP A C 1
ATOM 6332 O O . ASP A 1 770 ? 20.001 15.133 -24.324 1.00 97.69 770 ASP A O 1
ATOM 6336 N N . TYR A 1 771 ? 17.882 15.813 -24.357 1.00 98.31 771 TYR A N 1
ATOM 6337 C CA . TYR A 1 771 ? 17.323 14.526 -24.737 1.00 98.31 771 TYR A CA 1
ATOM 6338 C C . TYR A 1 771 ? 16.574 14.658 -26.053 1.00 98.31 771 TYR A C 1
ATOM 6340 O O . TYR A 1 771 ? 15.844 15.625 -26.261 1.00 98.31 771 TYR A O 1
ATOM 6348 N N . ILE A 1 772 ? 16.719 13.670 -26.935 1.00 98.12 772 ILE A N 1
ATOM 6349 C CA . ILE A 1 772 ? 15.941 13.579 -28.174 1.00 98.12 772 ILE A CA 1
ATOM 6350 C C . ILE A 1 772 ? 15.474 12.146 -28.342 1.00 98.12 772 ILE A C 1
ATOM 6352 O O . ILE A 1 772 ? 16.268 11.210 -28.230 1.00 98.12 772 ILE A O 1
ATOM 6356 N N . ARG A 1 773 ? 14.200 11.969 -28.692 1.00 97.25 773 ARG A N 1
ATOM 6357 C CA . ARG A 1 773 ? 13.690 10.676 -29.138 1.00 97.25 773 ARG A CA 1
ATOM 6358 C C . ARG A 1 773 ? 12.781 10.829 -30.348 1.00 97.25 773 ARG A C 1
ATOM 6360 O O . ARG A 1 773 ? 11.739 11.483 -30.287 1.00 97.25 773 ARG A O 1
ATOM 6367 N N . SER A 1 774 ? 13.158 10.171 -31.440 1.00 95.12 774 SER A N 1
ATOM 6368 C CA . SER A 1 774 ? 12.274 9.961 -32.579 1.00 95.12 774 SER A CA 1
ATOM 6369 C C . SER A 1 774 ? 11.087 9.083 -32.206 1.00 95.12 774 SER A C 1
ATOM 6371 O O . SER A 1 774 ? 11.174 8.131 -31.431 1.00 95.12 774 SER A O 1
ATOM 6373 N N . THR A 1 775 ? 9.967 9.402 -32.828 1.00 84.19 775 THR A N 1
ATOM 6374 C CA . THR A 1 775 ? 8.691 8.714 -32.729 1.00 84.19 775 THR A CA 1
ATOM 6375 C C . THR A 1 775 ? 8.218 8.386 -34.140 1.00 84.19 775 THR A C 1
ATOM 6377 O O . THR A 1 775 ? 8.578 9.064 -35.098 1.00 84.19 775 THR A O 1
ATOM 6380 N N . ASN A 1 776 ? 7.394 7.354 -34.311 1.00 80.12 776 ASN A N 1
ATOM 6381 C CA . ASN A 1 776 ? 6.862 7.061 -35.647 1.00 80.12 776 ASN A CA 1
ATOM 6382 C C . ASN A 1 776 ? 5.695 7.977 -36.042 1.00 80.12 776 ASN A C 1
ATOM 6384 O O . ASN A 1 776 ? 5.368 8.059 -37.227 1.00 80.12 776 ASN A O 1
ATOM 6388 N N . GLN A 1 777 ? 5.026 8.610 -35.072 1.00 89.75 777 GLN A N 1
ATOM 6389 C CA . GLN A 1 777 ? 3.788 9.345 -35.319 1.00 89.75 777 GLN A CA 1
ATOM 6390 C C . GLN A 1 777 ? 3.531 10.413 -34.248 1.00 89.75 777 GLN A C 1
ATOM 6392 O O . GLN A 1 777 ? 3.455 10.102 -33.055 1.00 89.75 777 GLN A O 1
ATOM 6397 N N . ILE A 1 778 ? 3.301 11.648 -34.695 1.00 94.75 778 ILE A N 1
ATOM 6398 C CA . ILE A 1 778 ? 2.659 12.695 -33.890 1.00 94.75 778 ILE A CA 1
ATOM 6399 C C . ILE A 1 778 ? 1.152 12.417 -33.889 1.00 94.75 778 ILE A C 1
ATOM 6401 O O . ILE A 1 778 ? 0.576 12.084 -34.921 1.00 94.75 778 ILE A O 1
ATOM 6405 N N . LEU A 1 779 ? 0.519 12.492 -32.721 1.00 95.94 779 LEU A N 1
ATOM 6406 C CA . LEU A 1 779 ? -0.906 12.206 -32.528 1.00 95.94 779 LEU A CA 1
ATOM 6407 C C . LEU A 1 779 ? -1.734 13.484 -32.483 1.00 95.94 779 LEU A C 1
ATOM 6409 O O . LEU A 1 779 ? -2.776 13.583 -33.128 1.00 95.94 779 LEU A O 1
ATOM 6413 N N . VAL A 1 780 ? -1.268 14.439 -31.681 1.00 97.50 780 VAL A N 1
ATOM 6414 C CA . VAL A 1 780 ? -1.912 15.730 -31.466 1.00 97.50 780 VAL A CA 1
ATOM 6415 C C . VAL A 1 780 ? -0.838 16.802 -31.545 1.00 97.50 780 VAL A C 1
ATOM 6417 O O . VAL A 1 780 ? 0.229 16.658 -30.949 1.00 97.50 780 VAL A O 1
ATOM 6420 N N . LEU A 1 781 ? -1.125 17.879 -32.259 1.00 96.19 781 LEU A N 1
ATOM 6421 C CA . LEU A 1 781 ? -0.251 19.025 -32.421 1.00 96.19 781 LEU A CA 1
ATOM 6422 C C . LEU A 1 781 ? -1.097 20.298 -32.378 1.00 96.19 781 LEU A C 1
ATOM 6424 O O . LEU A 1 781 ? -2.098 20.399 -33.086 1.00 96.19 781 LEU A O 1
ATOM 6428 N N . ASN A 1 782 ? -0.717 21.267 -31.543 1.00 94.69 782 ASN A N 1
ATOM 6429 C CA . ASN A 1 782 ? -1.441 22.534 -31.389 1.00 94.69 782 ASN A CA 1
ATOM 6430 C C . ASN A 1 782 ? -2.950 22.318 -31.134 1.00 94.69 782 ASN A C 1
ATOM 6432 O O . ASN A 1 782 ? -3.797 22.965 -31.748 1.00 94.69 782 ASN A O 1
ATOM 6436 N N . ASN A 1 783 ? -3.287 21.379 -30.240 1.00 94.56 783 ASN A N 1
ATOM 6437 C CA . ASN A 1 783 ? -4.656 20.959 -29.891 1.00 94.56 783 ASN A CA 1
ATOM 6438 C C . ASN A 1 783 ? -5.456 20.280 -31.025 1.00 94.56 783 ASN A C 1
ATOM 6440 O O . ASN A 1 783 ? -6.652 20.010 -30.871 1.00 94.56 783 ASN A O 1
ATOM 6444 N N . ASN A 1 784 ? -4.829 19.977 -32.162 1.00 96.50 784 ASN A N 1
ATOM 6445 C CA . ASN A 1 784 ? -5.461 19.327 -33.306 1.00 96.50 784 ASN A CA 1
ATOM 6446 C C . ASN A 1 784 ? -4.887 17.937 -33.545 1.00 96.50 784 ASN A C 1
ATOM 6448 O O . ASN A 1 784 ? -3.717 17.690 -33.283 1.00 96.50 784 ASN A O 1
ATOM 6452 N N . ILE A 1 785 ? -5.722 17.017 -34.024 1.00 96.38 785 ILE A N 1
ATOM 6453 C CA . ILE A 1 785 ? -5.252 15.682 -34.400 1.00 96.38 785 ILE A CA 1
ATOM 6454 C C . ILE A 1 785 ? -4.399 15.822 -35.650 1.00 96.38 785 ILE A C 1
ATOM 6456 O O . ILE A 1 785 ? -4.786 16.525 -36.583 1.00 96.38 785 ILE A O 1
ATOM 6460 N N . ASP A 1 786 ? -3.253 15.155 -35.643 1.00 93.75 786 ASP A N 1
ATOM 6461 C CA . ASP A 1 786 ? -2.303 15.200 -36.743 1.00 93.75 786 ASP A CA 1
ATOM 6462 C C . ASP A 1 786 ? -2.911 14.665 -38.053 1.00 93.75 786 ASP A C 1
ATOM 6464 O O . ASP A 1 786 ? -3.671 13.687 -38.070 1.00 93.75 786 ASP A O 1
ATOM 6468 N N . GLN A 1 787 ? -2.578 15.313 -39.171 1.00 89.25 787 GLN A N 1
ATOM 6469 C CA . GLN A 1 787 ? -3.188 15.011 -40.464 1.00 89.25 787 GLN A CA 1
ATOM 6470 C C . GLN A 1 787 ? -2.834 13.602 -40.957 1.00 89.25 787 GLN A C 1
ATOM 6472 O O . GLN A 1 787 ? -3.674 12.956 -41.591 1.00 89.25 787 GLN A O 1
ATOM 6477 N N . ASP A 1 788 ? -1.652 13.074 -40.626 1.00 84.88 788 ASP A N 1
ATOM 6478 C CA . ASP A 1 788 ? -1.273 11.715 -41.018 1.00 84.88 788 ASP A CA 1
ATOM 6479 C C . ASP A 1 788 ? -2.113 10.663 -40.292 1.00 84.88 788 ASP A C 1
ATOM 6481 O O . ASP A 1 788 ? -2.460 9.639 -40.888 1.00 84.88 788 ASP A O 1
ATOM 6485 N N . VAL A 1 789 ? -2.534 10.931 -39.050 1.00 87.94 789 VAL A N 1
ATOM 6486 C CA . VAL A 1 789 ? -3.471 10.063 -38.316 1.00 87.94 789 VAL A CA 1
ATOM 6487 C C . VAL A 1 789 ? -4.831 10.020 -39.020 1.00 87.94 789 VAL A C 1
ATOM 6489 O O . VAL A 1 789 ? -5.409 8.940 -39.183 1.00 87.94 789 VAL A O 1
ATOM 6492 N N . LEU A 1 790 ? -5.334 11.169 -39.486 1.00 86.69 790 LEU A N 1
ATOM 6493 C CA . LEU A 1 790 ? -6.601 11.257 -40.223 1.00 86.69 790 LEU A CA 1
ATOM 6494 C C . LEU A 1 790 ? -6.516 10.588 -41.601 1.00 86.69 790 LEU A C 1
ATOM 6496 O O . LEU A 1 790 ? -7.422 9.846 -41.983 1.00 86.69 790 LEU A O 1
ATOM 6500 N N . ASN A 1 791 ? -5.428 10.819 -42.338 1.00 83.25 791 ASN A N 1
ATOM 6501 C CA . ASN A 1 791 ? -5.183 10.213 -43.650 1.00 83.25 791 ASN A CA 1
ATOM 6502 C C . ASN A 1 791 ? -5.084 8.686 -43.544 1.00 83.25 791 ASN A C 1
ATOM 6504 O O . ASN A 1 791 ? -5.657 7.951 -44.351 1.00 83.25 791 ASN A O 1
ATOM 6508 N N . PHE A 1 792 ? -4.411 8.197 -42.502 1.00 76.50 792 PHE A N 1
ATOM 6509 C CA . PHE A 1 792 ? -4.335 6.774 -42.208 1.00 76.50 792 PHE A CA 1
ATOM 6510 C C . PHE A 1 792 ? -5.714 6.167 -41.916 1.00 76.50 792 PHE A C 1
ATOM 6512 O O . PHE A 1 792 ? -6.058 5.126 -42.480 1.00 76.50 792 PHE A O 1
ATOM 6519 N N . PHE A 1 793 ? -6.523 6.828 -41.081 1.00 78.12 793 PHE A N 1
ATOM 6520 C CA . PHE A 1 793 ? -7.883 6.383 -40.764 1.00 78.12 793 PHE A CA 1
ATOM 6521 C C . PHE A 1 793 ? -8.783 6.323 -42.008 1.00 78.12 793 PHE A C 1
ATOM 6523 O O . PHE A 1 793 ? -9.499 5.343 -42.197 1.00 78.12 793 PHE A O 1
ATOM 6530 N N . LYS A 1 794 ? -8.686 7.321 -42.898 1.00 78.00 794 LYS A N 1
ATOM 6531 C CA . LYS A 1 794 ? -9.425 7.380 -44.174 1.00 78.00 794 LYS A CA 1
ATOM 6532 C C . LYS A 1 794 ? -8.937 6.373 -45.226 1.00 78.00 794 LYS A C 1
ATOM 6534 O O . LYS A 1 794 ? -9.546 6.263 -46.284 1.00 78.00 794 LYS A O 1
ATOM 6539 N N . GLY A 1 795 ? -7.848 5.646 -44.965 1.00 67.44 795 GLY A N 1
ATOM 6540 C CA . GLY A 1 795 ? -7.302 4.644 -45.883 1.00 67.44 795 GLY A CA 1
ATOM 6541 C C . GLY A 1 795 ? -6.592 5.219 -47.112 1.00 67.44 795 GLY A C 1
ATOM 6542 O O . GLY A 1 795 ? -6.257 4.457 -48.014 1.00 67.44 795 GLY A O 1
ATOM 6543 N N . THR A 1 796 ? -6.320 6.526 -47.145 1.00 62.97 796 THR A N 1
ATOM 6544 C CA . THR A 1 796 ? -5.667 7.206 -48.278 1.00 62.97 796 THR A CA 1
ATOM 6545 C C . THR A 1 796 ? -4.139 7.093 -48.250 1.00 62.97 796 THR A C 1
ATOM 6547 O O . THR A 1 796 ? -3.476 7.473 -49.210 1.00 62.97 796 THR A O 1
ATOM 6550 N N . ASN A 1 797 ? -3.564 6.530 -47.179 1.00 62.06 797 ASN A N 1
ATOM 6551 C CA . ASN A 1 797 ? -2.133 6.256 -47.048 1.00 62.06 797 ASN A CA 1
ATOM 6552 C C . ASN A 1 797 ? -1.873 4.743 -46.888 1.00 62.06 797 ASN A C 1
ATOM 6554 O O . ASN A 1 797 ? -2.152 4.152 -45.841 1.00 62.06 797 ASN A O 1
ATOM 6558 N N . THR A 1 798 ? -1.334 4.104 -47.930 1.00 54.31 798 THR A N 1
ATOM 6559 C CA . THR A 1 798 ? -1.128 2.644 -48.006 1.00 54.31 798 THR A CA 1
ATOM 6560 C C . THR A 1 798 ? 0.194 2.165 -47.392 1.00 54.31 798 THR A C 1
ATOM 6562 O O . THR A 1 798 ? 0.335 0.976 -47.108 1.00 54.31 798 THR A O 1
ATOM 6565 N N . LYS A 1 799 ? 1.146 3.067 -47.098 1.00 55.34 799 LYS A N 1
ATOM 6566 C CA . LYS A 1 799 ? 2.513 2.716 -46.654 1.00 55.34 799 LYS A CA 1
ATOM 6567 C C . LYS A 1 799 ? 2.617 2.214 -45.201 1.00 55.34 799 LYS A C 1
ATOM 6569 O O . LYS A 1 799 ? 3.678 1.752 -44.796 1.00 55.34 799 LYS A O 1
ATOM 6574 N N . ARG A 1 800 ? 1.543 2.278 -44.398 1.00 57.81 800 ARG A N 1
ATOM 6575 C CA . ARG A 1 800 ? 1.553 1.930 -42.954 1.00 57.81 800 ARG A CA 1
ATOM 6576 C C . ARG A 1 800 ? 0.427 0.979 -42.519 1.00 57.81 800 ARG A C 1
ATOM 6578 O O . ARG A 1 800 ? -0.042 1.041 -41.386 1.00 57.81 800 ARG A O 1
ATOM 6585 N N . ALA A 1 801 ? -0.018 0.075 -43.395 1.00 49.03 801 ALA A N 1
ATOM 6586 C CA . ALA A 1 801 ? -1.160 -0.821 -43.147 1.00 49.03 801 ALA A CA 1
ATOM 6587 C C . ALA A 1 801 ? -1.081 -1.667 -41.849 1.00 49.03 801 ALA A C 1
ATOM 6589 O O . ALA A 1 801 ? -2.122 -2.032 -41.308 1.00 49.03 801 ALA A O 1
ATOM 6590 N N . HIS A 1 802 ? 0.117 -1.932 -41.311 1.00 53.81 802 HIS A N 1
ATOM 6591 C CA . HIS A 1 802 ? 0.333 -2.657 -40.047 1.00 53.81 802 HIS A CA 1
ATOM 6592 C C . HIS A 1 802 ? -0.085 -1.873 -38.785 1.00 53.81 802 HIS A C 1
ATOM 6594 O O . HIS A 1 802 ? -0.183 -2.454 -37.709 1.00 53.81 802 HIS A O 1
ATOM 6600 N N . LEU A 1 803 ? -0.356 -0.565 -38.894 1.00 56.84 803 LEU A N 1
ATOM 6601 C CA . LEU A 1 803 ? -0.898 0.252 -37.801 1.00 56.84 803 LEU A CA 1
ATOM 6602 C C . LEU A 1 803 ? -2.427 0.110 -37.646 1.00 56.84 803 LEU A C 1
ATOM 6604 O O . LEU A 1 803 ? -3.008 0.747 -36.761 1.00 56.84 803 LEU A O 1
ATOM 6608 N N . LYS A 1 804 ? -3.088 -0.689 -38.504 1.00 63.00 804 LYS A N 1
ATOM 6609 C CA . LYS A 1 804 ? -4.548 -0.867 -38.505 1.00 63.00 804 LYS A CA 1
ATOM 6610 C C . LYS A 1 804 ? -4.966 -1.790 -37.359 1.00 63.00 804 LYS A C 1
ATOM 6612 O O . LYS A 1 804 ? -4.345 -2.819 -37.122 1.00 63.00 804 LYS A O 1
ATOM 6617 N N . GLY A 1 805 ? -6.064 -1.437 -36.693 1.00 77.75 805 GLY A N 1
ATOM 6618 C CA . GLY A 1 805 ? -6.643 -2.218 -35.597 1.00 77.75 805 GLY A CA 1
ATOM 6619 C C . GLY A 1 805 ? -6.276 -1.720 -34.196 1.00 77.75 805 GLY A C 1
ATOM 6620 O O . GLY A 1 805 ? -5.387 -0.884 -33.999 1.00 77.75 805 GLY A O 1
ATOM 6621 N N . SER A 1 806 ? -7.026 -2.210 -33.209 1.00 88.00 806 SER A N 1
ATOM 6622 C CA . SER A 1 806 ? -6.857 -1.845 -31.803 1.00 88.00 806 SER A CA 1
ATOM 6623 C C . SER A 1 806 ? -5.720 -2.648 -31.174 1.00 88.00 806 SER A C 1
ATOM 6625 O O . SER A 1 806 ? -5.681 -3.881 -31.235 1.00 88.00 806 SER A O 1
ATOM 6627 N N . HIS A 1 807 ? -4.759 -1.943 -30.584 1.00 89.00 807 HIS A N 1
ATOM 6628 C CA . HIS A 1 807 ? -3.574 -2.531 -29.962 1.00 89.00 807 HIS A CA 1
ATOM 6629 C C . HIS A 1 807 ? -3.278 -1.854 -28.624 1.00 89.00 807 HIS A C 1
ATOM 6631 O O . HIS A 1 807 ? -3.762 -0.743 -28.393 1.00 89.00 807 HIS A O 1
ATOM 6637 N N . PRO A 1 808 ? -2.471 -2.489 -27.754 1.00 92.31 808 PRO A N 1
ATOM 6638 C CA . PRO A 1 808 ? -1.804 -1.765 -26.688 1.00 92.31 808 PRO A CA 1
ATOM 6639 C C . PRO A 1 808 ? -0.981 -0.604 -27.263 1.00 92.31 808 PRO A C 1
ATOM 6641 O O . PRO A 1 808 ? -0.420 -0.725 -28.360 1.00 92.31 808 PRO A O 1
ATOM 6644 N N . ARG A 1 809 ? -0.905 0.517 -26.548 1.00 94.25 809 ARG A N 1
ATOM 6645 C CA . ARG A 1 809 ? -0.220 1.740 -27.006 1.00 94.25 809 ARG A CA 1
ATOM 6646 C C . ARG A 1 809 ? 0.584 2.359 -25.875 1.00 94.25 809 ARG A C 1
ATOM 6648 O O . ARG A 1 809 ? 0.182 2.239 -24.723 1.00 94.25 809 ARG A O 1
ATOM 6655 N N . ALA A 1 810 ? 1.651 3.070 -26.213 1.00 95.75 810 ALA A N 1
ATOM 6656 C CA . ALA A 1 810 ? 2.331 3.981 -25.306 1.00 95.75 810 ALA A CA 1
ATOM 6657 C C . ALA A 1 810 ? 2.404 5.367 -25.954 1.00 95.75 810 ALA A C 1
ATOM 6659 O O . ALA A 1 810 ? 2.606 5.483 -27.163 1.00 95.75 810 ALA A O 1
ATOM 6660 N N . ALA A 1 811 ? 2.207 6.420 -25.170 1.00 97.06 811 ALA A N 1
ATOM 6661 C CA . ALA A 1 811 ? 2.237 7.785 -25.673 1.00 97.06 811 ALA A CA 1
ATOM 6662 C C . ALA A 1 811 ? 2.713 8.763 -24.606 1.00 97.06 811 ALA A C 1
ATOM 6664 O O . ALA A 1 811 ? 2.569 8.526 -23.407 1.00 97.06 811 ALA A O 1
ATOM 6665 N N . LEU A 1 812 ? 3.222 9.898 -25.065 1.00 97.31 812 LEU A N 1
ATOM 6666 C CA . LEU A 1 812 ? 3.486 11.059 -24.233 1.00 97.31 812 LEU A CA 1
ATOM 6667 C C . LEU A 1 812 ? 2.532 12.179 -24.631 1.00 97.31 812 LEU A C 1
ATOM 6669 O O . LEU A 1 812 ? 2.330 12.441 -25.813 1.00 97.31 812 LEU A O 1
ATOM 6673 N N . CYS A 1 813 ? 1.966 12.840 -23.631 1.00 96.88 813 CYS A N 1
ATOM 6674 C CA . CYS A 1 813 ? 1.069 13.973 -23.782 1.00 96.88 813 CYS A CA 1
ATOM 6675 C C . CYS A 1 813 ? 1.559 15.157 -22.949 1.00 96.88 813 CYS A C 1
ATOM 6677 O O . CYS A 1 813 ? 1.830 15.016 -21.755 1.00 96.88 813 CYS A O 1
ATOM 6679 N N . ILE A 1 814 ? 1.600 16.331 -23.569 1.00 96.56 814 ILE A N 1
ATOM 6680 C CA . ILE A 1 814 ? 1.924 17.603 -22.928 1.00 96.56 814 ILE A CA 1
ATOM 6681 C C . ILE A 1 814 ? 0.629 18.408 -22.807 1.00 96.56 814 ILE A C 1
ATOM 6683 O O . ILE A 1 814 ? -0.060 18.640 -23.803 1.00 96.56 814 ILE A O 1
ATOM 6687 N N . LYS A 1 815 ? 0.282 18.803 -21.578 1.00 91.69 815 LYS A N 1
ATOM 6688 C CA . LYS A 1 815 ? -0.930 19.563 -21.243 1.00 91.69 815 LYS A CA 1
ATOM 6689 C C . LYS A 1 815 ? -0.637 20.592 -20.158 1.00 91.69 815 LYS A C 1
ATOM 6691 O O . LYS A 1 815 ? -0.336 20.200 -19.031 1.00 91.69 815 LYS A O 1
ATOM 6696 N N . ASN A 1 816 ? -0.807 21.884 -20.447 1.00 83.25 816 ASN A N 1
ATOM 6697 C CA . ASN A 1 816 ? -0.691 22.976 -19.462 1.00 83.25 816 ASN A CA 1
ATOM 6698 C C . ASN A 1 816 ? 0.562 22.832 -18.565 1.00 83.25 816 ASN A C 1
ATOM 6700 O O . ASN A 1 816 ? 0.446 22.743 -17.341 1.00 83.25 816 ASN A O 1
ATOM 6704 N N . ASN A 1 817 ? 1.744 22.698 -19.177 1.00 76.88 817 ASN A N 1
ATOM 6705 C CA . ASN A 1 817 ? 3.050 22.467 -18.527 1.00 76.88 817 ASN A CA 1
ATOM 6706 C C . ASN A 1 817 ? 3.211 21.151 -17.737 1.00 76.88 817 ASN A C 1
ATOM 6708 O O . ASN A 1 817 ? 4.273 20.900 -17.168 1.00 76.88 817 ASN A O 1
ATOM 6712 N N . ASN A 1 818 ? 2.203 20.279 -17.716 1.00 88.44 818 ASN A N 1
ATOM 6713 C CA . ASN A 1 818 ? 2.321 18.924 -17.187 1.00 88.44 818 ASN A CA 1
ATOM 6714 C C . ASN A 1 818 ? 2.564 17.931 -18.320 1.00 88.44 818 ASN A C 1
ATOM 6716 O O . ASN A 1 818 ? 1.985 18.032 -19.404 1.00 88.44 818 ASN A O 1
ATOM 6720 N N . TRP A 1 819 ? 3.383 16.931 -18.032 1.00 95.06 819 TRP A N 1
ATOM 6721 C CA . TRP A 1 819 ? 3.700 15.842 -18.940 1.00 95.06 819 TRP A CA 1
ATOM 6722 C C . TRP A 1 819 ? 3.029 14.572 -18.438 1.00 95.06 819 TRP A C 1
ATOM 6724 O O . TRP A 1 819 ? 2.940 14.328 -17.235 1.00 95.06 819 TRP A O 1
ATOM 6734 N N . ASN A 1 820 ? 2.495 13.785 -19.362 1.00 94.56 820 ASN A N 1
ATOM 6735 C CA . ASN A 1 820 ? 1.715 12.598 -19.057 1.00 94.56 820 ASN A CA 1
ATOM 6736 C C . ASN A 1 820 ? 2.200 11.437 -19.920 1.00 94.56 820 ASN A C 1
ATOM 6738 O O . ASN A 1 820 ? 2.035 11.475 -21.138 1.00 94.56 820 ASN A O 1
ATOM 6742 N N . LEU A 1 821 ? 2.744 10.399 -19.290 1.00 95.81 821 LEU A N 1
ATOM 6743 C CA . LEU A 1 821 ? 2.975 9.115 -19.943 1.00 95.81 821 LEU A CA 1
ATOM 6744 C C . LEU A 1 821 ? 1.686 8.301 -19.884 1.00 95.81 821 LEU A C 1
ATOM 6746 O O . LEU A 1 821 ? 1.109 8.112 -18.812 1.00 95.81 821 LEU A O 1
ATOM 6750 N N . TYR A 1 822 ? 1.242 7.828 -21.038 1.00 95.75 822 TYR A N 1
ATOM 6751 C CA . TYR A 1 822 ? 0.090 6.956 -21.182 1.00 95.75 822 TYR A CA 1
ATOM 6752 C C . TYR A 1 822 ? 0.540 5.578 -21.645 1.00 95.75 822 TYR A C 1
ATOM 6754 O O . TYR A 1 822 ? 1.315 5.471 -22.593 1.00 95.75 822 TYR A O 1
ATOM 6762 N N . VAL A 1 823 ? -0.003 4.534 -21.022 1.00 95.56 823 VAL A N 1
ATOM 6763 C CA . VAL A 1 823 ? 0.062 3.160 -21.527 1.00 95.56 823 VAL A CA 1
ATOM 6764 C C . VAL A 1 823 ? -1.345 2.588 -21.560 1.00 95.56 823 VAL A C 1
ATOM 6766 O O . VAL A 1 823 ? -2.085 2.657 -20.584 1.00 95.56 823 VAL A O 1
ATOM 6769 N N . ILE A 1 824 ? -1.731 2.052 -22.707 1.00 93.94 824 ILE A N 1
ATOM 6770 C CA . ILE A 1 824 ? -3.050 1.484 -22.961 1.00 93.94 824 ILE A CA 1
ATOM 6771 C C . ILE A 1 824 ? -2.880 -0.022 -23.075 1.00 93.94 824 ILE A C 1
ATOM 6773 O O . ILE A 1 824 ? -2.092 -0.478 -23.906 1.00 93.94 824 ILE A O 1
ATOM 6777 N N . ASP A 1 825 ? -3.630 -0.789 -22.289 1.00 89.81 825 ASP A N 1
ATOM 6778 C CA . ASP A 1 825 ? -3.675 -2.243 -22.455 1.00 89.81 825 ASP A CA 1
ATOM 6779 C C . ASP A 1 825 ? -4.452 -2.595 -23.721 1.00 89.81 825 ASP A C 1
ATOM 6781 O O . ASP A 1 825 ? -5.312 -1.841 -24.169 1.00 89.81 825 ASP A O 1
ATOM 6785 N N . GLY A 1 826 ? -4.214 -3.762 -24.304 1.00 85.00 826 GLY A N 1
ATOM 6786 C CA . GLY A 1 826 ? -4.917 -4.173 -25.515 1.00 85.00 826 GLY A CA 1
ATOM 6787 C C . GLY A 1 826 ? -4.733 -5.645 -25.839 1.00 85.00 826 GLY A C 1
ATOM 6788 O O . GLY A 1 826 ? -3.959 -6.333 -25.174 1.00 85.00 826 GLY A O 1
ATOM 6789 N N . ARG A 1 827 ? -5.427 -6.115 -26.885 1.00 83.25 827 ARG A N 1
ATOM 6790 C CA . ARG A 1 827 ? -5.436 -7.530 -27.322 1.00 83.25 827 ARG A CA 1
ATOM 6791 C C . ARG A 1 827 ? -5.912 -8.511 -26.236 1.00 83.25 827 ARG A C 1
ATOM 6793 O O . ARG A 1 827 ? -5.588 -9.693 -26.297 1.00 83.25 827 ARG A O 1
ATOM 6800 N N . GLN A 1 828 ? -6.698 -8.034 -25.271 1.00 79.31 828 GLN A N 1
ATOM 6801 C CA . GLN A 1 828 ? -7.247 -8.837 -24.180 1.00 79.31 828 GLN A CA 1
ATOM 6802 C C . GLN A 1 828 ? -8.773 -8.834 -24.270 1.00 79.31 828 GLN A C 1
ATOM 6804 O O . GLN A 1 828 ? -9.402 -7.855 -23.850 1.00 79.31 828 GLN A O 1
ATOM 6809 N N . PRO A 1 829 ? -9.381 -9.898 -24.823 1.00 71.50 829 PRO A N 1
ATOM 6810 C CA . PRO A 1 829 ? -10.833 -10.015 -24.901 1.00 71.50 829 PRO A CA 1
ATOM 6811 C C . PRO A 1 829 ? -11.484 -9.738 -23.541 1.00 71.50 829 PRO A C 1
ATOM 6813 O O . PRO A 1 829 ? -11.013 -10.230 -22.518 1.00 71.50 829 PRO A O 1
ATOM 6816 N N . ASN A 1 830 ? -12.545 -8.928 -23.529 1.00 73.94 830 ASN A N 1
ATOM 6817 C CA . ASN A 1 830 ? -13.324 -8.531 -22.344 1.00 73.94 830 ASN A CA 1
ATOM 6818 C C . ASN A 1 830 ? -12.594 -7.704 -21.262 1.00 73.94 830 ASN A C 1
ATOM 6820 O O . ASN A 1 830 ? -13.254 -7.231 -20.339 1.00 73.94 830 ASN A O 1
ATOM 6824 N N . ILE A 1 831 ? -11.277 -7.486 -21.364 1.00 75.06 831 ILE A N 1
ATOM 6825 C CA . ILE A 1 831 ? -10.496 -6.684 -20.401 1.00 75.06 831 ILE A CA 1
ATOM 6826 C C . ILE A 1 831 ? -10.099 -5.348 -21.028 1.00 75.06 831 ILE A C 1
ATOM 6828 O O . ILE A 1 831 ? -10.453 -4.286 -20.522 1.00 75.06 831 ILE A O 1
ATOM 6832 N N . SER A 1 832 ? -9.378 -5.398 -22.149 1.00 83.62 832 SER A N 1
ATOM 6833 C CA . SER A 1 832 ? -9.000 -4.214 -22.911 1.00 83.62 832 SER A CA 1
ATOM 6834 C C . SER A 1 832 ? -8.799 -4.566 -24.379 1.00 83.62 832 SER A C 1
ATOM 6836 O O . SER A 1 832 ? -7.872 -5.305 -24.735 1.00 83.62 832 SER A O 1
ATOM 6838 N N . LYS A 1 833 ? -9.618 -3.992 -25.268 1.00 87.31 833 LYS A N 1
ATOM 6839 C CA . LYS A 1 833 ? -9.401 -4.130 -26.720 1.00 87.31 833 LYS A CA 1
ATOM 6840 C C . LYS A 1 833 ? -8.180 -3.338 -27.210 1.00 87.31 833 LYS A C 1
ATOM 6842 O O . LYS A 1 833 ? -7.590 -3.677 -28.235 1.00 87.31 833 LYS A O 1
ATOM 6847 N N . GLY A 1 834 ? -7.757 -2.323 -26.456 1.00 89.88 834 GLY A N 1
ATOM 6848 C CA . GLY A 1 834 ? -6.750 -1.348 -26.871 1.00 89.88 834 GLY A CA 1
ATOM 6849 C C . GLY A 1 834 ? -7.321 -0.243 -27.748 1.00 89.88 834 GLY A C 1
ATOM 6850 O O . GLY A 1 834 ? -8.532 -0.048 -27.823 1.00 89.88 834 GLY A O 1
ATOM 6851 N N . MET A 1 835 ? -6.441 0.500 -28.414 1.00 92.94 835 MET A N 1
ATOM 6852 C CA . MET A 1 835 ? -6.834 1.623 -29.265 1.00 92.94 835 MET A CA 1
ATOM 6853 C C . MET A 1 835 ? -6.170 1.542 -30.637 1.00 92.94 835 MET A C 1
ATOM 6855 O O . MET A 1 835 ? -5.003 1.153 -30.785 1.00 92.94 835 MET A O 1
ATOM 6859 N N . THR A 1 836 ? -6.925 1.916 -31.662 1.00 91.19 836 THR A N 1
ATOM 6860 C CA . THR A 1 836 ? -6.367 2.357 -32.942 1.00 91.19 836 THR A CA 1
ATOM 6861 C C . THR A 1 836 ? -5.596 3.662 -32.738 1.00 91.19 836 THR A C 1
ATOM 6863 O O . THR A 1 836 ? -5.782 4.359 -31.739 1.00 91.19 836 THR A O 1
ATOM 6866 N N . MET A 1 837 ? -4.731 4.020 -33.689 1.00 90.06 837 MET A N 1
ATOM 6867 C CA . MET A 1 837 ? -4.009 5.297 -33.615 1.00 90.06 837 MET A CA 1
ATOM 6868 C C . MET A 1 837 ? -4.970 6.496 -33.581 1.00 90.06 837 MET A C 1
ATOM 6870 O O . MET A 1 837 ? -4.766 7.442 -32.829 1.00 90.06 837 MET A O 1
ATOM 6874 N N . TYR A 1 838 ? -6.056 6.404 -34.353 1.00 90.75 838 TYR A N 1
ATOM 6875 C CA . TYR A 1 838 ? -7.122 7.398 -34.400 1.00 90.75 838 TYR A CA 1
ATOM 6876 C C . TYR A 1 838 ? -7.864 7.522 -33.061 1.00 90.75 838 TYR A C 1
ATOM 6878 O O . TYR A 1 838 ? -7.990 8.626 -32.538 1.00 90.75 838 TYR A O 1
ATOM 6886 N N . GLU A 1 839 ? -8.287 6.400 -32.461 1.00 93.69 839 GLU A N 1
ATOM 6887 C CA . GLU A 1 839 ? -8.927 6.394 -31.135 1.00 93.69 839 GLU A CA 1
ATOM 6888 C C . GLU A 1 839 ? -8.008 6.985 -30.058 1.00 93.69 839 GLU A C 1
ATOM 6890 O O . GLU A 1 839 ? -8.475 7.757 -29.223 1.00 93.69 839 GLU A O 1
ATOM 6895 N N . LEU A 1 840 ? -6.708 6.662 -30.087 1.00 95.12 840 LEU A N 1
ATOM 6896 C CA . LEU A 1 840 ? -5.735 7.211 -29.144 1.00 95.12 840 LEU A CA 1
ATOM 6897 C C . LEU A 1 840 ? -5.567 8.724 -29.318 1.00 95.12 840 LEU A C 1
ATOM 6899 O O . LEU A 1 840 ? -5.600 9.450 -28.329 1.00 95.12 840 LEU A O 1
ATOM 6903 N N . ALA A 1 841 ? -5.409 9.210 -30.552 1.00 95.81 841 ALA A N 1
ATOM 6904 C CA . ALA A 1 841 ? -5.259 10.639 -30.824 1.00 95.81 841 ALA A CA 1
ATOM 6905 C C . ALA A 1 841 ? -6.499 11.436 -30.392 1.00 95.81 841 ALA A C 1
ATOM 6907 O O . ALA A 1 841 ? -6.367 12.450 -29.708 1.00 95.81 841 ALA A O 1
ATOM 6908 N N . HIS A 1 842 ? -7.698 10.940 -30.716 1.00 94.62 842 HIS A N 1
ATOM 6909 C CA . HIS A 1 842 ? -8.953 11.523 -30.241 1.00 94.62 842 HIS A CA 1
ATOM 6910 C C . HIS A 1 842 ? -9.040 11.518 -28.718 1.00 94.62 842 HIS A C 1
ATOM 6912 O O . HIS A 1 842 ? -9.306 12.555 -28.122 1.00 94.62 842 HIS A O 1
ATOM 6918 N N . TYR A 1 843 ? -8.746 10.385 -28.078 1.00 95.19 843 TYR A N 1
ATOM 6919 C CA . TYR A 1 843 ? -8.763 10.285 -26.623 1.00 95.19 843 TYR A CA 1
ATOM 6920 C C . TYR A 1 843 ? -7.812 11.289 -25.959 1.00 95.19 843 TYR A C 1
ATOM 6922 O O . TYR A 1 843 ? -8.203 11.966 -25.013 1.00 95.19 843 TYR A O 1
ATOM 6930 N N . LEU A 1 844 ? -6.575 11.408 -26.448 1.00 96.69 844 LEU A N 1
ATOM 6931 C CA . LEU A 1 844 ? -5.593 12.337 -25.888 1.00 96.69 844 LEU A CA 1
ATOM 6932 C C . LEU A 1 844 ? -5.985 13.799 -26.139 1.00 96.69 844 LEU A C 1
ATOM 6934 O O . LEU A 1 844 ? -5.841 14.626 -25.239 1.00 96.69 844 LEU A O 1
ATOM 6938 N N . LYS A 1 845 ? -6.546 14.120 -27.310 1.00 96.06 845 LYS A N 1
ATOM 6939 C CA . LYS A 1 845 ? -7.122 15.446 -27.568 1.00 96.06 845 LYS A CA 1
ATOM 6940 C C . LYS A 1 845 ? -8.263 15.756 -26.592 1.00 96.06 845 LYS A C 1
ATOM 6942 O O . LYS A 1 845 ? -8.254 16.826 -25.990 1.00 96.06 845 LYS A O 1
ATOM 6947 N N . ASP A 1 846 ? -9.187 14.820 -26.374 1.00 94.06 846 ASP A N 1
ATOM 6948 C CA . ASP A 1 846 ? -10.323 14.979 -25.451 1.00 94.06 846 ASP A CA 1
ATOM 6949 C C . ASP A 1 846 ? -9.876 15.114 -23.985 1.00 94.06 846 ASP A C 1
ATOM 6951 O O . ASP A 1 846 ? -10.451 15.882 -23.215 1.00 94.06 846 ASP A O 1
ATOM 6955 N N . GLU A 1 847 ? -8.816 14.407 -23.580 1.00 92.38 847 GLU A N 1
ATOM 6956 C CA . GLU A 1 847 ? -8.184 14.582 -22.263 1.00 92.38 847 GLU A CA 1
ATOM 6957 C C . GLU A 1 847 ? -7.399 15.910 -22.165 1.00 92.38 847 GLU A C 1
ATOM 6959 O O . GLU A 1 847 ? -6.884 16.255 -21.095 1.00 92.38 847 GLU A O 1
ATOM 6964 N N . GLY A 1 848 ? -7.359 16.704 -23.240 1.00 94.31 848 GLY A N 1
ATOM 6965 C CA . GLY A 1 848 ? -6.850 18.072 -23.296 1.00 94.31 848 GLY A CA 1
ATOM 6966 C C . GLY A 1 848 ? -5.355 18.183 -23.573 1.00 94.31 848 GLY A C 1
ATOM 6967 O O . GLY A 1 848 ? -4.745 19.155 -23.137 1.00 94.31 848 GLY A O 1
ATOM 6968 N N . CYS A 1 849 ? -4.741 17.192 -24.218 1.00 96.44 849 CYS A N 1
ATOM 6969 C CA . CYS A 1 849 ? -3.343 17.279 -24.638 1.00 96.44 849 CYS A CA 1
ATOM 6970 C C . CYS A 1 849 ? -3.170 18.379 -25.695 1.00 96.44 849 CYS A C 1
ATOM 6972 O O . CYS A 1 849 ? -3.836 18.354 -26.729 1.00 96.44 849 CYS A O 1
ATOM 6974 N N . ASN A 1 850 ? -2.247 19.314 -25.456 1.00 95.75 850 ASN A N 1
ATOM 6975 C CA . ASN A 1 850 ? -1.855 20.315 -26.451 1.00 95.75 850 ASN A CA 1
ATOM 6976 C C . ASN A 1 850 ? -1.026 19.662 -27.559 1.00 95.75 850 ASN A C 1
ATOM 6978 O O . ASN A 1 850 ? -1.232 19.923 -28.747 1.00 95.75 850 ASN A O 1
ATOM 6982 N N . HIS A 1 851 ? -0.131 18.765 -27.142 1.00 97.00 851 HIS A N 1
ATOM 6983 C CA . HIS A 1 851 ? 0.705 17.949 -28.007 1.00 97.00 851 HIS A CA 1
ATOM 6984 C C . HIS A 1 851 ? 0.706 16.515 -27.495 1.00 97.00 851 HIS A C 1
ATOM 6986 O O . HIS A 1 851 ? 0.705 16.281 -26.283 1.00 97.00 851 HIS A O 1
ATOM 6992 N N . ALA A 1 852 ? 0.720 15.550 -28.404 1.00 97.31 852 ALA A N 1
ATOM 6993 C CA . ALA A 1 852 ? 0.874 14.150 -28.064 1.00 97.31 852 ALA A CA 1
ATOM 6994 C C . ALA A 1 852 ? 1.638 13.404 -29.153 1.00 97.31 852 ALA A C 1
ATOM 6996 O O . ALA A 1 852 ? 1.409 13.623 -30.341 1.00 97.31 852 ALA A O 1
ATOM 6997 N N . ILE A 1 853 ? 2.505 12.487 -28.739 1.00 95.94 853 ILE A N 1
ATOM 6998 C CA . ILE A 1 853 ? 3.335 11.663 -29.621 1.00 95.94 853 ILE A CA 1
ATOM 6999 C C . ILE A 1 853 ? 3.218 10.193 -29.225 1.00 95.94 853 ILE A C 1
ATOM 7001 O O . ILE A 1 853 ? 3.027 9.865 -28.050 1.00 95.94 853 ILE A O 1
ATOM 7005 N N . ASN A 1 854 ? 3.326 9.306 -30.210 1.00 94.94 854 ASN A N 1
ATOM 7006 C CA . ASN A 1 854 ? 3.216 7.866 -30.013 1.00 94.94 854 ASN A CA 1
ATOM 7007 C C . ASN A 1 854 ? 4.594 7.201 -29.880 1.00 94.94 854 ASN A C 1
ATOM 7009 O O . ASN A 1 854 ? 5.462 7.369 -30.736 1.00 94.94 854 ASN A O 1
ATOM 7013 N N . PHE A 1 855 ? 4.734 6.345 -28.875 1.00 94.88 855 PHE A N 1
ATOM 7014 C CA . PHE A 1 855 ? 5.894 5.483 -28.650 1.00 94.88 855 PHE A CA 1
ATOM 7015 C C . PHE A 1 855 ? 5.642 4.049 -29.134 1.00 94.88 855 PHE A C 1
ATOM 7017 O O . PHE A 1 855 ? 4.603 3.771 -29.746 1.00 94.88 855 PHE A O 1
ATOM 7024 N N . ASP A 1 856 ? 6.598 3.138 -28.927 1.00 92.19 856 ASP A N 1
ATOM 7025 C CA . ASP A 1 856 ? 6.371 1.748 -29.323 1.00 92.19 856 ASP A CA 1
ATOM 7026 C C . ASP A 1 856 ? 5.195 1.138 -28.540 1.00 92.19 856 ASP A C 1
ATOM 7028 O O . ASP A 1 856 ? 4.914 1.478 -27.389 1.00 92.19 856 ASP A O 1
ATOM 7032 N N . GLY A 1 857 ? 4.443 0.272 -29.210 1.00 89.75 857 GLY A N 1
ATOM 7033 C CA . GLY A 1 857 ? 3.172 -0.254 -28.733 1.00 89.75 857 GLY A CA 1
ATOM 7034 C C . GLY A 1 857 ? 3.115 -1.777 -28.756 1.00 89.75 857 GLY A C 1
ATOM 7035 O O . GLY A 1 857 ? 4.117 -2.485 -28.713 1.00 89.75 857 GLY A O 1
ATOM 7036 N N . GLY A 1 858 ? 1.901 -2.318 -28.834 1.00 87.38 858 GLY A N 1
ATOM 7037 C CA . GLY A 1 858 ? 1.707 -3.762 -28.903 1.00 87.38 858 GLY A CA 1
ATOM 7038 C C . GLY A 1 858 ? 2.278 -4.479 -27.677 1.00 87.38 858 GLY A C 1
ATOM 7039 O O . GLY A 1 858 ? 2.058 -4.069 -26.544 1.00 87.38 858 GLY A O 1
ATOM 7040 N N . ALA A 1 859 ? 3.020 -5.559 -27.908 1.00 86.00 859 ALA A N 1
ATOM 7041 C CA . ALA A 1 859 ? 3.605 -6.363 -26.836 1.00 86.00 859 ALA A CA 1
ATOM 7042 C C . ALA A 1 859 ? 4.617 -5.581 -25.971 1.00 86.00 859 ALA A C 1
ATOM 7044 O O . ALA A 1 859 ? 4.827 -5.935 -24.809 1.00 86.00 859 ALA A O 1
ATOM 7045 N N . SER A 1 860 ? 5.213 -4.529 -26.545 1.00 90.50 860 SER A N 1
ATOM 7046 C CA . SER A 1 860 ? 6.190 -3.649 -25.906 1.00 90.50 860 SER A CA 1
ATOM 7047 C C . SER A 1 860 ? 5.553 -2.678 -24.913 1.00 90.50 860 SER A C 1
ATOM 7049 O O . SER A 1 860 ? 6.241 -2.234 -24.005 1.00 90.50 860 SER A O 1
ATOM 7051 N N . ALA A 1 861 ? 4.256 -2.367 -25.054 1.00 92.94 861 ALA A N 1
ATOM 7052 C CA . ALA A 1 861 ? 3.575 -1.371 -24.232 1.00 92.94 861 ALA A CA 1
ATOM 7053 C C . ALA A 1 861 ? 3.469 -1.833 -22.771 1.00 92.94 861 ALA A C 1
ATOM 7055 O O . ALA A 1 861 ? 2.573 -2.596 -22.394 1.00 92.94 861 ALA A O 1
ATOM 7056 N N . ALA A 1 862 ? 4.384 -1.343 -21.944 1.00 93.12 862 ALA A N 1
ATOM 7057 C CA . ALA A 1 862 ? 4.332 -1.502 -20.506 1.00 93.12 862 ALA A CA 1
ATOM 7058 C C . ALA A 1 862 ? 4.763 -0.245 -19.739 1.00 93.12 862 ALA A C 1
ATOM 7060 O O . ALA A 1 862 ? 5.444 0.642 -20.273 1.00 93.12 862 ALA A O 1
ATOM 7061 N N . ILE A 1 863 ? 4.327 -0.180 -18.482 1.00 93.19 863 ILE A N 1
ATOM 7062 C CA . ILE A 1 863 ? 4.721 0.833 -17.508 1.00 93.19 863 ILE A CA 1
ATOM 7063 C C . ILE A 1 863 ? 4.828 0.224 -16.110 1.00 93.19 863 ILE A C 1
ATOM 7065 O O . ILE A 1 863 ? 3.945 -0.511 -15.656 1.00 93.19 863 ILE A O 1
ATOM 7069 N N . THR A 1 864 ? 5.904 0.566 -15.412 1.00 88.75 864 THR A N 1
ATOM 7070 C CA . THR A 1 864 ? 6.081 0.289 -13.989 1.00 88.75 864 THR A CA 1
ATOM 7071 C C . THR A 1 864 ? 6.034 1.584 -13.191 1.00 88.75 864 THR A C 1
ATOM 7073 O O . THR A 1 864 ? 6.361 2.659 -13.693 1.00 88.75 864 THR A O 1
ATOM 7076 N N . PHE A 1 865 ? 5.629 1.491 -11.930 1.00 82.19 865 PHE A N 1
ATOM 7077 C CA . PHE A 1 865 ? 5.675 2.578 -10.967 1.00 82.19 865 PHE A CA 1
ATOM 7078 C C . PHE A 1 865 ? 6.247 2.040 -9.652 1.00 82.19 865 PHE A C 1
ATOM 7080 O O . PHE A 1 865 ? 5.679 1.124 -9.063 1.00 82.19 865 PHE A O 1
ATOM 7087 N N . ARG A 1 866 ? 7.374 2.590 -9.181 1.00 71.81 866 ARG A N 1
ATOM 7088 C CA . ARG A 1 866 ? 8.081 2.170 -7.950 1.00 71.81 866 ARG A CA 1
ATOM 7089 C C . ARG A 1 866 ? 8.326 0.657 -7.845 1.00 71.81 866 ARG A C 1
ATOM 7091 O O . ARG A 1 866 ? 8.112 0.069 -6.790 1.00 71.81 866 ARG A O 1
ATOM 7098 N N . GLY A 1 867 ? 8.751 0.007 -8.926 1.00 70.94 867 GLY A N 1
ATOM 7099 C CA . GLY A 1 867 ? 8.980 -1.447 -8.910 1.00 70.94 867 GLY A CA 1
ATOM 7100 C C . GLY A 1 867 ? 7.758 -2.297 -9.248 1.00 70.94 867 GLY A C 1
ATOM 7101 O O . GLY A 1 867 ? 7.919 -3.491 -9.477 1.00 70.94 867 GLY A O 1
ATOM 7102 N N . PHE A 1 868 ? 6.559 -1.714 -9.320 1.00 71.19 868 PHE A N 1
ATOM 7103 C CA . PHE A 1 868 ? 5.332 -2.448 -9.620 1.00 71.19 868 PHE A CA 1
ATOM 7104 C C . PHE A 1 868 ? 4.928 -2.267 -11.074 1.00 71.19 868 PHE A C 1
ATOM 7106 O O . PHE A 1 868 ? 4.777 -1.141 -11.545 1.00 71.19 868 PHE A O 1
ATOM 7113 N N . LYS A 1 869 ? 4.700 -3.371 -11.780 1.00 81.06 869 LYS A N 1
ATOM 7114 C CA . LYS A 1 869 ? 4.098 -3.352 -13.111 1.00 81.06 869 LYS A CA 1
ATOM 7115 C C . LYS A 1 869 ? 2.626 -2.969 -13.007 1.00 81.06 869 LYS A C 1
ATOM 7117 O O . LYS A 1 869 ? 1.869 -3.586 -12.264 1.00 81.06 869 LYS A O 1
ATOM 7122 N N . MET A 1 870 ? 2.231 -1.940 -13.745 1.00 81.00 870 MET A N 1
ATOM 7123 C CA . MET A 1 870 ? 0.911 -1.324 -13.584 1.00 81.00 870 MET A CA 1
ATOM 7124 C C . MET A 1 870 ? -0.110 -1.855 -14.582 1.00 81.00 870 MET A C 1
ATOM 7126 O O . MET A 1 870 ? -1.308 -1.808 -14.318 1.00 81.00 870 MET A O 1
ATOM 7130 N N . ASN A 1 871 ? 0.359 -2.350 -15.725 1.00 82.88 871 ASN A N 1
ATOM 7131 C CA . ASN A 1 871 ? -0.477 -2.707 -16.857 1.00 82.88 871 ASN A CA 1
ATOM 7132 C C . ASN A 1 871 ? -0.309 -4.184 -17.237 1.00 82.88 871 ASN A C 1
ATOM 7134 O O . ASN A 1 871 ? 0.748 -4.787 -17.024 1.00 82.88 871 ASN A O 1
ATOM 7138 N N . ILE A 1 872 ? -1.348 -4.765 -17.833 1.00 79.25 872 ILE A N 1
ATOM 7139 C CA . ILE A 1 872 ? -1.290 -6.129 -18.356 1.00 79.25 872 ILE A CA 1
ATOM 7140 C C . ILE A 1 872 ? -0.862 -6.013 -19.813 1.00 79.25 872 ILE A C 1
ATOM 7142 O O . ILE A 1 872 ? -1.677 -5.764 -20.694 1.00 79.25 872 ILE A O 1
ATOM 7146 N N . ASN A 1 873 ? 0.422 -6.187 -20.101 1.00 77.56 873 ASN A N 1
ATOM 7147 C CA . ASN A 1 873 ? 0.868 -6.199 -21.489 1.00 77.56 873 ASN A CA 1
ATOM 7148 C C . ASN A 1 873 ? 0.446 -7.514 -22.177 1.00 77.56 873 ASN A C 1
ATOM 7150 O O . ASN A 1 873 ? 0.311 -8.557 -21.532 1.00 77.56 873 ASN A O 1
ATOM 7154 N N . SER A 1 874 ? 0.209 -7.479 -23.490 1.00 75.00 874 SER A N 1
ATOM 7155 C CA . SER A 1 874 ? -0.236 -8.664 -24.234 1.00 75.00 874 SER A CA 1
ATOM 7156 C C . SER A 1 874 ? 0.361 -8.731 -25.637 1.00 75.00 874 SER A C 1
ATOM 7158 O O . SER A 1 874 ? 0.363 -7.752 -26.395 1.00 75.00 874 SER A O 1
ATOM 7160 N N . GLY A 1 875 ? 0.872 -9.916 -25.974 1.00 71.31 875 GLY A N 1
ATOM 7161 C CA . GLY A 1 875 ? 1.418 -10.245 -27.281 1.00 71.31 875 GLY A CA 1
ATOM 7162 C C . GLY A 1 875 ? 0.352 -10.416 -28.363 1.00 71.31 875 GLY A C 1
ATOM 7163 O O . GLY A 1 875 ? -0.850 -10.233 -28.155 1.00 71.31 875 GLY A O 1
ATOM 7164 N N . MET A 1 876 ? 0.786 -10.764 -29.575 1.00 66.25 876 MET A N 1
ATOM 7165 C CA . MET A 1 876 ? -0.143 -11.113 -30.652 1.00 66.25 876 MET A CA 1
ATOM 7166 C C . MET A 1 876 ? -0.953 -12.366 -30.259 1.00 66.25 876 MET A C 1
ATOM 7168 O O . MET A 1 876 ? -0.394 -13.326 -29.729 1.00 66.25 876 MET A O 1
ATOM 7172 N N . ARG A 1 877 ? -2.269 -12.370 -30.524 1.00 59.72 877 ARG A N 1
ATOM 7173 C CA . ARG A 1 877 ? -3.202 -13.471 -30.181 1.00 59.72 877 ARG A CA 1
ATOM 7174 C C . ARG A 1 877 ? -3.282 -13.822 -28.678 1.00 59.72 877 ARG A C 1
ATOM 7176 O O . ARG A 1 877 ? -3.618 -14.953 -28.345 1.00 59.72 877 ARG A O 1
ATOM 7183 N N . GLY A 1 878 ? -2.956 -12.897 -27.769 1.00 54.44 878 GLY A N 1
ATOM 7184 C CA . GLY A 1 878 ? -3.095 -13.103 -26.317 1.00 54.44 878 GLY A CA 1
ATOM 7185 C C . GLY A 1 878 ? -2.013 -13.974 -25.657 1.00 54.44 878 GLY A C 1
ATOM 7186 O O . GLY A 1 878 ? -2.072 -14.226 -24.452 1.00 54.44 878 GLY A O 1
ATOM 7187 N N . LYS A 1 879 ? -1.002 -14.428 -26.410 1.00 57.66 879 LYS A N 1
ATOM 7188 C CA . LYS A 1 879 ? 0.155 -15.154 -25.855 1.00 57.66 879 LYS A CA 1
ATOM 7189 C C . LYS A 1 879 ? 1.064 -14.204 -25.053 1.00 57.66 879 LYS A C 1
ATOM 7191 O O . LYS A 1 879 ? 1.134 -13.017 -25.371 1.00 57.66 879 LYS A O 1
ATOM 7196 N N . CYS A 1 880 ? 1.764 -14.718 -24.031 1.00 67.12 880 CYS A N 1
ATOM 7197 C CA . CYS A 1 880 ? 2.606 -13.923 -23.114 1.00 67.12 880 CYS A CA 1
ATOM 7198 C C . CYS A 1 880 ? 1.844 -12.761 -22.434 1.00 67.12 880 CYS A C 1
ATOM 7200 O O . CYS A 1 880 ? 2.380 -11.671 -22.233 1.00 67.12 880 CYS A O 1
ATOM 7202 N N . THR A 1 881 ? 0.570 -12.980 -22.091 1.00 71.38 881 THR A N 1
ATOM 7203 C CA . THR A 1 881 ? -0.200 -12.000 -21.315 1.00 71.38 881 THR A CA 1
ATOM 7204 C C . THR A 1 881 ? 0.436 -11.819 -19.938 1.00 71.38 881 THR A C 1
ATOM 7206 O O . THR A 1 881 ? 0.774 -12.794 -19.272 1.00 71.38 881 THR A O 1
ATOM 7209 N N . ASN A 1 882 ? 0.599 -10.561 -19.529 1.00 77.44 882 ASN A N 1
ATOM 7210 C CA . ASN A 1 882 ? 1.264 -10.140 -18.299 1.00 77.44 882 ASN A CA 1
ATOM 7211 C C . ASN A 1 882 ? 2.779 -10.434 -18.225 1.00 77.44 882 ASN A C 1
ATOM 7213 O O . ASN A 1 882 ? 3.387 -10.270 -17.168 1.00 77.44 882 ASN A O 1
ATOM 7217 N N . VAL A 1 883 ? 3.430 -10.790 -19.335 1.00 77.94 883 VAL A N 1
ATOM 7218 C CA . VAL A 1 883 ? 4.882 -11.040 -19.389 1.00 77.94 883 VAL A CA 1
ATOM 7219 C C . VAL A 1 883 ? 5.568 -9.894 -20.115 1.00 77.94 883 VAL A C 1
ATOM 7221 O O . VAL A 1 883 ? 5.322 -9.702 -21.301 1.00 77.94 883 VAL A O 1
ATOM 7224 N N . SER A 1 884 ? 6.421 -9.130 -19.429 1.00 83.69 884 SER A N 1
ATOM 7225 C CA . SER A 1 884 ? 7.096 -7.951 -19.995 1.00 83.69 884 SER A CA 1
ATOM 7226 C C . SER A 1 884 ? 7.998 -8.344 -21.165 1.00 83.69 884 SER A C 1
ATOM 7228 O O . SER A 1 884 ? 8.828 -9.247 -21.047 1.00 83.69 884 SER A O 1
ATOM 7230 N N . ARG A 1 885 ? 7.817 -7.683 -22.310 1.00 87.88 885 ARG A N 1
ATOM 7231 C CA . ARG A 1 885 ? 8.651 -7.912 -23.490 1.00 87.88 885 ARG A CA 1
ATOM 7232 C C . ARG A 1 885 ? 9.995 -7.204 -23.309 1.00 87.88 885 ARG A C 1
ATOM 7234 O O . ARG A 1 885 ? 9.982 -6.036 -22.929 1.00 87.88 885 ARG A O 1
ATOM 7241 N N . PRO A 1 886 ? 11.130 -7.858 -23.597 1.00 90.69 886 PRO A N 1
ATOM 7242 C CA . PRO A 1 886 ? 12.406 -7.164 -23.645 1.00 90.69 886 PRO A CA 1
ATOM 7243 C C . PRO A 1 886 ? 12.461 -6.192 -24.834 1.00 90.69 886 PRO A C 1
ATOM 7245 O O . PRO A 1 886 ? 12.177 -6.595 -25.967 1.00 90.69 886 PRO A O 1
ATOM 7248 N N . ILE A 1 887 ? 12.819 -4.936 -24.582 1.00 92.94 887 ILE A N 1
ATOM 7249 C CA . ILE A 1 887 ? 12.874 -3.841 -25.563 1.00 92.94 887 ILE A CA 1
ATOM 7250 C C . ILE A 1 887 ? 14.241 -3.141 -25.535 1.00 92.94 887 ILE A C 1
ATOM 7252 O O . ILE A 1 887 ? 15.100 -3.501 -24.729 1.00 92.94 887 ILE A O 1
ATOM 7256 N N . ALA A 1 888 ? 14.449 -2.176 -26.437 1.00 94.75 888 ALA A N 1
ATOM 7257 C CA . ALA A 1 888 ? 15.733 -1.489 -26.610 1.00 94.75 888 ALA A CA 1
ATOM 7258 C C . ALA A 1 888 ? 15.877 -0.179 -25.814 1.00 94.75 888 ALA A C 1
ATOM 7260 O O . ALA A 1 888 ? 17.001 0.234 -25.542 1.00 94.75 888 ALA A O 1
ATOM 7261 N N . ASP A 1 889 ? 14.777 0.494 -25.457 1.00 96.69 889 ASP A N 1
ATOM 7262 C CA . ASP A 1 889 ? 14.825 1.751 -24.703 1.00 96.69 889 ASP A CA 1
ATOM 7263 C C . ASP A 1 889 ? 13.546 2.043 -23.907 1.00 96.69 889 ASP A C 1
ATOM 7265 O O . ASP A 1 889 ? 12.462 1.531 -24.201 1.00 96.69 889 ASP A O 1
ATOM 7269 N N . PHE A 1 890 ? 13.684 2.891 -22.886 1.00 97.56 890 PHE A N 1
ATOM 7270 C CA . PHE A 1 890 ? 12.624 3.242 -21.943 1.00 97.56 890 PHE A CA 1
ATOM 7271 C C . PHE A 1 890 ? 12.549 4.746 -21.702 1.00 97.56 890 PHE A C 1
ATOM 7273 O O . PHE A 1 890 ? 13.546 5.458 -21.777 1.00 97.56 890 PHE A O 1
ATOM 7280 N N . MET A 1 891 ? 11.368 5.208 -21.301 1.00 97.44 891 MET A N 1
ATOM 7281 C CA . MET A 1 891 ? 11.141 6.545 -20.755 1.00 97.44 891 MET A CA 1
ATOM 7282 C C . MET A 1 891 ? 11.047 6.452 -19.235 1.00 97.44 891 MET A C 1
ATOM 7284 O O . MET A 1 891 ? 10.121 5.822 -18.718 1.00 97.44 891 MET A O 1
ATOM 7288 N N . THR A 1 892 ? 11.979 7.074 -18.510 1.00 96.69 892 THR A N 1
ATOM 7289 C CA . THR A 1 892 ? 11.996 7.022 -17.040 1.00 96.69 892 THR A CA 1
ATOM 7290 C C . THR A 1 892 ? 11.669 8.352 -16.394 1.00 96.69 892 THR A C 1
ATOM 7292 O O . THR A 1 892 ? 12.116 9.399 -16.853 1.00 96.69 892 THR A O 1
ATOM 7295 N N . ILE A 1 893 ? 10.905 8.313 -15.302 1.00 94.19 893 ILE A N 1
ATOM 7296 C CA . ILE A 1 893 ? 10.674 9.489 -14.458 1.00 94.19 893 ILE A CA 1
ATOM 7297 C C . ILE A 1 893 ? 11.502 9.332 -13.193 1.00 94.19 893 ILE A C 1
ATOM 7299 O O . ILE A 1 893 ? 11.361 8.347 -12.464 1.00 94.19 893 ILE A O 1
ATOM 7303 N N . GLN A 1 894 ? 12.340 10.321 -12.915 1.00 86.69 894 GLN A N 1
ATOM 7304 C CA . GLN A 1 894 ? 13.211 10.355 -11.742 1.00 86.69 894 GLN A CA 1
ATOM 7305 C C . GLN A 1 894 ? 12.961 11.635 -10.948 1.00 86.69 894 GLN A C 1
ATOM 7307 O O . GLN A 1 894 ? 12.533 12.643 -11.510 1.00 86.69 894 GLN A O 1
ATOM 7312 N N . ARG A 1 895 ? 13.173 11.597 -9.629 1.00 78.75 895 ARG A N 1
ATOM 7313 C CA . ARG A 1 895 ? 13.126 12.811 -8.799 1.00 78.75 895 ARG A CA 1
ATOM 7314 C C . ARG A 1 895 ? 14.353 13.670 -9.101 1.00 78.75 895 ARG A C 1
ATOM 7316 O O . ARG A 1 895 ? 15.422 13.114 -9.345 1.00 78.75 895 ARG A O 1
ATOM 7323 N N . LYS A 1 896 ? 14.156 14.988 -9.141 1.00 75.00 896 LYS A N 1
ATOM 7324 C CA . LYS A 1 896 ? 15.256 15.953 -9.231 1.00 75.00 896 LYS A CA 1
ATOM 7325 C C . LYS A 1 896 ? 16.134 15.923 -7.991 1.00 75.00 896 LYS A C 1
ATOM 7327 O O . LYS A 1 896 ? 15.584 15.640 -6.900 1.00 75.00 896 LYS A O 1
#

pLDDT: mean 82.09, std 16.35, range [23.03, 98.31]

Solvent-accessible surface area (backbone atoms only — not comparable to full-atom values): 48258 Å² total; per-residue (Å²): 139,86,74,75,68,64,62,57,55,57,54,52,56,60,55,62,71,69,70,79,80,76,87,83,86,91,79,93,75,95,73,83,82,80,64,80,76,76,76,73,77,72,90,66,67,82,54,44,46,25,52,62,92,45,70,42,50,61,17,84,90,78,32,38,33,43,31,79,43,57,66,94,81,51,95,69,35,31,35,38,74,39,66,65,65,98,65,51,48,40,25,50,75,86,40,80,56,59,77,64,37,72,40,40,85,79,48,75,48,59,61,43,43,38,35,40,34,42,79,88,67,51,73,49,68,27,48,34,35,37,20,72,52,53,51,41,38,35,42,54,92,61,75,41,57,64,76,47,65,26,65,33,37,39,36,42,90,90,49,74,39,65,31,34,33,20,31,67,64,92,57,90,83,57,88,66,67,29,33,40,37,42,45,42,67,71,53,34,52,48,40,26,72,77,70,63,28,73,41,94,69,24,38,35,32,36,43,40,52,72,72,34,77,74,73,41,45,30,62,44,49,50,42,45,34,45,70,73,47,39,82,86,60,87,53,64,64,82,30,63,46,64,27,40,36,27,52,68,62,38,70,73,31,63,28,35,42,25,34,61,95,48,51,72,55,37,42,69,64,55,38,26,59,42,28,38,37,41,60,48,96,87,56,102,52,57,39,25,26,57,59,84,74,70,62,63,51,43,82,75,42,49,87,77,57,76,87,70,84,62,59,48,75,46,35,39,51,51,35,54,48,35,17,64,30,49,75,55,58,55,71,21,44,36,67,62,40,49,47,24,48,54,50,38,36,55,73,35,37,29,46,58,47,50,48,22,44,25,34,42,29,27,50,52,70,49,61,57,61,43,53,72,50,68,55,69,76,82,49,33,41,41,62,40,91,40,84,41,46,49,20,71,37,28,50,94,65,42,81,41,62,82,63,39,82,51,77,41,75,65,44,87,68,44,48,62,46,13,30,71,57,17,23,39,76,68,36,41,92,49,40,34,60,55,47,52,54,47,45,70,73,70,44,82,59,46,67,61,50,52,45,52,46,50,51,52,53,46,49,54,37,57,72,34,53,41,36,55,51,34,33,70,70,44,52,84,39,88,72,48,88,50,96,63,53,63,47,71,71,59,49,52,47,45,48,51,26,50,57,51,22,50,50,33,41,33,54,71,70,72,54,43,81,67,94,77,42,70,52,75,46,80,45,68,61,96,84,41,41,25,35,36,39,38,36,56,49,44,42,89,60,26,35,81,47,67,43,76,28,61,85,19,45,29,28,56,72,55,52,27,69,73,64,69,31,50,24,32,30,44,18,48,46,62,47,50,24,47,80,74,38,80,40,83,49,80,74,52,44,74,79,41,81,39,71,80,42,55,44,98,87,57,43,66,64,57,85,63,45,37,26,40,61,44,40,38,30,33,48,57,94,44,74,61,20,54,21,81,59,74,33,34,29,41,21,29,40,74,75,63,46,38,38,35,30,35,38,18,36,46,42,34,36,30,45,71,89,73,77,48,80,44,70,46,70,40,46,45,57,70,65,59,85,77,24,70,50,30,32,38,36,34,54,75,49,41,71,37,60,76,35,56,78,59,18,41,33,39,31,30,38,58,88,75,31,17,31,69,46,77,44,54,59,34,44,51,71,31,42,83,68,24,33,29,44,35,38,23,67,60,47,65,51,72,86,68,48,59,85,76,66,52,74,66,42,50,47,52,78,45,78,48,80,50,72,48,80,75,49,60,80,54,93,68,58,66,87,76,26,37,29,34,42,24,27,90,41,59,28,23,48,87,63,34,68,28,66,67,45,54,37,45,72,72,61,78,49,75,92,56,66,87,63,66,60,50,28,16,32,21,33,44,32,38,34,96,84,31,40,31,45,34,35,28,27,12,49,33,89,97,58,10,45,29,41,27,65,54,56,46,22,51,50,42,42,73,76,52,21,36,31,26,36,34,37,30,36,35,39,51,16,42,38,31,48,70,78,39,76,74,59,57,20,20,24,74,94,45,41,35,57,65,43,74,42,65,38,27,36,29,36,28,36,35,77,108

Secondary structure (DSSP, 8-state):
--SHHHHHHHHHHHHHTSSSS--------------------------EEEETTEEPEEETTTTEEEE---GGG-S--BEEEES--TT-EEEETTEEE-TT-B-TTT--SSEEEEEEE-TTS-EEEEEEEE--S-EEEEEES--PBTT--EEEEEEETTEEEEEEEEE--S-TT-SS--EEEEE-HHHHHHHHHHH----SSSEEEEE--TT-TTS-HHHHHHIIIIIIS-TT-TT----EEEEEEEETTEEEEEEEEEE---HHHHGGGT-EEEEEEEE-TTSS-EEEEEPP--THHHHH-TTT--------HHHHHHHHHHHH--HHHHTTB-HHHHHHHHHHHHHHT-SGGGTSSEEEEESSS-HHHHHHTTT-SS--EEEEE----S-TTEETTEE-TTTTS-SSTTHHHHTTT-HHHHHHHHTGGGHHHHHHHHHHHH-TTHHHHHHHHHHHHHHHHHTTTHHHHHHHHHTT-TTS--SS---HHHHHHHHHHHHHHHHHIIIIIS-PPPTTS-EEEEEEETTEEEEEEEEEE-TTTEEEEEEEPGGG-B-HHHHHHHH--SEEEE-S-EEEEETTEE--STTHHHHS--TTS--TTSS---TTEEEEE-S-EEETTEEEE--SS-EEEEEE-TT--EEEEEEEEEEEEEETTT--EEE--EES-PPPTT---EEEEETTS-SB--PPTT-EEEEEETTTTEEEEEESSS-PBPPTTEEEEEE-TTS-TTTTTGGG--TT-BEEEEEEEEEEEEEESSS--STT-SEEEE-SEEEEETTEE-HHHHHHHTT---TTGGG-S-B-EEEEEEETTEEEEEEE--SBTTTB--B-HHHHHHHHHHTT-SEEEE---GGG--EEETTEE-S----GGGTTTT-PPPBSEEEEEEE-

Sequence (896 aa):
MRRGKLFLIIIMIILFLADSCKKNSDSKSESKNNTPEKIKPVESTIWKLHFNDNEAHIDYSNNIIISNIKIPDSKEIKIKFLNNDKNSSFSINNQVIHNYQNIFNIVKKKKAILKKTNKDGTIEEYNLYFSSLPVLNIKTDNIDNFPNINKGYAKIDSLNSELYINVTDNLSNLQKKSFAIYTNNDFTDYISYKFNIISKENIYYLLANNDDPSLIRDRVSQNIFYEKLGNNLKSKKIKGKHIDLFINNEYWGIYYISNIVNTSALNRDNLSDTLELNWQKKGNDNYLYSVINNQSDILINPFDFKFSKTPTFESEKLSIDLSKCDYNLEKTFEPNYANSFLTTILAIKGSNNITNNSFVALSKGNVSDFVNSNYNNDNKLFYILWDADQSFGSYQRKINYNRFDVVFDHFDYIKNRGSLVTCYLHNVNNFKINFVHKWIKENNSLPGFIKSSLINNFKYLENNMAYEREFIRWKNNKFINLDRPFDSKDLDLMLNWVDKRFKFLEEDFLKIPTTTYNKYKIKKLNGDPVVIHRTQFNFNHFKLIPIIAKDRMETHDDATKRTNALVVATGGFFKYYYNNQFIHDKVYSYFVQGPEGCHASGKYPTTNFKANTTGVFKEKNKYHSISKILFPAIGWNDNGEYVIGNLSIVNKFNFRSLGKIFDINHLNEPLEKDSFDINLFNSSFDNSTNTPSGTFEITINSDSNSIESISTSGNSNIPENGYVISFGTKVDLEELKLGELKIGEVVDINYIYNENIMTSNTTKSFEQMDYIRSTNQILVLNNNIDQDVLNFFKGTNTKRAHLKGSHPRAALCIKNNNWNLYVIDGRQPNISKGMTMYELAHYLKDEGCNHAINFDGGASAAITFRGFKMNINSGMRGKCTNVSRPIADFMTIQRK

Radius of gyration: 40.34 Å; Cα contacts (8 Å, |Δi|>4): 1945; chains: 1; bounding box: 92×64×130 Å

Foldseek 3Di:
DPDVPVVVVVVVVVVVVVPPDDDDDDDDDDDDPPPPPPPDPDPFFPKWKDWPNWTWQDDQVLQEIEDQDDLVPDPWTFIAIGRHDPPKWKDKQNHTDDHRDTCSVVPNDQWIWMWIQHPVRDIRIHIYGHFNFWEKEKEFPDEEAPPDKGWIWIDTDNDIFIKIKYFDDPDPQQPQTKMKIATDVVVQVCCCVPQVAHEPRSIKIFARLSLFLLLCQQVLLQCLLCVQLNPDQDLRHFGWGWHFYHYNSHTRAITIITYDDAVVSVVSSLWDWKWFQDDDPPDLFIFTFTRDHDCNCCVVPSPPDDDDRDGDPLRRVVQLCLLQAAQLNVVQAPLSQLLSVLVSCQLFLQQCQQRGQKMKIKNDDYSVCCVVVVNPPSIHIGIGGGDSSCTLQRDPSDRDLVPLLDRHPPCVSRCSRRRSSVCLVVCHPVSVVVSLVCCVVRCPCVLVSSLVSSVVSSCSCVSRVRQVRNCSNCVVPPSNVDPDGDDPVNSVSSSVSSVVNVVSCQCPPSVPDDPPFWDWDWDQDPNATWIKIKGKDFLPWKFKFKDWAVVQWFFQLRVCVVVVFQKWFFFFDKFKDALLHTQPDPVNCVVDVALLHADPVLAGDDVRMHIADDDWWFAAPDTRWFAQDFFWKKFAASNLWIFTFTKGKWKWKDFPVQPDIGTAPIELHQDDAQDQGKYKYAVSRDQWNSHQAQKWKFKAAQVLQWTADIDRGGTDGHDNRTMMIIGHNNHDCVVSVVVVDDGGTHMDMDIDMDTDTPDIPDPDDSVPGNTMGGHRDKQAAQLHGDVVLVCVVVVVDPPPVVLDFFAWWWKWFAAPSMIMIMTMADPDPRHRPHDRSNRVSVVRSVVPGSTMGTRDTAQQGWMDGSSHTDYFGARPNRRSTNPTRIHTMITGMHTD